Protein AF-0000000083462618 (afdb_homodimer)

pLDDT: mean 85.0, std 14.14, range [34.66, 98.81]

Nearest PDB structures (foldseek):
  9bwt-assembly1_A  TM=7.561E-01  e=4.102E-25  Homo sapiens
  8vpp-assembly1_A  TM=7.513E-01  e=1.785E-24  Homo sapiens
  8fhn-assembly1_A  TM=7.485E-01  e=2.969E-24  Danio rerio
  8fho-assembly1_A  TM=7.331E-01  e=2.969E-24  Danio rerio
  8vpn-assembly1_B  TM=5.679E-01  e=4.168E-24  Homo sapiens

Radius of gyration: 34.38 Å; Cα contacts (8 Å, |Δi|>4): 1643; chains: 2; bounding box: 82×106×94 Å

Organism: Laodelphax striatellus (NCBI:txid195883)

Foldseek 3Di:
DVVVQVPCQDPNRSVSVVVVVVVVVVVLVVVVPPLVSVLLVLLVVLVVQLVVLVVLLLCVLLVDPVDDDPDPPDDNVVSVCSNVVSLVVNVVSPVVSNVVVVVVVVVVVVCCPVPVPPVPDPPDDSVVSNVVSVVVVVLVVDALVPDDLAPFFAAEEEEDAFCQQCLLVLVLVLLLRPPAAAEYEYEAADDDPVPDPDDPCVVVVVVVVVVCVLSVGDHHYHYYYDNAPLVRLVCCQVPPDDHNRHGQEYEYEADDQDAGDGLQPDPPHPRHDCVQFQDPVVVPPVPDPDDSPRPRDGDDGPVPDRDDLLRVLVSVQVCVVVVGKYKYWYASSVFDLVCLLVQQAAAAEEEQADLQQGDQCSCVDQFNLVLLVSSQSSCPGRSNVRHAYEYEDQHLPLPDPDPVVVVVVVVSVVVVVVVCVLQVHHHHYHYQPCRNVLNVLLVNDGLPDDPDPPPVSPVSSLVSLLVLLVSCCVVAPQRHHNEYEYEDDRQDDPDPVRSVSSSVSSVSVCNNCPPGHTYMHIDHRDHNTDSPD/DVVVQVPCQDPNRSVSVVVVVVVVVVVLVVVVPPLVSVLLVLLVVLVVQLVVLVVLLLCVLLVDPVDDDPDPPDDNVVSVCSNVVSLVVNVVSPVVSNVVVVVVVVVVVVCCPVPVVPVPDPPDDSVVSNVVSVVVVVLVVDALVPDDLAPFFAAEEEEDAFCQQCLLVLVLVLLLRPPAAAEYEYEAADDDPVPDPDDPCVVVVVVVVVVCVLSVGDHHYHYYYDNAPLVRLVCCQVPPDDHNRHGQEYEYEADDQDAGDGLQPDPPHPRHDCVQFQDPVVVPPVPDPDDSPRPRDGDDGPVPDRDDLLRVLVSQQVCVVVVGKYKYWYASSVFDLVCLLVQQAAAAEEEQADLQQGDQCSCVDQFNLVLLVSSQSSCPGRSNVRHAYEYEDQGLPLPDPDPVVVVVVVVSVVVVVVVCVLQVHHHHYHYQPCRNVLNVLLVNDGLPDDPDPPPVSPVSSLVSLLVLLVSCCVVAPQRHHNEYEYEDDRQDDPDPVRSVSSSVSSVSVCNNCPPGHTYMHIDHRDHNTDSPD

Solvent-accessible surface area (backbone atoms only — not comparable to full-atom values): 58273 Å² total; per-residue (Å²): 132,62,58,69,37,65,63,34,45,58,93,85,36,50,46,38,46,49,50,50,51,48,50,54,51,49,59,53,58,63,66,68,46,65,68,58,44,51,51,51,52,52,38,52,51,36,46,51,51,30,50,50,23,47,52,51,34,49,44,58,74,28,51,35,69,63,68,56,76,84,58,86,79,67,41,66,64,53,28,49,49,47,27,51,49,35,53,51,51,28,46,71,74,36,52,65,62,34,52,52,48,51,52,51,50,50,49,49,54,49,48,44,56,71,68,38,60,68,83,71,54,88,72,48,55,67,63,55,40,40,46,48,41,49,33,53,56,45,46,70,67,42,50,63,89,61,66,37,45,64,61,38,65,52,13,34,34,35,56,48,92,47,64,46,55,35,51,53,50,56,52,49,52,49,46,53,22,68,70,38,50,38,34,43,34,34,56,49,67,45,71,50,67,89,76,47,87,60,54,66,60,68,67,48,48,60,56,53,52,50,46,36,62,70,71,66,50,84,60,36,75,42,53,44,72,18,68,36,58,65,62,31,46,57,49,46,67,53,30,41,33,51,68,53,53,42,57,50,28,40,34,35,66,55,92,70,89,71,79,75,50,57,35,35,75,35,84,86,36,96,60,50,54,62,83,54,43,57,63,80,69,73,48,60,76,57,71,69,82,72,70,79,65,56,57,64,74,74,76,89,52,81,84,68,53,86,67,50,68,46,54,52,45,47,48,55,46,50,42,50,49,64,71,30,23,41,34,37,38,37,52,40,87,73,48,50,70,66,45,43,53,71,55,62,33,47,28,35,40,34,38,42,46,33,83,52,59,67,46,68,59,30,61,74,33,47,31,27,49,40,45,53,49,52,52,50,43,36,36,68,30,91,54,35,53,85,41,44,41,35,35,44,47,66,68,48,69,78,82,46,65,72,74,53,32,55,52,48,48,52,49,53,51,51,52,48,50,50,49,32,58,51,57,54,52,84,61,48,80,42,76,46,77,66,44,54,62,54,49,56,66,52,69,86,55,43,57,77,62,77,80,79,73,66,71,70,45,51,54,48,35,52,52,46,34,48,50,50,30,51,52,47,45,69,77,46,35,60,71,40,26,54,37,36,39,38,49,41,70,82,66,82,69,91,52,90,78,28,58,61,51,32,44,49,50,52,50,52,52,49,52,41,56,57,90,48,38,24,31,40,30,31,33,40,74,57,80,60,73,50,66,88,112,131,60,57,68,36,66,63,33,45,58,93,86,37,51,47,38,47,50,50,49,51,48,50,54,51,49,58,53,58,62,67,68,48,65,70,56,45,50,51,53,51,51,38,52,52,36,46,52,49,29,52,51,24,47,50,51,36,51,43,57,73,27,51,34,70,65,67,55,77,84,56,86,78,67,42,68,63,53,26,48,50,50,27,52,50,35,54,51,50,29,45,70,74,37,53,65,62,34,51,52,50,51,50,50,48,52,49,50,53,49,48,44,56,71,68,37,57,68,82,72,54,86,72,46,57,67,63,54,40,40,45,48,41,49,34,53,54,46,47,68,65,43,52,65,89,61,67,38,43,64,60,37,63,52,13,35,33,35,57,47,93,47,64,46,55,36,52,54,48,55,52,48,52,49,47,52,23,68,72,36,50,38,33,42,33,34,56,49,65,45,71,51,66,89,77,46,86,60,55,68,58,68,67,48,48,59,54,52,53,50,46,37,62,69,74,68,50,83,61,35,76,41,53,45,73,18,69,37,59,67,60,30,46,56,48,47,67,51,30,41,34,50,68,52,52,42,57,50,30,42,36,38,65,56,92,70,87,71,79,76,50,56,36,33,74,34,84,87,36,95,60,50,53,62,83,56,43,55,62,79,70,72,47,62,76,57,70,69,81,73,71,80,65,56,57,65,74,74,77,89,50,80,83,66,53,87,67,51,68,46,54,53,48,47,48,56,46,50,42,48,49,63,72,31,24,40,35,38,38,37,52,40,87,74,50,50,70,66,44,43,54,71,54,61,34,45,30,34,39,36,38,42,46,33,83,53,58,66,45,66,58,30,59,74,33,46,31,27,48,40,48,51,49,53,54,49,43,34,36,68,30,90,55,36,51,86,41,45,40,35,33,42,47,67,68,48,68,78,81,47,65,71,75,52,32,56,54,47,47,52,48,53,50,51,52,48,50,50,48,32,58,51,58,53,51,84,59,47,80,42,74,46,78,68,43,53,62,53,50,56,66,52,70,84,55,45,57,77,63,77,81,80,74,66,72,69,45,54,53,47,35,52,52,48,34,48,50,50,29,50,52,47,47,69,77,46,34,62,72,40,25,55,38,36,39,38,48,40,71,82,66,82,70,91,52,91,77,29,59,61,53,33,42,50,50,53,50,50,51,49,52,41,55,58,90,49,39,25,30,40,30,31,34,41,74,57,80,57,72,51,67,89,112

Secondary structure (DSSP, 8-state):
-THHHHH-EETTEEHHHHHHHHHHHHHHHTT--HHHHHHHHHHHHHHHHHHHHHHHHHHHHTT-TT---S-TT--HHHHHHHHHHHHHHHHHH-HHHHHHHHHHHHHHHHHHHHHS-TTT-TT--HHHHHHHHHHHHHHHH--GGG--GGG----EEEE-S-GGG-HHHHHHHHHHHTTS-EEEEEEEESS-GGG-SS-HHHHHHHHHHHHHHHHT---EEEEEEESSHHHHHHHHHHHSSBTTB--SEEEEE----PPPP-TTT-TT-TT--STTS--STHHHHS-S------SSPPP-SGGG-S--HHHHHHHHHHHHHTT-EEEEEESTTS--HHHHHHT---EEEEE---TTS--TTGGGSHHHHHHHHHHHHHHHSTTTTTSEEEEEE-----S--THHHHHHHHHHHHHHHHHHHHHT---EEEE-TTHHHHHHHTTT--SS--TTSHHHHHHHHHHHHHHHHHHHHHHS-TTTEEEEEEE-PPPPPS-TTHHHHHHHHHHHHHHHTTT-SSEEEEE--S----S--/-THHHHH-EETTEEHHHHHHHHHHHHHHHTT--HHHHHHHHHHHHHHHHHHHHHHHHHHHHTT-TT---S-TT--HHHHHHHHHHHHHHHHHH-HHHHHHHHHHHHHHHHHHHHHS-TTT-TT--HHHHHHHHHHHHHHHH--GGG--GGG----EEEE-S-GGG-HHHHHHHHHHHTTS-EEEEEEEESS-GGG-SS-HHHHHHHHHHHHHHHHT---EEEEEEESSHHHHHHHHHHHSSBTTB--SEEEEE----PPPP-TTT-TT-TT--STTS--STHHHHS-S------SSPPP-SGGG-S--HHHHHHHHHHHHHTT-EEEEEESTTS--HHHHHHT---EEEEE---TTS--TTGGGSHHHHHHHHHHHHHHHSTTTTTSEEEEEE-----S--THHHHHHHHHHHHHHHHHHHHHT---EEEE-TTHHHHHHHTTT--SS--TTSHHHHHHHHHHHHHHHHHHHHHHS-TTTEEEEEEE-PPPPPS-TTHHHHHHHHHHHHHHHTTT-SSEEEEE--S----S--

Structure (mmCIF, N/CA/C/O backbone):
data_AF-0000000083462618-model_v1
#
loop_
_entity.id
_entity.type
_entity.pdbx_description
1 polymer 'Solute carrier family 12 member 9'
#
loop_
_atom_site.group_PDB
_atom_site.id
_atom_site.type_symbol
_atom_site.label_atom_id
_atom_site.label_alt_id
_atom_site.label_comp_id
_atom_site.label_asym_id
_atom_site.label_entity_id
_atom_site.label_seq_id
_atom_site.pdbx_PDB_ins_code
_atom_site.Cartn_x
_atom_site.Cartn_y
_atom_site.Cartn_z
_atom_site.occupancy
_atom_site.B_iso_or_equiv
_atom_site.auth_seq_id
_atom_site.auth_comp_id
_atom_site.auth_asym_id
_atom_site.auth_atom_id
_atom_site.pdbx_PDB_model_num
ATOM 1 N N . MET A 1 1 ? -33.375 -7.156 -16.672 1 48.66 1 MET A N 1
ATOM 2 C CA . MET A 1 1 ? -34.344 -6.379 -17.453 1 48.66 1 MET A CA 1
ATOM 3 C C . MET A 1 1 ? -35.344 -7.289 -18.141 1 48.66 1 MET A C 1
ATOM 5 O O . MET A 1 1 ? -36.531 -6.938 -18.281 1 48.66 1 MET A O 1
ATOM 9 N N . L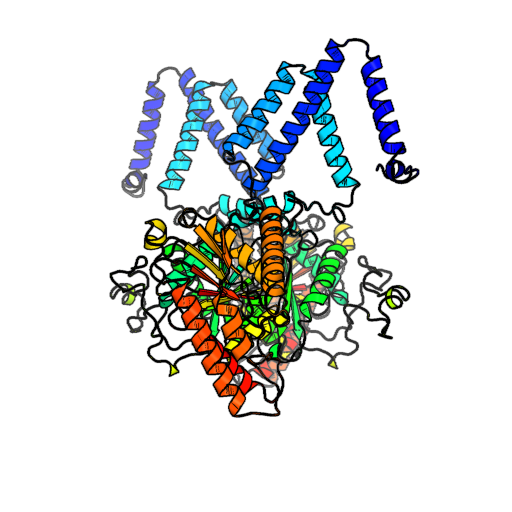EU A 1 2 ? -34.688 -8.352 -18.641 1 55.72 2 LEU A N 1
ATOM 10 C CA . LEU A 1 2 ? -35.625 -9.195 -19.375 1 55.72 2 LEU A CA 1
ATOM 11 C C . LEU A 1 2 ? -36.125 -10.32 -18.484 1 55.72 2 LEU A C 1
ATOM 13 O O . LEU A 1 2 ? -36.312 -11.453 -18.953 1 55.72 2 LEU A O 1
ATOM 17 N N . MET A 1 3 ? -36.281 -9.945 -17.406 1 57.72 3 MET A N 1
ATOM 18 C CA . MET A 1 3 ? -36.812 -10.961 -16.5 1 57.72 3 MET A CA 1
ATOM 19 C C . MET A 1 3 ? -38.156 -11.508 -17 1 57.72 3 MET A C 1
ATOM 21 O O . MET A 1 3 ? -38.469 -12.68 -16.781 1 57.72 3 MET A O 1
ATOM 25 N N . PHE A 1 4 ? -38.812 -10.656 -17.578 1 59.06 4 PHE A N 1
ATOM 26 C CA . PHE A 1 4 ? -40.125 -11.102 -18.031 1 59.06 4 PHE A CA 1
ATOM 27 C C . PHE A 1 4 ? -40 -12.18 -19.094 1 59.06 4 PHE A C 1
ATOM 29 O O . PHE A 1 4 ? -40.875 -13.047 -19.219 1 59.06 4 PHE A O 1
ATOM 36 N N . ILE A 1 5 ? -38.969 -12.125 -19.797 1 61.81 5 ILE A N 1
ATOM 37 C CA . ILE A 1 5 ? -38.75 -13.109 -20.844 1 61.81 5 ILE A CA 1
ATOM 38 C C . ILE A 1 5 ? -38.406 -14.453 -20.219 1 61.81 5 ILE A C 1
ATOM 40 O O . ILE A 1 5 ? -38.781 -15.508 -20.734 1 61.81 5 ILE A O 1
ATOM 44 N N . SER A 1 6 ? -37.844 -14.328 -19.094 1 62.12 6 SER A N 1
ATOM 45 C CA . SER A 1 6 ? -37.438 -15.562 -18.422 1 62.12 6 SER A CA 1
ATOM 46 C C . SER A 1 6 ? -38.625 -16.266 -17.797 1 62.12 6 SER A C 1
ATOM 48 O O . SER A 1 6 ? -38.625 -17.484 -17.641 1 62.12 6 SER A O 1
ATOM 50 N N . LYS A 1 7 ? -39.562 -15.602 -17.594 1 62.38 7 LYS A N 1
ATOM 51 C CA . LYS A 1 7 ? -40.75 -16.203 -16.953 1 62.38 7 LYS A CA 1
ATOM 52 C C . LYS A 1 7 ? -41.656 -16.875 -17.984 1 62.38 7 LYS A C 1
ATOM 54 O O . LYS A 1 7 ? -42.438 -17.766 -17.625 1 62.38 7 LYS A O 1
ATOM 59 N N . GLY A 1 8 ? -41.531 -16.5 -19.062 1 62.16 8 GLY A N 1
ATOM 60 C CA . GLY A 1 8 ? -42.438 -17.062 -20.062 1 62.16 8 GLY A CA 1
ATOM 61 C C . GLY A 1 8 ? -41.938 -18.359 -20.656 1 62.16 8 GLY A C 1
ATOM 62 O O . GLY A 1 8 ? -41.688 -18.453 -21.859 1 62.16 8 GLY A O 1
ATOM 63 N N . VAL A 1 9 ? -41.5 -19.188 -19.766 1 63.25 9 VAL A N 1
ATOM 64 C CA . VAL A 1 9 ? -41.031 -20.516 -20.172 1 63.25 9 VAL A CA 1
ATOM 65 C C . VAL A 1 9 ? -42.219 -21.5 -20.156 1 63.25 9 VAL A C 1
ATOM 67 O O . VAL A 1 9 ? -42.969 -21.562 -19.188 1 63.25 9 VAL A O 1
ATOM 70 N N . TRP A 1 10 ? -42.719 -21.875 -21.188 1 62.31 10 TRP A N 1
ATOM 71 C CA . TRP A 1 10 ? -43.719 -22.953 -21.234 1 62.31 10 TRP A CA 1
ATOM 72 C C . TRP A 1 10 ? -43.031 -24.281 -21.547 1 62.31 10 TRP A C 1
ATOM 74 O O . TRP A 1 10 ? -42.375 -24.438 -22.578 1 62.31 10 TRP A O 1
ATOM 84 N N . LYS A 1 11 ? -43.062 -25.281 -20.859 1 61.09 11 LYS A N 1
ATOM 85 C CA . LYS A 1 11 ? -42.531 -26.641 -20.969 1 61.09 11 LYS A CA 1
ATOM 86 C C . LYS A 1 11 ? -41.031 -26.609 -21.266 1 61.09 11 LYS A C 1
ATOM 88 O O . LYS A 1 11 ? -40.562 -27.281 -22.203 1 61.09 11 LYS A O 1
ATOM 93 N N . SER A 1 12 ? -40.25 -25.75 -20.609 1 63.25 12 SER A N 1
ATOM 94 C CA . SER A 1 12 ? -38.781 -25.625 -20.641 1 63.25 12 SER A CA 1
ATOM 95 C C . SER A 1 12 ? -38.312 -24.844 -21.859 1 63.25 12 SER A C 1
ATOM 97 O O . SER A 1 12 ? -37.125 -24.641 -22.062 1 63.25 12 SER A O 1
ATOM 99 N N . ASN A 1 13 ? -39.312 -24.578 -22.609 1 65.38 13 ASN A N 1
ATOM 100 C CA . ASN A 1 13 ? -38.938 -23.797 -23.781 1 65.38 13 ASN A CA 1
ATOM 101 C C . ASN A 1 13 ? -39.188 -22.312 -23.578 1 65.38 13 ASN A C 1
ATOM 103 O O . ASN A 1 13 ? -40.281 -21.906 -23.172 1 65.38 13 ASN A O 1
ATOM 107 N N . PRO A 1 14 ? -38.188 -21.594 -23.641 1 74.06 14 PRO A N 1
ATOM 108 C CA . PRO A 1 14 ? -38.375 -20.156 -23.438 1 74.06 14 PRO A CA 1
ATOM 109 C C . PRO A 1 14 ? -39.219 -19.5 -24.516 1 74.06 14 PRO A C 1
ATOM 111 O O . PRO A 1 14 ? -38.688 -18.906 -25.453 1 74.06 14 PRO A O 1
ATOM 114 N N . LEU A 1 15 ? -40.469 -19.656 -24.516 1 75.62 15 LEU A N 1
ATOM 115 C CA . LEU A 1 15 ? -41.406 -19.188 -25.516 1 75.62 15 LEU A CA 1
ATOM 116 C C . LEU A 1 15 ? -41.406 -17.672 -25.609 1 75.62 15 LEU A C 1
ATOM 118 O O . LEU A 1 15 ? -41.438 -17.109 -26.703 1 75.62 15 LEU A O 1
ATOM 122 N N . ALA A 1 16 ? -41.375 -17.109 -24.531 1 76.19 16 ALA A N 1
ATOM 123 C CA . ALA A 1 16 ? -41.375 -15.648 -24.531 1 76.19 16 ALA A CA 1
ATOM 124 C C . ALA A 1 16 ? -40.156 -15.094 -25.25 1 76.19 16 ALA A C 1
ATOM 126 O O . ALA A 1 16 ? -40.25 -14.109 -25.984 1 76.19 16 ALA A O 1
ATOM 127 N N . ALA A 1 17 ? -39.062 -15.766 -25.031 1 77.56 17 ALA A N 1
ATOM 128 C CA . ALA A 1 17 ? -37.844 -15.344 -25.719 1 77.56 17 ALA A CA 1
ATOM 129 C C . ALA A 1 17 ? -37.938 -15.555 -27.219 1 77.56 17 ALA A C 1
ATOM 131 O O . ALA A 1 17 ? -37.5 -14.711 -28.016 1 77.56 17 ALA A O 1
ATOM 132 N N . VAL A 1 18 ? -38.531 -16.594 -27.578 1 79 18 VAL A N 1
ATOM 133 C CA . VAL A 1 18 ? -38.688 -16.922 -29 1 79 18 VAL A CA 1
ATOM 134 C C . VAL A 1 18 ? -39.656 -15.945 -29.656 1 79 18 VAL A C 1
ATOM 136 O O . VAL A 1 18 ? -39.406 -15.445 -30.75 1 79 18 VAL A O 1
ATOM 139 N N . PHE A 1 19 ? -40.75 -15.703 -28.969 1 80.5 19 PHE A N 1
ATOM 140 C CA . PHE A 1 19 ? -41.719 -14.797 -29.531 1 80.5 19 PHE A CA 1
ATOM 141 C C . PHE A 1 19 ? -41.188 -13.375 -29.625 1 80.5 19 PHE A C 1
ATOM 143 O O . PHE A 1 19 ? -41.438 -12.664 -30.594 1 80.5 19 PHE A O 1
ATOM 150 N N . LEU A 1 20 ? -40.469 -13.102 -28.594 1 78.5 20 LEU A N 1
ATOM 151 C CA . LEU A 1 20 ? -39.875 -11.773 -28.641 1 78.5 20 LEU A CA 1
ATOM 152 C C . LEU A 1 20 ? -38.875 -11.664 -29.781 1 78.5 20 LEU A C 1
ATOM 154 O O . LEU A 1 20 ? -38.812 -10.648 -30.469 1 78.5 20 LEU A O 1
ATOM 158 N N . SER A 1 21 ? -38.094 -12.711 -29.906 1 79.75 21 SER A N 1
ATOM 159 C CA . SER A 1 21 ? -37.156 -12.719 -31.016 1 79.75 21 SER A CA 1
ATOM 160 C C . SER A 1 21 ? -37.875 -12.68 -32.344 1 79.75 21 SER A C 1
ATOM 162 O O . SER A 1 21 ? -37.438 -11.969 -33.281 1 79.75 21 SER A O 1
ATOM 164 N N . TRP A 1 22 ? -38.906 -13.43 -32.469 1 78.25 22 TRP A N 1
ATOM 165 C CA . TRP A 1 22 ? -39.719 -13.445 -33.656 1 78.25 22 TRP A CA 1
ATOM 166 C C . TRP A 1 22 ? -40.312 -12.07 -33.938 1 78.25 22 TRP A C 1
ATOM 168 O O . TRP A 1 22 ? -40.281 -11.594 -35.094 1 78.25 22 TRP A O 1
ATOM 178 N N . ALA A 1 23 ? -40.812 -11.461 -32.969 1 79.44 23 ALA A N 1
ATOM 179 C CA . ALA A 1 23 ? -41.406 -10.141 -33.125 1 79.44 23 ALA A CA 1
ATOM 180 C C . ALA A 1 23 ? -40.375 -9.125 -33.594 1 79.44 23 ALA A C 1
ATOM 182 O O . ALA A 1 23 ? -40.656 -8.289 -34.469 1 79.44 23 ALA A O 1
ATOM 183 N N . LEU A 1 24 ? -39.219 -9.211 -33.031 1 77.94 24 LEU A N 1
ATOM 184 C CA . LEU A 1 24 ? -38.156 -8.281 -33.406 1 77.94 24 LEU A CA 1
ATOM 185 C C . LEU A 1 24 ? -37.719 -8.5 -34.844 1 77.94 24 LEU A C 1
ATOM 187 O O . LEU A 1 24 ? -37.5 -7.535 -35.562 1 77.94 24 LEU A O 1
ATOM 191 N N . VAL A 1 25 ? -37.688 -9.742 -35.25 1 77.75 25 VAL A N 1
ATOM 192 C CA . VAL A 1 25 ? -37.312 -10.078 -36.625 1 77.75 25 VAL A CA 1
ATOM 193 C C . VAL A 1 25 ? -38.375 -9.562 -37.594 1 77.75 25 VAL A C 1
ATOM 195 O O . VAL A 1 25 ? -38.062 -9.008 -38.625 1 77.75 25 VAL A O 1
ATOM 198 N N . GLN A 1 26 ? -39.594 -9.68 -37.219 1 76.62 26 GLN A N 1
ATOM 199 C CA . GLN A 1 26 ? -40.719 -9.211 -38.062 1 76.62 26 GLN A CA 1
ATOM 200 C C . GLN A 1 26 ? -40.688 -7.695 -38.219 1 76.62 26 GLN A C 1
ATOM 202 O O . GLN A 1 26 ? -40.938 -7.172 -39.312 1 76.62 26 GLN A O 1
ATOM 207 N N . LEU A 1 27 ? -40.406 -7.066 -37.188 1 77.44 27 LEU A N 1
ATOM 208 C CA . LEU A 1 27 ? -40.312 -5.609 -37.25 1 77.44 27 LEU A CA 1
ATOM 209 C C . LEU A 1 27 ? -39.25 -5.152 -38.219 1 77.44 27 LEU A C 1
ATOM 211 O O . LEU A 1 27 ? -39.438 -4.168 -38.938 1 77.44 27 LEU A O 1
ATOM 215 N N . ILE A 1 28 ? -38.156 -5.863 -38.281 1 76 28 ILE A N 1
ATOM 216 C CA . ILE A 1 28 ? -37.062 -5.512 -39.156 1 76 28 ILE A CA 1
ATOM 217 C C . ILE A 1 28 ? -37.438 -5.844 -40.594 1 76 28 ILE A C 1
ATOM 219 O O . ILE A 1 28 ? -37.125 -5.094 -41.531 1 76 28 ILE A O 1
ATOM 223 N N . LEU A 1 29 ? -38.156 -6.887 -40.75 1 76.06 29 LEU A N 1
ATOM 224 C CA . LEU A 1 29 ? -38.594 -7.301 -42.094 1 76.06 29 LEU A CA 1
ATOM 225 C C . LEU A 1 29 ? -39.625 -6.336 -42.656 1 76.06 29 LEU A C 1
ATOM 227 O O . LEU A 1 29 ? -39.75 -6.211 -43.875 1 76.06 29 LEU A O 1
ATOM 231 N N . LEU A 1 30 ? -40.281 -5.668 -41.781 1 77.94 30 LEU A N 1
ATOM 232 C CA . LEU A 1 30 ? -41.281 -4.719 -42.219 1 77.94 30 LEU A CA 1
ATOM 233 C C . LEU A 1 30 ? -40.625 -3.494 -42.875 1 77.94 30 LEU A C 1
ATOM 235 O O . LEU A 1 30 ? -41.281 -2.742 -43.594 1 77.94 30 LEU A O 1
ATOM 239 N N . ILE A 1 31 ? -39.469 -3.275 -42.625 1 76.06 31 ILE A N 1
ATOM 240 C CA . ILE A 1 31 ? -38.781 -2.129 -43.219 1 76.06 31 ILE A CA 1
ATOM 241 C C . ILE A 1 31 ? -38.75 -2.275 -44.719 1 76.06 31 ILE A C 1
ATOM 243 O O . ILE A 1 31 ? -38.781 -1.278 -45.469 1 76.06 31 ILE A O 1
ATOM 247 N N . GLY A 1 32 ? -39.094 -3.41 -45.312 1 70.25 32 GLY A N 1
ATOM 248 C CA . GLY A 1 32 ? -39.375 -3.682 -46.719 1 70.25 32 GLY A CA 1
ATOM 249 C C . GLY A 1 32 ? -38.125 -3.691 -47.562 1 70.25 32 GLY A C 1
ATOM 250 O O . GLY A 1 32 ? -38.031 -4.504 -48.5 1 70.25 32 GLY A O 1
ATOM 251 N N . SER A 1 33 ? -37.219 -2.613 -47.344 1 79.88 33 SER A N 1
ATOM 252 C CA . SER A 1 33 ? -36.062 -2.551 -48.25 1 79.88 33 SER A CA 1
ATOM 253 C C . SER A 1 33 ? -34.969 -3.529 -47.812 1 79.88 33 SER A C 1
ATOM 255 O O . SER A 1 33 ? -34.438 -3.406 -46.719 1 79.88 33 SER A O 1
ATOM 257 N N . LEU A 1 34 ? -34.812 -4.637 -48.625 1 77.94 34 LEU A N 1
ATOM 258 C CA . LEU A 1 34 ? -33.812 -5.668 -48.344 1 77.94 34 LEU A CA 1
ATOM 259 C C . LEU A 1 34 ? -32.438 -5.051 -48.156 1 77.94 34 LEU A C 1
ATOM 261 O O . LEU A 1 34 ? -31.656 -5.516 -47.312 1 77.94 34 LEU A O 1
ATOM 265 N N . ASN A 1 35 ? -32.219 -3.955 -48.938 1 81.25 35 ASN A N 1
ATOM 266 C CA . ASN A 1 35 ? -30.922 -3.297 -48.812 1 81.25 35 ASN A CA 1
ATOM 267 C C . ASN A 1 35 ? -30.766 -2.621 -47.469 1 81.25 35 ASN A C 1
ATOM 269 O O . ASN A 1 35 ? -29.688 -2.668 -46.875 1 81.25 35 ASN A O 1
ATOM 273 N N . LEU A 1 36 ? -31.797 -2.125 -46.969 1 81.88 36 LEU A N 1
ATOM 274 C CA . LEU A 1 36 ? -31.75 -1.455 -45.688 1 81.88 36 LEU A CA 1
ATOM 275 C C . LEU A 1 36 ? -31.609 -2.469 -44.562 1 81.88 36 LEU A C 1
ATOM 277 O O . LEU A 1 36 ? -30.859 -2.246 -43.594 1 81.88 36 LEU A O 1
ATOM 281 N N . ILE A 1 37 ? -32.25 -3.529 -44.688 1 82.69 37 ILE A N 1
ATOM 282 C CA . ILE A 1 37 ? -32.188 -4.578 -43.656 1 82.69 37 ILE A CA 1
ATOM 283 C C . ILE A 1 37 ? -30.766 -5.168 -43.625 1 82.69 37 ILE A C 1
ATOM 285 O O . ILE A 1 37 ? -30.219 -5.422 -42.531 1 82.69 37 ILE A O 1
ATOM 289 N N . ALA A 1 38 ? -30.266 -5.355 -44.844 1 82.62 38 ALA A N 1
ATOM 290 C CA . ALA A 1 38 ? -28.906 -5.91 -44.906 1 82.62 38 ALA A CA 1
ATOM 291 C C . ALA A 1 38 ? -27.891 -4.977 -44.25 1 82.62 38 ALA A C 1
ATOM 293 O O . ALA A 1 38 ? -26.969 -5.434 -43.594 1 82.62 38 ALA A O 1
ATOM 294 N N . GLN A 1 39 ? -28.094 -3.76 -44.406 1 84.94 39 GLN A N 1
ATOM 295 C CA . GLN A 1 39 ? -27.172 -2.785 -43.812 1 84.94 39 GLN A CA 1
ATOM 296 C C . GLN A 1 39 ? -27.266 -2.766 -42.312 1 84.94 39 GLN A C 1
ATOM 298 O O . GLN A 1 39 ? -26.25 -2.771 -41.625 1 84.94 39 GLN A O 1
ATOM 303 N N . ILE A 1 40 ? -28.406 -2.85 -41.844 1 83.19 40 ILE A N 1
ATOM 304 C CA . ILE A 1 40 ? -28.609 -2.811 -40.406 1 83.19 40 ILE A CA 1
ATOM 305 C C . ILE A 1 40 ? -28.047 -4.082 -39.75 1 83.19 40 ILE A C 1
ATOM 307 O O . ILE A 1 40 ? -27.359 -4.02 -38.75 1 83.19 40 ILE A O 1
ATOM 311 N N . ASN A 1 41 ? -28.344 -5.137 -40.375 1 84.62 41 ASN A N 1
ATOM 312 C CA . ASN A 1 41 ? -27.844 -6.41 -39.844 1 84.62 41 ASN A CA 1
ATOM 313 C C . ASN A 1 41 ? -26.312 -6.469 -39.906 1 84.62 41 ASN A C 1
ATOM 315 O O . ASN A 1 41 ? -25.688 -6.949 -38.938 1 84.62 41 ASN A O 1
ATOM 319 N N . SER A 1 42 ? -25.75 -6.012 -40.938 1 88.19 42 SER A N 1
ATOM 320 C CA . SER A 1 42 ? -24.297 -6.008 -41.062 1 88.19 42 SER A CA 1
ATOM 321 C C . SER A 1 42 ? -23.656 -5.133 -40 1 88.19 42 SER A C 1
ATOM 323 O O . SER A 1 42 ? -22.672 -5.527 -39.375 1 88.19 42 SER A O 1
ATOM 325 N N . VAL A 1 43 ? -24.281 -4.074 -39.719 1 89.06 43 VAL A N 1
ATOM 326 C CA . VAL A 1 43 ? -23.719 -3.154 -38.719 1 89.06 43 VAL A CA 1
ATOM 327 C C . VAL A 1 43 ? -23.828 -3.76 -37.344 1 89.06 43 VAL A C 1
ATOM 329 O O . VAL A 1 43 ? -22.922 -3.631 -36.5 1 89.06 43 VAL A O 1
ATOM 332 N N . LEU A 1 44 ? -24.875 -4.465 -37.094 1 87 44 LEU A N 1
ATOM 333 C CA . LEU A 1 44 ? -25.062 -5.082 -35.781 1 87 44 LEU A CA 1
ATOM 334 C C . LEU A 1 44 ? -24.078 -6.23 -35.594 1 87 44 LEU A C 1
ATOM 336 O O . LEU A 1 44 ? -23.547 -6.426 -34.5 1 87 44 LEU A O 1
ATOM 340 N N . PHE A 1 45 ? -23.891 -6.941 -36.656 1 88.31 45 PHE A N 1
ATOM 341 C CA . PHE A 1 45 ? -22.875 -8 -36.562 1 88.31 45 PHE A CA 1
ATOM 342 C C . PHE A 1 45 ? -21.5 -7.414 -36.344 1 88.31 45 PHE A C 1
ATOM 344 O O . PHE A 1 45 ? -20.719 -7.934 -35.562 1 88.31 45 PHE A O 1
ATOM 351 N N . LEU A 1 46 ? -21.219 -6.395 -37 1 89.94 46 LEU A N 1
ATOM 352 C CA . LEU A 1 46 ? -19.906 -5.75 -36.844 1 89.94 46 LEU A CA 1
ATOM 353 C C . LEU A 1 46 ? -19.75 -5.16 -35.469 1 89.94 46 LEU A C 1
ATOM 355 O O . LEU A 1 46 ? -18.641 -5.145 -34.906 1 89.94 46 LEU A O 1
ATOM 359 N N . LEU A 1 47 ? -20.812 -4.75 -34.969 1 89.62 47 LEU A N 1
ATOM 360 C CA . LEU A 1 47 ? -20.781 -4.238 -33.594 1 89.62 47 LEU A CA 1
ATOM 361 C C . LEU A 1 47 ? -20.406 -5.34 -32.625 1 89.62 47 LEU A C 1
ATOM 363 O O . LEU A 1 47 ? -19.656 -5.105 -31.672 1 89.62 47 LEU A O 1
ATOM 367 N N . SER A 1 48 ? -20.938 -6.496 -32.875 1 89.25 48 SER A N 1
ATOM 368 C CA . SER A 1 48 ? -20.578 -7.629 -32.031 1 89.25 48 SER A CA 1
ATOM 369 C C . SER A 1 48 ? -19.094 -7.961 -32.125 1 89.25 48 SER A C 1
ATOM 371 O O . SER A 1 48 ? -18.453 -8.25 -31.125 1 89.25 48 SER A O 1
ATOM 373 N N . TYR A 1 49 ? -18.656 -7.848 -33.281 1 89.88 49 TYR A N 1
ATOM 374 C CA . TYR A 1 49 ? -17.234 -8.086 -33.469 1 89.88 49 TYR A CA 1
ATOM 375 C C . TYR A 1 49 ? -16.406 -6.98 -32.844 1 89.88 49 TYR A C 1
ATOM 377 O O . TYR A 1 49 ? -15.32 -7.242 -32.312 1 89.88 49 TYR A O 1
ATOM 385 N N . LEU A 1 50 ? -16.891 -5.828 -32.938 1 89.88 50 LEU A N 1
ATOM 386 C CA . LEU A 1 50 ? -16.219 -4.711 -32.281 1 89.88 50 LEU A CA 1
ATOM 387 C C . LEU A 1 50 ? -16.141 -4.926 -30.781 1 89.88 50 LEU A C 1
ATOM 389 O O . LEU A 1 50 ? -15.078 -4.719 -30.188 1 89.88 50 LEU A O 1
ATOM 393 N N . ALA A 1 51 ? -17.203 -5.363 -30.234 1 86.69 51 ALA A N 1
ATOM 394 C CA . ALA A 1 51 ? -17.25 -5.598 -28.797 1 86.69 51 ALA A CA 1
ATOM 395 C C . ALA A 1 51 ? -16.312 -6.727 -28.391 1 86.69 51 ALA A C 1
ATOM 397 O O . ALA A 1 51 ? -15.633 -6.648 -27.359 1 86.69 51 ALA A O 1
ATOM 398 N N . THR A 1 52 ? -16.25 -7.73 -29.156 1 86.62 52 THR A N 1
ATOM 399 C CA . THR A 1 52 ? -15.375 -8.859 -28.875 1 86.62 52 THR A CA 1
ATOM 400 C C . THR A 1 52 ? -13.914 -8.438 -28.938 1 86.62 52 THR A C 1
ATOM 402 O O . THR A 1 52 ? -13.109 -8.805 -28.078 1 86.62 52 THR A O 1
ATOM 405 N N . ASN A 1 53 ? -13.617 -7.672 -29.922 1 88.5 53 ASN A N 1
ATOM 406 C CA . ASN A 1 53 ? -12.25 -7.195 -30.062 1 88.5 53 ASN A CA 1
ATOM 407 C C . ASN A 1 53 ? -11.867 -6.25 -28.922 1 88.5 53 ASN A C 1
ATOM 409 O O . ASN A 1 53 ? -10.734 -6.281 -28.438 1 88.5 53 ASN A O 1
ATOM 413 N N . LEU A 1 54 ? -12.82 -5.492 -28.594 1 86.25 54 LEU A N 1
ATOM 414 C CA . LEU A 1 54 ? -12.57 -4.586 -27.469 1 86.25 54 LEU A CA 1
ATOM 415 C C . LEU A 1 54 ? -12.352 -5.363 -26.172 1 86.25 54 LEU A C 1
ATOM 417 O O . LEU A 1 54 ? -11.461 -5.027 -25.391 1 86.25 54 LEU A O 1
ATOM 421 N N . ALA A 1 55 ? -13.062 -6.375 -25.953 1 83 55 ALA A N 1
ATOM 422 C CA . ALA A 1 55 ? -12.938 -7.199 -24.75 1 83 55 ALA A CA 1
ATOM 423 C C . ALA A 1 55 ? -11.602 -7.926 -24.734 1 83 55 ALA A C 1
ATOM 425 O O . ALA A 1 55 ? -10.93 -7.969 -23.703 1 83 55 ALA A O 1
ATOM 426 N N . CYS A 1 56 ? -11.289 -8.445 -25.844 1 85.19 56 CYS A N 1
ATOM 427 C CA . CYS A 1 56 ? -10.023 -9.172 -25.922 1 85.19 56 CYS A CA 1
ATOM 428 C C . CYS A 1 56 ? -8.836 -8.234 -25.734 1 85.19 56 CYS A C 1
ATOM 430 O O . CYS A 1 56 ? -7.875 -8.586 -25.047 1 85.19 56 CYS A O 1
ATOM 432 N N . LEU A 1 57 ? -8.953 -7.098 -26.344 1 85.56 57 LEU A N 1
ATOM 433 C CA . LEU A 1 57 ? -7.895 -6.109 -26.172 1 85.56 57 LEU A CA 1
ATOM 434 C C . LEU A 1 57 ? -7.793 -5.656 -24.719 1 85.56 57 LEU A C 1
ATOM 436 O O . LEU A 1 57 ? -6.691 -5.516 -24.188 1 85.56 57 LEU A O 1
ATOM 440 N N . GLY A 1 58 ? -8.898 -5.434 -24.172 1 83.62 58 GLY A N 1
ATOM 441 C CA . GLY A 1 58 ? -8.914 -5.031 -22.766 1 83.62 58 GLY A CA 1
ATOM 442 C C . GLY A 1 58 ? -8.297 -6.062 -21.844 1 83.62 58 GLY A C 1
ATOM 443 O O . GLY A 1 58 ? -7.535 -5.715 -20.938 1 83.62 58 GLY A O 1
ATOM 444 N N . LEU A 1 59 ? -8.57 -7.262 -22.078 1 82.25 59 LEU A N 1
ATOM 445 C CA . LEU A 1 59 ? -8.047 -8.336 -21.25 1 82.25 59 LEU A CA 1
ATOM 446 C C . LEU A 1 59 ? -6.543 -8.492 -21.438 1 82.25 59 LEU A C 1
ATOM 448 O O . LEU A 1 59 ? -5.816 -8.75 -20.469 1 82.25 59 LEU A O 1
ATOM 452 N N . ASP A 1 60 ? -6.18 -8.328 -22.625 1 83.88 60 ASP A N 1
ATOM 453 C CA . ASP A 1 60 ? -4.746 -8.422 -22.891 1 83.88 60 ASP A CA 1
ATOM 454 C C . ASP A 1 60 ? -3.994 -7.25 -22.266 1 83.88 60 ASP A C 1
ATOM 456 O O . ASP A 1 60 ? -2.908 -7.43 -21.719 1 83.88 60 ASP A O 1
ATOM 460 N N . LEU A 1 61 ? -4.633 -6.117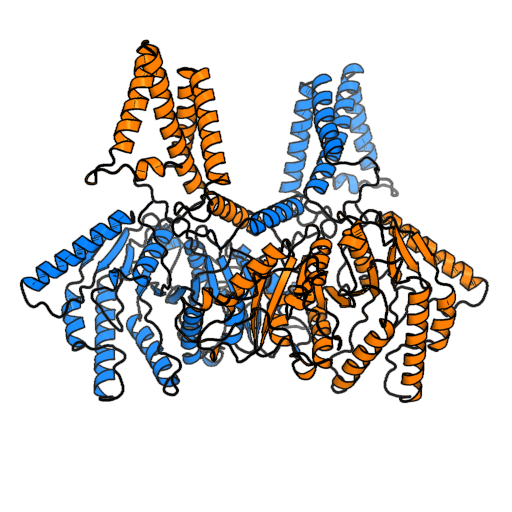 -22.375 1 80.75 61 LEU A N 1
ATOM 461 C CA . LEU A 1 61 ? -4.008 -4.93 -21.812 1 80.75 61 LEU A CA 1
ATOM 462 C C . LEU A 1 61 ? -3.945 -5.027 -20.281 1 80.75 61 LEU A C 1
ATOM 464 O O . LEU A 1 61 ? -3.023 -4.496 -19.672 1 80.75 61 LEU A O 1
ATOM 468 N N . ALA A 1 62 ? -4.844 -5.762 -19.75 1 81.62 62 ALA A N 1
ATOM 469 C CA . ALA A 1 62 ? -4.863 -5.945 -18.297 1 81.62 62 ALA A CA 1
ATOM 470 C C . ALA A 1 62 ? -3.945 -7.086 -17.875 1 81.62 62 ALA A C 1
ATOM 472 O O . ALA A 1 62 ? -3.758 -7.332 -16.688 1 81.62 62 ALA A O 1
ATOM 473 N N . SER A 1 63 ? -3.34 -7.773 -18.812 1 80.19 63 SER A N 1
ATOM 474 C CA . SER A 1 63 ? -2.438 -8.891 -18.562 1 80.19 63 SER A CA 1
ATOM 475 C C . SER A 1 63 ? -3.043 -9.875 -17.562 1 80.19 63 SER A C 1
ATOM 477 O O . SER A 1 63 ? -2.383 -10.281 -16.609 1 80.19 63 SER A O 1
ATOM 479 N N . ALA A 1 64 ? -4.227 -10.242 -17.797 1 79.06 64 ALA A N 1
ATOM 480 C CA . ALA A 1 64 ? -4.898 -11.211 -16.922 1 79.06 64 ALA A CA 1
ATOM 481 C C . ALA A 1 64 ? -4.371 -12.617 -17.156 1 79.06 64 ALA A C 1
ATOM 483 O O . ALA A 1 64 ? -4.383 -13.109 -18.297 1 79.06 64 ALA A O 1
ATOM 484 N N . PRO A 1 65 ? -3.98 -13.258 -16.125 1 79.94 65 PRO A N 1
ATOM 485 C CA . PRO A 1 65 ? -3.404 -14.594 -16.297 1 79.94 65 PRO A CA 1
ATOM 486 C C . PRO A 1 65 ? -4.418 -15.617 -16.812 1 79.94 65 PRO A C 1
ATOM 488 O O . PRO A 1 65 ? -4.043 -16.594 -17.484 1 79.94 65 PRO A O 1
ATOM 491 N N . ASN A 1 66 ? -5.621 -15.43 -16.562 1 79.56 66 ASN A N 1
ATOM 492 C CA . ASN A 1 66 ? -6.645 -16.391 -16.938 1 79.56 66 ASN A CA 1
ATOM 493 C C . ASN A 1 66 ? -7.078 -16.203 -18.391 1 79.56 66 ASN A C 1
ATOM 495 O O . ASN A 1 66 ? -7.852 -17 -18.922 1 79.56 66 ASN A O 1
ATOM 499 N N . PHE A 1 67 ? -6.605 -15.125 -19 1 79 67 PHE A N 1
ATOM 500 C CA . PHE A 1 67 ? -6.914 -14.906 -20.406 1 79 67 PHE A CA 1
ATOM 501 C C . PHE A 1 67 ? -5.953 -15.68 -21.297 1 79 67 PHE A C 1
ATOM 503 O O . PHE A 1 67 ? -4.793 -15.289 -21.469 1 79 67 PHE A O 1
ATOM 510 N N . ARG A 1 68 ? -6.473 -16.781 -21.766 1 77.94 68 ARG A N 1
ATOM 511 C CA . ARG A 1 68 ? -5.703 -17.672 -22.625 1 77.94 68 ARG A CA 1
ATOM 512 C C . ARG A 1 68 ? -6.438 -17.906 -23.953 1 77.94 68 ARG A C 1
ATOM 514 O O . ARG A 1 68 ? -7.078 -18.953 -24.125 1 77.94 68 ARG A O 1
ATOM 521 N N . PRO A 1 69 ? -6.227 -17.016 -24.797 1 77.19 69 PRO A N 1
ATOM 522 C CA . PRO A 1 69 ? -6.957 -17.156 -26.062 1 77.19 69 PRO A CA 1
ATOM 523 C C . PRO A 1 69 ? -6.562 -18.422 -26.828 1 77.19 69 PRO A C 1
ATOM 525 O O . PRO A 1 69 ? -5.395 -18.812 -26.828 1 77.19 69 PRO A O 1
ATOM 528 N N . SER A 1 70 ? -7.531 -19.047 -27.438 1 75.75 70 SER A N 1
ATOM 529 C CA . SER A 1 70 ? -7.309 -20.281 -28.172 1 75.75 70 SER A CA 1
ATOM 530 C C . SER A 1 70 ? -6.836 -20 -29.594 1 75.75 70 SER A C 1
ATOM 532 O O . SER A 1 70 ? -6.258 -20.875 -30.25 1 75.75 70 SER A O 1
ATOM 534 N N . PHE A 1 71 ? -7.055 -18.703 -29.953 1 75.5 71 PHE A N 1
ATOM 535 C CA . PHE A 1 71 ? -6.652 -18.344 -31.312 1 75.5 71 PHE A CA 1
ATOM 536 C C . PHE A 1 71 ? -5.141 -18.156 -31.391 1 75.5 71 PHE A C 1
ATOM 538 O O . PHE A 1 71 ? -4.578 -17.312 -30.703 1 75.5 71 PHE A O 1
ATOM 545 N N . LYS A 1 72 ? -4.449 -18.938 -32.188 1 74.88 72 LYS A N 1
ATOM 546 C CA . LYS A 1 72 ? -2.994 -19.016 -32.281 1 74.88 72 LYS A CA 1
ATOM 547 C C . LYS A 1 72 ? -2.398 -17.688 -32.719 1 74.88 72 LYS A C 1
ATOM 549 O O . LYS A 1 72 ? -1.294 -17.328 -32.312 1 74.88 72 LYS A O 1
ATOM 554 N N . TYR A 1 73 ? -3.16 -16.938 -33.5 1 75.81 73 TYR A N 1
ATOM 555 C CA . TYR A 1 73 ? -2.598 -15.711 -34.062 1 75.81 73 TYR A CA 1
ATOM 556 C C . TYR A 1 73 ? -3.094 -14.5 -33.281 1 75.81 73 TYR A C 1
ATOM 558 O O . TYR A 1 73 ? -3.072 -13.375 -33.812 1 75.81 73 TYR A O 1
ATOM 566 N N . PHE A 1 74 ? -3.506 -14.797 -32.188 1 82.56 74 PHE A N 1
ATOM 567 C CA . PHE A 1 74 ? -3.998 -13.68 -31.375 1 82.56 74 PHE A CA 1
ATOM 568 C C . PHE A 1 74 ? -2.842 -12.836 -30.859 1 82.56 74 PHE A C 1
ATOM 570 O O . PHE A 1 74 ? -1.837 -13.367 -30.375 1 82.56 74 PHE A O 1
ATOM 577 N N . SER A 1 75 ? -2.85 -11.578 -31.125 1 83.38 75 SER A N 1
ATOM 578 C CA . SER A 1 75 ? -1.976 -10.578 -30.531 1 83.38 75 SER A CA 1
ATOM 579 C C . SER A 1 75 ? -2.717 -9.266 -30.297 1 83.38 75 SER A C 1
ATOM 581 O O . SER A 1 75 ? -3.809 -9.062 -30.828 1 83.38 75 SER A O 1
ATOM 583 N N . TRP A 1 76 ? -2.174 -8.555 -29.422 1 83.5 76 TRP A N 1
ATOM 584 C CA . TRP A 1 76 ? -2.832 -7.281 -29.141 1 83.5 76 TRP A CA 1
ATOM 585 C C . TRP A 1 76 ? -2.914 -6.418 -30.391 1 83.5 76 TRP A C 1
ATOM 587 O O . TRP A 1 76 ? -3.875 -5.668 -30.578 1 83.5 76 TRP A O 1
ATOM 597 N N . TYR A 1 77 ? -2.061 -6.594 -31.297 1 87.88 77 TYR A N 1
ATOM 598 C CA . TYR A 1 77 ? -2.068 -5.852 -32.562 1 87.88 77 TYR A CA 1
ATOM 599 C C . TYR A 1 77 ? -3.227 -6.289 -33.438 1 87.88 77 TYR A C 1
ATOM 601 O O . TYR A 1 77 ? -3.91 -5.457 -34.031 1 87.88 77 TYR A O 1
ATOM 609 N N . THR A 1 78 ? -3.355 -7.629 -33.469 1 88.06 78 THR A N 1
ATOM 610 C CA . THR A 1 78 ? -4.426 -8.156 -34.281 1 88.06 78 THR A CA 1
ATOM 611 C C . THR A 1 78 ? -5.793 -7.742 -33.75 1 88.06 78 THR A C 1
ATOM 613 O O . THR A 1 78 ? -6.703 -7.422 -34.531 1 88.06 78 THR A O 1
ATOM 616 N N . ALA A 1 79 ? -5.809 -7.738 -32.438 1 88.25 79 ALA A N 1
ATOM 617 C CA . ALA A 1 79 ? -7.07 -7.324 -31.812 1 88.25 79 ALA A CA 1
ATOM 618 C C . ALA A 1 79 ? -7.344 -5.844 -32.062 1 88.25 79 ALA A C 1
ATOM 620 O O . ALA A 1 79 ? -8.484 -5.453 -32.312 1 88.25 79 ALA A O 1
ATOM 621 N N . LEU A 1 80 ? -6.367 -5.027 -32.125 1 91.62 80 LEU A N 1
ATOM 622 C CA . LEU A 1 80 ? -6.512 -3.598 -32.375 1 91.62 80 LEU A CA 1
ATOM 623 C C . LEU A 1 80 ? -6.883 -3.332 -33.844 1 91.62 80 LEU A C 1
ATOM 625 O O . LEU A 1 80 ? -7.75 -2.506 -34.125 1 91.62 80 LEU A O 1
ATOM 629 N N . ILE A 1 81 ? -6.238 -4.027 -34.688 1 91.5 81 ILE A N 1
ATOM 630 C CA . ILE A 1 81 ? -6.543 -3.91 -36.125 1 91.5 81 ILE A CA 1
ATOM 631 C C . ILE A 1 81 ? -7.98 -4.359 -36.375 1 91.5 81 ILE A C 1
ATOM 633 O O . ILE A 1 81 ? -8.703 -3.736 -37.156 1 91.5 81 ILE A O 1
ATOM 637 N N . GLY A 1 82 ? -8.289 -5.5 -35.688 1 90.25 82 GLY A N 1
ATOM 638 C CA . GLY A 1 82 ? -9.664 -5.941 -35.812 1 90.25 82 GLY A CA 1
ATOM 639 C C . GLY A 1 82 ? -10.664 -4.922 -35.281 1 90.25 82 GLY A C 1
ATOM 640 O O . GLY A 1 82 ? -11.703 -4.691 -35.906 1 90.25 82 GLY A O 1
ATOM 641 N N . LEU A 1 83 ? -10.359 -4.309 -34.25 1 92.44 83 LEU A N 1
ATOM 642 C CA . LEU A 1 83 ? -11.234 -3.307 -33.625 1 92.44 83 LEU A CA 1
ATOM 643 C C . LEU A 1 83 ? -11.391 -2.1 -34.562 1 92.44 83 LEU A C 1
ATOM 645 O O . LEU A 1 83 ? -12.516 -1.698 -34.875 1 92.44 83 LEU A O 1
ATOM 649 N N . ILE A 1 84 ? -10.352 -1.552 -35.031 1 93.06 84 ILE A N 1
ATOM 650 C CA . ILE A 1 84 ? -10.367 -0.378 -35.906 1 93.06 84 ILE A CA 1
ATOM 651 C C . ILE A 1 84 ? -10.984 -0.745 -37.25 1 93.06 84 ILE A C 1
ATOM 653 O O . ILE A 1 84 ? -11.758 0.027 -37.812 1 93.06 84 ILE A O 1
ATOM 657 N N . GLY A 1 85 ? -10.57 -1.904 -37.75 1 92.62 85 GLY A N 1
ATOM 658 C CA . GLY A 1 85 ? -11.133 -2.365 -39.031 1 92.62 85 GLY A CA 1
ATOM 659 C C . GLY A 1 85 ? -12.641 -2.486 -39 1 92.62 85 GLY A C 1
ATOM 660 O O . GLY A 1 85 ? -13.32 -2.057 -39.938 1 92.62 85 GLY A O 1
ATOM 661 N N . THR A 1 86 ? -13.094 -3.064 -37.906 1 92.62 86 THR A N 1
ATOM 662 C CA . THR A 1 86 ? -14.539 -3.217 -37.781 1 92.62 86 THR A CA 1
ATOM 663 C C . THR A 1 86 ? -15.219 -1.854 -37.625 1 92.62 86 THR A C 1
ATOM 665 O O . THR A 1 86 ? -16.297 -1.637 -38.188 1 92.62 86 THR A O 1
ATOM 668 N N . LEU A 1 87 ? -14.672 -0.948 -37 1 92.31 87 LEU A N 1
ATOM 669 C CA . LEU A 1 87 ? -15.219 0.396 -36.812 1 92.31 87 LEU A CA 1
ATOM 670 C C . LEU A 1 87 ? -15.266 1.13 -38.156 1 92.31 87 LEU A C 1
ATOM 672 O O . LEU A 1 87 ? -16.281 1.737 -38.5 1 92.31 87 LEU A O 1
ATOM 676 N N . VAL A 1 88 ? -14.195 1.018 -38.938 1 92.25 88 VAL A N 1
ATOM 677 C CA . VAL A 1 88 ? -14.117 1.671 -40.25 1 92.25 88 VAL A CA 1
ATOM 678 C C . VAL A 1 88 ? -15.141 1.061 -41.188 1 92.25 88 VAL A C 1
ATOM 680 O O . VAL A 1 88 ? -15.844 1.782 -41.906 1 92.25 88 VAL A O 1
ATOM 683 N N . MET A 1 89 ? -15.281 -0.271 -41.125 1 93.19 89 MET A N 1
ATOM 684 C CA . MET A 1 89 ? -16.219 -0.967 -42 1 93.19 89 MET A CA 1
ATOM 685 C C . MET A 1 89 ? -17.656 -0.576 -41.688 1 93.19 89 MET A C 1
ATOM 687 O O . MET A 1 89 ? -18.5 -0.456 -42.594 1 93.19 89 MET A O 1
ATOM 691 N N . MET A 1 90 ? -17.906 -0.327 -40.469 1 92.62 90 MET A N 1
ATOM 692 C CA . MET A 1 90 ? -19.25 0.089 -40.062 1 92.62 90 MET A CA 1
ATOM 693 C C . MET A 1 90 ? -19.609 1.443 -40.688 1 92.62 90 MET A C 1
ATOM 695 O O . MET A 1 90 ? -20.703 1.632 -41.188 1 92.62 90 MET A O 1
ATOM 699 N N . PHE A 1 91 ? -18.641 2.355 -40.719 1 91.25 91 PHE A N 1
ATOM 700 C CA . PHE A 1 91 ? -18.891 3.699 -41.219 1 91.25 91 PHE A CA 1
ATOM 701 C C . PHE A 1 91 ? -18.891 3.713 -42.75 1 91.25 91 PHE A C 1
ATOM 703 O O . PHE A 1 91 ? -19.547 4.551 -43.375 1 91.25 91 PHE A O 1
ATOM 710 N N . VAL A 1 92 ? -18.219 2.744 -43.406 1 90.81 92 VAL A N 1
ATOM 711 C CA . VAL A 1 92 ? -18.203 2.627 -44.875 1 90.81 92 VAL A CA 1
ATOM 712 C C . VAL A 1 92 ? -19.562 2.125 -45.344 1 90.81 92 VAL A C 1
ATOM 714 O O . VAL A 1 92 ? -20.062 2.562 -46.375 1 90.81 92 VAL A O 1
ATOM 717 N N . ILE A 1 93 ? -20.188 1.234 -44.531 1 89.94 93 ILE A N 1
ATOM 718 C CA . ILE A 1 93 ? -21.5 0.691 -44.938 1 89.94 93 ILE A CA 1
ATOM 719 C C . ILE A 1 93 ? -22.562 1.783 -44.844 1 89.94 93 ILE A C 1
ATOM 721 O O . ILE A 1 93 ? -23.25 2.066 -45.812 1 89.94 93 ILE A O 1
ATOM 725 N N . ASN A 1 94 ? -22.703 2.342 -43.625 1 89.69 94 ASN A N 1
ATOM 726 C CA . ASN A 1 94 ? -23.641 3.436 -43.406 1 89.69 94 ASN A CA 1
ATOM 727 C C . ASN A 1 94 ? -23.297 4.219 -42.125 1 89.69 94 ASN A C 1
ATOM 729 O O . ASN A 1 94 ? -23.359 3.68 -41.031 1 89.69 94 ASN A O 1
ATOM 733 N N . SER A 1 95 ? -22.984 5.473 -42.281 1 89.44 95 SER A N 1
ATOM 734 C CA . SER A 1 95 ? -22.5 6.301 -41.188 1 89.44 95 SER A CA 1
ATOM 735 C C . SER A 1 95 ? -23.578 6.531 -40.125 1 89.44 95 SER A C 1
ATOM 737 O O . SER A 1 95 ? -23.297 6.57 -38.938 1 89.44 95 SER A O 1
ATOM 739 N N . VAL A 1 96 ? -24.797 6.605 -40.562 1 88.94 96 VAL A N 1
ATOM 740 C CA . VAL A 1 96 ? -25.875 6.902 -39.656 1 88.94 96 VAL A CA 1
ATOM 741 C C . VAL A 1 96 ? -26.188 5.672 -38.812 1 88.94 96 VAL A C 1
ATOM 743 O O . VAL A 1 96 ? -26.312 5.77 -37.562 1 88.94 96 VAL A O 1
ATOM 746 N N . TYR A 1 97 ? -26.266 4.543 -39.469 1 87.06 97 TYR A N 1
ATOM 747 C CA . TYR A 1 97 ? -26.547 3.322 -38.75 1 87.06 97 TYR A CA 1
ATOM 748 C C . TYR A 1 97 ? -25.391 2.951 -37.812 1 87.06 97 TYR A C 1
ATOM 750 O O . TYR A 1 97 ? -25.609 2.404 -36.75 1 87.06 97 TYR A O 1
ATOM 758 N N . ALA A 1 98 ? -24.203 3.262 -38.281 1 89.19 98 ALA A N 1
ATOM 759 C CA . ALA A 1 98 ? -23.016 2.998 -37.469 1 89.19 98 ALA A CA 1
ATOM 760 C C . ALA A 1 98 ? -23.047 3.846 -36.188 1 89.19 98 ALA A C 1
ATOM 762 O O . ALA A 1 98 ? -22.906 3.32 -35.094 1 89.19 98 ALA A O 1
ATOM 763 N N . ALA A 1 99 ? -23.266 5.113 -36.312 1 89.75 99 ALA A N 1
ATOM 764 C CA . ALA A 1 99 ? -23.281 6.027 -35.188 1 89.75 99 ALA A CA 1
ATOM 765 C C . ALA A 1 99 ? -24.422 5.699 -34.219 1 89.75 99 ALA A C 1
ATOM 767 O O . ALA A 1 99 ? -24.234 5.695 -33 1 89.75 99 ALA A O 1
ATOM 768 N N . SER A 1 100 ? -25.531 5.398 -34.844 1 88.94 100 SER A N 1
ATOM 769 C CA . SER A 1 100 ? -26.703 5.082 -34 1 88.94 100 SER A CA 1
ATOM 770 C C . SER A 1 100 ? -26.484 3.799 -33.219 1 88.94 100 SER A C 1
ATOM 772 O O . SER A 1 100 ? -26.859 3.715 -32.031 1 88.94 100 SER A O 1
ATOM 774 N N . SER A 1 101 ? -25.844 2.859 -33.844 1 88.31 101 SER A N 1
ATOM 775 C CA . SER A 1 101 ? -25.609 1.589 -33.156 1 88.31 101 SER A CA 1
ATOM 776 C C . SER A 1 101 ? -24.578 1.746 -32.031 1 88.31 101 SER A C 1
ATOM 778 O O . SER A 1 101 ? -24.719 1.143 -30.984 1 88.31 101 SER A O 1
ATOM 780 N N . ILE A 1 102 ? -23.594 2.494 -32.219 1 88.12 102 ILE A N 1
ATOM 781 C CA . ILE A 1 102 ? -22.562 2.729 -31.219 1 88.12 102 ILE A CA 1
ATOM 782 C C . ILE A 1 102 ? -23.188 3.461 -30.031 1 88.12 102 ILE A C 1
ATOM 784 O O . ILE A 1 102 ? -22.922 3.1 -28.875 1 88.12 102 ILE A O 1
ATOM 788 N N . VAL A 1 103 ? -23.953 4.406 -30.266 1 87.94 103 VAL A N 1
ATOM 789 C CA . VAL A 1 103 ? -24.594 5.176 -29.203 1 87.94 103 VAL A CA 1
ATOM 790 C C . VAL A 1 103 ? -25.531 4.277 -28.406 1 87.94 103 VAL A C 1
ATOM 792 O O . VAL A 1 103 ? -25.578 4.34 -27.172 1 87.94 103 VAL A O 1
ATOM 795 N N . LEU A 1 104 ? -26.203 3.469 -29.172 1 85.44 104 LEU A N 1
ATOM 796 C CA . LEU A 1 104 ? -27.125 2.537 -28.516 1 85.44 104 LEU A CA 1
ATOM 797 C C . LEU A 1 104 ? -26.344 1.552 -27.641 1 85.44 104 LEU A C 1
ATOM 799 O O . LEU A 1 104 ? -26.781 1.223 -26.531 1 85.44 104 LEU A O 1
ATOM 803 N N . CYS A 1 105 ? -25.25 1.097 -28.141 1 85.44 105 CYS A N 1
ATOM 804 C CA . CYS A 1 105 ? -24.422 0.17 -27.375 1 85.44 105 CYS A CA 1
ATOM 805 C C . CYS A 1 105 ? -23.875 0.837 -26.125 1 85.44 105 CYS A C 1
ATOM 807 O O . CYS A 1 105 ? -23.891 0.25 -25.031 1 85.44 105 CYS A O 1
ATOM 809 N N . LEU A 1 106 ? -23.406 2.016 -26.25 1 84.12 106 LEU A N 1
ATOM 810 C CA . LEU A 1 106 ? -22.875 2.758 -25.109 1 84.12 106 LEU A CA 1
ATOM 811 C C . LEU A 1 106 ? -23.969 3.012 -24.062 1 84.12 106 LEU A C 1
ATOM 813 O O . LEU A 1 106 ? -23.719 2.908 -22.859 1 84.12 106 LEU A O 1
ATOM 817 N N . LEU A 1 107 ? -25.094 3.338 -24.547 1 83.19 107 LEU A N 1
ATOM 818 C CA . LEU A 1 107 ? -26.219 3.547 -23.656 1 83.19 107 LEU A CA 1
ATOM 819 C C . LEU A 1 107 ? -26.562 2.264 -22.906 1 83.19 107 LEU A C 1
ATOM 821 O O . LEU A 1 107 ? -26.844 2.293 -21.703 1 83.19 107 LEU A O 1
ATOM 825 N N . LEU A 1 108 ? -26.531 1.201 -23.609 1 78.88 108 LEU A N 1
ATOM 826 C CA . LEU A 1 108 ? -26.812 -0.085 -22.984 1 78.88 108 LEU A CA 1
ATOM 827 C C . LEU A 1 108 ? -25.766 -0.397 -21.906 1 78.88 108 LEU A C 1
ATOM 829 O O . LEU A 1 108 ? -26.109 -0.847 -20.812 1 78.88 108 LEU A O 1
ATOM 833 N N . VAL A 1 109 ? -24.578 -0.173 -22.172 1 76.94 109 VAL A N 1
ATOM 834 C CA . VAL A 1 109 ? -23.5 -0.43 -21.219 1 76.94 109 VAL A CA 1
ATOM 835 C C . VAL A 1 109 ? -23.672 0.468 -20 1 76.94 109 VAL A C 1
ATOM 837 O O . VAL A 1 109 ? -23.484 0.022 -18.859 1 76.94 109 VAL A O 1
ATOM 840 N N . LEU A 1 110 ? -24.062 1.657 -20.281 1 76 110 LEU A N 1
ATOM 841 C CA . LEU A 1 110 ? -24.25 2.607 -19.188 1 76 110 LEU A CA 1
ATOM 842 C C . LEU A 1 110 ? -25.438 2.201 -18.312 1 76 110 LEU A C 1
ATOM 844 O O . LEU A 1 110 ? -25.375 2.27 -17.094 1 76 110 LEU A O 1
ATOM 848 N N . LEU A 1 111 ? -26.5 1.769 -18.984 1 72.69 111 LEU A N 1
ATOM 849 C CA . LEU A 1 111 ? -27.672 1.329 -18.25 1 72.69 111 LEU A CA 1
ATOM 850 C C . LEU A 1 111 ? -27.375 0.08 -17.422 1 72.69 111 LEU A C 1
ATOM 852 O O . LEU A 1 111 ? -27.844 -0.05 -16.297 1 72.69 111 LEU A O 1
ATOM 856 N N . LEU A 1 112 ? -26.578 -0.769 -17.984 1 68.25 112 LEU A N 1
ATOM 857 C CA . LEU A 1 112 ? -26.203 -1.983 -17.266 1 68.25 112 LEU A CA 1
ATOM 858 C C . LEU A 1 112 ? -25.312 -1.659 -16.078 1 68.25 112 LEU A C 1
ATOM 860 O O . LEU A 1 112 ? -25.406 -2.293 -15.023 1 68.25 112 LEU A O 1
ATOM 864 N N . HIS A 1 113 ? -24.578 -0.7 -16.297 1 66.88 113 HIS A N 1
ATOM 865 C CA . HIS A 1 113 ? -23.703 -0.288 -15.219 1 66.88 113 HIS A CA 1
ATOM 866 C C . HIS A 1 113 ? -24.484 0.382 -14.094 1 66.88 113 HIS A C 1
ATOM 868 O O . HIS A 1 113 ? -24.141 0.213 -12.922 1 66.88 113 HIS A O 1
ATOM 874 N N . LEU A 1 114 ? -25.438 1.158 -14.391 1 62.12 114 LEU A N 1
ATOM 875 C CA . LEU A 1 114 ? -26.188 1.926 -13.406 1 62.12 114 LEU A CA 1
ATOM 876 C C . LEU A 1 114 ? -27.234 1.053 -12.719 1 62.12 114 LEU A C 1
ATOM 878 O O . LEU A 1 114 ? -27.484 1.205 -11.523 1 62.12 114 LEU A O 1
ATOM 882 N N . PHE A 1 115 ? -27.938 0.272 -13.508 1 58.25 115 PHE A N 1
ATOM 883 C CA . PHE A 1 115 ? -29.078 -0.466 -12.953 1 58.25 115 PHE A CA 1
ATOM 884 C C . PHE A 1 115 ? -28.656 -1.861 -12.516 1 58.25 115 PHE A C 1
ATOM 886 O O . PHE A 1 115 ? -29.359 -2.521 -11.75 1 58.25 115 PHE A O 1
ATOM 893 N N . SER A 1 116 ? -27.844 -2.4 -13.281 1 52.84 116 SER A N 1
ATOM 894 C CA . SER A 1 116 ? -27.453 -3.746 -12.883 1 52.84 116 SER A CA 1
ATOM 895 C C . SER A 1 116 ? -26.375 -3.709 -11.789 1 52.84 116 SER A C 1
ATOM 897 O O . SER A 1 116 ? -25.344 -3.072 -11.961 1 52.84 116 SER A O 1
ATOM 899 N N . PRO A 1 117 ? -26.812 -3.732 -10.531 1 47.94 117 PRO A N 1
ATOM 900 C CA . PRO A 1 117 ? -25.797 -3.785 -9.477 1 47.94 117 PRO A CA 1
ATOM 901 C C . PRO A 1 117 ? -24.547 -4.543 -9.891 1 47.94 117 PRO A C 1
ATOM 903 O O . PRO A 1 117 ? -24.625 -5.688 -10.344 1 47.94 117 PRO A O 1
ATOM 906 N N . SER A 1 118 ? -23.656 -3.939 -10.5 1 46.97 118 SER A N 1
ATOM 907 C CA . SER A 1 118 ? -22.359 -4.508 -10.812 1 46.97 118 SER A CA 1
ATOM 908 C C . SER A 1 118 ? -21.969 -5.578 -9.797 1 46.97 118 SER A C 1
ATOM 910 O O . SER A 1 118 ? -20.953 -6.266 -9.969 1 46.97 118 SER A O 1
ATOM 912 N N . ARG A 1 119 ? -22.578 -5.395 -8.633 1 48.28 119 ARG A N 1
ATOM 913 C CA . ARG A 1 119 ? -22.25 -6.227 -7.477 1 48.28 119 ARG A CA 1
ATOM 914 C C . ARG A 1 119 ? -22.562 -7.691 -7.754 1 48.28 119 ARG A C 1
ATOM 916 O O . ARG A 1 119 ? -21.875 -8.586 -7.258 1 48.28 119 ARG A O 1
ATOM 923 N N . SER A 1 120 ? -23.719 -7.812 -8.438 1 44.09 120 SER A N 1
ATOM 924 C CA . SER A 1 120 ? -24.141 -9.211 -8.508 1 44.09 120 SER A CA 1
ATOM 925 C C . SER A 1 120 ? -23.656 -9.859 -9.805 1 44.09 120 SER A C 1
ATOM 927 O O . SER A 1 120 ? -23.797 -11.07 -9.984 1 44.09 120 SER A O 1
ATOM 929 N N . ALA A 1 121 ? -23.375 -9.055 -10.828 1 48.28 121 ALA A N 1
ATOM 930 C CA . ALA A 1 121 ? -23.172 -9.789 -12.078 1 48.28 121 ALA A CA 1
ATOM 931 C C . ALA A 1 121 ? -21.797 -10.445 -12.102 1 48.28 121 ALA A C 1
ATOM 933 O O . ALA A 1 121 ? -20.781 -9.797 -11.812 1 48.28 121 ALA A O 1
ATOM 934 N N . HIS A 1 122 ? -21.688 -11.688 -12.086 1 50.97 122 HIS A N 1
ATOM 935 C CA . HIS A 1 122 ? -20.688 -12.742 -12.203 1 50.97 122 HIS A CA 1
ATOM 936 C C . HIS A 1 122 ? -19.672 -12.414 -13.281 1 50.97 122 HIS A C 1
ATOM 938 O O . HIS A 1 122 ? -18.797 -13.227 -13.586 1 50.97 122 HIS A O 1
ATOM 944 N N . TRP A 1 123 ? -19.906 -11.32 -13.891 1 54.56 123 TRP A N 1
ATOM 945 C CA . TRP A 1 123 ? -19.047 -11.211 -15.07 1 54.56 123 TRP A CA 1
ATOM 946 C C . TRP A 1 123 ? -17.766 -10.445 -14.742 1 54.56 123 TRP A C 1
ATOM 948 O O . TRP A 1 123 ? -16.828 -10.422 -15.539 1 54.56 123 TRP A O 1
ATOM 958 N N . GLY A 1 124 ? -17.578 -10.203 -13.602 1 57.5 124 GLY A N 1
ATOM 959 C CA . GLY A 1 124 ? -16.344 -9.547 -13.219 1 57.5 124 GLY A CA 1
ATOM 960 C C . GLY A 1 124 ? -16.125 -8.227 -13.922 1 57.5 124 GLY A C 1
ATOM 961 O O . GLY A 1 124 ? -16.75 -7.949 -14.945 1 57.5 124 GLY A O 1
ATOM 962 N N . SER A 1 125 ? -15.641 -7.207 -13.266 1 69.44 125 SER A N 1
ATOM 963 C CA . SER A 1 125 ? -15.414 -5.891 -13.859 1 69.44 125 SER A CA 1
ATOM 964 C C . SER A 1 125 ? -14.008 -5.781 -14.438 1 69.44 125 SER A C 1
ATOM 966 O O . SER A 1 125 ? -13.023 -5.824 -13.695 1 69.44 125 SER A O 1
ATOM 968 N N . ILE A 1 126 ? -13.844 -5.891 -15.789 1 78.31 126 ILE A N 1
ATOM 969 C CA . ILE A 1 126 ? -12.57 -5.695 -16.484 1 78.31 126 ILE A CA 1
ATOM 970 C C . ILE A 1 126 ? -11.945 -4.371 -16.047 1 78.31 126 ILE A C 1
ATOM 972 O O . ILE A 1 126 ? -10.727 -4.207 -16.094 1 78.31 126 ILE A O 1
ATOM 976 N N . SER A 1 127 ? -12.891 -3.486 -15.602 1 80 127 SER A N 1
ATOM 977 C CA . SER A 1 127 ? -12.383 -2.189 -15.156 1 80 127 SER A CA 1
ATOM 978 C C . SER A 1 127 ? -11.453 -2.338 -13.961 1 80 127 SER A C 1
ATOM 980 O O . SER A 1 127 ? -10.414 -1.672 -13.883 1 80 127 SER A O 1
ATOM 982 N N . GLN A 1 128 ? -11.766 -3.271 -13.117 1 84.88 128 GLN A N 1
ATOM 983 C CA . GLN A 1 128 ? -10.93 -3.496 -11.945 1 84.88 128 GLN A CA 1
ATOM 984 C C . GLN A 1 128 ? -9.562 -4.039 -12.336 1 84.88 128 GLN A C 1
ATOM 986 O O . GLN A 1 128 ? -8.539 -3.625 -11.781 1 84.88 128 GLN A O 1
ATOM 991 N N . ALA A 1 129 ? -9.578 -4.918 -13.289 1 85.94 129 ALA A N 1
ATOM 992 C CA . ALA A 1 129 ? -8.32 -5.496 -13.75 1 85.94 129 ALA A CA 1
ATOM 993 C C . ALA A 1 129 ? -7.438 -4.441 -14.406 1 85.94 129 ALA A C 1
ATOM 995 O O . ALA A 1 129 ? -6.223 -4.422 -14.203 1 85.94 129 ALA A O 1
ATOM 996 N N . LEU A 1 130 ? -8.078 -3.574 -15.172 1 84.94 130 LEU A N 1
ATOM 997 C CA . LEU A 1 130 ? -7.34 -2.512 -15.844 1 84.94 130 LEU A CA 1
ATOM 998 C C . LEU A 1 130 ? -6.789 -1.509 -14.836 1 84.94 130 LEU A C 1
ATOM 1000 O O . LEU A 1 130 ? -5.641 -1.073 -14.945 1 84.94 130 LEU A O 1
ATOM 1004 N N . ILE A 1 131 ? -7.594 -1.147 -13.891 1 87.25 131 ILE A N 1
ATOM 1005 C CA . ILE A 1 131 ? -7.168 -0.205 -12.859 1 87.25 131 ILE A CA 1
ATOM 1006 C C . ILE A 1 131 ? -6.012 -0.801 -12.062 1 87.25 131 ILE A C 1
ATOM 1008 O O . ILE A 1 131 ? -5.035 -0.111 -11.766 1 87.25 131 ILE A O 1
ATOM 1012 N N . PHE A 1 132 ? -6.102 -2.072 -11.773 1 89.5 132 PHE A N 1
ATOM 1013 C CA . PHE A 1 132 ? -5.035 -2.734 -11.031 1 89.5 132 PHE A CA 1
ATOM 1014 C C . PHE A 1 132 ? -3.713 -2.637 -11.781 1 89.5 132 PHE A C 1
ATOM 1016 O O . PHE A 1 132 ? -2.686 -2.283 -11.195 1 89.5 132 PHE A O 1
ATOM 1023 N N . HIS A 1 133 ? -3.785 -2.967 -13.016 1 87.31 133 HIS A N 1
ATOM 1024 C CA . HIS A 1 133 ? -2.576 -2.947 -13.828 1 87.31 133 HIS A CA 1
ATOM 1025 C C . HIS A 1 133 ? -1.972 -1.548 -13.883 1 87.31 133 HIS A C 1
ATOM 1027 O O . HIS A 1 133 ? -0.755 -1.388 -13.758 1 87.31 133 HIS A O 1
ATOM 1033 N N . GLN A 1 134 ? -2.797 -0.606 -13.984 1 87.75 134 GLN A N 1
ATOM 1034 C CA . GLN A 1 134 ? -2.33 0.774 -14.055 1 87.75 134 GLN A CA 1
ATOM 1035 C C . GLN A 1 134 ? -1.757 1.232 -12.719 1 87.75 134 GLN A C 1
ATOM 1037 O O . GLN A 1 134 ? -0.705 1.873 -12.672 1 87.75 134 GLN A O 1
ATOM 1042 N N . VAL A 1 135 ? -2.418 0.897 -11.711 1 90.38 135 VAL A N 1
ATOM 1043 C CA . VAL A 1 135 ? -1.962 1.289 -10.383 1 90.38 135 VAL A CA 1
ATOM 1044 C C . VAL A 1 135 ? -0.594 0.67 -10.102 1 90.38 135 VAL A C 1
ATOM 1046 O O . VAL A 1 135 ? 0.318 1.353 -9.633 1 90.38 135 VAL A O 1
ATOM 1049 N N . ARG A 1 136 ? -0.51 -0.591 -10.398 1 91.38 136 ARG A N 1
ATOM 1050 C CA . ARG A 1 136 ? 0.753 -1.282 -10.164 1 91.38 136 ARG A CA 1
ATOM 1051 C C . ARG A 1 136 ? 1.892 -0.617 -10.93 1 91.38 136 ARG A C 1
ATOM 1053 O O . ARG A 1 136 ? 2.963 -0.37 -10.375 1 91.38 136 ARG A O 1
ATOM 1060 N N . LYS A 1 137 ? 1.686 -0.323 -12.156 1 90.12 137 LYS A N 1
ATOM 1061 C CA . LYS A 1 137 ? 2.701 0.306 -13 1 90.12 137 LYS A CA 1
ATOM 1062 C C . LYS A 1 137 ? 3.115 1.663 -12.438 1 90.12 137 LYS A C 1
ATOM 1064 O O . LYS A 1 137 ? 4.309 1.957 -12.328 1 90.12 137 LYS A O 1
ATOM 1069 N N . TYR A 1 138 ? 2.148 2.4 -12.031 1 89.12 138 TYR A N 1
ATOM 1070 C CA . TYR A 1 138 ? 2.432 3.746 -11.547 1 89.12 138 TYR A CA 1
ATOM 1071 C C . TYR A 1 138 ? 3.059 3.707 -10.156 1 89.12 138 TYR A C 1
ATOM 1073 O O . TYR A 1 138 ? 3.904 4.539 -9.828 1 89.12 138 TYR A O 1
ATOM 1081 N N . LEU A 1 139 ? 2.66 2.752 -9.375 1 92.44 139 LEU A N 1
ATOM 1082 C CA . LEU A 1 139 ? 3.281 2.594 -8.07 1 92.44 139 LEU A CA 1
ATOM 1083 C C . LEU A 1 139 ? 4.77 2.287 -8.203 1 92.44 139 LEU A C 1
ATOM 1085 O O . LEU A 1 139 ? 5.582 2.771 -7.414 1 92.44 139 LEU A O 1
ATOM 1089 N N . LEU A 1 140 ? 5.074 1.495 -9.227 1 91.06 140 LEU A N 1
ATOM 1090 C CA . LEU A 1 140 ? 6.461 1.12 -9.461 1 91.06 140 LEU A CA 1
ATOM 1091 C C . LEU A 1 140 ? 7.273 2.314 -9.953 1 91.06 140 LEU A C 1
ATOM 1093 O O . LEU A 1 140 ? 8.492 2.363 -9.773 1 91.06 140 LEU A O 1
ATOM 1097 N N . MET A 1 141 ? 6.566 3.273 -10.484 1 88.81 141 MET A N 1
ATOM 1098 C CA . MET A 1 141 ? 7.238 4.457 -11.008 1 88.81 141 MET A CA 1
ATOM 1099 C C . MET A 1 141 ? 7.465 5.492 -9.914 1 88.81 141 MET A C 1
ATOM 1101 O O . MET A 1 141 ? 8.297 6.391 -10.062 1 88.81 141 MET A O 1
ATOM 1105 N N . LEU A 1 142 ? 6.684 5.363 -8.891 1 88.38 142 LEU A N 1
ATOM 1106 C CA . LEU A 1 142 ? 6.891 6.254 -7.754 1 88.38 142 LEU A CA 1
ATOM 1107 C C . LEU A 1 142 ? 8.18 5.906 -7.016 1 88.38 142 LEU A C 1
ATOM 1109 O O . LEU A 1 142 ? 8.422 4.738 -6.699 1 88.38 142 LEU A O 1
ATOM 1113 N N . ASP A 1 143 ? 9.039 6.805 -6.891 1 83.88 143 ASP A N 1
ATOM 1114 C CA . ASP A 1 143 ? 10.336 6.602 -6.254 1 83.88 143 ASP A CA 1
ATOM 1115 C C . ASP A 1 143 ? 10.531 7.566 -5.09 1 83.88 143 ASP A C 1
ATOM 1117 O O . ASP A 1 143 ? 10.562 8.781 -5.285 1 83.88 143 ASP A O 1
ATOM 1121 N N . SER A 1 144 ? 10.672 7.016 -3.934 1 82.62 144 SER A N 1
ATOM 1122 C CA . SER A 1 144 ? 10.859 7.824 -2.734 1 82.62 144 SER A CA 1
ATOM 1123 C C . SER A 1 144 ? 12.156 8.617 -2.799 1 82.62 144 SER A C 1
ATOM 1125 O O . SER A 1 144 ? 12.297 9.648 -2.141 1 82.62 144 SER A O 1
ATOM 1127 N N . ARG A 1 145 ? 13.125 8.211 -3.617 1 80.81 145 ARG A N 1
ATOM 1128 C CA . ARG A 1 145 ? 14.422 8.875 -3.734 1 80.81 145 ARG A CA 1
ATOM 1129 C C . ARG A 1 145 ? 14.305 10.18 -4.516 1 80.81 145 ARG A C 1
ATOM 1131 O O . ARG A 1 145 ? 15.188 11.039 -4.445 1 80.81 145 ARG A O 1
ATOM 1138 N N . LYS A 1 146 ? 13.156 10.352 -5.172 1 77.94 146 LYS A N 1
ATOM 1139 C CA . LYS A 1 146 ? 12.938 11.523 -6.016 1 77.94 146 LYS A CA 1
ATOM 1140 C C . LYS A 1 146 ? 11.977 12.508 -5.352 1 77.94 146 LYS A C 1
ATOM 1142 O O . LYS A 1 146 ? 11.539 13.469 -5.98 1 77.94 146 LYS A O 1
ATOM 1147 N N . ASP A 1 147 ? 11.68 12.297 -4.125 1 78.25 147 ASP A N 1
ATOM 1148 C CA . ASP A 1 147 ? 10.766 13.18 -3.408 1 78.25 147 ASP A CA 1
ATOM 1149 C C . ASP A 1 147 ? 11.398 14.547 -3.172 1 78.25 147 ASP A C 1
ATOM 1151 O O . ASP A 1 147 ? 12.586 14.648 -2.869 1 78.25 147 ASP A O 1
ATOM 1155 N N . HIS A 1 148 ? 10.617 15.555 -3.43 1 79.12 148 HIS A N 1
ATOM 1156 C CA . HIS A 1 148 ? 11.023 16.922 -3.174 1 79.12 148 HIS A CA 1
ATOM 1157 C C . HIS A 1 148 ? 10.023 17.641 -2.277 1 79.12 148 HIS A C 1
ATOM 1159 O O . HIS A 1 148 ? 8.82 17.391 -2.361 1 79.12 148 HIS A O 1
ATOM 1165 N N . VAL A 1 149 ? 10.508 18.547 -1.587 1 83 149 VAL A N 1
ATOM 1166 C CA . VAL A 1 149 ? 9.719 19.25 -0.582 1 83 149 VAL A CA 1
ATOM 1167 C C . VAL A 1 149 ? 8.617 20.062 -1.263 1 83 149 VAL A C 1
ATOM 1169 O O . VAL A 1 149 ? 7.539 20.25 -0.698 1 83 149 VAL A O 1
ATOM 1172 N N . LYS A 1 150 ? 8.82 20.484 -2.436 1 81.06 150 LYS A N 1
ATOM 1173 C CA . LYS A 1 150 ? 7.848 21.281 -3.172 1 81.06 150 LYS A CA 1
ATOM 1174 C C . LYS A 1 150 ? 6.543 20.531 -3.381 1 81.06 150 LYS A C 1
ATOM 1176 O O . LYS A 1 150 ? 5.473 21.125 -3.473 1 81.06 150 LYS A O 1
ATOM 1181 N N . PHE A 1 151 ? 6.699 19.188 -3.379 1 82.69 151 PHE A N 1
ATOM 1182 C CA . PHE A 1 151 ? 5.516 18.375 -3.662 1 82.69 151 PHE A CA 1
ATOM 1183 C C . PHE A 1 151 ? 5.137 17.531 -2.451 1 82.69 151 PHE A C 1
ATOM 1185 O O . PHE A 1 151 ? 4.512 16.484 -2.594 1 82.69 151 PHE A O 1
ATOM 1192 N N . TRP A 1 152 ? 5.535 18.016 -1.359 1 88.38 152 TRP A N 1
ATOM 1193 C CA . TRP A 1 152 ? 5.211 17.312 -0.117 1 88.38 152 TRP A CA 1
ATOM 1194 C C . TRP A 1 152 ? 3.707 17.328 0.134 1 88.38 152 TRP A C 1
ATOM 1196 O O . TRP A 1 152 ? 3.033 18.328 -0.133 1 88.38 152 TRP A O 1
ATOM 1206 N N . ARG A 1 153 ? 3.182 16.281 0.691 1 90.88 153 ARG A N 1
ATOM 1207 C CA . ARG A 1 153 ? 1.781 16.188 1.095 1 90.88 153 ARG A CA 1
ATOM 1208 C C . ARG A 1 153 ? 1.632 15.344 2.361 1 90.88 153 ARG A C 1
ATOM 1210 O O . ARG A 1 153 ? 2.428 14.438 2.611 1 90.88 153 ARG A O 1
ATOM 1217 N N . PRO A 1 154 ? 0.675 15.719 3.109 1 94.62 154 PRO A N 1
ATOM 1218 C CA . PRO A 1 154 ? 0.454 14.93 4.324 1 94.62 154 PRO A CA 1
ATOM 1219 C C . PRO A 1 154 ? -0.067 13.523 4.031 1 94.62 154 PRO A C 1
ATOM 1221 O O . PRO A 1 154 ? -1.055 13.367 3.311 1 94.62 154 PRO A O 1
ATOM 1224 N N . GLN A 1 155 ? 0.603 12.578 4.426 1 96.62 155 GLN A N 1
ATOM 1225 C CA . GLN A 1 155 ? 0.173 11.18 4.402 1 96.62 155 GLN A CA 1
ATOM 1226 C C . GLN A 1 155 ? -0.06 10.656 5.816 1 96.62 155 GLN A C 1
ATOM 1228 O O . GLN A 1 155 ? 0.895 10.406 6.555 1 96.62 155 GLN A O 1
ATOM 1233 N N . MET A 1 156 ? -1.313 10.445 6.117 1 98 156 MET A N 1
ATOM 1234 C CA . MET A 1 156 ? -1.712 10.32 7.516 1 98 156 MET A CA 1
ATOM 1235 C C . MET A 1 156 ? -2.029 8.875 7.863 1 98 156 MET A C 1
ATOM 1237 O O . MET A 1 156 ? -2.643 8.156 7.066 1 98 156 MET A O 1
ATOM 1241 N N . LEU A 1 157 ? -1.537 8.367 8.914 1 98.75 157 LEU A N 1
ATOM 1242 C CA . LEU A 1 157 ? -1.982 7.152 9.578 1 98.75 157 LEU A CA 1
ATOM 1243 C C . LEU A 1 157 ? -2.684 7.477 10.891 1 98.75 157 LEU A C 1
ATOM 1245 O O . LEU A 1 157 ? -2.055 7.969 11.836 1 98.75 157 LEU A O 1
ATOM 1249 N N . LEU A 1 158 ? -3.977 7.305 10.969 1 98.81 158 LEU A N 1
ATOM 1250 C CA . LEU A 1 158 ? -4.754 7.547 12.18 1 98.81 158 LEU A CA 1
ATOM 1251 C C . LEU A 1 158 ? -4.973 6.25 12.953 1 98.81 158 LEU A C 1
ATOM 1253 O O . LEU A 1 158 ? -5.496 5.277 12.406 1 98.81 158 LEU A O 1
ATOM 1257 N N . MET A 1 159 ? -4.527 6.25 14.188 1 98.31 159 MET A N 1
ATOM 1258 C CA . MET A 1 159 ? -4.797 5.113 15.062 1 98.31 159 MET A CA 1
ATOM 1259 C C . MET A 1 159 ? -6.184 5.227 15.688 1 98.31 159 MET A C 1
ATOM 1261 O O . MET A 1 159 ? -6.492 6.227 16.344 1 98.31 159 MET A O 1
ATOM 1265 N N . VAL A 1 160 ? -6.977 4.234 15.469 1 97.12 160 VAL A N 1
ATOM 1266 C CA . VAL A 1 160 ? -8.336 4.262 15.992 1 97.12 160 VAL A CA 1
ATOM 1267 C C . VAL A 1 160 ? -8.602 3.004 16.812 1 97.12 160 VAL A C 1
ATOM 1269 O O . VAL A 1 160 ? -8.398 1.887 16.344 1 97.12 160 VAL A O 1
ATOM 1272 N N . ALA A 1 161 ? -9.047 3.148 18 1 93.19 161 ALA A N 1
ATOM 1273 C CA . ALA A 1 161 ? -9.414 2.01 18.844 1 93.19 161 ALA A CA 1
ATOM 1274 C C . ALA A 1 161 ? -10.844 1.561 18.562 1 93.19 161 ALA A C 1
ATOM 1276 O O . ALA A 1 161 ? -11.102 0.371 18.359 1 93.19 161 ALA A O 1
ATOM 1277 N N . ASN A 1 162 ? -11.758 2.48 18.547 1 92.69 162 ASN A N 1
ATOM 1278 C CA . ASN A 1 162 ? -13.172 2.234 18.281 1 92.69 162 ASN A CA 1
ATOM 1279 C C . ASN A 1 162 ? -13.789 3.332 17.422 1 92.69 162 ASN A C 1
ATOM 1281 O O . ASN A 1 162 ? -13.93 4.473 17.859 1 92.69 162 ASN A O 1
ATOM 1285 N N . PRO A 1 163 ? -14.188 2.973 16.234 1 93.31 163 PRO A N 1
ATOM 1286 C CA . PRO A 1 163 ? -14.688 3.996 15.312 1 93.31 163 PRO A CA 1
ATOM 1287 C C . PRO A 1 163 ? -16.016 4.598 15.766 1 93.31 163 PRO A C 1
ATOM 1289 O O . PRO A 1 163 ? -16.359 5.723 15.391 1 93.31 163 PRO A O 1
ATOM 1292 N N . ARG A 1 164 ? -16.797 3.863 16.562 1 92.06 164 ARG A N 1
ATOM 1293 C CA . ARG A 1 164 ? -18.094 4.32 17.031 1 92.06 164 ARG A CA 1
ATOM 1294 C C . ARG A 1 164 ? -17.969 5.613 17.828 1 92.06 164 ARG A C 1
ATOM 1296 O O . ARG A 1 164 ? -18.859 6.457 17.797 1 92.06 164 ARG A O 1
ATOM 1303 N N . SER A 1 165 ? -16.875 5.836 18.438 1 92.31 165 SER A N 1
ATOM 1304 C CA . SER A 1 165 ? -16.688 7 19.297 1 92.31 165 SER A CA 1
ATOM 1305 C C . SER A 1 165 ? -15.773 8.031 18.641 1 92.31 165 SER A C 1
ATOM 1307 O O . SER A 1 165 ? -15.531 9.094 19.219 1 92.31 165 SER A O 1
ATOM 1309 N N . CYS A 1 166 ? -15.281 7.781 17.484 1 93.44 166 CYS A N 1
ATOM 1310 C CA . CYS A 1 166 ? -14.266 8.664 16.922 1 93.44 166 CYS A CA 1
ATOM 1311 C C . CYS A 1 166 ? -14.633 9.109 15.516 1 93.44 166 CYS A C 1
ATOM 1313 O O . CYS A 1 166 ? -13.75 9.445 14.719 1 93.44 166 CYS A O 1
ATOM 1315 N N . CYS A 1 167 ? -15.867 9.18 15.172 1 94.62 167 CYS A N 1
ATOM 1316 C CA . CYS A 1 167 ? -16.312 9.508 13.82 1 94.62 167 CYS A CA 1
ATOM 1317 C C . CYS A 1 167 ? -15.906 10.922 13.438 1 94.62 167 CYS A C 1
ATOM 1319 O O . CYS A 1 167 ? -15.359 11.141 12.352 1 94.62 167 CYS A O 1
ATOM 1321 N N . PRO A 1 168 ? -16.109 11.938 14.359 1 94.81 168 PRO A N 1
ATOM 1322 C CA . PRO A 1 168 ? -15.688 13.289 13.984 1 94.81 168 PRO A CA 1
ATOM 1323 C C . PRO A 1 168 ? -14.188 13.391 13.727 1 94.81 168 PRO A C 1
ATOM 1325 O O . PRO A 1 168 ? -13.758 14.109 12.82 1 94.81 168 PRO A O 1
ATOM 1328 N N . LEU A 1 169 ? -13.43 12.664 14.531 1 96.81 169 LEU A N 1
ATOM 1329 C CA . LEU A 1 169 ? -11.984 12.672 14.352 1 96.81 169 LEU A CA 1
ATOM 1330 C C . LEU A 1 169 ? -11.594 12.039 13.016 1 96.81 169 LEU A C 1
ATOM 1332 O O . LEU A 1 169 ? -10.75 12.57 12.297 1 96.81 169 LEU A O 1
ATOM 1336 N N . ILE A 1 170 ? -12.203 10.891 12.664 1 97.5 170 ILE A N 1
ATOM 1337 C CA . ILE A 1 170 ? -11.953 10.219 11.391 1 97.5 170 ILE A CA 1
ATOM 1338 C C . ILE A 1 170 ? -12.281 11.156 10.234 1 97.5 170 ILE A C 1
ATOM 1340 O O . ILE A 1 170 ? -11.516 11.258 9.273 1 97.5 170 ILE A O 1
ATOM 1344 N N . ALA A 1 171 ? -13.344 11.844 10.352 1 96.38 171 ALA A N 1
ATOM 1345 C CA . ALA A 1 171 ? -13.773 12.766 9.305 1 96.38 171 ALA A CA 1
ATOM 1346 C C . ALA A 1 171 ? -12.828 13.961 9.211 1 96.38 171 ALA A C 1
ATOM 1348 O O . ALA A 1 171 ? -12.539 14.445 8.117 1 96.38 171 ALA A O 1
ATOM 1349 N N . PHE A 1 172 ? -12.43 14.477 10.312 1 97 172 PHE A N 1
ATOM 1350 C CA . PHE A 1 172 ? -11.523 15.617 10.336 1 97 172 PHE A CA 1
ATOM 1351 C C . PHE A 1 172 ? -10.211 15.281 9.648 1 97 172 PHE A C 1
ATOM 1353 O O . PHE A 1 172 ? -9.695 16.078 8.852 1 97 172 PHE A O 1
ATOM 1360 N N . VAL A 1 173 ? -9.602 14.086 9.977 1 98.12 173 VAL A N 1
ATOM 1361 C CA . VAL A 1 173 ? -8.32 13.695 9.398 1 98.12 173 VAL A CA 1
ATOM 1362 C C . VAL A 1 173 ? -8.469 13.516 7.891 1 98.12 173 VAL A C 1
ATOM 1364 O O . VAL A 1 173 ? -7.535 13.781 7.133 1 98.12 173 VAL A O 1
ATOM 1367 N N . ASN A 1 174 ? -9.609 13.047 7.473 1 97 174 ASN A N 1
ATOM 1368 C CA . ASN A 1 174 ? -9.883 12.969 6.043 1 97 174 ASN A CA 1
ATOM 1369 C C . ASN A 1 174 ? -9.75 14.336 5.371 1 97 174 ASN A C 1
ATOM 1371 O O . ASN A 1 174 ? -9.234 14.438 4.258 1 97 174 ASN A O 1
ATOM 1375 N N . ASP A 1 175 ? -10.195 15.359 6.031 1 95.62 175 ASP A N 1
ATOM 1376 C CA . ASP A 1 175 ? -10.062 16.719 5.504 1 95.62 175 ASP A CA 1
ATOM 1377 C C . ASP A 1 175 ? -8.609 17.172 5.523 1 95.62 175 ASP A C 1
ATOM 1379 O O . ASP A 1 175 ? -8.141 17.812 4.578 1 95.62 175 ASP A O 1
ATOM 1383 N N . LEU A 1 176 ? -7.953 16.781 6.547 1 95.75 176 LEU A N 1
ATOM 1384 C CA . LEU A 1 176 ? -6.582 17.234 6.758 1 95.75 176 LEU A CA 1
ATOM 1385 C C . LEU A 1 176 ? -5.641 16.625 5.727 1 95.75 176 LEU A C 1
ATOM 1387 O O . LEU A 1 176 ? -4.664 17.266 5.316 1 95.75 176 LEU A O 1
ATOM 1391 N N . LYS A 1 177 ? -5.891 15.469 5.285 1 91.5 177 LYS A N 1
ATOM 1392 C CA . LYS A 1 177 ? -5.008 14.805 4.324 1 91.5 177 LYS A CA 1
ATOM 1393 C C . LYS A 1 177 ? -5.125 15.438 2.943 1 91.5 177 LYS A C 1
ATOM 1395 O O . LYS A 1 177 ? -4.203 15.352 2.131 1 91.5 177 LYS A O 1
ATOM 1400 N N . LYS A 1 178 ? -6.316 16.031 2.664 1 87.44 178 LYS A N 1
ATOM 1401 C CA . LYS A 1 178 ? -6.652 16.672 1.396 1 87.44 178 LYS A CA 1
ATOM 1402 C C . LYS A 1 178 ? -6.301 15.781 0.215 1 87.44 178 LYS A C 1
ATOM 1404 O O . LYS A 1 178 ? -7.035 14.836 -0.091 1 87.44 178 LYS A O 1
ATOM 1409 N N . SER A 1 179 ? -5.023 15.789 -0.317 1 86.5 179 SER A N 1
ATOM 1410 C CA . SER A 1 179 ? -4.672 15.031 -1.514 1 86.5 179 SER A CA 1
ATOM 1411 C C . SER A 1 179 ? -3.656 13.938 -1.197 1 86.5 179 SER A C 1
ATOM 1413 O O . SER A 1 179 ? -3.188 13.234 -2.098 1 86.5 179 SER A O 1
ATOM 1415 N N . GLY A 1 180 ? -3.449 13.734 0.033 1 93.12 180 GLY A N 1
ATOM 1416 C CA . GLY A 1 180 ? -2.463 12.734 0.408 1 93.12 180 GLY A CA 1
ATOM 1417 C C . GLY A 1 180 ? -3.08 11.398 0.775 1 93.12 180 GLY A C 1
ATOM 1418 O O . GLY A 1 180 ? -4.273 11.18 0.552 1 93.12 180 GLY A O 1
ATOM 1419 N N . LEU A 1 181 ? -2.25 10.5 1.24 1 96.19 181 LEU A N 1
ATOM 1420 C CA . LEU A 1 181 ? -2.641 9.164 1.684 1 96.19 181 LEU A CA 1
ATOM 1421 C C . LEU A 1 181 ? -3.285 9.219 3.064 1 96.19 181 LEU A C 1
ATOM 1423 O O . LEU A 1 181 ? -2.846 9.977 3.93 1 96.19 181 LEU A O 1
ATOM 1427 N N . TYR A 1 182 ? -4.398 8.586 3.209 1 98.12 182 TYR A N 1
ATOM 1428 C CA . TYR A 1 182 ? -5.066 8.469 4.5 1 98.12 182 TYR A CA 1
ATOM 1429 C C . TYR A 1 182 ? -5.305 7.008 4.859 1 98.12 182 TYR A C 1
ATOM 1431 O O . TYR A 1 182 ? -6.039 6.305 4.164 1 98.12 182 TYR A O 1
ATOM 1439 N N . VAL A 1 183 ? -4.664 6.516 5.898 1 98.44 183 VAL A N 1
ATOM 1440 C CA . VAL A 1 183 ? -4.789 5.141 6.375 1 98.44 183 VAL A CA 1
ATOM 1441 C C . VAL A 1 183 ? -5.359 5.137 7.793 1 98.44 183 VAL A C 1
ATOM 1443 O O . VAL A 1 183 ? -4.898 5.887 8.656 1 98.44 183 VAL A O 1
ATOM 1446 N N . VAL A 1 184 ? -6.379 4.418 8.039 1 98.5 184 VAL A N 1
ATOM 1447 C CA . VAL A 1 184 ? -6.906 4.184 9.375 1 98.5 184 VAL A CA 1
ATOM 1448 C C . VAL A 1 184 ? -6.383 2.854 9.914 1 98.5 184 VAL A C 1
ATOM 1450 O O . VAL A 1 184 ? -6.668 1.794 9.352 1 98.5 184 VAL A O 1
ATOM 1453 N N . GLY A 1 185 ? -5.582 2.918 10.914 1 98.31 185 GLY A N 1
ATOM 1454 C CA . GLY A 1 185 ? -4.977 1.731 11.5 1 98.31 185 GLY A CA 1
ATOM 1455 C C . GLY A 1 185 ? -5.621 1.319 12.812 1 98.31 185 GLY A C 1
ATOM 1456 O O . GLY A 1 185 ? -5.965 2.17 13.633 1 98.31 185 GLY A O 1
ATOM 1457 N N . HIS A 1 186 ? -5.828 0.045 12.977 1 97.44 186 HIS A N 1
ATOM 1458 C CA . HIS A 1 186 ? -6.375 -0.523 14.203 1 97.44 186 HIS A CA 1
ATOM 1459 C C . HIS A 1 186 ? -5.598 -1.765 14.633 1 97.44 186 HIS A C 1
ATOM 1461 O O . HIS A 1 186 ? -5.25 -2.602 13.797 1 97.44 186 HIS A O 1
ATOM 1467 N N . VAL A 1 187 ? -5.301 -1.869 15.883 1 96.31 187 VAL A N 1
ATOM 1468 C CA . VAL A 1 187 ? -4.609 -3.021 16.453 1 96.31 187 VAL A CA 1
ATOM 1469 C C . VAL A 1 187 ? -5.578 -3.828 17.312 1 96.31 187 VAL A C 1
ATOM 1471 O O . VAL A 1 187 ? -6.129 -3.312 18.297 1 96.31 187 VAL A O 1
ATOM 1474 N N . LYS A 1 188 ? -5.887 -5.008 16.891 1 94.56 188 LYS A N 1
ATOM 1475 C CA . LYS A 1 188 ? -6.637 -5.922 17.75 1 94.56 188 LYS A CA 1
ATOM 1476 C C . LYS A 1 188 ? -5.742 -6.512 18.844 1 94.56 188 LYS A C 1
ATOM 1478 O O . LYS A 1 188 ? -4.875 -7.344 18.547 1 94.56 188 LYS A O 1
ATOM 1483 N N . VAL A 1 189 ? -5.992 -6.059 20.031 1 92.12 189 VAL A N 1
ATOM 1484 C CA . VAL A 1 189 ? -5.137 -6.465 21.141 1 92.12 189 VAL A CA 1
ATOM 1485 C C . VAL A 1 189 ? -5.641 -7.781 21.734 1 92.12 189 VAL A C 1
ATOM 1487 O O . VAL A 1 189 ? -6.844 -7.957 21.938 1 92.12 189 VAL A O 1
ATOM 1490 N N . GLY A 1 190 ? -4.785 -8.703 21.891 1 82.62 190 GLY A N 1
ATOM 1491 C CA . GLY A 1 190 ? -5.098 -10 22.484 1 82.62 190 GLY A CA 1
ATOM 1492 C C . GLY A 1 190 ? -3.891 -10.906 22.594 1 82.62 190 GLY A C 1
ATOM 1493 O O . GLY A 1 190 ? -2.771 -10.445 22.828 1 82.62 190 GLY A O 1
ATOM 1494 N N . ALA A 1 191 ? -4.262 -12.172 22.594 1 81.81 191 ALA A N 1
ATOM 1495 C CA . ALA A 1 191 ? -3.193 -13.172 22.594 1 81.81 191 ALA A CA 1
ATOM 1496 C C . ALA A 1 191 ? -2.402 -13.117 21.281 1 81.81 191 ALA A C 1
ATOM 1498 O O . ALA A 1 191 ? -2.834 -12.492 20.312 1 81.81 191 ALA A O 1
ATOM 1499 N N . GLU A 1 192 ? -1.23 -13.625 21.344 1 81.44 192 GLU A N 1
ATOM 1500 C CA . GLU A 1 192 ? -0.422 -13.703 20.141 1 81.44 192 GLU A CA 1
ATOM 1501 C C . GLU A 1 192 ? -1.142 -14.484 19.047 1 81.44 192 GLU A C 1
ATOM 1503 O O . GLU A 1 192 ? -1.865 -15.438 19.328 1 81.44 192 GLU A O 1
ATOM 1508 N N . PHE A 1 193 ? -0.995 -14.047 17.859 1 83.62 193 PHE A N 1
ATOM 1509 C CA . PHE A 1 193 ? -1.681 -14.672 16.734 1 83.62 193 PHE A CA 1
ATOM 1510 C C . PHE A 1 193 ? -1.411 -16.172 16.703 1 83.62 193 PHE A C 1
ATOM 1512 O O . PHE A 1 193 ? -2.281 -16.953 16.312 1 83.62 193 PHE A O 1
ATOM 1519 N N . SER A 1 194 ? -0.261 -16.516 17.125 1 81.31 194 SER A N 1
ATOM 1520 C CA . SER A 1 194 ? 0.145 -17.922 17.109 1 81.31 194 SER A CA 1
ATOM 1521 C C . SER A 1 194 ? -0.783 -18.781 17.953 1 81.31 194 SER A C 1
ATOM 1523 O O . SER A 1 194 ? -0.915 -19.984 17.719 1 81.31 194 SER A O 1
ATOM 1525 N N . SER A 1 195 ? -1.438 -18.109 18.859 1 81.19 195 SER A N 1
ATOM 1526 C CA . SER A 1 195 ? -2.277 -18.859 19.797 1 81.19 195 SER A CA 1
ATOM 1527 C C . SER A 1 195 ? -3.744 -18.812 19.375 1 81.19 195 SER A C 1
ATOM 1529 O O . SER A 1 195 ? -4.598 -19.422 20.016 1 81.19 195 SER A O 1
ATOM 1531 N N . MET A 1 196 ? -4.02 -18.172 18.312 1 85.44 196 MET A N 1
ATOM 1532 C CA . MET A 1 196 ? -5.402 -18.031 17.859 1 85.44 196 MET A CA 1
ATOM 1533 C C . MET A 1 196 ? -5.758 -19.094 16.828 1 85.44 196 MET A C 1
ATOM 1535 O O . MET A 1 196 ? -4.91 -19.5 16.031 1 85.44 196 MET A O 1
ATOM 1539 N N . ASP A 1 197 ? -6.922 -19.484 16.812 1 84.56 197 ASP A N 1
ATOM 1540 C CA . ASP A 1 197 ? -7.383 -20.531 15.906 1 84.56 197 ASP A CA 1
ATOM 1541 C C . ASP A 1 197 ? -7.734 -19.938 14.539 1 84.56 197 ASP A C 1
ATOM 1543 O O . ASP A 1 197 ? -7.641 -20.625 13.523 1 84.56 197 ASP A O 1
ATOM 1547 N N . HIS A 1 198 ? -8.195 -18.766 14.648 1 88.69 198 HIS A N 1
ATOM 1548 C CA . HIS A 1 198 ? -8.578 -18.109 13.398 1 88.69 198 HIS A CA 1
ATOM 1549 C C . HIS A 1 198 ? -8.094 -16.656 13.375 1 88.69 198 HIS A C 1
ATOM 1551 O O . HIS A 1 198 ? -7.793 -16.078 14.422 1 88.69 198 HIS A O 1
ATOM 1557 N N . ASP A 1 199 ? -7.984 -16.172 12.258 1 91.62 199 ASP A N 1
ATOM 1558 C CA . ASP A 1 199 ? -7.594 -14.766 12.094 1 91.62 199 ASP A CA 1
ATOM 1559 C C . ASP A 1 199 ? -8.789 -13.836 12.289 1 91.62 199 ASP A C 1
ATOM 1561 O O . ASP A 1 199 ? -9.703 -13.812 11.461 1 91.62 199 ASP A O 1
ATOM 1565 N N . PRO A 1 200 ? -8.852 -13.109 13.312 1 91.12 200 PRO A N 1
ATOM 1566 C CA . PRO A 1 200 ? -9.992 -12.234 13.586 1 91.12 200 PRO A CA 1
ATOM 1567 C C . PRO A 1 200 ? -10.078 -11.062 12.617 1 91.12 200 PRO A C 1
ATOM 1569 O O . PRO A 1 200 ? -11.141 -10.445 12.477 1 91.12 200 PRO A O 1
ATOM 1572 N N . THR A 1 201 ? -8.977 -10.695 11.969 1 92.38 201 THR A N 1
ATOM 1573 C CA . THR A 1 201 ? -8.938 -9.523 11.094 1 92.38 201 THR A CA 1
ATOM 1574 C C . THR A 1 201 ? -9.773 -9.758 9.844 1 92.38 201 THR A C 1
ATOM 1576 O O . THR A 1 201 ? -10.234 -8.805 9.211 1 92.38 201 THR A O 1
ATOM 1579 N N . LEU A 1 202 ? -9.984 -11.008 9.461 1 90.75 202 LEU A N 1
ATOM 1580 C CA . LEU A 1 202 ? -10.719 -11.312 8.242 1 90.75 202 LEU A CA 1
ATOM 1581 C C . LEU A 1 202 ? -12.172 -10.867 8.352 1 90.75 202 LEU A C 1
ATOM 1583 O O . LEU A 1 202 ? -12.688 -10.211 7.445 1 90.75 202 LEU A O 1
ATOM 1587 N N . ALA A 1 203 ? -12.797 -11.133 9.438 1 88.62 203 ALA A N 1
ATOM 1588 C CA . ALA A 1 203 ? -14.188 -10.734 9.656 1 88.62 203 ALA A CA 1
ATOM 1589 C C . ALA A 1 203 ? -14.297 -9.234 9.906 1 88.62 203 ALA A C 1
ATOM 1591 O O . ALA A 1 203 ? -15.219 -8.578 9.414 1 88.62 203 ALA A O 1
ATOM 1592 N N . ASP A 1 204 ? -13.328 -8.672 10.609 1 92.19 204 ASP A N 1
ATOM 1593 C CA . ASP A 1 204 ? -13.359 -7.262 11 1 92.19 204 ASP A CA 1
ATOM 1594 C C . ASP A 1 204 ? -13.148 -6.355 9.789 1 92.19 204 ASP A C 1
ATOM 1596 O O . ASP A 1 204 ? -13.688 -5.246 9.734 1 92.19 204 ASP A O 1
ATOM 1600 N N . TYR A 1 205 ? -12.391 -6.828 8.883 1 92.75 205 TYR A N 1
ATOM 1601 C CA . TYR A 1 205 ? -12.008 -5.996 7.746 1 92.75 205 TYR A CA 1
ATOM 1602 C C . TYR A 1 205 ? -13.234 -5.512 6.992 1 92.75 205 TYR A C 1
ATOM 1604 O O . TYR A 1 205 ? -13.328 -4.336 6.625 1 92.75 205 TYR A O 1
ATOM 1612 N N . SER A 1 206 ? -14.188 -6.379 6.734 1 91.12 206 SER A N 1
ATOM 1613 C CA . SER A 1 206 ? -15.391 -6.008 6.004 1 91.12 206 SER A CA 1
ATOM 1614 C C . SER A 1 206 ? -16.203 -4.965 6.77 1 91.12 206 SER A C 1
ATOM 1616 O O . SER A 1 206 ? -16.797 -4.066 6.172 1 91.12 206 SER A O 1
ATOM 1618 N N . HIS A 1 207 ? -16.203 -5.062 8.078 1 93.06 207 HIS A N 1
ATOM 1619 C CA . HIS A 1 207 ? -16.922 -4.098 8.914 1 93.06 207 HIS A CA 1
ATOM 1620 C C . HIS A 1 207 ? -16.25 -2.723 8.852 1 93.06 207 HIS A C 1
ATOM 1622 O O . HIS A 1 207 ? -16.953 -1.702 8.805 1 93.06 207 HIS A O 1
ATOM 1628 N N . TRP A 1 208 ? -14.961 -2.705 8.859 1 95.75 208 TRP A N 1
ATOM 1629 C CA . TRP A 1 208 ? -14.234 -1.438 8.781 1 95.75 208 TRP A CA 1
ATOM 1630 C C . TRP A 1 208 ? -14.43 -0.782 7.418 1 95.75 208 TRP A C 1
ATOM 1632 O O . TRP A 1 208 ? -14.516 0.445 7.32 1 95.75 208 TRP A O 1
ATOM 1642 N N . LEU A 1 209 ? -14.5 -1.613 6.355 1 93.69 209 LEU A N 1
ATOM 1643 C CA . LEU A 1 209 ? -14.766 -1.065 5.031 1 93.69 209 LEU A CA 1
ATOM 1644 C C . LEU A 1 209 ? -16.156 -0.417 4.98 1 93.69 209 LEU A C 1
ATOM 1646 O O . LEU A 1 209 ? -16.312 0.65 4.387 1 93.69 209 LEU A O 1
ATOM 1650 N N . ALA A 1 210 ? -17.094 -1.07 5.621 1 93.38 210 ALA A N 1
ATOM 1651 C CA . ALA A 1 210 ? -18.438 -0.518 5.695 1 93.38 210 ALA A CA 1
ATOM 1652 C C . ALA A 1 210 ? -18.453 0.807 6.453 1 93.38 210 ALA A C 1
ATOM 1654 O O . ALA A 1 210 ? -19.234 1.71 6.129 1 93.38 210 ALA A O 1
ATOM 1655 N N . LEU A 1 211 ? -17.641 0.882 7.445 1 94.88 211 LEU A N 1
ATOM 1656 C CA . LEU A 1 211 ? -17.516 2.115 8.211 1 94.88 211 LEU A CA 1
ATOM 1657 C C . LEU A 1 211 ? -17.016 3.256 7.332 1 94.88 211 LEU A C 1
ATOM 1659 O O . LEU A 1 211 ? -17.562 4.367 7.387 1 94.88 211 LEU A O 1
ATOM 1663 N N . VAL A 1 212 ? -16.016 2.979 6.566 1 94.88 212 VAL A N 1
ATOM 1664 C CA . VAL A 1 212 ? -15.43 3.975 5.676 1 94.88 212 VAL A CA 1
ATOM 1665 C C . VAL A 1 212 ? -16.484 4.48 4.695 1 94.88 212 VAL A C 1
ATOM 1667 O O . VAL A 1 212 ? -16.562 5.68 4.426 1 94.88 212 VAL A O 1
ATOM 1670 N N . ASP A 1 213 ? -17.312 3.566 4.242 1 93.06 213 ASP A N 1
ATOM 1671 C CA . ASP A 1 213 ? -18.391 3.932 3.326 1 93.06 213 ASP A CA 1
ATOM 1672 C C . ASP A 1 213 ? -19.438 4.789 4.027 1 93.06 213 ASP A C 1
ATOM 1674 O O . ASP A 1 213 ? -19.969 5.738 3.441 1 93.06 213 ASP A O 1
ATOM 1678 N N . HIS A 1 214 ? -19.672 4.43 5.23 1 94.31 214 HIS A N 1
ATOM 1679 C CA . HIS A 1 214 ? -20.719 5.117 5.984 1 94.31 214 HIS A CA 1
ATOM 1680 C C . HIS A 1 214 ? -20.297 6.535 6.348 1 94.31 214 HIS A C 1
ATOM 1682 O O . HIS A 1 214 ? -21.078 7.477 6.227 1 94.31 214 HIS A O 1
ATOM 1688 N N . VAL A 1 215 ? -19.094 6.676 6.863 1 95.06 215 VAL A N 1
ATOM 1689 C CA . VAL A 1 215 ? -18.609 7.984 7.281 1 95.06 215 VAL A CA 1
ATOM 1690 C C . VAL A 1 215 ? -18.219 8.812 6.055 1 95.06 215 VAL A C 1
ATOM 1692 O O . VAL A 1 215 ? -18.016 10.023 6.152 1 95.06 215 VAL A O 1
ATOM 1695 N N . LYS A 1 216 ? -18.125 8.203 4.859 1 94 216 LYS A N 1
ATOM 1696 C CA . LYS A 1 216 ? -17.844 8.828 3.572 1 94 216 LYS A CA 1
ATOM 1697 C C . LYS A 1 216 ? -16.469 9.477 3.562 1 94 216 LYS A C 1
ATOM 1699 O O . LYS A 1 216 ? -16.328 10.648 3.205 1 94 216 LYS A O 1
ATOM 1704 N N . VAL A 1 217 ? -15.508 8.703 3.961 1 95.81 217 VAL A N 1
ATOM 1705 C CA . VAL A 1 217 ? -14.125 9.156 3.926 1 95.81 217 VAL A CA 1
ATOM 1706 C C . VAL A 1 217 ? -13.336 8.336 2.908 1 95.81 217 VAL A C 1
ATOM 1708 O O . VAL A 1 217 ? -13.734 7.227 2.553 1 95.81 217 VAL A O 1
ATOM 1711 N N . LYS A 1 218 ? -12.352 8.906 2.354 1 95.94 218 LYS A N 1
ATOM 1712 C CA . LYS A 1 218 ? -11.445 8.219 1.439 1 95.94 218 LYS A CA 1
ATOM 1713 C C . LYS A 1 218 ? -10.203 7.723 2.172 1 95.94 218 LYS A C 1
ATOM 1715 O O . LYS A 1 218 ? -9.148 8.359 2.121 1 95.94 218 LYS A O 1
ATOM 1720 N N . ALA A 1 219 ? -10.344 6.609 2.803 1 97 219 ALA A N 1
ATOM 1721 C CA . ALA A 1 219 ? -9.273 6.078 3.643 1 97 219 ALA A CA 1
ATOM 1722 C C . ALA A 1 219 ? -9.055 4.59 3.379 1 97 219 ALA A C 1
ATOM 1724 O O . ALA A 1 219 ? -9.969 3.895 2.932 1 97 219 ALA A O 1
ATOM 1725 N N . PHE A 1 220 ? -7.887 4.133 3.518 1 97.19 220 PHE A N 1
ATOM 1726 C CA . PHE A 1 220 ? -7.555 2.715 3.514 1 97.19 220 PHE A CA 1
ATOM 1727 C C . PHE A 1 220 ? -7.551 2.156 4.934 1 97.19 220 PHE A C 1
ATOM 1729 O O . PHE A 1 220 ? -7.215 2.867 5.883 1 97.19 220 PHE A O 1
ATOM 1736 N N . ILE A 1 221 ? -7.914 0.933 5.074 1 97.25 221 ILE A N 1
ATOM 1737 C CA . ILE A 1 221 ? -7.996 0.302 6.387 1 97.25 221 ILE A CA 1
ATOM 1738 C C . ILE A 1 221 ? -6.84 -0.679 6.559 1 97.25 221 ILE A C 1
ATOM 1740 O O . ILE A 1 221 ? -6.559 -1.484 5.668 1 97.25 221 ILE A O 1
ATOM 1744 N N . GLU A 1 222 ? -6.16 -0.59 7.66 1 97.81 222 GLU A N 1
ATOM 1745 C CA . GLU A 1 222 ? -5.105 -1.531 8.031 1 97.81 222 GLU A CA 1
ATOM 1746 C C . GLU A 1 222 ? -5.355 -2.119 9.414 1 97.81 222 GLU A C 1
ATOM 1748 O O . GLU A 1 222 ? -5.434 -1.384 10.406 1 97.81 222 GLU A O 1
ATOM 1753 N N . LEU A 1 223 ? -5.484 -3.402 9.469 1 97 223 LEU A N 1
ATOM 1754 C CA . LEU A 1 223 ? -5.742 -4.109 10.719 1 97 223 LEU A CA 1
ATOM 1755 C C . LEU A 1 223 ? -4.621 -5.098 11.023 1 97 223 LEU A C 1
ATOM 1757 O O . LEU A 1 223 ? -4.082 -5.734 10.109 1 97 223 LEU A O 1
ATOM 1761 N N . THR A 1 224 ? -4.215 -5.23 12.195 1 96.25 224 THR A N 1
ATOM 1762 C CA . THR A 1 224 ? -3.252 -6.242 12.617 1 96.25 224 THR A CA 1
ATOM 1763 C C . THR A 1 224 ? -3.568 -6.723 14.031 1 96.25 224 THR A C 1
ATOM 1765 O O . THR A 1 224 ? -4.441 -6.172 14.703 1 96.25 224 THR A O 1
ATOM 1768 N N . VAL A 1 225 ? -2.988 -7.809 14.43 1 95.94 225 VAL A N 1
ATOM 1769 C CA . VAL A 1 225 ? -3.145 -8.414 15.75 1 95.94 225 VAL A CA 1
ATOM 1770 C C . VAL A 1 225 ? -1.816 -8.375 16.5 1 95.94 225 VAL A C 1
ATOM 1772 O O . VAL A 1 225 ? -0.775 -8.75 15.953 1 95.94 225 VAL A O 1
ATOM 1775 N N . ALA A 1 226 ? -1.837 -7.871 17.656 1 94.38 226 ALA A N 1
ATOM 1776 C CA . ALA A 1 226 ? -0.62 -7.797 18.469 1 94.38 226 ALA A CA 1
ATOM 1777 C C . ALA A 1 226 ? -0.932 -7.957 19.953 1 94.38 226 ALA A C 1
ATOM 1779 O O . ALA A 1 226 ? -2.092 -7.879 20.359 1 94.38 226 ALA A O 1
ATOM 1780 N N . LYS A 1 227 ? 0.115 -8.156 20.766 1 92.19 227 LYS A N 1
ATOM 1781 C CA . LYS A 1 227 ? -0.028 -8.32 22.203 1 92.19 227 LYS A CA 1
ATOM 1782 C C . LYS A 1 227 ? -0.367 -6.992 22.875 1 92.19 227 LYS A C 1
ATOM 1784 O O . LYS A 1 227 ? -1.045 -6.969 23.906 1 92.19 227 LYS A O 1
ATOM 1789 N N . SER A 1 228 ? 0.125 -5.918 22.344 1 93.06 228 SER A N 1
ATOM 1790 C CA . SER A 1 228 ? -0.113 -4.574 22.859 1 93.06 228 SER A CA 1
ATOM 1791 C C . SER A 1 228 ? -0.299 -3.57 21.719 1 93.06 228 SER A C 1
ATOM 1793 O O . SER A 1 228 ? 0.067 -3.846 20.578 1 93.06 228 SER A O 1
ATOM 1795 N N . VAL A 1 229 ? -0.91 -2.496 22.078 1 95.44 229 VAL A N 1
ATOM 1796 C CA . VAL A 1 229 ? -1.109 -1.44 21.078 1 95.44 229 VAL A CA 1
ATOM 1797 C C . VAL A 1 229 ? 0.244 -0.915 20.609 1 95.44 229 VAL A C 1
ATOM 1799 O O . VAL A 1 229 ? 0.422 -0.62 19.422 1 95.44 229 VAL A O 1
ATOM 1802 N N . ARG A 1 230 ? 1.188 -0.851 21.531 1 95.38 230 ARG A N 1
ATOM 1803 C CA . ARG A 1 230 ? 2.516 -0.329 21.219 1 95.38 230 ARG A CA 1
ATOM 1804 C C . ARG A 1 230 ? 3.219 -1.205 20.188 1 95.38 230 ARG A C 1
ATOM 1806 O O . ARG A 1 230 ? 3.781 -0.698 19.219 1 95.38 230 ARG A O 1
ATOM 1813 N N . GLU A 1 231 ? 3.172 -2.508 20.359 1 94.19 231 GLU A N 1
ATOM 1814 C CA . GLU A 1 231 ? 3.75 -3.434 19.391 1 94.19 231 GLU A CA 1
ATOM 1815 C C . GLU A 1 231 ? 3.086 -3.291 18.031 1 94.19 231 GLU A C 1
ATOM 1817 O O . GLU A 1 231 ? 3.77 -3.219 17 1 94.19 231 GLU A O 1
ATOM 1822 N N . GLY A 1 232 ? 1.777 -3.289 18.031 1 96.12 232 GLY A N 1
ATOM 1823 C CA . GLY A 1 232 ? 1.046 -3.143 16.781 1 96.12 232 GLY A CA 1
ATOM 1824 C C . GLY A 1 232 ? 1.366 -1.852 16.047 1 96.12 232 GLY A C 1
ATOM 1825 O O . GLY A 1 232 ? 1.449 -1.833 14.82 1 96.12 232 GLY A O 1
ATOM 1826 N N . LEU A 1 233 ? 1.533 -0.764 16.828 1 97.56 233 LEU A N 1
ATOM 1827 C CA . LEU A 1 233 ? 1.837 0.537 16.25 1 97.56 233 LEU A CA 1
ATOM 1828 C C . LEU A 1 233 ? 3.16 0.497 15.484 1 97.56 233 LEU A C 1
ATOM 1830 O O . LEU A 1 233 ? 3.27 1.056 14.391 1 97.56 233 LEU A O 1
ATOM 1834 N N . HIS A 1 234 ? 4.18 -0.152 16.062 1 97 234 HIS A N 1
ATOM 1835 C CA . HIS A 1 234 ? 5.484 -0.233 15.414 1 97 234 HIS A CA 1
ATOM 1836 C C . HIS A 1 234 ? 5.367 -0.838 14.023 1 97 234 HIS A C 1
ATOM 1838 O O . HIS A 1 234 ? 5.922 -0.302 13.055 1 97 234 HIS A O 1
ATOM 1844 N N . HIS A 1 235 ? 4.633 -1.879 13.945 1 97.31 235 HIS A N 1
ATOM 1845 C CA . HIS A 1 235 ? 4.488 -2.566 12.672 1 97.31 235 HIS A CA 1
ATOM 1846 C C . HIS A 1 235 ? 3.594 -1.782 11.719 1 97.31 235 HIS A C 1
ATOM 1848 O O . HIS A 1 235 ? 3.842 -1.748 10.508 1 97.31 235 HIS A O 1
ATOM 1854 N N . LEU A 1 236 ? 2.557 -1.13 12.266 1 98.38 236 LEU A N 1
ATOM 1855 C CA . LEU A 1 236 ? 1.689 -0.305 11.43 1 98.38 236 LEU A CA 1
ATOM 1856 C C . LEU A 1 236 ? 2.475 0.835 10.789 1 98.38 236 LEU A C 1
ATOM 1858 O O . LEU A 1 236 ? 2.314 1.115 9.602 1 98.38 236 LEU A O 1
ATOM 1862 N N . VAL A 1 237 ? 3.324 1.464 11.539 1 98 237 VAL A N 1
ATOM 1863 C CA . VAL A 1 237 ? 4.09 2.6 11.031 1 98 237 VAL A CA 1
ATOM 1864 C C . VAL A 1 237 ? 5.109 2.119 10 1 98 237 VAL A C 1
ATOM 1866 O O . VAL A 1 237 ? 5.336 2.781 8.984 1 98 237 VAL A O 1
ATOM 1869 N N . HIS A 1 238 ? 5.68 0.943 10.172 1 96.94 238 HIS A N 1
ATOM 1870 C CA . HIS A 1 238 ? 6.691 0.413 9.266 1 96.94 238 HIS A CA 1
ATOM 1871 C C . HIS A 1 238 ? 6.062 -0.074 7.965 1 96.94 238 HIS A C 1
ATOM 1873 O O . HIS A 1 238 ? 6.637 0.111 6.891 1 96.94 238 HIS A O 1
ATOM 1879 N N . LEU A 1 239 ? 4.848 -0.698 8.07 1 97.88 239 LEU A N 1
ATOM 1880 C CA . LEU A 1 239 ? 4.402 -1.532 6.961 1 97.88 239 LEU A CA 1
ATOM 1881 C C . LEU A 1 239 ? 3.205 -0.904 6.254 1 97.88 239 LEU A C 1
ATOM 1883 O O . LEU A 1 239 ? 2.852 -1.306 5.145 1 97.88 239 LEU A O 1
ATOM 1887 N N . SER A 1 240 ? 2.566 0.118 6.914 1 97.31 240 SER A N 1
ATOM 1888 C CA . SER A 1 240 ? 1.44 0.755 6.238 1 97.31 240 SER A CA 1
ATOM 1889 C C . SER A 1 240 ? 1.895 1.496 4.984 1 97.31 240 SER A C 1
ATOM 1891 O O . SER A 1 240 ? 2.949 2.135 4.984 1 97.31 240 SER A O 1
ATOM 1893 N N . GLY A 1 241 ? 1.08 1.339 3.938 1 95.5 241 GLY A N 1
ATOM 1894 C CA . GLY A 1 241 ? 1.437 1.94 2.662 1 95.5 241 GLY A CA 1
ATOM 1895 C C . GLY A 1 241 ? 2.137 0.978 1.723 1 95.5 241 GLY A C 1
ATOM 1896 O O . GLY A 1 241 ? 2.229 -0.219 2.008 1 95.5 241 GLY A O 1
ATOM 1897 N N . LEU A 1 242 ? 2.557 1.479 0.621 1 95.06 242 LEU A N 1
ATOM 1898 C CA . LEU A 1 242 ? 3.221 0.663 -0.39 1 95.06 242 LEU A CA 1
ATOM 1899 C C . LEU A 1 242 ? 4.176 1.506 -1.229 1 95.06 242 LEU A C 1
ATOM 1901 O O . LEU A 1 242 ? 3.789 2.553 -1.751 1 95.06 242 LEU A O 1
ATOM 1905 N N . GLY A 1 243 ? 5.398 1.024 -1.242 1 92 243 GLY A N 1
ATOM 1906 C CA . GLY A 1 243 ? 6.387 1.76 -2.018 1 92 243 GLY A CA 1
ATOM 1907 C C . GLY A 1 243 ? 6.648 3.152 -1.479 1 92 243 GLY A C 1
ATOM 1908 O O . GLY A 1 243 ? 6.934 3.32 -0.291 1 92 243 GLY A O 1
ATOM 1909 N N . ALA A 1 244 ? 6.457 4.117 -2.381 1 90.88 244 ALA A N 1
ATOM 1910 C CA . ALA A 1 244 ? 6.727 5.492 -1.98 1 90.88 244 ALA A CA 1
ATOM 1911 C C . ALA A 1 244 ? 5.504 6.121 -1.319 1 90.88 244 ALA A C 1
ATOM 1913 O O . ALA A 1 244 ? 5.582 7.227 -0.775 1 90.88 244 ALA A O 1
ATOM 1914 N N . MET A 1 245 ? 4.414 5.465 -1.312 1 93.44 245 MET A N 1
ATOM 1915 C CA . MET A 1 245 ? 3.201 5.941 -0.654 1 93.44 245 MET A CA 1
ATOM 1916 C C . MET A 1 245 ? 3.107 5.41 0.771 1 93.44 245 MET A C 1
ATOM 1918 O O . MET A 1 245 ? 2.41 4.426 1.027 1 93.44 245 MET A O 1
ATOM 1922 N N . LYS A 1 246 ? 3.777 5.992 1.648 1 95.38 246 LYS A N 1
ATOM 1923 C CA . LYS A 1 246 ? 3.807 5.613 3.057 1 95.38 246 LYS A CA 1
ATOM 1924 C C . LYS A 1 246 ? 3.445 6.793 3.953 1 95.38 246 LYS A C 1
ATOM 1926 O O . LYS A 1 246 ? 3.74 7.945 3.621 1 95.38 246 LYS A O 1
ATOM 1931 N N . PRO A 1 247 ? 2.869 6.488 5.051 1 96.88 247 PRO A N 1
ATOM 1932 C CA . PRO A 1 247 ? 2.518 7.586 5.957 1 96.88 247 PRO A CA 1
ATOM 1933 C C . PRO A 1 247 ? 3.74 8.336 6.48 1 96.88 247 PRO A C 1
ATOM 1935 O O . PRO A 1 247 ? 4.762 7.715 6.789 1 96.88 247 PRO A O 1
ATOM 1938 N N . ASN A 1 248 ? 3.678 9.656 6.461 1 96.5 248 ASN A N 1
ATOM 1939 C CA . ASN A 1 248 ? 4.734 10.484 7.031 1 96.5 248 ASN A CA 1
ATOM 1940 C C . ASN A 1 248 ? 4.27 11.18 8.312 1 96.5 248 ASN A C 1
ATOM 1942 O O . ASN A 1 248 ? 5.074 11.797 9.016 1 96.5 248 ASN A O 1
ATOM 1946 N N . THR A 1 249 ? 2.996 11.094 8.617 1 98.25 249 THR A N 1
ATOM 1947 C CA . THR A 1 249 ? 2.406 11.695 9.805 1 98.25 249 THR A CA 1
ATOM 1948 C C . THR A 1 249 ? 1.495 10.711 10.523 1 98.25 249 THR A C 1
ATOM 1950 O O . THR A 1 249 ? 0.585 10.141 9.914 1 98.25 249 THR A O 1
ATOM 1953 N N . ILE A 1 250 ? 1.764 10.469 11.773 1 98.75 250 ILE A N 1
ATOM 1954 C CA . ILE A 1 250 ? 0.943 9.578 12.586 1 98.75 250 ILE A CA 1
ATOM 1955 C C . ILE A 1 250 ? 0.043 10.398 13.508 1 98.75 250 ILE A C 1
ATOM 1957 O O . ILE A 1 250 ? 0.513 11.305 14.195 1 98.75 250 ILE A O 1
ATOM 1961 N N . VAL A 1 251 ? -1.23 10.094 13.547 1 98.81 251 VAL A N 1
ATOM 1962 C CA . VAL A 1 251 ? -2.217 10.867 14.297 1 98.81 251 VAL A CA 1
ATOM 1963 C C . VAL A 1 251 ? -2.814 10.008 15.406 1 98.81 251 VAL A C 1
ATOM 1965 O O . VAL A 1 251 ? -3.213 8.859 15.164 1 98.81 251 VAL A O 1
ATOM 1968 N N . PHE A 1 252 ? -2.891 10.57 16.594 1 98.25 252 PHE A N 1
ATOM 1969 C CA . PHE A 1 252 ? -3.482 9.922 17.766 1 98.25 252 PHE A CA 1
ATOM 1970 C C . PHE A 1 252 ? -4.617 10.766 18.344 1 98.25 252 PHE A C 1
ATOM 1972 O O . PHE A 1 252 ? -4.629 11.992 18.172 1 98.25 252 PHE A O 1
ATOM 1979 N N . GLY A 1 253 ? -5.535 10.062 18.922 1 96.88 253 GLY A N 1
ATOM 1980 C CA . GLY A 1 253 ? -6.395 10.766 19.859 1 96.88 253 GLY A CA 1
ATOM 1981 C C . GLY A 1 253 ? -5.746 10.992 21.203 1 96.88 253 GLY A C 1
ATOM 1982 O O . GLY A 1 253 ? -4.941 10.18 21.656 1 96.88 253 GLY A O 1
ATOM 1983 N N . PHE A 1 254 ? -6.062 12.055 21.828 1 96.75 254 PHE A N 1
ATOM 1984 C CA . PHE A 1 254 ? -5.516 12.352 23.141 1 96.75 254 PHE A CA 1
ATOM 1985 C C . PHE A 1 254 ? -5.996 11.336 24.172 1 96.75 254 PHE A C 1
ATOM 1987 O O . PHE A 1 254 ? -7.16 10.93 24.156 1 96.75 254 PHE A O 1
ATOM 1994 N N . TYR A 1 255 ? -5.047 10.922 25.016 1 94.5 255 TYR A N 1
ATOM 1995 C CA . TYR A 1 255 ? -5.391 9.984 26.094 1 94.5 255 TYR A CA 1
ATOM 1996 C C . TYR A 1 255 ? -6.055 10.703 27.25 1 94.5 255 TYR A C 1
ATOM 1998 O O . TYR A 1 255 ? -5.379 11.367 28.047 1 94.5 255 TYR A O 1
ATOM 2006 N N . ASP A 1 256 ? -7.301 10.648 27.297 1 88.19 256 ASP A N 1
ATOM 2007 C CA . ASP A 1 256 ? -8.039 11.266 28.391 1 88.19 256 ASP A CA 1
ATOM 2008 C C . ASP A 1 256 ? -9.07 10.305 28.984 1 88.19 256 ASP A C 1
ATOM 2010 O O . ASP A 1 256 ? -9.117 9.133 28.594 1 88.19 256 ASP A O 1
ATOM 2014 N N . ASP A 1 257 ? -9.766 10.789 30 1 82.81 257 ASP A N 1
ATOM 2015 C CA . ASP A 1 257 ? -10.727 9.938 30.703 1 82.81 257 ASP A CA 1
ATOM 2016 C C . ASP A 1 257 ? -12.164 10.312 30.328 1 82.81 257 ASP A C 1
ATOM 2018 O O . ASP A 1 257 ? -13.094 10.047 31.094 1 82.81 257 ASP A O 1
ATOM 2022 N N . GLU A 1 258 ? -12.227 10.852 29.156 1 83.94 258 GLU A N 1
ATOM 2023 C CA . GLU A 1 258 ? -13.562 11.227 28.719 1 83.94 258 GLU A CA 1
ATOM 2024 C C . GLU A 1 258 ? -14.391 9.992 28.344 1 83.94 258 GLU A C 1
ATOM 2026 O O . GLU A 1 258 ? -13.859 9.023 27.797 1 83.94 258 GLU A O 1
ATOM 2031 N N . VAL A 1 259 ? -15.648 10.039 28.656 1 85.94 259 VAL A N 1
ATOM 2032 C CA . VAL A 1 259 ? -16.562 8.945 28.328 1 85.94 259 VAL A CA 1
ATOM 2033 C C . VAL A 1 259 ? -16.859 8.969 26.828 1 85.94 259 VAL A C 1
ATOM 2035 O O . VAL A 1 259 ? -17.234 10.008 26.281 1 85.94 259 VAL A O 1
ATOM 2038 N N . PRO A 1 260 ? -16.641 7.832 26.203 1 89.38 260 PRO A N 1
ATOM 2039 C CA . PRO A 1 260 ? -16.891 7.781 24.766 1 89.38 260 PRO A CA 1
ATOM 2040 C C . PRO A 1 260 ? -18.359 8.023 24.406 1 89.38 260 PRO A C 1
ATOM 2042 O O . PRO A 1 260 ? -19.25 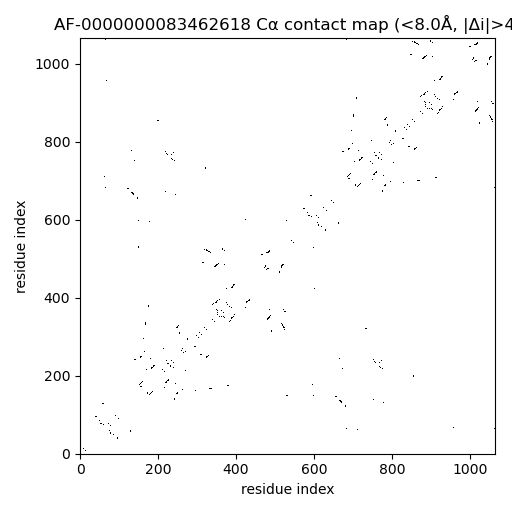7.559 25.109 1 89.38 260 PRO A O 1
ATOM 2045 N N . GLN A 1 261 ? -18.531 8.797 23.484 1 89.44 261 GLN A N 1
ATOM 2046 C CA . GLN A 1 261 ? -19.859 9.062 22.953 1 89.44 261 GLN A CA 1
ATOM 2047 C C . GLN A 1 261 ? -20.172 8.141 21.781 1 89.44 261 GLN A C 1
ATOM 2049 O O . GLN A 1 261 ? -19.312 7.875 20.938 1 89.44 261 GLN A O 1
ATOM 2054 N N . ASP A 1 262 ? -21.375 7.625 21.781 1 91.75 262 ASP A N 1
ATOM 2055 C CA . ASP A 1 262 ? -21.797 6.77 20.672 1 91.75 262 ASP A CA 1
ATOM 2056 C C . ASP A 1 262 ? -22.391 7.598 19.547 1 91.75 262 ASP A C 1
ATOM 2058 O O . ASP A 1 262 ? -23.578 7.957 19.578 1 91.75 262 ASP A O 1
ATOM 2062 N N . TYR A 1 263 ? -21.688 7.734 18.531 1 92.56 263 TYR A N 1
ATOM 2063 C CA . TYR A 1 263 ? -22.109 8.602 17.422 1 92.56 263 TYR A CA 1
ATOM 2064 C C . TYR A 1 263 ? -23.109 7.883 16.516 1 92.56 263 TYR A C 1
ATOM 2066 O O . TYR A 1 263 ? -23.797 8.516 15.727 1 92.56 263 TYR A O 1
ATOM 2074 N N . PHE A 1 264 ? -23.172 6.57 16.578 1 92.25 264 PHE A N 1
ATOM 2075 C CA . PHE A 1 264 ? -24.078 5.816 15.719 1 92.25 264 PHE A CA 1
ATOM 2076 C C . PHE A 1 264 ? -25.5 5.84 16.266 1 92.25 264 PHE A C 1
ATOM 2078 O O . PHE A 1 264 ? -26.469 5.797 15.508 1 92.25 264 PHE A O 1
ATOM 2085 N N . LEU A 1 265 ? -25.609 5.922 17.578 1 90.81 265 LEU A N 1
ATOM 2086 C CA . LEU A 1 265 ? -26.922 5.84 18.203 1 90.81 265 LEU A CA 1
ATOM 2087 C C . LEU A 1 265 ? -27.406 7.219 18.625 1 90.81 265 LEU A C 1
ATOM 2089 O O . LEU A 1 265 ? -28.594 7.414 18.875 1 90.81 265 LEU A O 1
ATOM 2093 N N . ASP A 1 266 ? -26.5 8.141 18.75 1 90.38 266 ASP A N 1
ATOM 2094 C CA . ASP A 1 266 ? -26.875 9.5 19.141 1 90.38 266 ASP A CA 1
ATOM 2095 C C . ASP A 1 266 ? -27.797 10.133 18.094 1 90.38 266 ASP A C 1
ATOM 2097 O O . ASP A 1 266 ? -27.469 10.164 16.906 1 90.38 266 ASP A O 1
ATOM 2101 N N . ALA A 1 267 ? -28.906 10.688 18.484 1 88.56 267 ALA A N 1
ATOM 2102 C CA . ALA A 1 267 ? -29.938 11.242 17.609 1 88.56 267 ALA A CA 1
ATOM 2103 C C . ALA A 1 267 ? -29.438 12.516 16.922 1 88.56 267 ALA A C 1
ATOM 2105 O O . ALA A 1 267 ? -29.828 12.812 15.789 1 88.56 267 ALA A O 1
ATOM 2106 N N . ASP A 1 268 ? -28.594 13.188 17.547 1 86.44 268 ASP A N 1
ATOM 2107 C CA . ASP A 1 268 ? -28.141 14.469 17.016 1 86.44 268 ASP A CA 1
ATOM 2108 C C . ASP A 1 268 ? -26.859 14.289 16.188 1 86.44 268 ASP A C 1
ATOM 2110 O O . ASP A 1 268 ? -26.328 15.258 15.641 1 86.44 268 ASP A O 1
ATOM 2114 N N . SER A 1 269 ? -26.453 13.062 16.062 1 90 269 SER A N 1
ATOM 2115 C CA . SER A 1 269 ? -25.203 12.812 15.359 1 90 269 SER A CA 1
ATOM 2116 C C . SER A 1 269 ? -25.406 12.781 13.852 1 90 269 SER A C 1
ATOM 2118 O O . SER A 1 269 ? -26.406 12.273 13.359 1 90 269 SER A O 1
ATOM 2120 N N . ALA A 1 270 ? -24.5 13.367 13.117 1 88.94 270 ALA A N 1
ATOM 2121 C CA . ALA A 1 270 ? -24.516 13.336 11.656 1 88.94 270 ALA A CA 1
ATOM 2122 C C . ALA A 1 270 ? -24.156 11.953 11.125 1 88.94 270 ALA A C 1
ATOM 2124 O O . ALA A 1 270 ? -24.359 11.664 9.938 1 88.94 270 ALA A O 1
ATOM 2125 N N . TYR A 1 271 ? -23.719 11.062 12.031 1 92.69 271 TYR A N 1
ATOM 2126 C CA . TYR A 1 271 ? -23.266 9.734 11.625 1 92.69 271 TYR A CA 1
ATOM 2127 C C . TYR A 1 271 ? -24.234 8.656 12.102 1 92.69 271 TYR A C 1
ATOM 2129 O O . TYR A 1 271 ? -23.844 7.488 12.234 1 92.69 271 TYR A O 1
ATOM 2137 N N . ARG A 1 272 ? -25.391 8.961 12.375 1 93 272 ARG A N 1
ATOM 2138 C CA . ARG A 1 272 ? -26.375 8.016 12.906 1 93 272 ARG A CA 1
ATOM 2139 C C . ARG A 1 272 ? -26.641 6.895 11.906 1 93 272 ARG A C 1
ATOM 2141 O O . ARG A 1 272 ? -26.812 7.145 10.711 1 93 272 ARG A O 1
ATOM 2148 N N . THR A 1 273 ? -26.578 5.699 12.445 1 92 273 THR A N 1
ATOM 2149 C CA . THR A 1 273 ? -26.844 4.543 11.594 1 92 273 THR A CA 1
ATOM 2150 C C . THR A 1 273 ? -27.203 3.32 12.438 1 92 273 THR A C 1
ATOM 2152 O O . THR A 1 273 ? -26.797 3.221 13.602 1 92 273 THR A O 1
ATOM 2155 N N . VAL A 1 274 ? -27.953 2.402 11.836 1 87.88 274 VAL A N 1
ATOM 2156 C CA . VAL A 1 274 ? -28.312 1.15 12.492 1 87.88 274 VAL A CA 1
ATOM 2157 C C . VAL A 1 274 ? -27.578 -0.012 11.828 1 87.88 274 VAL A C 1
ATOM 2159 O O . VAL A 1 274 ? -27.734 -1.166 12.234 1 87.88 274 VAL A O 1
ATOM 2162 N N . ARG A 1 275 ? -26.766 0.352 10.914 1 86.81 275 ARG A N 1
ATOM 2163 C CA . ARG A 1 275 ? -26.078 -0.653 10.102 1 86.81 275 ARG A CA 1
ATOM 2164 C C . ARG A 1 275 ? -25.188 -1.544 10.961 1 86.81 275 ARG A C 1
ATOM 2166 O O . ARG A 1 275 ? -24.984 -2.719 10.648 1 86.81 275 ARG A O 1
ATOM 2173 N N . PHE A 1 276 ? -24.719 -0.972 11.969 1 87.81 276 PHE A N 1
ATOM 2174 C CA . PHE A 1 276 ? -23.75 -1.705 12.773 1 87.81 276 PHE A CA 1
ATOM 2175 C C . PHE A 1 276 ? -24.391 -2.24 14.047 1 87.81 276 PHE A C 1
ATOM 2177 O O . PHE A 1 276 ? -23.688 -2.688 14.961 1 87.81 276 PHE A O 1
ATOM 2184 N N . GLN A 1 277 ? -25.766 -2.023 13.945 1 80.94 277 GLN A N 1
ATOM 2185 C CA . GLN A 1 277 ? -26.547 -2.613 15.031 1 80.94 277 GLN A CA 1
ATOM 2186 C C . GLN A 1 277 ? -27.125 -3.961 14.617 1 80.94 277 GLN A C 1
ATOM 2188 O O . GLN A 1 277 ? -27.562 -4.137 13.477 1 80.94 277 GLN A O 1
ATOM 2193 N N . ARG A 1 278 ? -26.672 -4.973 14.664 1 58.41 278 ARG A N 1
ATOM 2194 C CA . ARG A 1 278 ? -27.219 -6.266 14.25 1 58.41 278 ARG A CA 1
ATOM 2195 C C . ARG A 1 278 ? -28.703 -6.355 14.555 1 58.41 278 ARG A C 1
ATOM 2197 O O . ARG A 1 278 ? -29.141 -6.035 15.656 1 58.41 278 ARG A O 1
ATOM 2204 N N . SER A 1 279 ? -29.719 -6.191 13.562 1 49.81 279 SER A N 1
ATOM 2205 C CA . SER A 1 279 ? -31.156 -6.445 13.664 1 49.81 279 SER A CA 1
ATOM 2206 C C . SER A 1 279 ? -31.438 -7.789 14.336 1 49.81 279 SER A C 1
ATOM 2208 O O . SER A 1 279 ? -30.609 -8.703 14.273 1 49.81 279 SER A O 1
ATOM 2210 N N . GLU A 1 280 ? -32.5 -8.023 15.141 1 44.44 280 GLU A N 1
ATOM 2211 C CA . GLU A 1 280 ? -33.156 -9.258 15.609 1 44.44 280 GLU A CA 1
ATOM 2212 C C . GLU A 1 280 ? -33.156 -10.32 14.516 1 44.44 280 GLU A C 1
ATOM 2214 O O . GLU A 1 280 ? -33 -11.508 14.789 1 44.44 280 GLU A O 1
ATOM 2219 N N . GLU A 1 281 ? -33.594 -10.047 13.258 1 42.84 281 GLU A N 1
ATOM 2220 C CA . GLU A 1 281 ? -33.969 -10.992 12.211 1 42.84 281 GLU A CA 1
ATOM 2221 C C . GLU A 1 281 ? -32.75 -11.672 11.617 1 42.84 281 GLU A C 1
ATOM 2223 O O . GLU A 1 281 ? -32.844 -12.812 11.148 1 42.84 281 GLU A O 1
ATOM 2228 N N . GLU A 1 282 ? -31.672 -11.078 11.391 1 41.97 282 GLU A N 1
ATOM 2229 C CA . GLU A 1 282 ? -30.516 -11.789 10.852 1 41.97 282 GLU A CA 1
ATOM 2230 C C . GLU A 1 282 ? -29.891 -12.719 11.898 1 41.97 282 GLU A C 1
ATOM 2232 O O . GLU A 1 282 ? -28.953 -13.461 11.594 1 41.97 282 GLU A O 1
ATOM 2237 N N . GLU A 1 283 ? -30.188 -12.625 13.156 1 41.88 283 GLU A N 1
ATOM 2238 C CA . GLU A 1 283 ? -29.969 -13.664 14.164 1 41.88 283 GLU A CA 1
ATOM 2239 C C . GLU A 1 283 ? -30.562 -14.992 13.727 1 41.88 283 GLU A C 1
ATOM 2241 O O . GLU A 1 283 ? -30.125 -16.062 14.18 1 41.88 283 GLU A O 1
ATOM 2246 N N . GLU A 1 284 ? -31.75 -15.031 13.195 1 40.53 284 GLU A N 1
ATOM 2247 C CA . GLU A 1 284 ? -32.438 -16.297 12.938 1 40.53 284 GLU A CA 1
ATOM 2248 C C . GLU A 1 284 ? -31.625 -17.188 11.992 1 40.53 284 GLU A C 1
ATOM 2250 O O . GLU A 1 284 ? -31.688 -18.406 12.07 1 40.53 284 GLU A O 1
ATOM 2255 N N . GLU A 1 285 ? -31.172 -16.75 10.812 1 39.5 285 GLU A N 1
ATOM 2256 C CA . GLU A 1 285 ? -30.641 -17.766 9.922 1 39.5 285 GLU A CA 1
ATOM 2257 C C . GLU A 1 285 ? -29.375 -18.391 10.5 1 39.5 285 GLU A C 1
ATOM 2259 O O . GLU A 1 285 ? -28.953 -19.484 10.086 1 39.5 285 GLU A O 1
ATOM 2264 N N . GLU A 1 286 ? -28.328 -17.625 11.062 1 39.38 286 GLU A N 1
ATOM 2265 C CA . GLU A 1 286 ? -27.312 -18.516 11.633 1 39.38 286 GLU A CA 1
ATOM 2266 C C . GLU A 1 286 ? -27.766 -19.078 12.969 1 39.38 286 GLU A C 1
ATOM 2268 O O . GLU A 1 286 ? -28.422 -18.391 13.758 1 39.38 286 GLU A O 1
ATOM 2273 N N . GLY A 1 287 ? -28.391 -20.234 13.023 1 35.56 287 GLY A N 1
ATOM 2274 C CA . GLY A 1 287 ? -28.812 -21.094 14.109 1 35.56 287 GLY A CA 1
ATOM 2275 C C . GLY A 1 287 ? -28.266 -20.672 15.461 1 35.56 287 GLY A C 1
ATOM 2276 O O . GLY A 1 287 ? -28.688 -21.188 16.5 1 35.56 287 GLY A O 1
ATOM 2277 N N . ASP A 1 288 ? -26.984 -20.75 15.625 1 34.91 288 ASP A N 1
ATOM 2278 C CA . ASP A 1 288 ? -26.578 -20.766 17.031 1 34.91 288 ASP A CA 1
ATOM 2279 C C . ASP A 1 288 ? -27.031 -19.484 17.734 1 34.91 288 ASP A C 1
ATOM 2281 O O . ASP A 1 288 ? -27.297 -18.469 17.094 1 34.91 288 ASP A O 1
ATOM 2285 N N . GLY A 1 289 ? -27.75 -19.453 18.922 1 35.22 289 GLY A N 1
ATOM 2286 C CA . GLY A 1 289 ? -28.125 -18.562 20 1 35.22 289 GLY A CA 1
ATOM 2287 C C . GLY A 1 289 ? -27.328 -17.266 20.016 1 35.22 289 GLY A C 1
ATOM 2288 O O . GLY A 1 289 ? -27.281 -16.578 21.031 1 35.22 289 GLY A O 1
ATOM 2289 N N . GLY A 1 290 ? -26.312 -17.125 19.234 1 35.34 290 GLY A N 1
ATOM 2290 C CA . GLY A 1 290 ? -25.453 -16.062 19.734 1 35.34 290 GLY A CA 1
ATOM 2291 C C . GLY A 1 290 ? -26.156 -14.719 19.812 1 35.34 290 GLY A C 1
ATOM 2292 O O . GLY A 1 290 ? -27.172 -14.5 19.141 1 35.34 290 GLY A O 1
ATOM 2293 N N . GLY A 1 291 ? -26.062 -13.898 20.875 1 38.28 291 GLY A N 1
ATOM 2294 C CA . GLY A 1 291 ? -26.344 -12.562 21.391 1 38.28 291 GLY A CA 1
ATOM 2295 C C . GLY A 1 291 ? -26.328 -11.5 20.312 1 38.28 291 GLY A C 1
ATOM 2296 O O . GLY A 1 291 ? -25.828 -11.734 19.219 1 38.28 291 GLY A O 1
ATOM 2297 N N . SER A 1 292 ? -27.156 -10.492 20.25 1 45.75 292 SER A N 1
ATOM 2298 C CA . SER A 1 292 ? -27.281 -9.195 19.609 1 45.75 292 SER A CA 1
ATOM 2299 C C . SER A 1 292 ? -25.922 -8.625 19.234 1 45.75 292 SER A C 1
ATOM 2301 O O . SER A 1 292 ? -25.219 -8.094 20.094 1 45.75 292 SER A O 1
ATOM 2303 N N . SER A 1 293 ? -24.891 -9.219 18.625 1 59.75 293 SER A N 1
ATOM 2304 C CA . SER A 1 293 ? -23.484 -8.883 18.75 1 59.75 293 SER A CA 1
ATOM 2305 C C . SER A 1 293 ? -23.156 -7.551 18.094 1 59.75 293 SER A C 1
ATOM 2307 O O . SER A 1 293 ? -23.344 -7.391 16.875 1 59.75 293 SER A O 1
ATOM 2309 N N . GLU A 1 294 ? -23.531 -6.309 18.656 1 81.56 294 GLU A N 1
ATOM 2310 C CA . GLU A 1 294 ? -23.094 -4.945 18.375 1 81.56 294 GLU A CA 1
ATOM 2311 C C . GLU A 1 294 ? -21.625 -4.91 17.953 1 81.56 294 GLU A C 1
ATOM 2313 O O . GLU A 1 294 ? -20.797 -5.586 18.562 1 81.56 294 GLU A O 1
ATOM 2318 N N . LEU A 1 295 ? -21.578 -4.355 16.703 1 88.25 295 LEU A N 1
ATOM 2319 C CA . LEU A 1 295 ? -20.203 -4.211 16.234 1 88.25 295 LEU A CA 1
ATOM 2320 C C . LEU A 1 295 ? -19.547 -2.984 16.859 1 88.25 295 LEU A C 1
ATOM 2322 O O . LEU A 1 295 ? -20.234 -2.035 17.234 1 88.25 295 LEU A O 1
ATOM 2326 N N . PHE A 1 296 ? -18.297 -3.029 17.047 1 90.56 296 PHE A N 1
ATOM 2327 C CA . PHE A 1 296 ? -17.516 -1.925 17.594 1 90.56 296 PHE A CA 1
ATOM 2328 C C . PHE A 1 296 ? -18 -1.561 18.984 1 90.56 296 PHE A C 1
ATOM 2330 O O . PHE A 1 296 ? -18.328 -0.401 19.266 1 90.56 296 PHE A O 1
ATOM 2337 N N . ILE A 1 297 ? -17.953 -2.43 19.906 1 86.56 297 ILE A N 1
ATOM 2338 C CA . ILE A 1 297 ? -18.5 -2.254 21.25 1 86.56 297 ILE A CA 1
ATOM 2339 C C . ILE A 1 297 ? -17.641 -1.237 22.016 1 86.56 297 ILE A C 1
ATOM 2341 O O . ILE A 1 297 ? -16.422 -1.336 22.031 1 86.56 297 ILE A O 1
ATOM 2345 N N . LEU A 1 298 ? -18.328 -0.283 22.562 1 88.94 298 LEU A N 1
ATOM 2346 C CA . LEU A 1 298 ? -17.656 0.799 23.281 1 88.94 298 LEU A CA 1
ATOM 2347 C C . LEU A 1 298 ? -17.234 0.35 24.688 1 88.94 298 LEU A C 1
ATOM 2349 O O . LEU A 1 298 ? -17.906 -0.498 25.297 1 88.94 298 LEU A O 1
ATOM 2353 N N . ARG A 1 299 ? -16.203 0.974 25.078 1 83.5 299 ARG A N 1
ATOM 2354 C CA . ARG A 1 299 ? -15.773 0.724 26.453 1 83.5 299 ARG A CA 1
ATOM 2355 C C . ARG A 1 299 ? -16.766 1.314 27.453 1 83.5 299 ARG A C 1
ATOM 2357 O O . ARG A 1 299 ? -17.328 2.387 27.219 1 83.5 299 ARG A O 1
ATOM 2364 N N . GLN A 1 300 ? -16.953 0.632 28.516 1 79.31 300 GLN A N 1
ATOM 2365 C CA . GLN A 1 300 ? -17.922 1.07 29.516 1 79.31 300 GLN A CA 1
ATOM 2366 C C . GLN A 1 300 ? -17.234 1.808 30.672 1 79.31 300 GLN A C 1
ATOM 2368 O O . GLN A 1 300 ? -17.828 2.682 31.297 1 79.31 300 GLN A O 1
ATOM 2373 N N . SER A 1 301 ? -15.969 1.43 30.969 1 80.69 301 SER A N 1
ATOM 2374 C CA . SER A 1 301 ? -15.242 2.061 32.062 1 80.69 301 SER A CA 1
ATOM 2375 C C . SER A 1 301 ? -13.805 2.379 31.672 1 80.69 301 SER A C 1
ATOM 2377 O O . SER A 1 301 ? -13.305 1.856 30.672 1 80.69 301 SER A O 1
ATOM 2379 N N . ALA A 1 302 ? -13.219 3.275 32.375 1 78.81 302 ALA A N 1
ATOM 2380 C CA . ALA A 1 302 ? -11.828 3.67 32.125 1 78.81 302 ALA A CA 1
ATOM 2381 C C . ALA A 1 302 ? -10.883 2.496 32.344 1 78.81 302 ALA A C 1
ATOM 2383 O O . ALA A 1 302 ? -9.789 2.459 31.766 1 78.81 302 ALA A O 1
ATOM 2384 N N . ASP A 1 303 ? -11.328 1.508 33.125 1 76.94 303 ASP A N 1
ATOM 2385 C CA . ASP A 1 303 ? -10.492 0.356 33.469 1 76.94 303 ASP A CA 1
ATOM 2386 C C . ASP A 1 303 ? -10.367 -0.588 32.281 1 76.94 303 ASP A C 1
ATOM 2388 O O . ASP A 1 303 ? -9.461 -1.428 32.219 1 76.94 303 ASP A O 1
ATOM 2392 N N . GLU A 1 304 ? -11.148 -0.354 31.344 1 81.75 304 GLU A N 1
ATOM 2393 C CA . GLU A 1 304 ? -11.148 -1.232 30.172 1 81.75 304 GLU A CA 1
ATOM 2394 C C . GLU A 1 304 ? -10.211 -0.713 29.094 1 81.75 304 GLU A C 1
ATOM 2396 O O . GLU A 1 304 ? -10.055 -1.339 28.031 1 81.75 304 GLU A O 1
ATOM 2401 N N . LYS A 1 305 ? -9.5 0.355 29.453 1 85.38 305 LYS A N 1
ATOM 2402 C CA . LYS A 1 305 ? -8.562 0.899 28.469 1 85.38 305 LYS A CA 1
ATOM 2403 C C . LYS A 1 305 ? -7.398 -0.057 28.234 1 85.38 305 LYS A C 1
ATOM 2405 O O . LYS A 1 305 ? -6.879 -0.658 29.172 1 85.38 305 LYS A O 1
ATOM 2410 N N . GLN A 1 306 ? -7.09 -0.214 27.031 1 84.06 306 GLN A N 1
ATOM 2411 C CA . GLN A 1 306 ? -6.027 -1.136 26.641 1 84.06 306 GLN A CA 1
ATOM 2412 C C . GLN A 1 306 ? -4.664 -0.454 26.703 1 84.06 306 GLN A C 1
ATOM 2414 O O . GLN A 1 306 ? -3.629 -1.116 26.594 1 84.06 306 GLN A O 1
ATOM 2419 N N . LEU A 1 307 ? -4.703 0.886 26.906 1 89.81 307 LEU A N 1
ATOM 2420 C CA . LEU A 1 307 ? -3.49 1.693 26.891 1 89.81 307 LEU A CA 1
ATOM 2421 C C . LEU A 1 307 ? -3.334 2.467 28.188 1 89.81 307 LEU A C 1
ATOM 2423 O O . LEU A 1 307 ? -4.309 3.006 28.719 1 89.81 307 LEU A O 1
ATOM 2427 N N . THR A 1 308 ? -2.162 2.412 28.781 1 91.38 308 THR A N 1
ATOM 2428 C CA . THR A 1 308 ? -1.882 3.246 29.938 1 91.38 308 THR A CA 1
ATOM 2429 C C . THR A 1 308 ? -1.322 4.602 29.516 1 91.38 308 THR A C 1
ATOM 2431 O O . THR A 1 308 ? -0.883 4.766 28.375 1 91.38 308 THR A O 1
ATOM 2434 N N . GLY A 1 309 ? -1.405 5.539 30.391 1 93.25 309 GLY A N 1
ATOM 2435 C CA . GLY A 1 309 ? -0.878 6.863 30.094 1 93.25 309 GLY A CA 1
ATOM 2436 C C . GLY A 1 309 ? 0.598 6.855 29.75 1 93.25 309 GLY A C 1
ATOM 2437 O O . GLY A 1 309 ? 1.031 7.57 28.844 1 93.25 309 GLY A O 1
ATOM 2438 N N . GLU A 1 310 ? 1.32 6.078 30.469 1 92.69 310 GLU A N 1
ATOM 2439 C CA . GLU A 1 310 ? 2.754 5.961 30.219 1 92.69 310 GLU A CA 1
ATOM 2440 C C . GLU A 1 310 ? 3.027 5.391 28.828 1 92.69 310 GLU A C 1
ATOM 2442 O O . GLU A 1 310 ? 3.924 5.859 28.125 1 92.69 310 GLU A O 1
ATOM 2447 N N . GLU A 1 311 ? 2.26 4.375 28.484 1 92.44 311 GLU A N 1
ATOM 2448 C CA . GLU A 1 311 ? 2.406 3.764 27.172 1 92.44 311 GLU A CA 1
ATOM 2449 C C . GLU A 1 311 ? 2.061 4.754 26.062 1 92.44 311 GLU A C 1
ATOM 2451 O O . GLU A 1 311 ? 2.711 4.773 25.016 1 92.44 311 GLU A O 1
ATOM 2456 N N . PHE A 1 312 ? 1.064 5.543 26.391 1 96.06 312 PHE A N 1
ATOM 2457 C CA . PHE A 1 312 ? 0.649 6.535 25.406 1 96.06 312 PHE A CA 1
ATOM 2458 C C . PHE A 1 312 ? 1.795 7.488 25.078 1 96.06 312 PHE A C 1
ATOM 2460 O O . PHE A 1 312 ? 2.068 7.758 23.906 1 96.06 312 PHE A O 1
ATOM 2467 N N . VAL A 1 313 ? 2.453 7.922 26.047 1 96.5 313 VAL A N 1
ATOM 2468 C CA . VAL A 1 313 ? 3.574 8.836 25.844 1 96.5 313 VAL A CA 1
ATOM 2469 C C . VAL A 1 313 ? 4.715 8.109 25.141 1 96.5 313 VAL A C 1
ATOM 2471 O O . VAL A 1 313 ? 5.41 8.695 24.312 1 96.5 313 VAL A O 1
ATOM 2474 N N . SER A 1 314 ? 4.863 6.844 25.422 1 94.75 314 SER A N 1
ATOM 2475 C CA . SER A 1 314 ? 5.891 6.043 24.766 1 94.75 314 SER A CA 1
ATOM 2476 C C . SER A 1 314 ? 5.602 5.898 23.266 1 94.75 314 SER A C 1
ATOM 2478 O O . SER A 1 314 ? 6.527 5.816 22.453 1 94.75 314 SER A O 1
ATOM 2480 N N . LEU A 1 315 ? 4.305 5.809 22.922 1 96.69 315 LEU A N 1
ATOM 2481 C CA . LEU A 1 315 ? 3.936 5.738 21.516 1 96.69 315 LEU A CA 1
ATOM 2482 C C . LEU A 1 315 ? 4.445 6.957 20.766 1 96.69 315 LEU A C 1
ATOM 2484 O O . LEU A 1 315 ? 4.988 6.828 19.656 1 96.69 315 LEU A O 1
ATOM 2488 N N . ILE A 1 316 ? 4.27 8.094 21.359 1 97.12 316 ILE A N 1
ATOM 2489 C CA . ILE A 1 316 ? 4.691 9.344 20.734 1 97.12 316 ILE A CA 1
ATOM 2490 C C . ILE A 1 316 ? 6.207 9.336 20.531 1 97.12 316 ILE A C 1
ATOM 2492 O O . ILE A 1 316 ? 6.691 9.664 19.453 1 97.12 316 ILE A O 1
ATOM 2496 N N . SER A 1 317 ? 6.891 8.898 21.547 1 95.31 317 SER A N 1
ATOM 2497 C CA . SER A 1 317 ? 8.352 8.852 21.469 1 95.31 317 SER A CA 1
ATOM 2498 C C . SER A 1 317 ? 8.82 7.895 20.391 1 95.31 317 SER A C 1
ATOM 2500 O O . SER A 1 317 ? 9.781 8.188 19.672 1 95.31 317 SER A O 1
ATOM 2502 N N . ASP A 1 318 ? 8.172 6.781 20.312 1 95.69 318 ASP A N 1
ATOM 2503 C CA . ASP A 1 318 ? 8.555 5.773 19.328 1 95.69 318 ASP A CA 1
ATOM 2504 C C . ASP A 1 318 ? 8.367 6.297 17.906 1 95.69 318 ASP A C 1
ATOM 2506 O O . ASP A 1 318 ? 9.227 6.09 17.047 1 95.69 318 ASP A O 1
ATOM 2510 N N . VAL A 1 319 ? 7.258 6.977 17.641 1 97.12 319 VAL A N 1
ATOM 2511 C CA . VAL A 1 319 ? 6.98 7.504 16.312 1 97.12 319 VAL A CA 1
ATOM 2512 C C . VAL A 1 319 ? 8.047 8.523 15.93 1 97.12 319 VAL A C 1
ATOM 2514 O O . VAL A 1 319 ? 8.508 8.555 14.781 1 97.12 319 VAL A O 1
ATOM 2517 N N . LEU A 1 320 ? 8.438 9.352 16.844 1 95.88 320 LEU A N 1
ATOM 2518 C CA . LEU A 1 320 ? 9.477 10.344 16.594 1 95.88 320 LEU A CA 1
ATOM 2519 C C . LEU A 1 320 ? 10.812 9.664 16.297 1 95.88 320 LEU A C 1
ATOM 2521 O O . LEU A 1 320 ? 11.562 10.117 15.43 1 95.88 320 LEU A O 1
ATOM 2525 N N . ARG A 1 321 ? 11.039 8.57 17.016 1 93.69 321 ARG A N 1
ATOM 2526 C CA . ARG A 1 321 ? 12.258 7.809 16.766 1 93.69 321 ARG A CA 1
ATOM 2527 C C . ARG A 1 321 ? 12.25 7.199 15.375 1 93.69 321 ARG A C 1
ATOM 2529 O O . ARG A 1 321 ? 13.305 7.008 14.766 1 93.69 321 ARG A O 1
ATOM 2536 N N . MET A 1 322 ? 11.086 6.887 14.883 1 95.25 322 MET A N 1
ATOM 2537 C CA . MET A 1 322 ? 10.93 6.328 13.539 1 95.25 322 MET A CA 1
ATOM 2538 C C . MET A 1 322 ? 10.984 7.43 12.484 1 95.25 322 MET A C 1
ATOM 2540 O O . MET A 1 322 ? 10.789 7.168 11.297 1 95.25 322 MET A O 1
ATOM 2544 N N . LYS A 1 323 ? 11.195 8.672 12.883 1 94.94 323 LYS A N 1
ATOM 2545 C CA . LYS A 1 323 ? 11.375 9.844 12.031 1 94.94 323 LYS A CA 1
ATOM 2546 C C . LYS A 1 323 ? 10.094 10.148 11.25 1 94.94 323 LYS A C 1
ATOM 2548 O O . LYS A 1 323 ? 10.141 10.383 10.039 1 94.94 323 LYS A O 1
ATOM 2553 N N . LYS A 1 324 ? 8.992 10.062 11.977 1 97.12 324 LYS A N 1
ATOM 2554 C CA . LYS A 1 324 ? 7.691 10.461 11.453 1 97.12 324 LYS A CA 1
ATOM 2555 C C . LYS A 1 324 ? 7.105 11.617 12.258 1 97.12 324 LYS A C 1
ATOM 2557 O O . LYS A 1 324 ? 7.418 11.773 13.445 1 97.12 324 LYS A O 1
ATOM 2562 N N . ASN A 1 325 ? 6.301 12.484 11.602 1 98.06 325 ASN A N 1
ATOM 2563 C CA . ASN A 1 325 ? 5.582 13.531 12.312 1 98.06 325 ASN A CA 1
ATOM 2564 C C . ASN A 1 325 ? 4.469 12.961 13.188 1 98.06 325 ASN A C 1
ATOM 2566 O O . ASN A 1 325 ? 3.936 11.883 12.891 1 98.06 325 ASN A O 1
ATOM 2570 N N . VAL A 1 326 ? 4.191 13.672 14.25 1 98.38 326 VAL A N 1
ATOM 2571 C CA . VAL A 1 326 ? 3.154 13.195 15.156 1 98.38 326 VAL A CA 1
ATOM 2572 C C . VAL A 1 326 ? 2.109 14.289 15.367 1 98.38 326 VAL A C 1
ATOM 2574 O O . VAL A 1 326 ? 2.449 15.469 15.477 1 98.38 326 VAL A O 1
ATOM 2577 N N . CYS A 1 327 ? 0.91 13.906 15.344 1 98.69 327 CYS A N 1
ATOM 2578 C CA . CYS A 1 327 ? -0.213 14.766 15.695 1 98.69 327 CYS A CA 1
ATOM 2579 C C . CYS A 1 327 ? -1.084 14.117 16.766 1 98.69 327 CYS A C 1
ATOM 2581 O O . CYS A 1 327 ? -1.398 12.93 16.672 1 98.69 327 CYS A O 1
ATOM 2583 N N . VAL A 1 328 ? -1.418 14.844 17.781 1 98.69 328 VAL A N 1
ATOM 2584 C CA . VAL A 1 328 ? -2.332 14.383 18.828 1 98.69 328 VAL A CA 1
ATOM 2585 C C . VAL A 1 328 ? -3.58 15.266 18.844 1 98.69 328 VAL A C 1
ATOM 2587 O O . VAL A 1 328 ? -3.486 16.484 19 1 98.69 328 VAL A O 1
ATOM 2590 N N . CYS A 1 329 ? -4.707 14.656 18.672 1 98.19 329 CYS A N 1
ATOM 2591 C CA . CYS A 1 329 ? -5.973 15.383 18.578 1 98.19 329 CYS A CA 1
ATOM 2592 C C . CYS A 1 329 ? -6.738 15.312 19.891 1 98.19 329 CYS A C 1
ATOM 2594 O O . CYS A 1 329 ? -6.992 14.227 20.422 1 98.19 329 CYS A O 1
ATOM 2596 N N . ARG A 1 330 ? -7.129 16.469 20.344 1 97.25 330 ARG A N 1
ATOM 2597 C CA . ARG A 1 330 ? -7.895 16.531 21.594 1 97.25 330 ARG A CA 1
ATOM 2598 C C . ARG A 1 330 ? -9.18 17.312 21.406 1 97.25 330 ARG A C 1
ATOM 2600 O O . ARG A 1 330 ? -9.203 18.312 20.672 1 97.25 330 ARG A O 1
ATOM 2607 N N . HIS A 1 331 ? -10.312 16.953 22 1 95.44 331 HIS A N 1
ATOM 2608 C CA . HIS A 1 331 ? -11.602 17.625 22.078 1 95.44 331 HIS A CA 1
ATOM 2609 C C . HIS A 1 331 ? -12.312 17.609 20.734 1 95.44 331 HIS A C 1
ATOM 2611 O O . HIS A 1 331 ? -12.984 18.594 20.375 1 95.44 331 HIS A O 1
ATOM 2617 N N . PHE A 1 332 ? -12.133 16.641 19.969 1 94.12 332 PHE A N 1
ATOM 2618 C CA . PHE A 1 332 ? -12.75 16.594 18.641 1 94.12 332 PHE A CA 1
ATOM 2619 C C . PHE A 1 332 ? -14.18 16.078 18.734 1 94.12 332 PHE A C 1
ATOM 2621 O O . PHE A 1 332 ? -14.906 16.062 17.734 1 94.12 332 PHE A O 1
ATOM 2628 N N . HIS A 1 333 ? -14.555 15.641 19.906 1 89.12 333 HIS A N 1
ATOM 2629 C CA . HIS A 1 333 ? -15.953 15.305 20.125 1 89.12 333 HIS A CA 1
ATOM 2630 C C . HIS A 1 333 ? -16.828 16.547 20.125 1 89.12 333 HIS A C 1
ATOM 2632 O O . HIS A 1 333 ? -18.047 16.469 19.906 1 89.12 333 HIS A O 1
ATOM 2638 N N . THR A 1 334 ? -16.172 17.703 20.328 1 87.81 334 THR A N 1
ATOM 2639 C CA . THR A 1 334 ? -16.906 18.953 20.359 1 87.81 334 THR A CA 1
ATOM 2640 C C . THR A 1 334 ? -16.938 19.609 18.984 1 87.81 334 THR A C 1
ATOM 2642 O O . THR A 1 334 ? -17.672 20.562 18.75 1 87.81 334 THR A O 1
ATOM 2645 N N . LEU A 1 335 ? -16.156 19.078 18.094 1 88.62 335 LEU A N 1
ATOM 2646 C CA . LEU A 1 335 ? -16.078 19.672 16.766 1 88.62 335 LEU A CA 1
ATOM 2647 C C . LEU A 1 335 ? -17.219 19.188 15.883 1 88.62 335 LEU A C 1
ATOM 2649 O O . LEU A 1 335 ? -17.391 17.984 15.688 1 88.62 335 LEU A O 1
ATOM 2653 N N . ASP A 1 336 ? -18.047 20.094 15.469 1 85.44 336 ASP A N 1
ATOM 2654 C CA . ASP A 1 336 ? -19.109 19.812 14.516 1 85.44 336 ASP A CA 1
ATOM 2655 C C . ASP A 1 336 ? -18.766 20.312 13.125 1 85.44 336 ASP A C 1
ATOM 2657 O O . ASP A 1 336 ? -18.734 21.531 12.891 1 85.44 336 ASP A O 1
ATOM 2661 N N . LYS A 1 337 ? -18.562 19.406 12.25 1 87.81 337 LYS A N 1
ATOM 2662 C CA . LYS A 1 337 ? -18.156 19.75 10.891 1 87.81 337 LYS A CA 1
ATOM 2663 C C . LYS A 1 337 ? -19.219 20.562 10.18 1 87.81 337 LYS A C 1
ATOM 2665 O O . LYS A 1 337 ? -18.906 21.469 9.406 1 87.81 337 LYS A O 1
ATOM 2670 N N . ALA A 1 338 ? -20.422 20.234 10.469 1 88.25 338 ALA A N 1
ATOM 2671 C CA . ALA A 1 338 ? -21.516 20.984 9.867 1 88.25 338 ALA A CA 1
ATOM 2672 C C . ALA A 1 338 ? -21.531 22.422 10.344 1 88.25 338 ALA A C 1
ATOM 2674 O O . ALA A 1 338 ? -21.844 23.344 9.57 1 88.25 338 ALA A O 1
ATOM 2675 N N . ALA A 1 339 ? -21.219 22.594 11.57 1 89.88 339 ALA A N 1
ATOM 2676 C CA . ALA A 1 339 ? -21.172 23.953 12.141 1 89.88 339 ALA A CA 1
ATOM 2677 C C . ALA A 1 339 ? -20.016 24.75 11.531 1 89.88 339 ALA A C 1
ATOM 2679 O O . ALA A 1 339 ? -20.125 25.969 11.375 1 89.88 339 ALA A O 1
ATOM 2680 N N . VAL A 1 340 ? -18.969 24.125 11.203 1 92.38 340 VAL A N 1
ATOM 2681 C CA . VAL A 1 340 ? -17.828 24.781 10.57 1 92.38 340 VAL A CA 1
ATOM 2682 C C . VAL A 1 340 ? -18.234 25.297 9.188 1 92.38 340 VAL A C 1
ATOM 2684 O O . VAL A 1 340 ? -17.922 26.438 8.828 1 92.38 340 VAL A O 1
ATOM 2687 N N . LYS A 1 341 ? -18.984 24.469 8.484 1 90.75 341 LYS A N 1
ATOM 2688 C CA . LYS A 1 341 ? -19.422 24.812 7.133 1 90.75 341 LYS A CA 1
ATOM 2689 C C . LYS A 1 341 ? -20.438 25.953 7.156 1 90.75 341 LYS A C 1
ATOM 2691 O O . LYS A 1 341 ? -20.453 26.797 6.258 1 90.75 341 LYS A O 1
ATOM 2696 N N . SER A 1 342 ? -21.25 25.969 8.219 1 90.56 342 SER A N 1
ATOM 2697 C CA . SER A 1 342 ? -22.344 26.938 8.305 1 90.56 342 SER A CA 1
ATOM 2698 C C . SER A 1 342 ? -21.828 28.297 8.758 1 90.56 342 SER A C 1
ATOM 2700 O O . SER A 1 342 ? -22.578 29.281 8.75 1 90.56 342 SER A O 1
ATOM 2702 N N . GLY A 1 343 ? -20.656 28.453 9.203 1 88.38 343 GLY A N 1
ATOM 2703 C CA . GLY A 1 343 ? -20.094 29.75 9.547 1 88.38 343 GLY A CA 1
ATOM 2704 C C . GLY A 1 343 ? -20.188 30.062 11.023 1 88.38 343 GLY A C 1
ATOM 2705 O O . GLY A 1 343 ? -20.094 31.234 11.422 1 88.38 343 GLY A O 1
ATOM 2706 N N . LYS A 1 344 ? -20.422 29.078 11.781 1 90.19 344 LYS A N 1
ATOM 2707 C CA . LYS A 1 344 ? -20.469 29.297 13.227 1 90.19 344 LYS A CA 1
ATOM 2708 C C . LYS A 1 344 ? -19.094 29.734 13.75 1 90.19 344 LYS A C 1
ATOM 2710 O O . LYS A 1 344 ? -19.016 30.578 14.641 1 90.19 344 LYS A O 1
ATOM 2715 N N . TYR A 1 345 ? -18.172 29.188 13.227 1 94.62 345 TYR A N 1
ATOM 2716 C CA . TYR A 1 345 ? -16.812 29.5 13.625 1 94.62 345 TYR A CA 1
ATOM 2717 C C . TYR A 1 345 ? -16.172 30.516 12.688 1 94.62 345 TYR A C 1
ATOM 2719 O O . TYR A 1 345 ? -16.594 30.656 11.531 1 94.62 345 TYR A O 1
ATOM 2727 N N . LYS A 1 346 ? -15.086 31.188 13.211 1 95.44 346 LYS A N 1
ATOM 2728 C CA . LYS A 1 346 ? -14.508 32.25 12.391 1 95.44 346 LYS A CA 1
ATOM 2729 C C . LYS A 1 346 ? -13.008 32.031 12.203 1 95.44 346 LYS A C 1
ATOM 2731 O O . LYS A 1 346 ? -12.43 32.5 11.203 1 95.44 346 LYS A O 1
ATOM 2736 N N . TYR A 1 347 ? -12.422 31.281 13.102 1 97.31 347 TYR A N 1
ATOM 2737 C CA . TYR A 1 347 ? -10.969 31.344 13.094 1 97.31 347 TYR A CA 1
ATOM 2738 C C . TYR A 1 347 ? -10.352 29.953 13.156 1 97.31 347 TYR A C 1
ATOM 2740 O O . TYR A 1 347 ? -10.969 29.016 13.648 1 97.31 347 TYR A O 1
ATOM 2748 N N . ILE A 1 348 ? -9.195 29.781 12.586 1 97.94 348 ILE A N 1
ATOM 2749 C CA . ILE A 1 348 ? -8.195 28.766 12.844 1 97.94 348 ILE A CA 1
ATOM 2750 C C . ILE A 1 348 ? -6.957 29.391 13.484 1 97.94 348 ILE A C 1
ATOM 2752 O O . ILE A 1 348 ? -6.312 30.266 12.875 1 97.94 348 ILE A O 1
ATOM 2756 N N . ASP A 1 349 ? -6.625 29 14.672 1 98.5 349 ASP A N 1
ATOM 2757 C CA . ASP A 1 349 ? -5.562 29.656 15.422 1 98.5 349 ASP A CA 1
ATOM 2758 C C . ASP A 1 349 ? -4.332 28.766 15.531 1 98.5 349 ASP A C 1
ATOM 2760 O O . ASP A 1 349 ? -4.461 27.547 15.758 1 98.5 349 ASP A O 1
ATOM 2764 N N . VAL A 1 350 ? -3.17 29.344 15.352 1 98.25 350 VAL A N 1
ATOM 2765 C CA . VAL A 1 350 ? -1.901 28.625 15.461 1 98.25 350 VAL A CA 1
ATOM 2766 C C . VAL A 1 350 ? -1.021 29.297 16.516 1 98.25 350 VAL A C 1
ATOM 2768 O O . VAL A 1 350 ? -0.815 30.5 16.484 1 98.25 350 VAL A O 1
ATOM 2771 N N . TRP A 1 351 ? -0.544 28.531 17.469 1 97.75 351 TRP A N 1
ATOM 2772 C CA . TRP A 1 351 ? 0.379 28.984 18.5 1 97.75 351 TRP A CA 1
ATOM 2773 C C . TRP A 1 351 ? 1.748 28.344 18.344 1 97.75 351 TRP A C 1
ATOM 2775 O O . TRP A 1 351 ? 2.01 27.281 18.922 1 97.75 351 TRP A O 1
ATOM 2785 N N . PRO A 1 352 ? 2.654 28.953 17.547 1 96.19 352 PRO A N 1
ATOM 2786 C CA . PRO A 1 352 ? 3.951 28.344 17.266 1 96.19 352 PRO A CA 1
ATOM 2787 C C . PRO A 1 352 ? 4.965 28.547 18.375 1 96.19 352 PRO A C 1
ATOM 2789 O O . PRO A 1 352 ? 6.012 29.172 18.172 1 96.19 352 PRO A O 1
ATOM 2792 N N . VAL A 1 353 ? 4.707 28.047 19.578 1 94.81 353 VAL A N 1
ATOM 2793 C CA . VAL A 1 353 ? 5.602 28.172 20.719 1 94.81 353 VAL A CA 1
ATOM 2794 C C . VAL A 1 353 ? 5.609 26.859 21.5 1 94.81 353 VAL A C 1
ATOM 2796 O O . VAL A 1 353 ? 4.566 26.219 21.688 1 94.81 353 VAL A O 1
ATOM 2799 N N . ASN A 1 354 ? 6.805 26.391 21.812 1 94.94 354 ASN A N 1
ATOM 2800 C CA . ASN A 1 354 ? 6.934 25.281 22.75 1 94.94 354 ASN A CA 1
ATOM 2801 C C . ASN A 1 354 ? 6.742 25.734 24.188 1 94.94 354 ASN A C 1
ATOM 2803 O O . ASN A 1 354 ? 7.676 26.234 24.812 1 94.94 354 ASN A O 1
ATOM 2807 N N . PHE A 1 355 ? 5.645 25.453 24.75 1 93.75 355 PHE A N 1
ATOM 2808 C CA . PHE A 1 355 ? 5.285 25.969 26.062 1 93.75 355 PHE A CA 1
ATOM 2809 C C . PHE A 1 355 ? 6.082 25.281 27.172 1 93.75 355 PHE A C 1
ATOM 2811 O O . PHE A 1 355 ? 6.172 25.766 28.297 1 93.75 355 PHE A O 1
ATOM 2818 N N . PHE A 1 356 ? 6.602 24.094 26.859 1 92.38 356 PHE A N 1
ATOM 2819 C CA . PHE A 1 356 ? 7.375 23.375 27.875 1 92.38 356 PHE A CA 1
ATOM 2820 C C . PHE A 1 356 ? 8.797 23.922 27.938 1 92.38 356 PHE A C 1
ATOM 2822 O O . PHE A 1 356 ? 9.43 23.875 29 1 92.38 356 PHE A O 1
ATOM 2829 N N . GLN A 1 357 ? 9.312 24.344 26.812 1 90.38 357 GLN A N 1
ATOM 2830 C CA . GLN A 1 357 ? 10.641 24.938 26.703 1 90.38 357 GLN A CA 1
ATOM 2831 C C . GLN A 1 357 ? 10.656 26.047 25.656 1 90.38 357 GLN A C 1
ATOM 2833 O O . GLN A 1 357 ? 11.25 25.891 24.594 1 90.38 357 GLN A O 1
ATOM 2838 N N . PRO A 1 358 ? 10.203 27.219 26.094 1 90.75 358 PRO A N 1
ATOM 2839 C CA . PRO A 1 358 ? 10.07 28.312 25.125 1 90.75 358 PRO A CA 1
ATOM 2840 C C . PRO A 1 358 ? 11.422 28.875 24.703 1 90.75 358 PRO A C 1
ATOM 2842 O O . PRO A 1 358 ? 12.312 29.062 25.531 1 90.75 358 PRO A O 1
ATOM 2845 N N . THR A 1 359 ? 11.633 28.969 23.469 1 88.56 359 THR A N 1
ATOM 2846 C CA . THR A 1 359 ? 12.812 29.594 22.891 1 88.56 359 THR A CA 1
ATOM 2847 C C . THR A 1 359 ? 12.422 30.641 21.844 1 88.56 359 THR A C 1
ATOM 2849 O O . THR A 1 359 ? 11.312 30.609 21.312 1 88.56 359 THR A O 1
ATOM 2852 N N . ALA A 1 360 ? 13.273 31.625 21.547 1 86.19 360 ALA A N 1
ATOM 2853 C CA . ALA A 1 360 ? 13.008 32.719 20.609 1 86.19 360 ALA A CA 1
ATOM 2854 C C . ALA A 1 360 ? 12.898 32.156 19.188 1 86.19 360 ALA A C 1
ATOM 2856 O O . ALA A 1 360 ? 12.219 32.781 18.344 1 86.19 360 ALA A O 1
ATOM 2857 N N . GLU A 1 361 ? 13.414 31.016 18.906 1 90.75 361 GLU A N 1
ATOM 2858 C CA . GLU A 1 361 ? 13.453 30.484 17.547 1 90.75 361 GLU A CA 1
ATOM 2859 C C . GLU A 1 361 ? 12.297 29.516 17.281 1 90.75 361 GLU A C 1
ATOM 2861 O O . GLU A 1 361 ? 12.172 28.969 16.188 1 90.75 361 GLU A O 1
ATOM 2866 N N . ASP A 1 362 ? 11.344 29.391 18.234 1 92.5 362 ASP A N 1
ATOM 2867 C CA . ASP A 1 362 ? 10.258 28.422 18.156 1 92.5 362 ASP A CA 1
ATOM 2868 C C . ASP A 1 362 ? 9.391 28.672 16.922 1 92.5 362 ASP A C 1
ATOM 2870 O O . ASP A 1 362 ? 9.047 27.734 16.203 1 92.5 362 ASP A O 1
ATOM 2874 N N . PRO A 1 363 ? 9.117 29.922 16.609 1 92.56 363 PRO A N 1
ATOM 2875 C CA . PRO A 1 363 ? 8.234 30.156 15.461 1 92.56 363 PRO A CA 1
ATOM 2876 C C . PRO A 1 363 ? 8.875 29.75 14.133 1 92.56 363 PRO A C 1
ATOM 2878 O O . PRO A 1 363 ? 8.172 29.578 13.133 1 92.56 363 PRO A O 1
ATOM 2881 N N . PHE A 1 364 ? 10.18 29.578 14.117 1 92.44 364 PHE A N 1
ATOM 2882 C CA . PHE A 1 364 ? 10.875 29.344 12.859 1 92.44 364 PHE A CA 1
ATOM 2883 C C . PHE A 1 364 ? 11.359 27.906 12.766 1 92.44 364 PHE A C 1
ATOM 2885 O O . PHE A 1 364 ? 11.93 27.5 11.75 1 92.44 364 PHE A O 1
ATOM 2892 N N . ASN A 1 365 ? 11.07 27.156 13.75 1 93.62 365 ASN A N 1
ATOM 2893 C CA . ASN A 1 365 ? 11.602 25.797 13.727 1 93.62 365 ASN A CA 1
ATOM 2894 C C . ASN A 1 365 ? 10.727 24.859 12.898 1 93.62 365 ASN A C 1
ATOM 2896 O O . ASN A 1 365 ? 9.688 25.281 12.375 1 93.62 365 ASN A O 1
ATOM 2900 N N . THR A 1 366 ? 11.102 23.625 12.703 1 94.62 366 THR A N 1
ATOM 2901 C CA . THR A 1 366 ? 10.484 22.641 11.812 1 94.62 366 THR A CA 1
ATOM 2902 C C . THR A 1 366 ? 9.062 22.312 12.266 1 94.62 366 THR A C 1
ATOM 2904 O O . THR A 1 366 ? 8.156 22.188 11.445 1 94.62 366 THR A O 1
ATOM 2907 N N . THR A 1 367 ? 8.867 22.219 13.516 1 97 367 THR A N 1
ATOM 2908 C CA . THR A 1 367 ? 7.555 21.891 14.055 1 97 367 THR A CA 1
ATOM 2909 C C . THR A 1 367 ? 6.559 23 13.766 1 97 367 THR A C 1
ATOM 2911 O O . THR A 1 367 ? 5.43 22.75 13.344 1 97 367 THR A O 1
ATOM 2914 N N . SER A 1 368 ? 6.949 24.234 14.008 1 96.38 368 SER A N 1
ATOM 2915 C CA . SER A 1 368 ? 6.07 25.375 13.75 1 96.38 368 SER A CA 1
ATOM 2916 C C . SER A 1 368 ? 5.75 25.5 12.266 1 96.38 368 SER A C 1
ATOM 2918 O O . SER A 1 368 ? 4.613 25.797 11.891 1 96.38 368 SER A O 1
ATOM 2920 N N . LEU A 1 369 ? 6.754 25.281 11.469 1 95.19 369 LEU A N 1
ATOM 2921 C CA . LEU A 1 369 ? 6.512 25.312 10.031 1 95.19 369 LEU A CA 1
ATOM 2922 C C . LEU A 1 369 ? 5.551 24.203 9.609 1 95.19 369 LEU A C 1
ATOM 2924 O O . LEU A 1 369 ? 4.699 24.406 8.742 1 95.19 369 LEU A O 1
ATOM 2928 N N . PHE A 1 370 ? 5.742 23.062 10.188 1 96.81 370 PHE A N 1
ATOM 2929 C CA . PHE A 1 370 ? 4.82 21.969 9.914 1 96.81 370 PHE A CA 1
ATOM 2930 C C . PHE A 1 370 ? 3.41 22.328 10.367 1 96.81 370 PHE A C 1
ATOM 2932 O O . PHE A 1 370 ? 2.438 22.047 9.664 1 96.81 370 PHE A O 1
ATOM 2939 N N . MET A 1 371 ? 3.26 22.969 11.477 1 97.12 371 MET A N 1
ATOM 2940 C CA . MET A 1 371 ? 1.965 23.406 11.992 1 97.12 371 MET A CA 1
ATOM 2941 C C . MET A 1 371 ? 1.302 24.391 11.031 1 97.12 371 MET A C 1
ATOM 2943 O O . MET A 1 371 ? 0.108 24.281 10.75 1 97.12 371 MET A O 1
ATOM 2947 N N . LEU A 1 372 ? 2.094 25.312 10.609 1 95.88 372 LEU A N 1
ATOM 2948 C CA . LEU A 1 372 ? 1.575 26.297 9.672 1 95.88 372 LEU A CA 1
A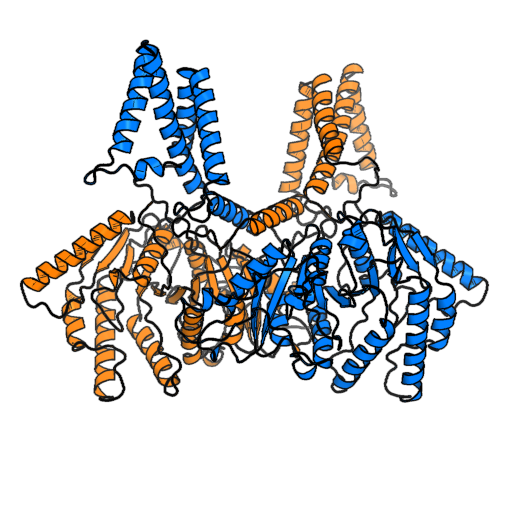TOM 2949 C C . LEU A 1 372 ? 1.122 25.625 8.375 1 95.88 372 LEU A C 1
ATOM 2951 O O . LEU A 1 372 ? 0.091 26 7.809 1 95.88 372 LEU A O 1
ATOM 2955 N N . GLN A 1 373 ? 1.925 24.656 8 1 94.81 373 GLN A N 1
ATOM 2956 C CA . GLN A 1 373 ? 1.575 23.922 6.793 1 94.81 373 GLN A CA 1
ATOM 2957 C C . GLN A 1 373 ? 0.233 23.203 6.949 1 94.81 373 GLN A C 1
ATOM 2959 O O . GLN A 1 373 ? -0.612 23.266 6.055 1 94.81 373 GLN A O 1
ATOM 2964 N N . LEU A 1 374 ? 0.049 22.516 8.031 1 97.25 374 LEU A N 1
ATOM 2965 C CA . LEU A 1 374 ? -1.202 21.812 8.281 1 97.25 374 LEU A CA 1
ATOM 2966 C C . LEU A 1 374 ? -2.373 22.781 8.352 1 97.25 374 LEU A C 1
ATOM 2968 O O . LEU A 1 374 ? -3.459 22.484 7.844 1 97.25 374 LEU A O 1
ATOM 2972 N N . ALA A 1 375 ? -2.164 23.906 9.016 1 97 375 ALA A N 1
ATOM 2973 C CA . ALA A 1 375 ? -3.205 24.922 9.109 1 97 375 ALA A CA 1
ATOM 2974 C C . ALA A 1 375 ? -3.609 25.438 7.73 1 97 375 ALA A C 1
ATOM 2976 O O . ALA A 1 375 ? -4.797 25.625 7.461 1 97 375 ALA A O 1
ATOM 2977 N N . CYS A 1 376 ? -2.65 25.609 6.922 1 93.94 376 CYS A N 1
ATOM 2978 C CA . CYS A 1 376 ? -2.918 26.078 5.562 1 93.94 376 CYS A CA 1
ATOM 2979 C C . CYS A 1 376 ? -3.684 25.016 4.77 1 93.94 376 CYS A C 1
ATOM 2981 O O . CYS A 1 376 ? -4.617 25.359 4.035 1 93.94 376 CYS A O 1
ATOM 2983 N N . ILE A 1 377 ? -3.285 23.812 4.895 1 94.5 377 ILE A N 1
ATOM 2984 C CA . ILE A 1 377 ? -3.91 22.734 4.152 1 94.5 377 ILE A CA 1
ATOM 2985 C C . ILE A 1 377 ? -5.387 22.625 4.527 1 94.5 377 ILE A C 1
ATOM 2987 O O . ILE A 1 377 ? -6.254 22.547 3.65 1 94.5 377 ILE A O 1
ATOM 2991 N N . ILE A 1 378 ? -5.676 22.625 5.805 1 95.94 378 ILE A N 1
ATOM 2992 C CA . ILE A 1 378 ? -7.062 22.5 6.23 1 95.94 378 ILE A CA 1
ATOM 2993 C C . ILE A 1 378 ? -7.863 23.719 5.762 1 95.94 378 ILE A C 1
ATOM 2995 O O . ILE A 1 378 ? -9.047 23.594 5.438 1 95.94 378 ILE A O 1
ATOM 2999 N N . ASN A 1 379 ? -7.207 24.812 5.707 1 94.69 379 ASN A N 1
ATOM 3000 C CA . ASN A 1 379 ? -7.859 26.047 5.285 1 94.69 379 ASN A CA 1
ATOM 3001 C C . ASN A 1 379 ? -8.164 26.047 3.789 1 94.69 379 ASN A C 1
ATOM 3003 O O . ASN A 1 379 ? -8.953 26.859 3.309 1 94.69 379 ASN A O 1
ATOM 3007 N N . MET A 1 380 ? -7.578 25.172 3.062 1 89.62 380 MET A N 1
ATOM 3008 C CA . MET A 1 380 ? -7.805 25.062 1.623 1 89.62 380 MET A CA 1
ATOM 3009 C C . MET A 1 380 ? -8.969 24.141 1.321 1 89.62 380 MET A C 1
ATOM 3011 O O . MET A 1 380 ? -9.492 24.125 0.206 1 89.62 380 MET A O 1
ATOM 3015 N N . VAL A 1 381 ? -9.367 23.375 2.225 1 91.62 381 VAL A N 1
ATOM 3016 C CA . VAL A 1 381 ? -10.414 22.375 2.027 1 91.62 381 VAL A CA 1
ATOM 3017 C C . VAL A 1 381 ? -11.781 23.062 2.029 1 91.62 381 VAL A C 1
ATOM 3019 O O . VAL A 1 381 ? -12 24.031 2.756 1 91.62 381 VAL A O 1
ATOM 3022 N N . ARG A 1 382 ? -12.68 22.359 1.286 1 89.38 382 ARG A N 1
ATOM 3023 C CA . ARG A 1 382 ? -14.039 22.906 1.202 1 89.38 382 ARG A CA 1
ATOM 3024 C C . ARG A 1 382 ? -14.703 22.906 2.572 1 89.38 382 ARG A C 1
ATOM 3026 O O . ARG A 1 382 ? -14.633 21.922 3.312 1 89.38 382 ARG A O 1
ATOM 3033 N N . GLY A 1 383 ? -15.297 23.891 3.033 1 91.38 383 GLY A N 1
ATOM 3034 C CA . GLY A 1 383 ? -15.945 24.031 4.328 1 91.38 383 GLY A CA 1
ATOM 3035 C C . GLY A 1 383 ? -15.117 24.844 5.312 1 91.38 383 GLY A C 1
ATOM 3036 O O . GLY A 1 383 ? -15.664 25.453 6.238 1 91.38 383 GLY A O 1
ATOM 3037 N N . TRP A 1 384 ? -13.773 24.766 5.121 1 95.12 384 TRP A N 1
ATOM 3038 C CA . TRP A 1 384 ? -12.875 25.469 6.039 1 95.12 384 TRP A CA 1
ATOM 3039 C C . TRP A 1 384 ? -12.32 26.734 5.398 1 95.12 384 TRP A C 1
ATOM 3041 O O . TRP A 1 384 ? -11.641 27.516 6.055 1 95.12 384 TRP A O 1
ATOM 3051 N N . LYS A 1 385 ? -12.633 27.016 4.145 1 91.56 385 LYS A N 1
ATOM 3052 C CA . LYS A 1 385 ? -12 28.062 3.336 1 91.56 385 LYS A CA 1
ATOM 3053 C C . LYS A 1 385 ? -12.344 29.453 3.859 1 91.56 385 LYS A C 1
ATOM 3055 O O . LYS A 1 385 ? -11.523 30.359 3.773 1 91.56 385 LYS A O 1
ATOM 3060 N N . HIS A 1 386 ? -13.484 29.641 4.414 1 93.94 386 HIS A N 1
ATOM 3061 C CA . HIS A 1 386 ? -13.953 30.953 4.824 1 93.94 386 HIS A CA 1
ATOM 3062 C C . HIS A 1 386 ? -13.352 31.375 6.164 1 93.94 386 HIS A C 1
ATOM 3064 O O . HIS A 1 386 ? -13.422 32.531 6.551 1 93.94 386 HIS A O 1
ATOM 3070 N N . LEU A 1 387 ? -12.758 30.469 6.848 1 96.56 387 LEU A N 1
ATOM 3071 C CA . LEU A 1 387 ? -12.188 30.766 8.156 1 96.56 387 LEU A CA 1
ATOM 3072 C C . LEU A 1 387 ? -10.898 31.562 8.023 1 96.56 387 LEU A C 1
ATOM 3074 O O . LEU A 1 387 ? -10.125 31.359 7.086 1 96.56 387 LEU A O 1
ATOM 3078 N N . GLN A 1 388 ? -10.648 32.469 8.992 1 97.19 388 GLN A N 1
ATOM 3079 C CA . GLN A 1 388 ? -9.438 33.281 9.008 1 97.19 388 GLN A CA 1
ATOM 3080 C C . GLN A 1 388 ? -8.328 32.594 9.805 1 97.19 388 GLN A C 1
ATOM 3082 O O . GLN A 1 388 ? -8.555 32.156 10.93 1 97.19 388 GLN A O 1
ATOM 3087 N N . LEU A 1 389 ? -7.195 32.5 9.211 1 97.62 389 LEU A N 1
ATOM 3088 C CA . LEU A 1 389 ? -6.031 31.938 9.883 1 97.62 389 LEU A CA 1
ATOM 3089 C C . LEU A 1 389 ? -5.297 33 10.703 1 97.62 389 LEU A C 1
ATOM 3091 O O . LEU A 1 389 ? -4.883 34.031 10.164 1 97.62 389 LEU A O 1
ATOM 3095 N N . ARG A 1 390 ? -5.172 32.75 12.016 1 98 390 ARG A N 1
ATOM 3096 C CA . ARG A 1 390 ? -4.473 33.656 12.914 1 98 390 ARG A CA 1
ATOM 3097 C C . ARG A 1 390 ? -3.268 33 13.562 1 98 390 ARG A C 1
ATOM 3099 O O . ARG A 1 390 ? -3.34 31.812 13.938 1 98 390 ARG A O 1
ATOM 3106 N N . VAL A 1 391 ? -2.203 33.719 13.594 1 97.62 391 VAL A N 1
ATOM 3107 C CA . VAL A 1 391 ? -1.001 33.219 14.258 1 97.62 391 VAL A CA 1
ATOM 3108 C C . VAL A 1 391 ? -0.686 34.062 15.477 1 97.62 391 VAL A C 1
ATOM 3110 O O . VAL A 1 391 ? -0.551 35.281 15.367 1 97.62 391 VAL A O 1
ATOM 3113 N N . PHE A 1 392 ? -0.593 33.438 16.594 1 96.44 392 PHE A N 1
ATOM 3114 C CA . PHE A 1 392 ? -0.272 34.125 17.828 1 96.44 392 PHE A CA 1
ATOM 3115 C C . PHE A 1 392 ? 1.214 34 18.141 1 96.44 392 PHE A C 1
ATOM 3117 O O . PHE A 1 392 ? 1.691 32.938 18.531 1 96.44 392 PHE A O 1
ATOM 3124 N N . LEU A 1 393 ? 1.925 35.094 17.969 1 93.25 393 LEU A N 1
ATOM 3125 C CA . LEU A 1 393 ? 3.371 35.094 18.156 1 93.25 393 LEU A CA 1
ATOM 3126 C C . LEU A 1 393 ? 3.73 35.438 19.609 1 93.25 393 LEU A C 1
ATOM 3128 O O . LEU A 1 393 ? 3.299 36.469 20.125 1 93.25 393 LEU A O 1
ATOM 3132 N N . CYS A 1 394 ? 4.43 34.469 20.188 1 87.69 394 CYS A N 1
ATOM 3133 C CA . CYS A 1 394 ? 4.934 34.656 21.547 1 87.69 394 CYS A CA 1
ATOM 3134 C C . CYS A 1 394 ? 6.426 34.969 21.531 1 87.69 394 CYS A C 1
ATOM 3136 O O . CYS A 1 394 ? 7.234 34.156 21.094 1 87.69 394 CYS A O 1
ATOM 3138 N N . ASP A 1 395 ? 6.832 36.188 21.875 1 79.88 395 ASP A N 1
ATOM 3139 C CA . ASP A 1 395 ? 8.234 36.594 21.891 1 79.88 395 ASP A CA 1
ATOM 3140 C C . ASP A 1 395 ? 8.93 36.125 23.172 1 79.88 395 ASP A C 1
ATOM 3142 O O . ASP A 1 395 ? 8.633 36.625 24.25 1 79.88 395 ASP A O 1
ATOM 3146 N N . SER A 1 396 ? 9.742 35.125 23.062 1 73.06 396 SER A N 1
ATOM 3147 C CA . SER A 1 396 ? 10.43 34.531 24.203 1 73.06 396 SER A CA 1
ATOM 3148 C C . SER A 1 396 ? 11.797 35.188 24.406 1 73.06 396 SER A C 1
ATOM 3150 O O . SER A 1 396 ? 12.656 34.625 25.094 1 73.06 396 SER A O 1
ATOM 3152 N N . ASN A 1 397 ? 12.086 36.344 23.781 1 65.19 397 ASN A N 1
ATOM 3153 C CA . ASN A 1 397 ? 13.367 37.031 24 1 65.19 397 ASN A CA 1
ATOM 3154 C C . ASN A 1 397 ? 13.43 37.656 25.375 1 65.19 397 ASN A C 1
ATOM 3156 O O . ASN A 1 397 ? 12.656 38.594 25.672 1 65.19 397 ASN A O 1
ATOM 3160 N N . THR A 1 398 ? 13.859 36.844 26.531 1 58.72 398 THR A N 1
ATOM 3161 C CA . THR A 1 398 ? 13.906 37.25 27.938 1 58.72 398 THR A CA 1
ATOM 3162 C C . THR A 1 398 ? 14.828 38.469 28.125 1 58.72 398 THR A C 1
ATOM 3164 O O . THR A 1 398 ? 14.828 39.094 29.172 1 58.72 398 THR A O 1
ATOM 3167 N N . THR A 1 399 ? 15.891 38.5 27.375 1 52.09 399 THR A N 1
ATOM 3168 C CA . THR A 1 399 ? 16.969 39.375 27.828 1 52.09 399 THR A CA 1
ATOM 3169 C C . THR A 1 399 ? 16.578 40.844 27.703 1 52.09 399 THR A C 1
ATOM 3171 O O . THR A 1 399 ? 17.297 41.719 28.156 1 52.09 399 THR A O 1
ATOM 3174 N N . VAL A 1 400 ? 15.641 41.188 26.875 1 51.84 400 VAL A N 1
ATOM 3175 C CA . VAL A 1 400 ? 15.812 42.594 26.531 1 51.84 400 VAL A CA 1
ATOM 3176 C C . VAL A 1 400 ? 14.781 43.438 27.266 1 51.84 400 VAL A C 1
ATOM 3178 O O . VAL A 1 400 ? 13.594 43.125 27.266 1 51.84 400 VAL A O 1
ATOM 3181 N N . THR A 1 401 ? 15.133 44.031 28.266 1 52.56 401 THR A N 1
ATOM 3182 C CA . THR A 1 401 ? 14.375 45 29.047 1 52.56 401 THR A CA 1
ATOM 3183 C C . THR A 1 401 ? 14.055 46.219 28.188 1 52.56 401 THR A C 1
ATOM 3185 O O . THR A 1 401 ? 14.867 46.656 27.359 1 52.56 401 THR A O 1
ATOM 3188 N N . GLY A 1 402 ? 12.922 46.906 28.422 1 54.38 402 GLY A N 1
ATOM 3189 C CA . GLY A 1 402 ? 12.43 48.219 28 1 54.38 402 GLY A CA 1
ATOM 3190 C C . GLY A 1 402 ? 12.273 48.344 26.5 1 54.38 402 GLY A C 1
ATOM 3191 O O . GLY A 1 402 ? 11.695 47.469 25.844 1 54.38 402 GLY A O 1
ATOM 3192 N N . LEU A 1 403 ? 12.852 49.406 25.875 1 53.12 403 LEU A N 1
ATOM 3193 C CA . LEU A 1 403 ? 12.852 49.875 24.5 1 53.12 403 LEU A CA 1
ATOM 3194 C C . LEU A 1 403 ? 13.422 48.781 23.578 1 53.12 403 LEU A C 1
ATOM 3196 O O . LEU A 1 403 ? 12.953 48.625 22.438 1 53.12 403 LEU A O 1
ATOM 3200 N N . THR A 1 404 ? 14.281 48 24.078 1 57.66 404 THR A N 1
ATOM 3201 C CA . THR A 1 404 ? 14.953 46.969 23.297 1 57.66 404 THR A CA 1
ATOM 3202 C C . THR A 1 404 ? 14.016 45.781 23.062 1 57.66 404 THR A C 1
ATOM 3204 O O . THR A 1 404 ? 14.102 45.125 22.016 1 57.66 404 THR A O 1
ATOM 3207 N N . GLU A 1 405 ? 13.039 45.688 24.016 1 60.22 405 GLU A N 1
ATOM 3208 C CA . GLU A 1 405 ? 12.055 44.625 23.875 1 60.22 405 GLU A CA 1
ATOM 3209 C C . GLU A 1 405 ? 11.117 44.906 22.703 1 60.22 405 GLU A C 1
ATOM 3211 O O . GLU A 1 405 ? 10.789 44 21.922 1 60.22 405 GLU A O 1
ATOM 3216 N N . PHE A 1 406 ? 10.773 46.156 22.656 1 63.94 406 PHE A N 1
ATOM 3217 C CA . PHE A 1 406 ? 9.875 46.562 21.578 1 63.94 406 PHE A CA 1
ATOM 3218 C C . PHE A 1 406 ? 10.539 46.375 20.219 1 63.94 406 PHE A C 1
ATOM 3220 O O . PHE A 1 406 ? 9.906 45.906 19.266 1 63.94 406 PHE A O 1
ATOM 3227 N N . HIS A 1 407 ? 11.766 46.719 20.172 1 66.06 407 HIS A N 1
ATOM 3228 C CA . HIS A 1 407 ? 12.484 46.594 18.906 1 66.06 407 HIS A CA 1
ATOM 3229 C C . HIS A 1 407 ? 12.695 45.125 18.531 1 66.06 407 HIS A C 1
ATOM 3231 O O . HIS A 1 407 ? 12.594 44.75 17.359 1 66.06 407 HIS A O 1
ATOM 3237 N N . ALA A 1 408 ? 12.883 44.375 19.578 1 70.19 408 ALA A N 1
ATOM 3238 C CA . ALA A 1 408 ? 13.102 42.969 19.328 1 70.19 408 ALA A CA 1
ATOM 3239 C C . ALA A 1 408 ? 11.82 42.281 18.859 1 70.19 408 ALA A C 1
ATOM 3241 O O . ALA A 1 408 ? 11.844 41.438 17.938 1 70.19 408 ALA A O 1
ATOM 3242 N N . GLN A 1 409 ? 10.773 42.656 19.484 1 73.38 409 GLN A N 1
ATOM 3243 C CA . GLN A 1 409 ? 9.477 42.094 19.094 1 73.38 409 GLN A CA 1
ATOM 3244 C C . GLN A 1 409 ? 9.117 42.469 17.656 1 73.38 409 GLN A C 1
ATOM 3246 O O . GLN A 1 409 ? 8.609 41.656 16.906 1 73.38 409 GLN A O 1
ATOM 3251 N N . ARG A 1 410 ? 9.352 43.688 17.344 1 76.56 410 ARG A N 1
ATOM 3252 C CA . ARG A 1 410 ? 9.055 44.156 15.992 1 76.56 410 ARG A CA 1
ATOM 3253 C C . ARG A 1 410 ? 9.93 43.469 14.961 1 76.56 410 ARG A C 1
ATOM 3255 O O . ARG A 1 410 ? 9.469 43.156 13.852 1 76.56 410 ARG A O 1
ATOM 3262 N N . SER A 1 411 ? 11.062 43.125 15.453 1 81.62 411 SER A N 1
ATOM 3263 C CA . SER A 1 411 ? 11.977 42.469 14.539 1 81.62 411 SER A CA 1
ATOM 3264 C C . SER A 1 411 ? 11.523 41.031 14.266 1 81.62 411 SER A C 1
ATOM 3266 O O . SER A 1 411 ? 11.555 40.562 13.117 1 81.62 411 SER A O 1
ATOM 3268 N N . THR A 1 412 ? 11.047 40.375 15.359 1 86.62 412 THR A N 1
ATOM 3269 C CA . THR A 1 412 ? 10.578 39 15.195 1 86.62 412 THR A CA 1
ATOM 3270 C C . THR A 1 412 ? 9.312 38.969 14.344 1 86.62 412 THR A C 1
ATOM 3272 O O . THR A 1 412 ? 9.141 38.094 13.508 1 86.62 412 THR A O 1
ATOM 3275 N N . GLU A 1 413 ? 8.438 39.938 14.578 1 90.5 413 GLU A N 1
ATOM 3276 C CA . GLU A 1 413 ? 7.199 40.031 13.805 1 90.5 413 GLU A CA 1
ATOM 3277 C C . GLU A 1 413 ? 7.488 40.25 12.328 1 90.5 413 GLU A C 1
ATOM 3279 O O . GLU A 1 413 ? 6.84 39.688 11.453 1 90.5 413 GLU A O 1
ATOM 3284 N N . GLN A 1 414 ? 8.422 41.094 12.031 1 91.75 414 GLN A N 1
ATOM 3285 C CA . GLN A 1 414 ? 8.773 41.375 10.641 1 91.75 414 GLN A CA 1
ATOM 3286 C C . GLN A 1 414 ? 9.398 40.156 9.977 1 91.75 414 GLN A C 1
ATOM 3288 O O . GLN A 1 414 ? 9.094 39.844 8.82 1 91.75 414 GLN A O 1
ATOM 3293 N N . ARG A 1 415 ? 10.227 39.594 10.734 1 91.81 415 ARG A N 1
ATOM 3294 C CA . ARG A 1 415 ? 10.828 38.375 10.211 1 91.81 415 ARG A CA 1
ATOM 3295 C C . ARG A 1 415 ? 9.766 37.312 9.906 1 91.81 415 ARG A C 1
ATOM 3297 O O . ARG A 1 415 ? 9.828 36.656 8.875 1 91.81 415 ARG A O 1
ATOM 3304 N N . PHE A 1 416 ? 8.836 37.219 10.789 1 93.62 416 PHE A N 1
ATOM 3305 C CA . PHE A 1 416 ? 7.777 36.25 10.617 1 93.62 416 PHE A CA 1
ATOM 3306 C C . PHE A 1 416 ? 6.871 36.625 9.453 1 93.62 416 PHE A C 1
ATOM 3308 O O . PHE A 1 416 ? 6.426 35.75 8.703 1 93.62 416 PHE A O 1
ATOM 3315 N N . ARG A 1 417 ? 6.586 37.844 9.289 1 94.12 417 ARG A N 1
ATOM 3316 C CA . ARG A 1 417 ? 5.793 38.344 8.164 1 94.12 417 ARG A CA 1
ATOM 3317 C C . ARG A 1 417 ? 6.48 38 6.84 1 94.12 417 ARG A C 1
ATOM 3319 O O . ARG A 1 417 ? 5.82 37.625 5.867 1 94.12 417 ARG A O 1
ATOM 3326 N N . HIS A 1 418 ? 7.75 38.156 6.844 1 92.69 418 HIS A N 1
ATOM 3327 C CA . HIS A 1 418 ? 8.523 37.812 5.652 1 92.69 418 HIS A CA 1
ATOM 3328 C C . HIS A 1 418 ? 8.445 36.312 5.352 1 92.69 418 HIS A C 1
ATOM 3330 O O . HIS A 1 418 ? 8.367 35.906 4.188 1 92.69 418 HIS A O 1
ATOM 3336 N N . LEU A 1 419 ? 8.516 35.594 6.41 1 92 419 LEU A N 1
ATOM 3337 C CA . LEU A 1 419 ? 8.422 34.156 6.258 1 92 419 LEU A CA 1
ATOM 3338 C C . LEU A 1 419 ? 7.07 33.75 5.668 1 92 419 LEU A C 1
ATOM 3340 O O . LEU A 1 419 ? 7.012 32.969 4.719 1 92 419 LEU A O 1
ATOM 3344 N N . LEU A 1 420 ? 5.98 34.25 6.207 1 92.69 420 LEU A N 1
ATOM 3345 C CA . LEU A 1 420 ? 4.641 33.969 5.715 1 92.69 420 LEU A CA 1
ATOM 3346 C C . LEU A 1 420 ? 4.496 34.344 4.25 1 92.69 420 LEU A C 1
ATOM 3348 O O . LEU A 1 420 ? 3.898 33.625 3.461 1 92.69 420 LEU A O 1
ATOM 3352 N N . HIS A 1 421 ? 5.086 35.469 3.922 1 89.94 421 HIS A N 1
ATOM 3353 C CA . HIS A 1 421 ? 5.035 35.938 2.543 1 89.94 421 HIS A CA 1
ATOM 3354 C C . HIS A 1 421 ? 5.809 35 1.612 1 89.94 421 HIS A C 1
ATOM 3356 O O . HIS A 1 421 ? 5.344 34.688 0.515 1 89.94 421 HIS A O 1
ATOM 3362 N N . SER A 1 422 ? 6.922 34.594 2.098 1 87.81 422 SER A N 1
ATOM 3363 C CA . SER A 1 422 ? 7.754 33.719 1.299 1 87.81 422 SER A CA 1
ATOM 3364 C C . SER A 1 422 ? 7.066 32.375 1.084 1 87.81 422 SER A C 1
ATOM 3366 O O . SER A 1 422 ? 7.27 31.719 0.055 1 87.81 422 SER A O 1
ATOM 3368 N N . LEU A 1 423 ? 6.297 31.969 2.023 1 88.38 423 LEU A N 1
ATOM 3369 C CA . LEU A 1 423 ? 5.594 30.703 1.939 1 88.38 423 LEU A CA 1
ATOM 3370 C C . LEU A 1 423 ? 4.215 30.875 1.318 1 88.38 423 LEU A C 1
ATOM 3372 O O . LEU A 1 423 ? 3.496 29.906 1.094 1 88.38 423 LEU A O 1
ATOM 3376 N N . ARG A 1 424 ? 3.84 32.094 1.095 1 86.62 424 ARG A N 1
ATOM 3377 C CA . ARG A 1 424 ? 2.557 32.469 0.504 1 86.62 424 ARG A CA 1
ATOM 3378 C C . ARG A 1 424 ? 1.396 31.984 1.374 1 86.62 424 ARG A C 1
ATOM 3380 O O . ARG A 1 424 ? 0.436 31.391 0.871 1 86.62 424 ARG A O 1
ATOM 3387 N N . ILE A 1 425 ? 1.571 32.188 2.637 1 90.06 425 ILE A N 1
ATOM 3388 C CA . ILE A 1 425 ? 0.526 31.859 3.602 1 90.06 425 ILE A CA 1
ATOM 3389 C C . ILE A 1 425 ? -0.195 33.156 4.031 1 90.06 425 ILE A C 1
ATOM 3391 O O . ILE A 1 425 ? 0.433 34.094 4.52 1 90.06 425 ILE A O 1
ATOM 3395 N N . LYS A 1 426 ? -1.443 33.156 3.76 1 90.75 426 LYS A N 1
ATOM 3396 C CA . LYS A 1 426 ? -2.25 34.312 4.195 1 90.75 426 LYS A CA 1
ATOM 3397 C C . LYS A 1 426 ? -2.732 34.125 5.633 1 90.75 426 LYS A C 1
ATOM 3399 O O . LYS A 1 426 ? -3.701 33.406 5.879 1 90.75 426 LYS A O 1
ATOM 3404 N N . ALA A 1 427 ? -2.068 34.75 6.566 1 94.81 427 ALA A N 1
ATOM 3405 C CA . ALA A 1 427 ? -2.43 34.656 7.98 1 94.81 427 ALA A CA 1
ATOM 3406 C C . ALA A 1 427 ? -2.227 36 8.68 1 94.81 427 ALA A C 1
ATOM 3408 O O . ALA A 1 427 ? -1.348 36.781 8.305 1 94.81 427 ALA A O 1
ATOM 3409 N N . SER A 1 428 ? -3.076 36.312 9.609 1 96.25 428 SER A N 1
ATOM 3410 C CA . SER A 1 428 ? -2.9 37.5 10.445 1 96.25 428 SER A CA 1
ATOM 3411 C C . SER A 1 428 ? -2.023 37.219 11.648 1 96.25 428 SER A C 1
ATOM 3413 O O . SER A 1 428 ? -2.117 36.125 12.242 1 96.25 428 SER A O 1
ATOM 3415 N N . ILE A 1 429 ? -1.159 38.094 11.938 1 96.06 429 ILE A N 1
ATOM 3416 C CA . ILE A 1 429 ? -0.238 37.938 13.055 1 96.06 429 ILE A CA 1
ATOM 3417 C C . ILE A 1 429 ? -0.755 38.719 14.273 1 96.06 429 ILE A C 1
ATOM 3419 O O . ILE A 1 429 ? -1.056 39.906 14.18 1 96.06 429 ILE A O 1
ATOM 3423 N N . HIS A 1 430 ? -0.852 38.031 15.391 1 94.81 430 HIS A N 1
ATOM 3424 C CA . HIS A 1 430 ? -1.303 38.625 16.641 1 94.81 430 HIS A CA 1
ATOM 3425 C C . HIS A 1 430 ? -0.273 38.438 17.75 1 94.81 430 HIS A C 1
ATOM 3427 O O . HIS A 1 430 ? -0.152 37.344 18.312 1 94.81 430 HIS A O 1
ATOM 3433 N N . PRO A 1 431 ? 0.446 39.469 18.094 1 92.19 431 PRO A N 1
ATOM 3434 C CA . PRO A 1 431 ? 1.379 39.344 19.219 1 92.19 431 PRO A CA 1
ATOM 3435 C C . PRO A 1 431 ? 0.668 39.219 20.562 1 92.19 431 PRO A C 1
ATOM 3437 O O . PRO A 1 431 ? -0.36 39.875 20.781 1 92.19 431 PRO A O 1
ATOM 3440 N N . VAL A 1 432 ? 1.114 38.344 21.375 1 91.75 432 VAL A N 1
ATOM 3441 C CA . VAL A 1 432 ? 0.538 38.125 22.703 1 91.75 432 VAL A CA 1
ATOM 3442 C C . VAL A 1 432 ? 1.321 38.906 23.75 1 91.75 432 VAL A C 1
ATOM 3444 O O . VAL A 1 432 ? 2.393 38.5 24.188 1 91.75 432 VAL A O 1
ATOM 3447 N N . ALA A 1 433 ? 0.781 39.906 24.266 1 83.62 433 ALA A N 1
ATOM 3448 C CA . ALA A 1 433 ? 1.443 40.844 25.203 1 83.62 433 ALA A CA 1
ATOM 3449 C C . ALA A 1 433 ? 1.664 40.156 26.562 1 83.62 433 ALA A C 1
ATOM 3451 O O . ALA A 1 433 ? 2.676 40.406 27.219 1 83.62 433 ALA A O 1
ATOM 3452 N N . GLU A 1 434 ? 0.779 39.312 26.938 1 85.75 434 GLU A N 1
ATOM 3453 C CA . GLU A 1 434 ? 0.811 38.688 28.25 1 85.75 434 GLU A CA 1
ATOM 3454 C C . GLU A 1 434 ? 1.919 37.656 28.344 1 85.75 434 GLU A C 1
ATOM 3456 O O . GLU A 1 434 ? 2.252 37.188 29.422 1 85.75 434 GLU A O 1
ATOM 3461 N N . TRP A 1 435 ? 2.494 37.344 27.25 1 86.88 435 TRP A N 1
ATOM 3462 C CA . TRP A 1 435 ? 3.436 36.219 27.188 1 86.88 435 TRP A CA 1
ATOM 3463 C C . TRP A 1 435 ? 4.711 36.531 27.969 1 86.88 435 TRP A C 1
ATOM 3465 O O . TRP A 1 435 ? 5.258 35.656 28.656 1 86.88 435 TRP A O 1
ATOM 3475 N N . SER A 1 436 ? 5.199 37.719 27.922 1 81.5 436 SER A N 1
ATOM 3476 C CA . SER A 1 436 ? 6.422 38.125 28.625 1 81.5 436 SER A CA 1
ATOM 3477 C C . SER A 1 436 ? 6.289 37.938 30.125 1 81.5 436 SER A C 1
ATOM 3479 O O . SER A 1 436 ? 7.227 37.469 30.781 1 81.5 436 SER A O 1
ATOM 3481 N N . THR A 1 437 ? 5.125 38.25 30.609 1 82.44 437 THR A N 1
ATOM 3482 C CA . THR A 1 437 ? 4.871 38.094 32.031 1 82.44 437 THR A CA 1
ATOM 3483 C C . THR A 1 437 ? 4.848 36.625 32.438 1 82.44 437 THR A C 1
ATOM 3485 O O . THR A 1 437 ? 5.352 36.25 33.5 1 82.44 437 THR A O 1
ATOM 3488 N N . GLN A 1 438 ? 4.207 35.844 31.594 1 84.56 438 GLN A N 1
ATOM 3489 C CA . GLN A 1 438 ? 4.125 34.406 31.859 1 84.56 438 GLN A CA 1
ATOM 3490 C C . GLN A 1 438 ? 5.504 33.75 31.797 1 84.56 438 GLN A C 1
ATOM 3492 O O . GLN A 1 438 ? 5.824 32.875 32.594 1 84.56 438 GLN A O 1
ATOM 3497 N N . LEU A 1 439 ? 6.289 34.188 30.906 1 84.81 439 LEU A N 1
ATOM 3498 C CA . LEU A 1 439 ? 7.633 33.625 30.766 1 84.81 439 LEU A CA 1
ATOM 3499 C C . LEU A 1 439 ? 8.492 33.969 31.969 1 84.81 439 LEU A C 1
ATOM 3501 O O . LEU A 1 439 ? 9.305 33.156 32.406 1 84.81 439 LEU A O 1
ATOM 3505 N N . ALA A 1 440 ? 8.359 35.125 32.438 1 80.88 440 ALA A N 1
ATOM 3506 C CA . ALA A 1 440 ? 9.117 35.562 33.625 1 80.88 440 ALA A CA 1
ATOM 3507 C C . ALA A 1 440 ? 8.789 34.688 34.844 1 80.88 440 ALA A C 1
ATOM 3509 O O . ALA A 1 440 ? 9.648 34.469 35.688 1 80.88 440 ALA A O 1
ATOM 3510 N N . SER A 1 441 ? 7.578 34.25 34.844 1 81.38 441 SER A N 1
ATOM 3511 C CA . SER A 1 441 ? 7.168 33.406 35.969 1 81.38 441 SER A CA 1
ATOM 3512 C C . SER A 1 441 ? 7.906 32.062 35.969 1 81.38 441 SER A C 1
ATOM 3514 O O . SER A 1 441 ? 8.016 31.406 37 1 81.38 441 SER A O 1
ATOM 3516 N N . LEU A 1 442 ? 8.352 31.609 34.812 1 80.81 442 LEU A N 1
ATOM 3517 C CA . LEU A 1 442 ? 9.094 30.359 34.719 1 80.81 442 LEU A CA 1
ATOM 3518 C C . LEU A 1 442 ? 10.555 30.547 35.094 1 80.81 442 LEU A C 1
ATOM 3520 O O . LEU A 1 442 ? 11.273 29.562 35.312 1 80.81 442 LEU A O 1
ATOM 3524 N N . ARG A 1 443 ? 11.016 31.75 35.531 1 70 443 ARG A N 1
ATOM 3525 C CA . ARG A 1 443 ? 12.352 32.125 36 1 70 443 ARG A CA 1
ATOM 3526 C C . ARG A 1 443 ? 13.43 31.531 35.094 1 70 443 ARG A C 1
ATOM 3528 O O . ARG A 1 443 ? 14.383 30.906 35.562 1 70 443 ARG A O 1
ATOM 3535 N N . GLY A 1 444 ? 13.219 31.734 33.75 1 65.31 444 GLY A N 1
ATOM 3536 C CA . GLY A 1 444 ? 14.219 31.328 32.781 1 65.31 444 GLY A CA 1
ATOM 3537 C C . GLY A 1 444 ? 14.328 29.828 32.625 1 65.31 444 GLY A C 1
ATOM 3538 O O . GLY A 1 444 ? 15.172 29.328 31.891 1 65.31 444 GLY A O 1
ATOM 3539 N N . GLY A 1 445 ? 13.469 29.062 33.281 1 70.38 445 GLY A N 1
ATOM 3540 C CA . GLY A 1 445 ? 13.633 27.625 33.25 1 70.38 445 GLY A CA 1
ATOM 3541 C C . GLY A 1 445 ? 12.68 26.922 32.281 1 70.38 445 GLY A C 1
ATOM 3542 O O . GLY A 1 445 ? 12.188 27.547 31.344 1 70.38 445 GLY A O 1
ATOM 3543 N N . SER A 1 446 ? 12.758 25.578 32.25 1 79.25 446 SER A N 1
ATOM 3544 C CA . SER A 1 446 ? 11.859 24.703 31.516 1 79.25 446 SER A CA 1
ATOM 3545 C C . SER A 1 446 ? 10.891 23.984 32.469 1 79.25 446 SER A C 1
ATOM 3547 O O . SER A 1 446 ? 11.031 24.062 33.688 1 79.25 446 SER A O 1
ATOM 3549 N N . VAL A 1 447 ? 9.773 23.656 31.922 1 82.38 447 VAL A N 1
ATOM 3550 C CA . VAL A 1 447 ? 8.758 22.953 32.688 1 82.38 447 VAL A CA 1
ATOM 3551 C C . VAL A 1 447 ? 9.352 21.688 33.312 1 82.38 447 VAL A C 1
ATOM 3553 O O . VAL A 1 447 ? 9.047 21.328 34.438 1 82.38 447 VAL A O 1
ATOM 3556 N N . PHE A 1 448 ? 10.25 20.984 32.5 1 76.75 448 PHE A N 1
ATOM 3557 C CA . PHE A 1 448 ? 10.891 19.781 33.031 1 76.75 448 PHE A CA 1
ATOM 3558 C C . PHE A 1 448 ? 12.289 20.094 33.531 1 76.75 448 PHE A C 1
ATOM 3560 O O . PHE A 1 448 ? 13.125 20.625 32.812 1 76.75 448 PHE A O 1
ATOM 3567 N N . ARG A 1 449 ? 12.375 20.781 34.812 1 60.59 449 ARG A N 1
ATOM 3568 C CA . ARG A 1 449 ? 13.68 21.109 35.344 1 60.59 449 ARG A CA 1
ATOM 3569 C C . ARG A 1 449 ? 14.391 19.859 35.875 1 60.59 449 ARG A C 1
ATOM 3571 O O . ARG A 1 449 ? 13.75 18.938 36.375 1 60.59 449 ARG A O 1
ATOM 3578 N N . PRO A 1 450 ? 15.68 19.672 35.5 1 50.88 450 PRO A N 1
ATOM 3579 C CA . PRO A 1 450 ? 16.5 18.578 36.031 1 50.88 450 PRO A CA 1
ATOM 3580 C C . PRO A 1 450 ? 16.406 18.484 37.562 1 50.88 450 PRO A C 1
ATOM 3582 O O . PRO A 1 450 ? 16 19.438 38.219 1 50.88 450 PRO A O 1
ATOM 3585 N N . LYS A 1 451 ? 16.906 17.359 38.312 1 48.66 451 LYS A N 1
ATOM 3586 C CA . LYS A 1 451 ? 16.875 16.719 39.625 1 48.66 451 LYS A CA 1
ATOM 3587 C C . LYS A 1 451 ? 17.062 17.734 40.75 1 48.66 451 LYS A C 1
ATOM 3589 O O . LYS A 1 451 ? 16.953 17.391 41.906 1 48.66 451 LYS A O 1
ATOM 3594 N N . ASP A 1 452 ? 17.828 18.625 40.656 1 45.06 452 ASP A N 1
ATOM 3595 C CA . ASP A 1 452 ? 18.219 19 42 1 45.06 452 ASP A CA 1
ATOM 3596 C C . ASP A 1 452 ? 17.062 19.609 42.781 1 45.06 452 ASP A C 1
ATOM 3598 O O . ASP A 1 452 ? 16.969 19.484 44 1 45.06 452 ASP A O 1
ATOM 3602 N N . ASP A 1 453 ? 16.281 20.688 42.594 1 46.75 453 ASP A N 1
ATOM 3603 C CA . ASP A 1 453 ? 15.391 21.375 43.531 1 46.75 453 ASP A CA 1
ATOM 3604 C C . ASP A 1 453 ? 13.938 21 43.25 1 46.75 453 ASP A C 1
ATOM 3606 O O . ASP A 1 453 ? 13.273 21.609 42.406 1 46.75 453 ASP A O 1
ATOM 3610 N N . GLU A 1 454 ? 13.359 19.891 43.562 1 49.44 454 GLU A N 1
ATOM 3611 C CA . GLU A 1 454 ? 12.234 18.984 43.312 1 49.44 454 GLU A CA 1
ATOM 3612 C C . GLU A 1 454 ? 10.906 19.734 43.406 1 49.44 454 GLU A C 1
ATOM 3614 O O . GLU A 1 454 ? 10.055 19.578 42.5 1 49.44 454 GLU A O 1
ATOM 3619 N N . VAL A 1 455 ? 10.469 20.078 44.75 1 49.22 455 VAL A N 1
ATOM 3620 C CA . VAL A 1 455 ? 9.117 20.375 45.188 1 49.22 455 VAL A CA 1
ATOM 3621 C C . VAL A 1 455 ? 8.641 21.688 44.562 1 49.22 455 VAL A C 1
ATOM 3623 O O . VAL A 1 455 ? 7.543 21.766 44.031 1 49.22 455 VAL A O 1
ATOM 3626 N N . PRO A 1 456 ? 9.43 22.688 44.719 1 51.09 456 PRO A N 1
ATOM 3627 C CA . PRO A 1 456 ? 8.984 24.016 44.312 1 51.09 456 PRO A CA 1
ATOM 3628 C C . PRO A 1 456 ? 8.836 24.156 42.812 1 51.09 456 PRO A C 1
ATOM 3630 O O . PRO A 1 456 ? 7.969 24.891 42.344 1 51.09 456 PRO A O 1
ATOM 3633 N N . ALA A 1 457 ? 9.398 23.188 42.094 1 60.38 457 ALA A N 1
ATOM 3634 C CA . ALA A 1 457 ? 9.477 23.281 40.625 1 60.38 457 ALA A CA 1
ATOM 3635 C C . ALA A 1 457 ? 8.195 22.781 39.969 1 60.38 457 ALA A C 1
ATOM 3637 O O . ALA A 1 457 ? 7.711 23.359 39 1 60.38 457 ALA A O 1
ATOM 3638 N N . SER A 1 458 ? 7.562 21.906 40.719 1 76.25 458 SER A N 1
ATOM 3639 C CA . SER A 1 458 ? 6.328 21.359 40.188 1 76.25 458 SER A CA 1
ATOM 3640 C C . SER A 1 458 ? 5.176 22.344 40.312 1 76.25 458 SER A C 1
ATOM 3642 O O . SER A 1 458 ? 4.348 22.484 39.406 1 76.25 458 SER A O 1
ATOM 3644 N N . HIS A 1 459 ? 5.258 23.094 41.406 1 81.81 459 HIS A N 1
ATOM 3645 C CA . HIS A 1 459 ? 4.188 24.062 41.625 1 81.81 459 HIS A CA 1
ATOM 3646 C C . HIS A 1 459 ? 4.309 25.234 40.656 1 81.81 459 HIS A C 1
ATOM 3648 O O . HIS A 1 459 ? 3.303 25.719 40.156 1 81.81 459 HIS A O 1
ATOM 3654 N N . VAL A 1 460 ? 5.473 25.594 40.406 1 84.12 460 VAL A N 1
ATOM 3655 C CA . VAL A 1 460 ? 5.727 26.688 39.469 1 84.12 460 VAL A CA 1
ATOM 3656 C C . VAL A 1 460 ? 5.293 26.281 38.062 1 84.12 460 VAL A C 1
ATOM 3658 O O . VAL A 1 460 ? 4.652 27.062 37.344 1 84.12 460 VAL A O 1
ATOM 3661 N N . ALA A 1 461 ? 5.574 25.125 37.781 1 88.12 461 ALA A N 1
ATOM 3662 C CA . ALA A 1 461 ? 5.219 24.609 36.469 1 88.12 461 ALA A CA 1
ATOM 3663 C C . ALA A 1 461 ? 3.703 24.531 36.281 1 88.12 461 ALA A C 1
ATOM 3665 O O . ALA A 1 461 ? 3.164 24.938 35.25 1 88.12 461 ALA A O 1
ATOM 3666 N N . LYS A 1 462 ? 3.051 24.078 37.312 1 90.5 462 LYS A N 1
ATOM 3667 C CA . LYS A 1 462 ? 1.598 23.938 37.25 1 90.5 462 LYS A CA 1
ATOM 3668 C C . LYS A 1 462 ? 0.92 25.297 37.125 1 90.5 462 LYS A C 1
ATOM 3670 O O . LYS A 1 462 ? -0.021 25.469 36.344 1 90.5 462 LYS A O 1
ATOM 3675 N N . THR A 1 463 ? 1.413 26.234 37.875 1 90.62 463 THR A N 1
ATOM 3676 C CA . THR A 1 463 ? 0.852 27.578 37.844 1 90.62 463 THR A CA 1
ATOM 3677 C C . THR A 1 463 ? 1.111 28.219 36.469 1 90.62 463 THR A C 1
ATOM 3679 O O . THR A 1 463 ? 0.226 28.859 35.906 1 90.62 463 THR A O 1
ATOM 3682 N N . TYR A 1 464 ? 2.258 28.062 36 1 92.38 464 TYR A N 1
ATOM 3683 C CA . TYR A 1 464 ? 2.627 28.578 34.688 1 92.38 464 TYR A CA 1
ATOM 3684 C C . TYR A 1 464 ? 1.723 28.016 33.594 1 92.38 464 TYR A C 1
ATOM 3686 O O . TYR A 1 464 ? 1.199 28.75 32.75 1 92.38 464 TYR A O 1
ATOM 3694 N N . LEU A 1 465 ? 1.495 26.734 33.625 1 94 465 LEU A N 1
ATOM 3695 C CA . LEU A 1 465 ? 0.696 26.062 32.594 1 94 465 LEU A CA 1
ATOM 3696 C C . LEU A 1 465 ? -0.77 26.484 32.688 1 94 465 LEU A C 1
ATOM 3698 O O . LEU A 1 465 ? -1.442 26.656 31.688 1 94 465 LEU A O 1
ATOM 3702 N N . SER A 1 466 ? -1.219 26.594 33.906 1 93.88 466 SER A N 1
ATOM 3703 C CA . SER A 1 466 ? -2.596 27.047 34.125 1 93.88 466 SER A CA 1
ATOM 3704 C C . SER A 1 466 ? -2.797 28.469 33.594 1 93.88 466 SER A C 1
ATOM 3706 O O . SER A 1 466 ? -3.82 28.766 32.969 1 93.88 466 SER A O 1
ATOM 3708 N N . ASN A 1 467 ? -1.812 29.312 33.844 1 93.75 467 ASN A N 1
ATOM 3709 C CA . ASN A 1 467 ? -1.89 30.688 33.344 1 93.75 467 ASN A CA 1
ATOM 3710 C C . ASN A 1 467 ? -1.824 30.766 31.828 1 93.75 467 ASN A C 1
ATOM 3712 O O . ASN A 1 467 ? -2.545 31.547 31.203 1 93.75 467 ASN A O 1
ATOM 3716 N N . THR A 1 468 ? -0.964 30.031 31.312 1 93.88 468 THR A N 1
ATOM 3717 C CA . THR A 1 468 ? -0.839 29.969 29.859 1 93.88 468 THR A CA 1
ATOM 3718 C C . THR A 1 468 ? -2.131 29.469 29.219 1 93.88 468 THR A C 1
ATOM 3720 O O . THR A 1 468 ? -2.559 29.984 28.188 1 93.88 468 THR A O 1
ATOM 3723 N N . ASN A 1 469 ? -2.699 28.422 29.766 1 96.44 469 ASN A N 1
ATOM 3724 C CA . ASN A 1 469 ? -3.982 27.922 29.297 1 96.44 469 ASN A CA 1
ATOM 3725 C C . ASN A 1 469 ? -5.055 29 29.312 1 96.44 469 ASN A C 1
ATOM 3727 O O . ASN A 1 469 ? -5.836 29.109 28.359 1 96.44 469 ASN A O 1
ATOM 3731 N N . GLN A 1 470 ? -5.051 29.812 30.391 1 95 470 GLN A N 1
ATOM 3732 C CA . GLN A 1 470 ? -6.023 30.891 30.5 1 95 470 GLN A CA 1
ATOM 3733 C C . GLN A 1 470 ? -5.82 31.938 29.406 1 95 470 GLN A C 1
ATOM 3735 O O . GLN A 1 470 ? -6.789 32.438 28.828 1 95 470 GLN A O 1
ATOM 3740 N N . VAL A 1 471 ? -4.582 32.219 29.156 1 95.12 471 VAL A N 1
ATOM 3741 C CA . VAL A 1 471 ? -4.258 33.188 28.109 1 95.12 471 VAL A CA 1
ATOM 3742 C C . VAL A 1 471 ? -4.758 32.656 26.766 1 95.12 471 VAL A C 1
ATOM 3744 O O . VAL A 1 471 ? -5.348 33.406 25.984 1 95.12 471 VAL A O 1
ATOM 3747 N N . MET A 1 472 ? -4.559 31.422 26.438 1 96.12 472 MET A N 1
ATOM 3748 C CA . MET A 1 472 ? -5 30.828 25.172 1 96.12 472 MET A CA 1
ATOM 3749 C C . MET A 1 472 ? -6.523 30.844 25.078 1 96.12 472 MET A C 1
ATOM 3751 O O . MET A 1 472 ? -7.074 31.109 24 1 96.12 472 MET A O 1
ATOM 3755 N N . ARG A 1 473 ? -7.199 30.547 26.188 1 96.19 473 ARG A N 1
ATOM 3756 C CA . ARG A 1 473 ? -8.656 30.531 26.203 1 96.19 473 ARG A CA 1
ATOM 3757 C C . ARG A 1 473 ? -9.219 31.922 25.922 1 96.19 473 ARG A C 1
ATOM 3759 O O . ARG A 1 473 ? -10.281 32.062 25.297 1 96.19 473 ARG A O 1
ATOM 3766 N N . GLN A 1 474 ? -8.508 32.906 26.391 1 94.75 474 GLN A N 1
ATOM 3767 C CA . GLN A 1 474 ? -8.945 34.312 26.188 1 94.75 474 GLN A CA 1
ATOM 3768 C C . GLN A 1 474 ? -8.766 34.719 24.734 1 94.75 474 GLN A C 1
ATOM 3770 O O . GLN A 1 474 ? -9.641 35.375 24.156 1 94.75 474 GLN A O 1
ATOM 3775 N N . HIS A 1 475 ? -7.68 34.312 24.125 1 95.06 475 HIS A N 1
ATOM 3776 C CA . HIS A 1 475 ? -7.359 34.75 22.766 1 95.06 475 HIS A CA 1
ATOM 3777 C C . HIS A 1 475 ? -8.023 33.844 21.734 1 95.06 475 HIS A C 1
ATOM 3779 O O . HIS A 1 475 ? -8.305 34.281 20.609 1 95.06 475 HIS A O 1
ATOM 3785 N N . SER A 1 476 ? -8.219 32.625 22.047 1 95.19 476 SER A N 1
ATOM 3786 C CA . SER A 1 476 ? -8.844 31.641 21.172 1 95.19 476 SER A CA 1
ATOM 3787 C C . SER A 1 476 ? -10.086 31.031 21.812 1 95.19 476 SER A C 1
ATOM 3789 O O . SER A 1 476 ? -10.094 29.844 22.172 1 95.19 476 SER A O 1
ATOM 3791 N N . PRO A 1 477 ? -11.133 31.781 21.812 1 91.31 477 PRO A N 1
ATOM 3792 C CA . PRO A 1 477 ? -12.344 31.281 22.469 1 91.31 477 PRO A CA 1
ATOM 3793 C C . PRO A 1 477 ? -13 30.125 21.688 1 91.31 477 PRO A C 1
ATOM 3795 O O . PRO A 1 477 ? -12.938 30.094 20.469 1 91.31 477 PRO A O 1
ATOM 3798 N N . ASP A 1 478 ? -13.719 29.281 22.391 1 88.06 478 ASP A N 1
ATOM 3799 C CA . ASP A 1 478 ? -14.336 28.078 21.844 1 88.06 478 ASP A CA 1
ATOM 3800 C C . ASP A 1 478 ? -15.484 28.422 20.906 1 88.06 478 ASP A C 1
ATOM 3802 O O . ASP A 1 478 ? -15.812 27.641 20 1 88.06 478 ASP A O 1
ATOM 3806 N N . LYS A 1 479 ? -16.031 29.516 21.047 1 89.38 479 LYS A N 1
ATOM 3807 C CA . LYS A 1 479 ? -17.188 29.906 20.234 1 89.38 479 LYS A CA 1
ATOM 3808 C C . LYS A 1 479 ? -16.75 30.453 18.875 1 89.38 479 LYS A C 1
ATOM 3810 O O . LYS A 1 479 ? -17.5 30.391 17.906 1 89.38 479 LYS A O 1
ATOM 3815 N N . ALA A 1 480 ? -15.531 30.922 18.828 1 93.69 480 ALA A N 1
ATOM 3816 C CA . ALA A 1 480 ? -15.102 31.578 17.594 1 93.69 480 ALA A CA 1
ATOM 3817 C C . ALA A 1 480 ? -14.031 30.75 16.891 1 93.69 480 ALA A C 1
ATOM 3819 O O . ALA A 1 480 ? -13.891 30.828 15.664 1 93.69 480 ALA A O 1
ATOM 3820 N N . THR A 1 481 ? -13.305 30.062 17.625 1 96.25 481 THR A N 1
ATOM 3821 C CA . THR A 1 481 ? -12.195 29.312 17.047 1 96.25 481 THR A CA 1
ATOM 3822 C C . THR A 1 481 ? -12.609 27.859 16.75 1 96.25 481 THR A C 1
ATOM 3824 O O . THR A 1 481 ? -13.031 27.141 17.656 1 96.25 481 THR A O 1
ATOM 3827 N N . ALA A 1 482 ? -12.508 27.422 15.508 1 96.44 482 ALA A N 1
ATOM 3828 C CA . ALA A 1 482 ? -12.883 26.078 15.102 1 96.44 482 ALA A CA 1
ATOM 3829 C C . ALA A 1 482 ? -11.773 25.078 15.445 1 96.44 482 ALA A C 1
ATOM 3831 O O . ALA A 1 482 ? -12.055 23.969 15.898 1 96.44 482 ALA A O 1
ATOM 3832 N N . LEU A 1 483 ? -10.594 25.469 15.203 1 97.69 483 LEU A N 1
ATOM 3833 C CA . LEU A 1 483 ? -9.445 24.594 15.367 1 97.69 483 LEU A CA 1
ATOM 3834 C C . LEU A 1 483 ? -8.25 25.344 15.945 1 97.69 483 LEU A C 1
ATOM 3836 O O . LEU A 1 483 ? -7.973 26.484 15.539 1 97.69 483 LEU A O 1
ATOM 3840 N N . LEU A 1 484 ? -7.672 24.75 16.922 1 98.19 484 LEU A N 1
ATOM 3841 C CA . LEU A 1 484 ? -6.473 25.297 17.562 1 98.19 484 LEU A CA 1
ATOM 3842 C C . LEU A 1 484 ? -5.277 24.375 17.328 1 98.19 484 LEU A C 1
ATOM 3844 O O . LEU A 1 484 ? -5.363 23.172 17.531 1 98.19 484 LEU A O 1
ATOM 3848 N N . LEU A 1 485 ? -4.176 24.875 16.75 1 98.62 485 LEU A N 1
ATOM 3849 C CA . LEU A 1 485 ? -2.945 24.109 16.547 1 98.62 485 LEU A CA 1
ATOM 3850 C C . LEU A 1 485 ? -1.882 24.531 17.562 1 98.62 485 LEU A C 1
ATOM 3852 O O . LEU A 1 485 ? -1.562 25.719 17.672 1 98.62 485 LEU A O 1
ATOM 3856 N N . LEU A 1 486 ? -1.372 23.562 18.297 1 98.5 486 LEU A N 1
ATOM 3857 C CA . LEU A 1 486 ? -0.387 23.828 19.344 1 98.5 486 LEU A CA 1
ATOM 3858 C C . LEU A 1 486 ? 0.867 22.984 19.125 1 98.5 486 LEU A C 1
ATOM 3860 O O . LEU A 1 486 ? 0.81 21.922 18.484 1 98.5 486 LEU A O 1
ATOM 3864 N N . TYR A 1 487 ? 1.913 23.453 19.688 1 97.56 487 TYR A N 1
ATOM 3865 C CA . TYR A 1 487 ? 3.213 22.797 19.656 1 97.56 487 TYR A CA 1
ATOM 3866 C C . TYR A 1 487 ? 3.244 21.609 20.609 1 97.56 487 TYR A C 1
ATOM 3868 O O . TYR A 1 487 ? 2.967 21.75 21.797 1 97.56 487 TYR A O 1
ATOM 3876 N N . LEU A 1 488 ? 3.5 20.406 20.062 1 98.19 488 LEU A N 1
ATOM 3877 C CA . LEU A 1 488 ? 3.682 19.219 20.891 1 98.19 488 LEU A CA 1
ATOM 3878 C C . LEU A 1 488 ? 5.145 19.062 21.281 1 98.19 488 LEU A C 1
ATOM 3880 O O . LEU A 1 488 ? 5.984 18.703 20.453 1 98.19 488 LEU A O 1
ATOM 3884 N N . PRO A 1 489 ? 5.422 19.281 22.516 1 95.88 489 PRO A N 1
ATOM 3885 C CA . PRO A 1 489 ? 6.812 19.125 22.953 1 95.88 489 PRO A CA 1
ATOM 3886 C C . PRO A 1 489 ? 7.297 17.688 22.891 1 95.88 489 PRO A C 1
ATOM 3888 O O . PRO A 1 489 ? 6.492 16.75 22.969 1 95.88 489 PRO A O 1
ATOM 3891 N N . GLN A 1 490 ? 8.539 17.5 22.766 1 94 490 GLN A N 1
ATOM 3892 C CA . GLN A 1 490 ? 9.133 16.172 22.734 1 94 490 GLN A CA 1
ATOM 3893 C C . GLN A 1 490 ? 9.031 15.484 24.094 1 94 490 GLN A C 1
ATOM 3895 O O . GLN A 1 490 ? 9.328 16.094 25.125 1 94 490 GLN A O 1
ATOM 3900 N N . PRO A 1 491 ? 8.562 14.273 24.062 1 93.44 491 PRO A N 1
ATOM 3901 C CA . PRO A 1 491 ? 8.508 13.539 25.328 1 93.44 491 PRO A CA 1
ATOM 3902 C C . PRO A 1 491 ? 9.891 13.242 25.891 1 93.44 491 PRO A C 1
ATOM 3904 O O . PRO A 1 491 ? 10.883 13.266 25.156 1 93.44 491 PRO A O 1
ATOM 3907 N N . PRO A 1 492 ? 9.891 13.031 27.172 1 87.06 492 PRO A N 1
ATOM 3908 C CA . PRO A 1 492 ? 11.188 12.742 27.797 1 87.06 492 PRO A CA 1
ATOM 3909 C C . PRO A 1 492 ? 11.773 11.414 27.328 1 87.06 492 PRO A C 1
ATOM 3911 O O . PRO A 1 492 ? 11.039 10.508 26.938 1 87.06 492 PRO A O 1
ATOM 3914 N N . SER A 1 493 ? 13.141 11.359 27.297 1 75.44 493 SER A N 1
ATOM 3915 C CA . SER A 1 493 ? 13.852 10.195 26.781 1 75.44 493 SER A CA 1
ATOM 3916 C C . SER A 1 493 ? 13.742 9.008 27.734 1 75.44 493 SER A C 1
ATOM 3918 O O . SER A 1 493 ? 13.359 9.172 28.891 1 75.44 493 SER A O 1
ATOM 3920 N N . ALA A 1 494 ? 13.984 7.625 27.266 1 62.81 494 ALA A N 1
ATOM 3921 C CA . ALA A 1 494 ? 13.789 6.309 27.859 1 62.81 494 ALA A CA 1
ATOM 3922 C C . ALA A 1 494 ? 14.656 6.145 29.109 1 62.81 494 ALA A C 1
ATOM 3924 O O . ALA A 1 494 ? 14.828 5.031 29.609 1 62.81 494 ALA A O 1
ATOM 3925 N N . SER A 1 495 ? 15.148 7.18 29.906 1 55.19 495 SER A N 1
ATOM 3926 C CA . SER A 1 495 ? 15.961 6.805 31.062 1 55.19 495 SER A CA 1
ATOM 3927 C C . SER A 1 495 ? 15.102 6.168 32.156 1 55.19 495 SER A C 1
ATOM 3929 O O . SER A 1 495 ? 13.875 6.262 32.125 1 55.19 495 SER A O 1
ATOM 3931 N N . GLN A 1 496 ? 15.594 5.211 33.062 1 50.19 496 GLN A N 1
ATOM 3932 C CA . GLN A 1 496 ? 15.047 4.457 34.188 1 50.19 496 GLN A CA 1
ATOM 3933 C C . GLN A 1 496 ? 14.016 5.285 34.969 1 50.19 496 GLN A C 1
ATOM 3935 O O . GLN A 1 496 ? 12.969 4.77 35.344 1 50.19 496 GLN A O 1
ATOM 3940 N N . SER A 1 497 ? 14.305 6.496 35.344 1 57.75 497 SER A N 1
ATOM 3941 C CA . SER A 1 497 ? 13.438 7.422 36.062 1 57.75 497 SER A CA 1
ATOM 3942 C C . SER A 1 497 ? 12.312 7.934 35.188 1 57.75 497 SER A C 1
ATOM 3944 O O . SER A 1 497 ? 11.469 8.719 35.625 1 57.75 497 SER A O 1
ATOM 3946 N N . ALA A 1 498 ? 12.008 7.086 34.094 1 73.19 498 ALA A N 1
ATOM 3947 C CA . ALA A 1 498 ? 11.383 7.512 32.844 1 73.19 498 ALA A CA 1
ATOM 3948 C C . ALA A 1 498 ? 9.867 7.359 32.906 1 73.19 498 ALA A C 1
ATOM 3950 O O . ALA A 1 498 ? 9.125 8.211 32.406 1 73.19 498 ALA A O 1
ATOM 3951 N N . ALA A 1 499 ? 9.445 6.465 33.781 1 82.5 499 ALA A N 1
ATOM 3952 C CA . ALA A 1 499 ? 8 6.258 33.812 1 82.5 499 ALA A CA 1
ATOM 3953 C C . ALA A 1 499 ? 7.285 7.426 34.469 1 82.5 499 ALA A C 1
ATOM 3955 O O . ALA A 1 499 ? 6.25 7.895 34 1 82.5 499 ALA A O 1
ATOM 3956 N N . GLN A 1 500 ? 7.82 7.922 35.594 1 85.19 500 GLN A N 1
ATOM 3957 C CA . GLN A 1 500 ? 7.223 9.039 36.312 1 85.19 500 GLN A CA 1
ATOM 3958 C C . GLN A 1 500 ? 7.258 10.312 35.469 1 85.19 500 GLN A C 1
ATOM 3960 O O . GLN A 1 500 ? 6.309 11.102 35.5 1 85.19 500 GLN A O 1
ATOM 3965 N N . GLU A 1 501 ? 8.281 10.453 34.812 1 88.69 501 GLU A N 1
ATOM 3966 C CA . GLU A 1 501 ? 8.406 11.633 33.969 1 88.69 501 GLU A CA 1
ATOM 3967 C C . GLU A 1 501 ? 7.379 11.617 32.844 1 88.69 501 GLU A C 1
ATOM 3969 O O . GLU A 1 501 ? 6.852 12.664 32.469 1 88.69 501 GLU A O 1
ATOM 3974 N N . ARG A 1 502 ? 7.105 10.414 32.406 1 92.5 502 ARG A N 1
ATOM 3975 C CA . ARG A 1 502 ? 6.133 10.289 31.312 1 92.5 502 ARG A CA 1
ATOM 3976 C C . ARG A 1 502 ? 4.719 10.586 31.812 1 92.5 502 ARG A C 1
ATOM 3978 O O . ARG A 1 502 ? 3.934 11.227 31.125 1 92.5 502 ARG A O 1
ATOM 3985 N N . THR A 1 503 ? 4.457 10.125 32.969 1 91.62 503 THR A N 1
ATOM 3986 C CA . THR A 1 503 ? 3.152 10.414 33.531 1 91.62 503 THR A CA 1
ATOM 3987 C C . THR A 1 503 ? 3 11.906 33.812 1 91.62 503 THR A C 1
ATOM 3989 O O . THR A 1 503 ? 1.925 12.477 33.625 1 91.62 503 THR A O 1
ATOM 3992 N N . GLN A 1 504 ? 4.074 12.5 34.281 1 91.81 504 GLN A N 1
ATOM 3993 C CA . GLN A 1 504 ? 4.051 13.938 34.531 1 91.81 504 GLN A CA 1
ATOM 3994 C C . GLN A 1 504 ? 3.881 14.719 33.25 1 91.81 504 GLN A C 1
ATOM 3996 O O . GLN A 1 504 ? 3.178 15.727 33.188 1 91.81 504 GLN A O 1
ATOM 4001 N N . TYR A 1 505 ? 4.539 14.258 32.25 1 94.56 505 TYR A N 1
ATOM 4002 C CA . TYR A 1 505 ? 4.418 14.859 30.922 1 94.56 505 TYR A CA 1
ATOM 4003 C C . TYR A 1 505 ? 2.963 14.898 30.469 1 94.56 505 TYR A C 1
ATOM 4005 O O . TYR A 1 505 ? 2.475 15.93 30 1 94.56 505 TYR A O 1
ATOM 4013 N N . LEU A 1 506 ? 2.285 13.781 30.609 1 95.5 506 LEU A N 1
ATOM 4014 C CA . LEU A 1 506 ? 0.885 13.688 30.219 1 95.5 506 LEU A CA 1
ATOM 4015 C C . LEU A 1 506 ? 0.014 14.609 31.062 1 95.5 506 LEU A C 1
ATOM 4017 O O . LEU A 1 506 ? -0.91 15.242 30.547 1 95.5 506 LEU A O 1
ATOM 4021 N N . HIS A 1 507 ? 0.363 14.68 32.312 1 94.19 507 HIS A N 1
ATOM 4022 C CA . HIS A 1 507 ? -0.383 15.555 33.219 1 94.19 507 HIS A CA 1
ATOM 4023 C C . HIS A 1 507 ? -0.217 17.016 32.812 1 94.19 507 HIS A C 1
ATOM 4025 O O . HIS A 1 507 ? -1.189 17.781 32.812 1 94.19 507 HIS A O 1
ATOM 4031 N N . TYR A 1 508 ? 0.964 17.375 32.5 1 94.81 508 TYR A N 1
ATOM 4032 C CA . TYR A 1 508 ? 1.233 18.75 32.062 1 94.81 508 TYR A CA 1
ATOM 4033 C C . TYR A 1 508 ? 0.507 19.062 30.781 1 94.81 508 TYR A C 1
ATOM 4035 O O . TYR A 1 508 ? -0.032 20.172 30.609 1 94.81 508 TYR A O 1
ATOM 4043 N N . LEU A 1 509 ? 0.477 18.125 29.844 1 96.38 509 LEU A N 1
ATOM 4044 C CA . LEU A 1 509 ? -0.236 18.328 28.594 1 96.38 509 LEU A CA 1
ATOM 4045 C C . LEU A 1 509 ? -1.733 18.484 28.844 1 96.38 509 LEU A C 1
ATOM 4047 O O . LEU A 1 509 ? -2.393 19.297 28.188 1 96.38 509 LEU A O 1
ATOM 4051 N N . ASN A 1 510 ? -2.217 17.656 29.75 1 96.25 510 ASN A N 1
ATOM 4052 C CA . ASN A 1 510 ? -3.627 17.734 30.109 1 96.25 510 ASN A CA 1
ATOM 4053 C C . ASN A 1 510 ? -3.98 19.109 30.672 1 96.25 510 ASN A C 1
ATOM 4055 O O . ASN A 1 510 ? -5.012 19.688 30.328 1 96.25 510 ASN A O 1
ATOM 4059 N N . GLN A 1 511 ? -3.119 19.625 31.5 1 95.25 511 GLN A N 1
ATOM 4060 C CA . GLN A 1 511 ? -3.35 20.938 32.125 1 95.25 511 GLN A CA 1
ATOM 4061 C C . GLN A 1 511 ? -3.264 22.047 31.078 1 95.25 511 GLN A C 1
ATOM 4063 O O . GLN A 1 511 ? -4.07 22.984 31.094 1 95.25 511 GLN A O 1
ATOM 4068 N N . LEU A 1 512 ? -2.338 21.953 30.25 1 96.19 512 LEU A N 1
ATOM 4069 C CA . LEU A 1 512 ? -2.107 22.969 29.234 1 96.19 512 LEU A CA 1
ATOM 4070 C C . LEU A 1 512 ? -3.291 23.062 28.266 1 96.19 512 LEU A C 1
ATOM 4072 O O . LEU A 1 512 ? -3.625 24.141 27.781 1 96.19 512 LEU A O 1
ATOM 4076 N N . THR A 1 513 ? -3.951 21.938 27.984 1 97.06 513 THR A N 1
ATOM 4077 C CA . THR A 1 513 ? -4.938 21.906 26.906 1 97.06 513 THR A CA 1
ATOM 4078 C C . THR A 1 513 ? -6.348 21.734 27.469 1 97.06 513 THR A C 1
ATOM 4080 O O . THR A 1 513 ? -7.285 21.438 26.734 1 97.06 513 THR A O 1
ATOM 4083 N N . ALA A 1 514 ? -6.523 21.906 28.719 1 95.38 514 ALA A N 1
ATOM 4084 C CA . ALA A 1 514 ? -7.824 21.734 29.359 1 95.38 514 ALA A CA 1
ATOM 4085 C C . ALA A 1 514 ? -8.828 22.766 28.844 1 95.38 514 ALA A C 1
ATOM 4087 O O . ALA A 1 514 ? -8.516 23.953 28.75 1 95.38 514 ALA A O 1
ATOM 4088 N N . ASP A 1 515 ? -9.953 22.312 28.422 1 93.56 515 ASP A N 1
ATOM 4089 C CA . ASP A 1 515 ? -11.125 23.109 28.062 1 93.56 515 ASP A CA 1
ATOM 4090 C C . ASP A 1 515 ? -10.828 24.016 26.859 1 93.56 515 ASP A C 1
ATOM 4092 O O . ASP A 1 515 ? -11.305 25.156 26.797 1 93.56 515 ASP A O 1
ATOM 4096 N N . LEU A 1 516 ? -9.938 23.688 26.078 1 96.31 516 LEU A N 1
ATOM 4097 C CA . LEU A 1 516 ? -9.672 24.391 24.828 1 96.31 516 LEU A CA 1
ATOM 4098 C C . LEU A 1 516 ? -10.555 23.859 23.703 1 96.31 516 LEU A C 1
ATOM 4100 O O . LEU A 1 516 ? -11.188 22.797 23.859 1 96.31 516 LEU A O 1
ATOM 4104 N N . PRO A 1 517 ? -10.789 24.625 22.656 1 95.88 517 PRO A N 1
ATOM 4105 C CA . PRO A 1 517 ? -11.5 24.062 21.516 1 95.88 517 PRO A CA 1
ATOM 4106 C C . PRO A 1 517 ? -10.789 22.859 20.906 1 95.88 517 PRO A C 1
ATOM 4108 O O . PRO A 1 517 ? -9.805 22.375 21.453 1 95.88 517 PRO A O 1
ATOM 4111 N N . ALA A 1 518 ? -11.422 22.281 19.812 1 96.69 518 ALA A N 1
ATOM 4112 C CA . ALA A 1 518 ? -10.719 21.203 19.141 1 96.69 518 ALA A CA 1
ATOM 4113 C C . ALA A 1 518 ? -9.266 21.562 18.859 1 96.69 518 ALA A C 1
ATOM 4115 O O . ALA A 1 518 ? -8.984 22.562 18.188 1 96.69 518 ALA A O 1
ATOM 4116 N N . THR A 1 519 ? -8.352 20.781 19.453 1 98.12 519 THR A N 1
ATOM 4117 C CA . THR A 1 519 ? -6.941 21.156 19.453 1 98.12 519 THR A CA 1
ATOM 4118 C C . THR A 1 519 ? -6.098 20.078 18.781 1 98.12 519 THR A C 1
ATOM 4120 O O . THR A 1 519 ? -6.234 18.891 19.094 1 98.12 519 THR A O 1
ATOM 4123 N N . LEU A 1 520 ? -5.281 20.469 17.891 1 98.44 520 LEU A N 1
ATOM 4124 C CA . LEU A 1 520 ? -4.309 19.609 17.219 1 98.44 520 LEU A CA 1
ATOM 4125 C C . LEU A 1 520 ? -2.898 19.891 17.734 1 98.44 520 LEU A C 1
ATOM 4127 O O . LEU A 1 520 ? -2.34 20.953 17.484 1 98.44 520 LEU A O 1
ATOM 4131 N N . LEU A 1 521 ? -2.361 18.984 18.547 1 98.69 521 LEU A N 1
ATOM 4132 C CA . LEU A 1 521 ? -0.973 19.062 18.984 1 98.69 521 LEU A CA 1
ATOM 4133 C C . LEU A 1 521 ? -0.032 18.469 17.938 1 98.69 521 LEU A C 1
ATOM 4135 O O . LEU A 1 521 ? -0.188 17.312 17.547 1 98.69 521 LEU A O 1
ATOM 4139 N N . VAL A 1 522 ? 0.953 19.234 17.547 1 98.44 522 VAL A N 1
ATOM 4140 C CA . VAL A 1 522 ? 1.725 18.844 16.375 1 98.44 522 VAL A CA 1
ATOM 4141 C C . VAL A 1 522 ? 3.213 18.844 16.703 1 98.44 522 VAL A C 1
ATOM 4143 O O . VAL A 1 522 ? 3.703 19.734 17.391 1 98.44 522 VAL A O 1
ATOM 4146 N N . HIS A 1 523 ? 3.936 17.875 16.266 1 98.25 523 HIS A N 1
ATOM 4147 C CA . HIS A 1 523 ? 5.391 17.797 16.312 1 98.25 523 HIS A CA 1
ATOM 4148 C C . HIS A 1 523 ? 5.961 17.359 14.961 1 98.25 523 HIS A C 1
ATOM 4150 O O . HIS A 1 523 ? 5.652 16.266 14.477 1 98.25 523 HIS A O 1
ATOM 4156 N N . GLY A 1 524 ? 6.754 18.203 14.352 1 96.88 524 GLY A N 1
ATOM 4157 C CA . GLY A 1 524 ? 7.344 17.922 13.055 1 96.88 524 GLY A CA 1
ATOM 4158 C C . GLY A 1 524 ? 8.812 17.547 13.133 1 96.88 524 GLY A C 1
ATOM 4159 O O . GLY A 1 524 ? 9.539 18.047 14.008 1 96.88 524 GLY A O 1
ATOM 4160 N N . ILE A 1 525 ? 9.25 16.75 12.164 1 93.06 525 ILE A N 1
ATOM 4161 C CA . ILE A 1 525 ? 10.633 16.297 12.188 1 93.06 525 ILE A CA 1
ATOM 4162 C C . ILE A 1 525 ? 11.344 16.75 10.914 1 93.06 525 ILE A C 1
ATOM 4164 O O . ILE A 1 525 ? 12.555 16.984 10.922 1 93.06 525 ILE A O 1
ATOM 4168 N N . SER A 1 526 ? 10.625 16.844 9.828 1 88.5 526 SER A N 1
ATOM 4169 C CA . SER A 1 526 ? 11.266 17.172 8.555 1 88.5 526 SER A CA 1
ATOM 4170 C C . SER A 1 526 ? 10.664 18.438 7.941 1 88.5 526 SER A C 1
ATOM 4172 O O . SER A 1 526 ? 9.578 18.859 8.336 1 88.5 526 SER A O 1
ATOM 4174 N N . THR A 1 527 ? 11.453 18.984 7.059 1 85.31 527 THR A N 1
ATOM 4175 C CA . THR A 1 527 ? 11 20.172 6.348 1 85.31 527 THR A CA 1
ATOM 4176 C C . THR A 1 527 ? 9.883 19.812 5.367 1 85.31 527 THR A C 1
ATOM 4178 O O . THR A 1 527 ? 9.969 18.828 4.648 1 85.31 527 THR A O 1
ATOM 4181 N N . VAL A 1 528 ? 8.891 20.641 5.402 1 84.31 528 VAL A N 1
ATOM 4182 C CA . VAL A 1 528 ? 7.711 20.312 4.605 1 84.31 528 VAL A CA 1
ATOM 4183 C C . VAL A 1 528 ? 7.355 21.5 3.705 1 84.31 528 VAL A C 1
ATOM 4185 O O . VAL A 1 528 ? 6.453 21.406 2.869 1 84.31 528 VAL A O 1
ATOM 4188 N N . THR A 1 529 ? 8.094 22.594 3.822 1 79.62 529 THR A N 1
ATOM 4189 C CA . THR A 1 529 ? 7.785 23.797 3.049 1 79.62 529 THR A CA 1
ATOM 4190 C C . THR A 1 529 ? 8.969 24.203 2.182 1 79.62 529 THR A C 1
ATOM 4192 O O . THR A 1 529 ? 10.109 23.828 2.469 1 79.62 529 THR A O 1
ATOM 4195 N N . SER A 1 530 ? 8.625 24.781 1.092 1 76.44 530 SER A N 1
ATOM 4196 C CA . SER A 1 530 ? 9.656 25.312 0.211 1 76.44 530 SER A CA 1
ATOM 4197 C C . SER A 1 530 ? 9.367 26.75 -0.169 1 76.44 530 SER A C 1
ATOM 4199 O O . SER A 1 530 ? 8.211 27.125 -0.364 1 76.44 530 SER A O 1
ATOM 4201 N N . THR A 1 531 ? 10.383 27.578 -0.153 1 72.25 531 THR A N 1
ATOM 4202 C CA . THR A 1 531 ? 10.227 28.984 -0.507 1 72.25 531 THR A CA 1
ATOM 4203 C C . THR A 1 531 ? 10.414 29.188 -2.008 1 72.25 531 THR A C 1
ATOM 4205 O O . THR A 1 531 ? 10.188 30.281 -2.523 1 72.25 531 THR A O 1
ATOM 4208 N N . THR A 1 532 ? 10.898 28.203 -2.744 1 65.5 532 THR A N 1
ATOM 4209 C CA . THR A 1 532 ? 11.188 28.344 -4.168 1 65.5 532 THR A CA 1
ATOM 4210 C C . THR A 1 532 ? 10 27.891 -5.008 1 65.5 532 THR A C 1
ATOM 4212 O O . THR A 1 532 ? 10.023 26.797 -5.582 1 65.5 532 THR A O 1
ATOM 4215 N N . LEU A 1 533 ? 8.836 28.328 -4.547 1 61.41 533 LEU A N 1
ATOM 4216 C CA . LEU A 1 533 ? 7.684 27.906 -5.332 1 61.41 533 LEU A CA 1
ATOM 4217 C C . LEU A 1 533 ? 7.344 28.938 -6.398 1 61.41 533 LEU A C 1
ATOM 4219 O O . LEU A 1 533 ? 7.5 30.141 -6.172 1 61.41 533 LEU A O 1
ATOM 4223 N N . MET B 1 1 ? 24.516 22.172 -18.953 1 48.5 1 MET B N 1
ATOM 4224 C CA . MET B 1 1 ? 24.891 22.344 -20.344 1 48.5 1 MET B CA 1
ATOM 4225 C C . MET B 1 1 ? 25.688 23.625 -20.547 1 48.5 1 MET B C 1
ATOM 4227 O O . MET B 1 1 ? 26.609 23.672 -21.359 1 48.5 1 MET B O 1
ATOM 4231 N N . LEU B 1 2 ? 25.125 24.594 -19.812 1 55.75 2 LEU B N 1
ATOM 4232 C CA . LEU B 1 2 ? 25.828 25.859 -20.047 1 55.75 2 LEU B CA 1
ATOM 4233 C C . LEU B 1 2 ? 26.875 26.094 -18.969 1 55.75 2 LEU B C 1
ATOM 4235 O O . LEU B 1 2 ? 27.062 27.219 -18.516 1 55.75 2 LEU B O 1
ATOM 4239 N N . MET B 1 3 ? 27.375 25.094 -18.656 1 57.66 3 MET B N 1
ATOM 4240 C CA . MET B 1 3 ? 28.422 25.25 -17.656 1 57.66 3 MET B CA 1
ATOM 4241 C C . MET B 1 3 ? 29.5 26.219 -18.125 1 57.66 3 MET B C 1
ATOM 4243 O O . MET B 1 3 ? 30.109 26.922 -17.312 1 57.66 3 MET B O 1
ATOM 4247 N N . PHE B 1 4 ? 29.703 26.141 -19.344 1 58.88 4 PHE B N 1
ATOM 4248 C CA . PHE B 1 4 ? 30.766 27.016 -19.859 1 58.88 4 PHE B CA 1
ATOM 4249 C C . PHE B 1 4 ? 30.406 28.484 -19.656 1 58.88 4 PHE B C 1
ATOM 4251 O O . PHE B 1 4 ? 31.281 29.312 -19.484 1 58.88 4 PHE B O 1
ATOM 4258 N N . ILE B 1 5 ? 29.203 28.766 -19.672 1 61.47 5 ILE B N 1
ATOM 4259 C CA . ILE B 1 5 ? 28.766 30.141 -19.484 1 61.47 5 ILE B CA 1
ATOM 4260 C C . ILE B 1 5 ? 28.969 30.547 -18.031 1 61.47 5 ILE B C 1
ATOM 4262 O O . ILE B 1 5 ? 29.297 31.703 -17.75 1 61.47 5 ILE B O 1
ATOM 4266 N N . SER B 1 6 ? 28.906 29.547 -17.234 1 61.78 6 SER B N 1
ATOM 4267 C CA . SER B 1 6 ? 29.062 29.859 -15.82 1 61.78 6 SER B CA 1
ATOM 4268 C C . SER B 1 6 ? 30.516 30.125 -15.477 1 61.78 6 SER B C 1
ATOM 4270 O O . SER B 1 6 ? 30.812 30.859 -14.523 1 61.78 6 SER B O 1
ATOM 4272 N N . LYS B 1 7 ? 31.312 29.688 -16.219 1 62.06 7 LYS B N 1
ATOM 4273 C CA . LYS B 1 7 ? 32.719 29.859 -15.922 1 62.06 7 LYS B CA 1
ATOM 4274 C C . LYS B 1 7 ? 33.25 31.203 -16.422 1 62.06 7 LYS B C 1
ATOM 4276 O O . LYS B 1 7 ? 34.25 31.703 -15.945 1 62.06 7 LYS B O 1
ATOM 4281 N N . GLY B 1 8 ? 32.594 31.688 -17.266 1 61.62 8 GLY B N 1
ATOM 4282 C CA . GLY B 1 8 ? 33.094 32.938 -17.828 1 61.62 8 GLY B CA 1
ATOM 4283 C C . GLY B 1 8 ? 32.688 34.156 -17.047 1 61.62 8 GLY B C 1
ATOM 4284 O O . GLY B 1 8 ? 31.969 35 -17.578 1 61.62 8 GLY B O 1
ATOM 4285 N N . VAL B 1 9 ? 32.812 34 -15.766 1 63.22 9 VAL B N 1
ATOM 4286 C CA . VAL B 1 9 ? 32.5 35.125 -14.875 1 63.22 9 VAL B CA 1
ATOM 4287 C C . VAL B 1 9 ? 33.719 36 -14.688 1 63.22 9 VAL B C 1
ATOM 4289 O O . VAL B 1 9 ? 34.812 35.5 -14.414 1 63.22 9 VAL B O 1
ATOM 4292 N N . TRP B 1 10 ? 33.844 37.094 -15.234 1 62.31 10 TRP B N 1
ATOM 4293 C CA . TRP B 1 10 ? 34.906 38.031 -14.914 1 62.31 10 TRP B CA 1
ATOM 4294 C C . TRP B 1 10 ? 34.406 39.062 -13.875 1 62.31 10 TRP B C 1
ATOM 4296 O O . TRP B 1 10 ? 33.438 39.75 -14.086 1 62.31 10 TRP B O 1
ATOM 4306 N N . LYS B 1 11 ? 34.938 39.25 -12.789 1 60.72 11 LYS B N 1
ATOM 4307 C CA . LYS B 1 11 ? 34.656 40.156 -11.672 1 60.72 11 LYS B CA 1
ATOM 4308 C C . LYS B 1 11 ? 33.219 40.062 -11.219 1 60.72 11 LYS B C 1
ATOM 4310 O O . LYS B 1 11 ? 32.531 41.094 -11.07 1 60.72 11 LYS B O 1
ATOM 4315 N N . SER B 1 12 ? 32.594 38.844 -11.125 1 63.12 12 SER B N 1
ATOM 4316 C CA . SER B 1 12 ? 31.297 38.5 -10.609 1 63.12 12 SER B CA 1
ATOM 4317 C C . SER B 1 12 ? 30.203 38.75 -11.656 1 63.12 12 SER B C 1
ATOM 4319 O O . SER B 1 12 ? 29.031 38.5 -11.398 1 63.12 12 SER B O 1
ATOM 4321 N N . ASN B 1 13 ? 30.703 39.281 -12.688 1 65.19 13 ASN B N 1
ATOM 4322 C CA . ASN B 1 13 ? 29.734 39.531 -13.75 1 65.19 13 ASN B CA 1
ATOM 4323 C C . ASN B 1 13 ? 29.766 38.406 -14.781 1 65.19 13 ASN B C 1
ATOM 4325 O O . ASN B 1 13 ? 30.828 38.031 -15.289 1 65.19 13 ASN B O 1
ATOM 4329 N N . PRO B 1 14 ? 28.734 37.781 -14.906 1 73.62 14 PRO B N 1
ATOM 4330 C CA . PRO B 1 14 ? 28.688 36.688 -15.875 1 73.62 14 PRO B CA 1
ATOM 4331 C C . PRO B 1 14 ? 28.875 37.156 -17.312 1 73.62 14 PRO B C 1
ATOM 4333 O O . PRO B 1 14 ? 27.891 37.281 -18.047 1 73.62 14 PRO B O 1
ATOM 4336 N N . LEU B 1 15 ? 30 37.5 -17.734 1 75.38 15 LEU B N 1
ATOM 4337 C CA . LEU B 1 15 ? 30.328 38.062 -19.031 1 75.38 15 LEU B CA 1
ATOM 4338 C C . LEU B 1 15 ? 30 37.094 -20.156 1 75.38 15 LEU B C 1
ATOM 4340 O O . LEU B 1 15 ? 29.469 37.469 -21.203 1 75.38 15 LEU B O 1
ATOM 4344 N N . ALA B 1 16 ? 30.312 35.938 -19.922 1 75.69 16 ALA B N 1
ATOM 4345 C CA . ALA B 1 16 ? 30.031 34.938 -20.938 1 75.69 16 ALA B CA 1
ATOM 4346 C C . ALA B 1 16 ? 28.531 34.812 -21.234 1 75.69 16 ALA B C 1
ATOM 4348 O O . ALA B 1 16 ? 28.125 34.688 -22.391 1 75.69 16 ALA B O 1
ATOM 4349 N N . ALA B 1 17 ? 27.797 34.938 -20.156 1 77.25 17 ALA B N 1
ATOM 4350 C CA . ALA B 1 17 ? 26.344 34.906 -20.344 1 77.25 17 ALA B CA 1
ATOM 4351 C C . ALA B 1 17 ? 25.859 36.125 -21.109 1 77.25 17 ALA B C 1
ATOM 4353 O O . ALA B 1 17 ? 24.969 36 -21.953 1 77.25 17 ALA B O 1
ATOM 4354 N N . VAL B 1 18 ? 26.422 37.188 -20.844 1 78.62 18 VAL B N 1
ATOM 4355 C CA . VAL B 1 18 ? 26.031 38.438 -21.484 1 78.62 18 VAL B CA 1
ATOM 4356 C C . VAL B 1 18 ? 26.438 38.438 -22.953 1 78.62 18 VAL B C 1
ATOM 4358 O O . VAL B 1 18 ? 25.656 38.812 -23.828 1 78.62 18 VAL B O 1
ATOM 4361 N N . PHE B 1 19 ? 27.641 37.969 -23.188 1 80.31 19 PHE B N 1
ATOM 4362 C CA . PHE B 1 19 ? 28.109 37.938 -24.562 1 80.31 19 PHE B CA 1
ATOM 4363 C C . PHE B 1 19 ? 27.312 36.906 -25.375 1 80.31 19 PHE B C 1
ATOM 4365 O O . PHE B 1 19 ? 27 37.156 -26.547 1 80.31 19 PHE B O 1
ATOM 4372 N N . LEU B 1 20 ? 27.062 35.875 -24.688 1 78.31 20 LEU B N 1
ATOM 4373 C CA . LEU B 1 20 ? 26.25 34.875 -25.375 1 78.31 20 LEU B CA 1
ATOM 4374 C C . LEU B 1 20 ? 24.859 35.438 -25.688 1 78.31 20 LEU B C 1
ATOM 4376 O O . LEU B 1 20 ? 24.328 35.219 -26.781 1 78.31 20 LEU B O 1
ATOM 4380 N N . SER B 1 21 ? 24.312 36.094 -24.703 1 79.5 21 SER B N 1
ATOM 4381 C CA . SER B 1 21 ? 23.016 36.719 -24.938 1 79.5 21 SER B CA 1
ATOM 4382 C C . SER B 1 21 ? 23.094 37.75 -26.047 1 79.5 21 SER B C 1
ATOM 4384 O O . SER B 1 21 ? 22.203 37.844 -26.891 1 79.5 21 SER B O 1
ATOM 4386 N N . TRP B 1 22 ? 24.125 38.531 -26.016 1 78.25 22 TRP B N 1
ATOM 4387 C CA . TRP B 1 22 ? 24.359 39.531 -27.031 1 78.25 22 TRP B CA 1
ATOM 4388 C C . TRP B 1 22 ? 24.484 38.906 -28.406 1 78.25 22 TRP B C 1
ATOM 4390 O O . TRP B 1 22 ? 23.891 39.375 -29.391 1 78.25 22 TRP B O 1
ATOM 4400 N N . ALA B 1 23 ? 25.234 37.906 -28.5 1 79.25 23 ALA B N 1
ATOM 4401 C CA . ALA B 1 23 ? 25.438 37.219 -29.766 1 79.25 23 ALA B CA 1
ATOM 4402 C C . ALA B 1 23 ? 24.125 36.656 -30.312 1 79.25 23 ALA B C 1
ATOM 4404 O O . ALA B 1 23 ? 23.859 36.75 -31.5 1 79.25 23 ALA B O 1
ATOM 4405 N N . LEU B 1 24 ? 23.359 36.094 -29.438 1 77.69 24 LEU B N 1
ATOM 4406 C CA . LEU B 1 24 ? 22.078 35.531 -29.859 1 77.69 24 LEU B CA 1
ATOM 4407 C C . LEU B 1 24 ? 21.141 36.625 -30.359 1 77.69 24 LEU B C 1
ATOM 4409 O O . LEU B 1 24 ? 20.422 36.438 -31.344 1 77.69 24 LEU B O 1
ATOM 4413 N N . VAL B 1 25 ? 21.156 37.75 -29.688 1 77.88 25 VAL B N 1
ATOM 4414 C CA . VAL B 1 25 ? 20.328 38.875 -30.078 1 77.88 25 VAL B CA 1
ATOM 4415 C C . VAL B 1 25 ? 20.781 39.406 -31.438 1 77.88 25 VAL B C 1
ATOM 4417 O O . VAL B 1 25 ? 19.953 39.719 -32.312 1 77.88 25 VAL B O 1
ATOM 4420 N N . GLN B 1 26 ? 22.031 39.469 -31.688 1 76.5 26 GLN B N 1
ATOM 4421 C CA . GLN B 1 26 ? 22.578 39.938 -32.938 1 76.5 26 GLN B CA 1
ATOM 4422 C C . GLN B 1 26 ? 22.203 39 -34.094 1 76.5 26 GLN B C 1
ATOM 4424 O O . GLN B 1 26 ? 21.875 39.469 -35.188 1 76.5 26 GLN B O 1
ATOM 4429 N N . LEU B 1 27 ? 22.25 37.781 -33.812 1 77.44 27 LEU B N 1
ATOM 4430 C CA . LEU B 1 27 ? 21.891 36.812 -34.844 1 77.44 27 LEU B CA 1
ATOM 4431 C C . LEU B 1 27 ? 20.438 37 -35.25 1 77.44 27 LEU B C 1
ATOM 4433 O O . LEU B 1 27 ? 20.109 36.875 -36.438 1 77.44 27 LEU B O 1
ATOM 4437 N N . ILE B 1 28 ? 19.578 37.312 -34.344 1 75.88 28 ILE B N 1
ATOM 4438 C CA . ILE B 1 28 ? 18.156 37.531 -34.656 1 75.88 28 ILE B CA 1
ATOM 4439 C C . ILE B 1 28 ? 17.984 38.844 -35.406 1 75.88 28 ILE B C 1
ATOM 4441 O O . ILE B 1 28 ? 17.172 38.938 -36.344 1 75.88 28 ILE B O 1
ATOM 4445 N N . LEU B 1 29 ? 18.766 39.781 -35.062 1 76.06 29 LEU B N 1
ATOM 4446 C CA . LEU B 1 29 ? 18.672 41.094 -35.719 1 76.06 29 LEU B CA 1
ATOM 4447 C C . LEU B 1 29 ? 19.172 41.031 -37.156 1 76.06 29 LEU B C 1
ATOM 4449 O O . LEU B 1 29 ? 18.766 41.812 -38 1 76.06 29 LEU B O 1
ATOM 4453 N N . LEU B 1 30 ? 20 40.062 -37.406 1 77.94 30 LEU B N 1
ATOM 4454 C CA . LEU B 1 30 ? 20.531 39.906 -38.75 1 77.94 30 LEU B CA 1
ATOM 4455 C C . LEU B 1 30 ? 19.453 39.406 -39.719 1 77.94 30 LEU B C 1
ATOM 4457 O O . LEU B 1 30 ? 19.594 39.531 -40.938 1 77.94 30 LEU B O 1
ATOM 4461 N N . ILE B 1 31 ? 18.484 38.875 -39.219 1 76.12 31 ILE B N 1
ATOM 4462 C CA . ILE B 1 31 ? 17.406 38.375 -40.094 1 76.12 31 ILE B CA 1
ATOM 4463 C C . ILE B 1 31 ? 16.781 39.562 -40.844 1 76.12 31 ILE B C 1
ATOM 4465 O O . ILE B 1 31 ? 16.328 39.406 -41.969 1 76.12 31 ILE B O 1
ATOM 4469 N N . GLY B 1 32 ? 17.062 40.781 -40.531 1 70.19 32 GLY B N 1
ATOM 4470 C CA . GLY B 1 32 ? 16.781 42.031 -41.25 1 70.19 32 GLY B CA 1
ATOM 4471 C C . GLY B 1 32 ? 15.32 42.406 -41.219 1 70.19 32 GLY B C 1
ATOM 4472 O O . GLY B 1 32 ? 14.992 43.594 -41.094 1 70.19 32 GLY B O 1
ATOM 4473 N N . SER B 1 33 ? 14.375 41.375 -41.469 1 79.62 33 SER B N 1
ATOM 4474 C CA . SER B 1 33 ? 12.969 41.75 -41.531 1 79.62 33 SER B CA 1
ATOM 4475 C C . SER B 1 33 ? 12.375 41.906 -40.156 1 79.62 33 SER B C 1
ATOM 4477 O O . SER B 1 33 ? 12.312 40.938 -39.375 1 79.62 33 SER B O 1
ATOM 4479 N N . LEU B 1 34 ? 12.094 43.219 -39.75 1 77.94 34 LEU B N 1
ATOM 4480 C CA . LEU B 1 34 ? 11.531 43.531 -38.469 1 77.94 34 LEU B CA 1
ATOM 4481 C C . LEU B 1 34 ? 10.266 42.719 -38.188 1 77.94 34 LEU B C 1
ATOM 4483 O O . LEU B 1 34 ? 10.008 42.312 -37.062 1 77.94 34 LEU B O 1
ATOM 4487 N N . ASN B 1 35 ? 9.555 42.5 -39.312 1 81.06 35 ASN B N 1
ATOM 4488 C CA . ASN B 1 35 ? 8.32 41.719 -39.188 1 81.06 35 ASN B CA 1
ATOM 4489 C C . ASN B 1 35 ? 8.602 40.281 -38.812 1 81.06 35 ASN B C 1
ATOM 4491 O O . ASN B 1 35 ? 7.891 39.688 -37.969 1 81.06 35 ASN B O 1
ATOM 4495 N N . LEU B 1 36 ? 9.625 39.781 -39.312 1 81.88 36 LEU B N 1
ATOM 4496 C CA . LEU B 1 36 ? 9.984 38.406 -39.031 1 81.88 36 LEU B CA 1
ATOM 4497 C C . LEU B 1 36 ? 10.516 38.281 -37.594 1 81.88 36 LEU B C 1
ATOM 4499 O O . LEU B 1 36 ? 10.195 37.312 -36.906 1 81.88 36 LEU B O 1
ATOM 4503 N N . ILE B 1 37 ? 11.227 39.219 -37.188 1 82.44 37 ILE B N 1
ATOM 4504 C CA . ILE B 1 37 ? 11.789 39.188 -35.844 1 82.44 37 ILE B CA 1
ATOM 4505 C C . ILE B 1 37 ? 10.664 39.312 -34.812 1 82.44 37 ILE B C 1
ATOM 4507 O O . ILE B 1 37 ? 10.68 38.625 -33.781 1 82.44 37 ILE B O 1
ATOM 4511 N N . ALA B 1 38 ? 9.75 40.219 -35.188 1 82.31 38 ALA B N 1
ATOM 4512 C CA . ALA B 1 38 ? 8.625 40.406 -34.281 1 82.31 38 ALA B CA 1
ATOM 4513 C C . ALA B 1 38 ? 7.812 39.125 -34.125 1 82.31 38 ALA B C 1
ATOM 4515 O O . ALA B 1 38 ? 7.348 38.781 -33.031 1 82.31 38 ALA B O 1
ATOM 4516 N N . GLN B 1 39 ? 7.699 38.406 -35.125 1 84.88 39 GLN B N 1
ATOM 4517 C CA . GLN B 1 39 ? 6.93 37.188 -35.094 1 84.88 39 GLN B CA 1
ATOM 4518 C C . GLN B 1 39 ? 7.645 36.094 -34.281 1 84.88 39 GLN B C 1
ATOM 4520 O O . GLN B 1 39 ? 7.023 35.438 -33.438 1 84.88 39 GLN B O 1
ATOM 4525 N N . ILE B 1 40 ? 8.867 36.031 -34.438 1 83 40 ILE B N 1
ATOM 4526 C CA . ILE B 1 40 ? 9.641 35.031 -33.719 1 83 40 ILE B CA 1
ATOM 4527 C C . ILE B 1 40 ? 9.641 35.344 -32.219 1 83 40 ILE B C 1
ATOM 4529 O O . ILE B 1 40 ? 9.438 34.469 -31.375 1 83 40 ILE B O 1
ATOM 4533 N N . ASN B 1 41 ? 9.852 36.562 -31.953 1 84.56 41 ASN B N 1
ATOM 4534 C CA . ASN B 1 41 ? 9.859 37 -30.562 1 84.56 41 ASN B CA 1
ATOM 4535 C C . ASN B 1 41 ? 8.492 36.781 -29.906 1 84.56 41 ASN B C 1
ATOM 4537 O O . ASN B 1 41 ? 8.422 36.344 -28.766 1 84.56 41 ASN B O 1
ATOM 4541 N N . SER B 1 42 ? 7.477 37.125 -30.594 1 88.12 42 SER B N 1
ATOM 4542 C CA . SER B 1 42 ? 6.129 36.938 -30.062 1 88.12 42 SER B CA 1
ATOM 4543 C C . SER B 1 42 ? 5.84 35.469 -29.781 1 88.12 42 SER B C 1
ATOM 4545 O O . SER B 1 42 ? 5.285 35.094 -28.734 1 88.12 42 SER B O 1
ATOM 4547 N N . VAL B 1 43 ? 6.301 34.656 -30.625 1 89 43 VAL B N 1
ATOM 4548 C CA . VAL B 1 43 ? 6.043 33.219 -30.469 1 89 43 VAL B CA 1
ATOM 4549 C C . VAL B 1 43 ? 6.84 32.688 -29.297 1 89 43 VAL B C 1
ATOM 4551 O O . VAL B 1 43 ? 6.344 31.844 -28.531 1 89 43 VAL B O 1
ATOM 4554 N N . LEU B 1 44 ? 7.996 33.188 -29.094 1 86.75 44 LEU B N 1
ATOM 4555 C CA . LEU B 1 44 ? 8.812 32.719 -27.984 1 86.75 44 LEU B CA 1
ATOM 4556 C C . LEU B 1 44 ? 8.234 33.188 -26.641 1 86.75 44 LEU B C 1
ATOM 4558 O O . LEU B 1 44 ? 8.266 32.438 -25.656 1 86.75 44 LEU B O 1
ATOM 4562 N N . PHE B 1 45 ? 7.766 34.375 -26.672 1 88.19 45 PHE B N 1
ATOM 4563 C CA . PHE B 1 45 ? 7.102 34.875 -25.469 1 88.19 45 PHE B CA 1
ATOM 4564 C C . PHE B 1 45 ? 5.852 34.062 -25.156 1 88.19 45 PHE B C 1
ATOM 4566 O O . PHE B 1 45 ? 5.594 33.719 -24.016 1 88.19 45 PHE B O 1
ATOM 4573 N N . LEU B 1 46 ? 5.156 33.75 -26.141 1 89.75 46 LEU B N 1
ATOM 4574 C CA . LEU B 1 46 ? 3.938 32.969 -25.969 1 89.75 46 LEU B CA 1
ATOM 4575 C C . LEU B 1 46 ? 4.262 31.562 -25.516 1 89.75 46 LEU B C 1
ATOM 4577 O O . LEU B 1 46 ? 3.504 30.969 -24.75 1 89.75 46 LEU B O 1
ATOM 4581 N N . LEU B 1 47 ? 5.336 31.141 -25.969 1 89.56 47 LEU B N 1
ATOM 4582 C CA . LEU B 1 47 ? 5.766 29.828 -25.516 1 89.56 47 LEU B CA 1
ATOM 4583 C C . LEU B 1 47 ? 6.059 29.812 -24.016 1 89.56 47 LEU B C 1
ATOM 4585 O O . LEU B 1 47 ? 5.746 28.844 -23.328 1 89.56 47 LEU B O 1
ATOM 4589 N N . SER B 1 48 ? 6.633 30.891 -23.578 1 89.06 48 SER B N 1
ATOM 4590 C CA . SER B 1 48 ? 6.891 31 -22.156 1 89.06 48 SER B CA 1
ATOM 4591 C C . SER B 1 48 ? 5.59 31.031 -21.359 1 89.06 48 SER B C 1
ATOM 4593 O O . SER B 1 48 ? 5.488 30.406 -20.297 1 89.06 48 SER B O 1
ATOM 4595 N N . TYR B 1 49 ? 4.707 31.688 -21.922 1 89.88 49 TYR B N 1
ATOM 4596 C CA . TYR B 1 49 ? 3.402 31.719 -21.266 1 89.88 49 TYR B CA 1
ATOM 4597 C C . TYR B 1 49 ? 2.719 30.359 -21.328 1 89.88 49 TYR B C 1
ATOM 4599 O O . TYR B 1 49 ? 2.037 29.969 -20.375 1 89.88 49 TYR B O 1
ATOM 4607 N N . LEU B 1 50 ? 2.896 29.734 -22.391 1 89.81 50 LEU B N 1
ATOM 4608 C CA . LEU B 1 50 ? 2.354 28.391 -22.516 1 89.81 50 LEU B CA 1
ATOM 4609 C C . LEU B 1 50 ? 2.947 27.453 -21.469 1 89.81 50 LEU B C 1
ATOM 4611 O O . LEU B 1 50 ? 2.221 26.703 -20.812 1 89.81 50 LEU B O 1
ATOM 4615 N N . ALA B 1 51 ? 4.203 27.578 -21.297 1 86.5 51 ALA B N 1
ATOM 4616 C CA . ALA B 1 51 ? 4.895 26.734 -20.328 1 86.5 51 ALA B CA 1
ATOM 4617 C C . ALA B 1 51 ? 4.438 27.047 -18.906 1 86.5 51 ALA B C 1
ATOM 4619 O O . ALA B 1 51 ? 4.258 26.141 -18.078 1 86.5 51 ALA B O 1
ATOM 4620 N N . THR B 1 52 ? 4.27 28.266 -18.609 1 86.5 52 THR B N 1
ATOM 4621 C CA . THR B 1 52 ? 3.826 28.672 -17.297 1 86.5 52 THR B CA 1
ATOM 4622 C C . THR B 1 52 ? 2.412 28.172 -17.016 1 86.5 52 THR B C 1
ATOM 4624 O O . THR B 1 52 ? 2.129 27.672 -15.922 1 86.5 52 THR B O 1
ATOM 4627 N N . ASN B 1 53 ? 1.596 28.281 -18 1 88.44 53 ASN B N 1
ATOM 4628 C CA . ASN B 1 53 ? 0.229 27.812 -17.828 1 88.44 53 ASN B CA 1
ATOM 4629 C C . ASN B 1 53 ? 0.184 26.281 -17.672 1 88.44 53 ASN B C 1
ATOM 4631 O O . ASN B 1 53 ? -0.613 25.766 -16.891 1 88.44 53 ASN B O 1
ATOM 4635 N N . LEU B 1 54 ? 1.021 25.703 -18.406 1 86.25 54 LEU B N 1
ATOM 4636 C CA . LEU B 1 54 ? 1.093 24.25 -18.297 1 86.25 54 LEU B CA 1
ATOM 4637 C C . LEU B 1 54 ? 1.585 23.828 -16.906 1 86.25 54 LEU B C 1
ATOM 4639 O O . LEU B 1 54 ? 1.059 22.891 -16.328 1 86.25 54 LEU B O 1
ATOM 4643 N N . ALA B 1 55 ? 2.512 24.5 -16.375 1 83 55 ALA B N 1
ATOM 4644 C CA . ALA B 1 55 ? 3.055 24.203 -15.055 1 83 55 ALA B CA 1
ATOM 4645 C C . ALA B 1 55 ? 2.012 24.438 -13.969 1 83 55 ALA B C 1
ATOM 4647 O O . ALA B 1 55 ? 1.851 23.625 -13.062 1 83 55 ALA B O 1
ATOM 4648 N N . CYS B 1 56 ? 1.371 25.516 -14.117 1 85.19 56 CYS B N 1
ATOM 4649 C CA . CYS B 1 56 ? 0.356 25.859 -13.125 1 85.19 56 CYS B CA 1
ATOM 4650 C C . CYS B 1 56 ? -0.8 24.859 -13.172 1 85.19 56 CYS B C 1
ATOM 4652 O O . CYS B 1 56 ? -1.307 24.438 -12.133 1 85.19 56 CYS B O 1
ATOM 4654 N N . LEU B 1 57 ? -1.164 24.531 -14.367 1 85.69 57 LEU B N 1
ATOM 4655 C CA . LEU B 1 57 ? -2.229 23.547 -14.516 1 85.69 57 LEU B CA 1
ATOM 4656 C C . LEU B 1 57 ? -1.803 22.188 -13.953 1 85.69 57 LEU B C 1
ATOM 4658 O O . LEU B 1 57 ? -2.588 21.516 -13.281 1 85.69 57 LEU B O 1
ATOM 4662 N N . GLY B 1 58 ? -0.629 21.844 -14.25 1 83.94 58 GLY B N 1
ATOM 4663 C CA . GLY B 1 58 ? -0.116 20.578 -13.734 1 83.94 58 GLY B CA 1
ATOM 4664 C C . GLY B 1 58 ? -0.084 20.531 -12.219 1 83.94 58 GLY B C 1
ATOM 4665 O O . GLY B 1 58 ? -0.453 19.516 -11.617 1 83.94 58 GLY B O 1
ATOM 4666 N N . LEU B 1 59 ? 0.291 21.578 -11.625 1 82.56 59 LEU B N 1
ATOM 4667 C CA . LEU B 1 59 ? 0.377 21.641 -10.172 1 82.56 59 LEU B CA 1
ATOM 4668 C C . LEU B 1 59 ? -1.012 21.609 -9.547 1 82.56 59 LEU B C 1
ATOM 4670 O O . LEU B 1 59 ? -1.211 20.969 -8.5 1 82.56 59 LEU B O 1
ATOM 4674 N N . ASP B 1 60 ? -1.865 22.25 -10.188 1 84.19 60 ASP B N 1
ATOM 4675 C CA . ASP B 1 60 ? -3.232 22.25 -9.68 1 84.19 60 ASP B CA 1
ATOM 4676 C C . ASP B 1 60 ? -3.863 20.859 -9.828 1 84.19 60 ASP B C 1
ATOM 4678 O O . ASP B 1 60 ? -4.562 20.391 -8.93 1 84.19 60 ASP B O 1
ATOM 4682 N N . LEU B 1 61 ? -3.555 20.281 -10.953 1 81.31 61 LEU B N 1
ATOM 4683 C CA . LEU B 1 61 ? -4.094 18.953 -11.195 1 81.31 61 LEU B CA 1
ATOM 4684 C C . LEU B 1 61 ? -3.498 17.938 -10.219 1 81.31 61 LEU B C 1
ATOM 4686 O O . LEU B 1 61 ? -4.156 16.969 -9.844 1 81.31 61 LEU B O 1
ATOM 4690 N N . ALA B 1 62 ? -2.344 18.219 -9.781 1 82.19 62 ALA B N 1
ATOM 4691 C CA . ALA B 1 62 ? -1.683 17.328 -8.82 1 82.19 62 ALA B CA 1
ATOM 4692 C C . ALA B 1 62 ? -2.109 17.656 -7.391 1 82.19 62 ALA B C 1
ATOM 4694 O O . ALA B 1 62 ? -1.733 16.953 -6.453 1 82.19 62 ALA B O 1
ATOM 4695 N N . SER B 1 63 ? -2.896 18.672 -7.188 1 80.88 63 SER B N 1
ATOM 4696 C CA . SER B 1 63 ? -3.383 19.094 -5.879 1 80.88 63 SER B CA 1
ATOM 4697 C C . SER B 1 63 ? -2.246 19.188 -4.867 1 80.88 63 SER B C 1
ATOM 4699 O O . SER B 1 63 ? -2.357 18.672 -3.754 1 80.88 63 SER B O 1
ATOM 4701 N N . ALA B 1 64 ? -1.226 19.812 -5.246 1 79.5 64 ALA B N 1
ATOM 4702 C CA . ALA B 1 64 ? -0.088 20 -4.348 1 79.5 64 ALA B CA 1
ATOM 4703 C C . ALA B 1 64 ? -0.394 21.031 -3.275 1 79.5 64 ALA B C 1
ATOM 4705 O O . ALA B 1 64 ? -0.762 22.172 -3.59 1 79.5 64 ALA B O 1
ATOM 4706 N N . PRO B 1 65 ? -0.187 20.688 -2.064 1 80.31 65 PRO B N 1
ATOM 4707 C CA . PRO B 1 65 ? -0.522 21.625 -0.988 1 80.31 65 PRO B CA 1
ATOM 4708 C C . PRO B 1 65 ? 0.354 22.875 -0.999 1 80.31 65 PRO B C 1
ATOM 4710 O O . PRO B 1 65 ? -0.077 23.938 -0.549 1 80.31 65 PRO B O 1
ATOM 4713 N N . ASN B 1 66 ? 1.5 22.781 -1.478 1 80.19 66 ASN B N 1
ATOM 4714 C CA . ASN B 1 66 ? 2.428 23.922 -1.452 1 80.19 66 ASN B CA 1
ATOM 4715 C C . ASN B 1 66 ? 2.174 24.875 -2.609 1 80.19 66 ASN B C 1
ATOM 4717 O O . ASN B 1 66 ? 2.787 25.938 -2.682 1 80.19 66 ASN B O 1
ATOM 4721 N N . PHE B 1 67 ? 1.315 24.469 -3.52 1 78.94 67 PHE B N 1
ATOM 4722 C CA . PHE B 1 67 ? 0.959 25.344 -4.617 1 78.94 67 PHE B CA 1
ATOM 4723 C C . PHE B 1 67 ? -0.125 26.328 -4.191 1 78.94 67 PHE B C 1
ATOM 4725 O O . PHE B 1 67 ? -1.296 25.969 -4.082 1 78.94 67 PHE B O 1
ATOM 4732 N N . ARG B 1 68 ? 0.35 27.5 -3.906 1 78 68 ARG B N 1
ATOM 4733 C CA . ARG B 1 68 ? -0.527 28.578 -3.463 1 78 68 ARG B CA 1
ATOM 4734 C C . ARG B 1 68 ? -0.374 29.812 -4.348 1 78 68 ARG B C 1
ATOM 4736 O O . ARG B 1 68 ? 0.317 30.766 -3.982 1 78 68 ARG B O 1
ATOM 4743 N N . PRO B 1 69 ? -1.08 29.75 -5.375 1 77.19 69 PRO B N 1
ATOM 4744 C CA . PRO B 1 69 ? -0.927 30.875 -6.309 1 77.19 69 PRO B CA 1
ATOM 4745 C C . PRO B 1 69 ? -1.368 32.219 -5.707 1 77.19 69 PRO B C 1
ATOM 4747 O O . PRO B 1 69 ? -2.332 32.25 -4.941 1 77.19 69 PRO B O 1
ATOM 4750 N N . SER B 1 70 ? -0.644 33.25 -6.023 1 75.69 70 SER B N 1
ATOM 4751 C CA . SER B 1 70 ? -0.922 34.562 -5.484 1 75.69 70 SER B CA 1
ATOM 4752 C C . SER B 1 70 ? -1.992 35.281 -6.305 1 75.69 70 SER B C 1
ATOM 4754 O O . SER B 1 70 ? -2.619 36.219 -5.824 1 75.69 70 SER B O 1
ATOM 4756 N N . PHE B 1 71 ? -2.189 34.688 -7.512 1 75.44 71 PHE B N 1
ATOM 4757 C CA . PHE B 1 71 ? -3.182 35.312 -8.375 1 75.44 71 PHE B CA 1
ATOM 4758 C C . PHE B 1 71 ? -4.594 34.969 -7.926 1 75.44 71 PHE B C 1
ATOM 4760 O O . PHE B 1 71 ? -4.965 33.781 -7.887 1 75.44 71 PHE B O 1
ATOM 4767 N N . LYS B 1 72 ? -5.391 35.938 -7.531 1 74.81 72 LYS B N 1
ATOM 4768 C CA . LYS B 1 72 ? -6.707 35.781 -6.922 1 74.81 72 LYS B CA 1
ATOM 4769 C C . LYS B 1 72 ? -7.668 35.062 -7.867 1 74.81 72 LYS B C 1
ATOM 4771 O O . LYS B 1 72 ? -8.555 34.344 -7.422 1 74.81 72 LYS B O 1
ATOM 4776 N N . TYR B 1 73 ? -7.445 35.25 -9.156 1 75.56 73 TYR B N 1
ATOM 4777 C CA . TYR B 1 73 ? -8.398 34.688 -10.109 1 75.56 73 TYR B CA 1
ATOM 4778 C C . TYR B 1 73 ? -7.867 33.406 -10.719 1 75.56 73 TYR B C 1
ATOM 4780 O O . TYR B 1 73 ? -8.312 33 -11.789 1 75.56 73 TYR B O 1
ATOM 4788 N N . PHE B 1 74 ? -6.973 32.906 -10.047 1 82.56 74 PHE B N 1
ATOM 4789 C CA . PHE B 1 74 ? -6.414 31.672 -10.57 1 82.56 74 PHE B CA 1
ATOM 4790 C C . PHE B 1 74 ? -7.391 30.516 -10.383 1 82.56 74 PHE B C 1
ATOM 4792 O O . PHE B 1 74 ? -7.988 30.359 -9.32 1 82.56 74 PHE B O 1
ATOM 4799 N N . SER B 1 75 ? -7.738 29.844 -11.422 1 83.5 75 SER B N 1
ATOM 4800 C CA . SER B 1 75 ? -8.453 28.578 -11.414 1 83.5 75 SER B CA 1
ATOM 4801 C C . SER B 1 75 ? -7.945 27.641 -12.508 1 83.5 75 SER B C 1
ATOM 4803 O O . SER B 1 75 ? -7.23 28.078 -13.414 1 83.5 75 SER B O 1
ATOM 4805 N N . TRP B 1 76 ? -8.195 26.438 -12.273 1 83.44 76 TRP B N 1
ATOM 4806 C CA . TRP B 1 76 ? -7.73 25.484 -13.273 1 83.44 76 TRP B CA 1
ATOM 4807 C C . TRP B 1 76 ? -8.344 25.781 -14.641 1 83.44 76 TRP B C 1
ATOM 4809 O O . TRP B 1 76 ? -7.703 25.578 -15.672 1 83.44 76 TRP B O 1
ATOM 4819 N N . TYR B 1 77 ? -9.453 26.391 -14.688 1 87.81 77 TYR B N 1
ATOM 4820 C CA . TYR B 1 77 ? -10.109 26.75 -15.938 1 87.81 77 TYR B CA 1
ATOM 4821 C C . TYR B 1 77 ? -9.367 27.891 -16.625 1 87.81 77 TYR B C 1
ATOM 4823 O O . TYR B 1 77 ? -9.164 27.875 -17.844 1 87.81 77 TYR B O 1
ATOM 4831 N N . THR B 1 78 ? -9 28.859 -15.742 1 88.06 78 THR B N 1
ATOM 4832 C CA . THR B 1 78 ? -8.305 30 -16.312 1 88.06 78 THR B CA 1
ATOM 4833 C C . THR B 1 78 ? -6.941 29.578 -16.859 1 88.06 78 THR B C 1
ATOM 4835 O O . THR B 1 78 ? -6.516 30.062 -17.906 1 88.06 78 THR B O 1
ATOM 4838 N N . ALA B 1 79 ? -6.371 28.641 -16.109 1 88.25 79 ALA B N 1
ATOM 4839 C CA . ALA B 1 79 ? -5.074 28.156 -16.562 1 88.25 79 ALA B CA 1
ATOM 4840 C C . ALA B 1 79 ? -5.219 27.375 -17.875 1 88.25 79 ALA B C 1
ATOM 4842 O O . ALA B 1 79 ? -4.387 27.5 -18.766 1 88.25 79 ALA B O 1
ATOM 4843 N N . LEU B 1 80 ? -6.262 26.688 -18.062 1 91.56 80 LEU B N 1
ATOM 4844 C CA . LEU B 1 80 ? -6.508 25.906 -19.266 1 91.56 80 LEU B CA 1
ATOM 4845 C C . LEU B 1 80 ? -6.836 26.812 -20.438 1 91.56 80 LEU B C 1
ATOM 4847 O O . LEU B 1 80 ? -6.34 26.594 -21.547 1 91.56 80 LEU B O 1
ATOM 4851 N N . ILE B 1 81 ? -7.641 27.766 -20.188 1 91.5 81 ILE B N 1
ATOM 4852 C CA . ILE B 1 81 ? -7.992 28.734 -21.219 1 91.5 81 ILE B CA 1
ATOM 4853 C C . ILE B 1 81 ? -6.742 29.5 -21.656 1 91.5 81 ILE B C 1
ATOM 4855 O O . ILE B 1 81 ? -6.547 29.75 -22.844 1 91.5 81 ILE B O 1
ATOM 4859 N N . GLY B 1 82 ? -5.98 29.859 -20.594 1 90.25 82 GLY B N 1
ATOM 4860 C CA . GLY B 1 82 ? -4.719 30.5 -20.922 1 90.25 82 GLY B CA 1
ATOM 4861 C C . GLY B 1 82 ? -3.807 29.625 -21.766 1 90.25 82 GLY B C 1
ATOM 4862 O O . GLY B 1 82 ? -3.189 30.094 -22.719 1 90.25 82 GLY B O 1
ATOM 4863 N N . LEU B 1 83 ? -3.742 28.406 -21.469 1 92.44 83 LEU B N 1
ATOM 4864 C CA . LEU B 1 83 ? -2.904 27.469 -22.188 1 92.44 83 LEU B CA 1
ATOM 4865 C C . LEU B 1 83 ? -3.375 27.312 -23.641 1 92.44 83 LEU B C 1
ATOM 4867 O O . LEU B 1 83 ? -2.584 27.453 -24.562 1 92.44 83 LEU B O 1
ATOM 4871 N N . ILE B 1 84 ? -4.602 27.078 -23.859 1 93.06 84 ILE B N 1
ATOM 4872 C CA . ILE B 1 84 ? -5.172 26.891 -25.188 1 93.06 84 ILE B CA 1
ATOM 4873 C C . ILE B 1 84 ? -5.121 28.203 -25.953 1 93.06 84 ILE B C 1
ATOM 4875 O O . ILE B 1 84 ? -4.812 28.219 -27.156 1 93.06 84 ILE B O 1
ATOM 4879 N N . GLY B 1 85 ? -5.473 29.281 -25.281 1 92.69 85 GLY B N 1
ATOM 4880 C CA . GLY B 1 85 ? -5.418 30.578 -25.922 1 92.69 85 GLY B CA 1
ATOM 4881 C C . GLY B 1 85 ? -4.039 30.922 -26.453 1 92.69 85 GLY B C 1
ATOM 4882 O O . GLY B 1 85 ? -3.91 31.422 -27.578 1 92.69 85 GLY B O 1
ATOM 4883 N N . THR B 1 86 ? -3.066 30.625 -25.594 1 92.62 86 THR B N 1
ATOM 4884 C CA . THR B 1 86 ? -1.7 30.906 -26.031 1 92.62 86 THR B CA 1
ATOM 4885 C C . THR B 1 86 ? -1.302 30.016 -27.188 1 92.62 86 THR B C 1
ATOM 4887 O O . THR B 1 86 ? -0.615 30.453 -28.109 1 92.62 86 THR B O 1
ATOM 4890 N N . LEU B 1 87 ? -1.684 28.828 -27.219 1 92.38 87 LEU B N 1
ATOM 4891 C CA . LEU B 1 87 ? -1.387 27.891 -28.281 1 92.38 87 LEU B CA 1
ATOM 4892 C C . LEU B 1 87 ? -2.033 28.328 -29.594 1 92.38 87 LEU B C 1
ATOM 4894 O O . LEU B 1 87 ? -1.384 28.328 -30.641 1 92.38 87 LEU B O 1
ATOM 4898 N N . VAL B 1 88 ? -3.289 28.75 -29.516 1 92.19 88 VAL B N 1
ATOM 4899 C CA . VAL B 1 88 ? -4.023 29.203 -30.688 1 92.19 88 VAL B CA 1
ATOM 4900 C C . VAL B 1 88 ? -3.389 30.484 -31.25 1 92.19 88 VAL B C 1
ATOM 4902 O O . VAL B 1 88 ? -3.195 30.609 -32.469 1 92.19 88 VAL B O 1
ATOM 4905 N N . MET B 1 89 ? -3.004 31.375 -30.344 1 93.19 89 MET B N 1
ATOM 4906 C CA . MET B 1 89 ? -2.4 32.656 -30.75 1 93.19 89 MET B CA 1
ATOM 4907 C C . MET B 1 89 ? -1.062 32.406 -31.453 1 93.19 89 MET B C 1
ATOM 4909 O O . MET B 1 89 ? -0.718 33.125 -32.406 1 93.19 89 MET B O 1
ATOM 4913 N N . MET B 1 90 ? -0.378 31.422 -31.031 1 92.69 90 MET B N 1
ATOM 4914 C CA . MET B 1 90 ? 0.902 31.109 -31.656 1 92.69 90 MET B CA 1
ATOM 4915 C C . MET B 1 90 ? 0.704 30.672 -33.094 1 92.69 90 MET B C 1
ATOM 4917 O O . MET B 1 90 ? 1.438 31.109 -34 1 92.69 90 MET B O 1
ATOM 4921 N N . PHE B 1 91 ? -0.343 29.906 -33.375 1 91.19 91 PHE B N 1
ATOM 4922 C CA . PHE B 1 91 ? -0.584 29.391 -34.688 1 91.19 91 PHE B CA 1
ATOM 4923 C C . PHE B 1 91 ? -1.222 30.453 -35.594 1 91.19 91 PHE B C 1
ATOM 4925 O O . PHE B 1 91 ? -1.057 30.422 -36.812 1 91.19 91 PHE B O 1
ATOM 4932 N N . VAL B 1 92 ? -1.908 31.438 -35 1 90.88 92 VAL B N 1
ATOM 4933 C CA . VAL B 1 92 ? -2.502 32.531 -35.75 1 90.88 92 VAL B CA 1
ATOM 4934 C C . VAL B 1 92 ? -1.404 33.469 -36.25 1 90.88 92 VAL B C 1
ATOM 4936 O O . VAL B 1 92 ? -1.483 34 -37.375 1 90.88 92 VAL B O 1
ATOM 4939 N N . ILE B 1 93 ? -0.355 33.656 -35.438 1 90 93 ILE B N 1
ATOM 4940 C CA . ILE B 1 93 ? 0.746 34.531 -35.812 1 90 93 ILE B CA 1
ATOM 4941 C C . ILE B 1 93 ? 1.521 33.906 -36.969 1 90 93 ILE B C 1
ATOM 4943 O O . ILE B 1 93 ? 1.675 34.531 -38.031 1 90 93 ILE B O 1
ATOM 4947 N N . ASN B 1 94 ? 2.064 32.688 -36.719 1 89.62 94 ASN B N 1
ATOM 4948 C CA . ASN B 1 94 ? 2.787 31.953 -37.75 1 89.62 94 ASN B CA 1
ATOM 4949 C C . ASN B 1 94 ? 2.85 30.469 -37.438 1 89.62 94 ASN B C 1
ATOM 4951 O O . ASN B 1 94 ? 3.477 30.062 -36.438 1 89.62 94 ASN B O 1
ATOM 4955 N N . SER B 1 95 ? 2.271 29.656 -38.25 1 89.44 95 SER B N 1
ATOM 4956 C CA . SER B 1 95 ? 2.135 28.219 -38 1 89.44 95 SER B CA 1
ATOM 4957 C C . SER B 1 95 ? 3.492 27.516 -38.031 1 89.44 95 SER B C 1
ATOM 4959 O O . SER B 1 95 ? 3.732 26.594 -37.25 1 89.44 95 SER B O 1
ATOM 4961 N N . VAL B 1 96 ? 4.371 28 -38.844 1 88.94 96 VAL B N 1
ATOM 4962 C CA . VAL B 1 96 ? 5.668 27.344 -38.969 1 88.94 96 VAL B CA 1
ATOM 4963 C C . VAL B 1 96 ? 6.527 27.656 -37.75 1 88.94 96 VAL B C 1
ATOM 4965 O O . VAL B 1 96 ? 7.133 26.75 -37.156 1 88.94 96 VAL B O 1
ATOM 4968 N N . TYR B 1 97 ? 6.531 28.922 -37.375 1 86.88 97 TYR B N 1
ATOM 4969 C CA . TYR B 1 97 ? 7.332 29.281 -36.219 1 86.88 97 TYR B CA 1
ATOM 4970 C C . TYR B 1 97 ? 6.754 28.688 -34.938 1 86.88 97 TYR B C 1
ATOM 4972 O O . TYR B 1 97 ? 7.5 28.328 -34.031 1 86.88 97 TYR B O 1
ATOM 4980 N N . ALA B 1 98 ? 5.441 28.578 -34.906 1 89.19 98 ALA B N 1
ATOM 4981 C CA . ALA B 1 98 ? 4.793 27.969 -33.75 1 89.19 98 ALA B CA 1
ATOM 4982 C C . ALA B 1 98 ? 5.18 26.5 -33.625 1 89.19 98 ALA B C 1
ATOM 4984 O O . ALA B 1 98 ? 5.617 26.047 -32.562 1 89.19 98 ALA B O 1
ATOM 4985 N N . ALA B 1 99 ? 5.062 25.766 -34.688 1 89.69 99 ALA B N 1
ATOM 4986 C CA . ALA B 1 99 ? 5.375 24.328 -34.688 1 89.69 99 ALA B CA 1
ATOM 4987 C C . ALA B 1 99 ? 6.852 24.094 -34.375 1 89.69 99 ALA B C 1
ATOM 4989 O O . ALA B 1 99 ? 7.199 23.203 -33.594 1 89.69 99 ALA B O 1
ATOM 4990 N N . SER B 1 100 ? 7.66 24.922 -35 1 88.75 100 SER B N 1
ATOM 4991 C CA . SER B 1 100 ? 9.094 24.781 -34.781 1 88.75 100 SER B CA 1
ATOM 4992 C C . SER B 1 100 ? 9.477 25.062 -33.344 1 88.75 100 SER B C 1
ATOM 4994 O O . SER B 1 100 ? 10.312 24.359 -32.75 1 88.75 100 SER B O 1
ATOM 4996 N N . SER B 1 101 ? 8.836 26.031 -32.75 1 88.19 101 SER B N 1
ATOM 4997 C CA . SER B 1 101 ? 9.141 26.375 -31.375 1 88.19 101 SER B CA 1
ATOM 4998 C C . SER B 1 101 ? 8.664 25.297 -30.406 1 88.19 101 SER B C 1
ATOM 5000 O O . SER B 1 101 ? 9.352 24.984 -29.438 1 88.19 101 SER B O 1
ATOM 5002 N N . ILE B 1 102 ? 7.566 24.734 -30.625 1 88.19 102 ILE B N 1
ATOM 5003 C CA . ILE B 1 102 ? 7.031 23.672 -29.781 1 88.19 102 ILE B CA 1
ATOM 5004 C C . ILE B 1 102 ? 7.93 22.438 -29.859 1 88.19 102 ILE B C 1
ATOM 5006 O O . ILE B 1 102 ? 8.258 21.828 -28.844 1 88.19 102 ILE B O 1
ATOM 5010 N N . VAL B 1 103 ? 8.328 22.094 -31 1 87.81 103 VAL B N 1
ATOM 5011 C CA . VAL B 1 103 ? 9.188 20.938 -31.188 1 87.81 103 VAL B CA 1
ATOM 5012 C C . VAL B 1 103 ? 10.531 21.172 -30.5 1 87.81 103 VAL B C 1
ATOM 5014 O O . VAL B 1 103 ? 11.062 20.266 -29.844 1 87.81 103 VAL B O 1
ATOM 5017 N N . LEU B 1 104 ? 10.984 22.375 -30.656 1 85.25 104 LEU B N 1
ATOM 5018 C CA . LEU B 1 104 ? 12.242 22.719 -30 1 85.25 104 LEU B CA 1
ATOM 5019 C C . LEU B 1 104 ? 12.102 22.641 -28.484 1 85.25 104 LEU B C 1
ATOM 5021 O O . LEU B 1 104 ? 13.008 22.172 -27.797 1 85.25 104 LEU B O 1
ATOM 5025 N N . CYS B 1 105 ? 11 23.094 -27.984 1 85.12 105 CYS B N 1
ATOM 5026 C CA . CYS B 1 105 ? 10.75 23.047 -26.562 1 85.12 105 CYS B CA 1
ATOM 5027 C C . CYS B 1 105 ? 10.648 21.609 -26.078 1 85.12 105 CYS B C 1
ATOM 5029 O O . CYS B 1 105 ? 11.227 21.25 -25.047 1 85.12 105 CYS B O 1
ATOM 5031 N N . LEU B 1 106 ? 9.961 20.812 -26.781 1 83.94 106 LEU B N 1
ATOM 5032 C CA . LEU B 1 106 ? 9.82 19.406 -26.422 1 83.94 106 LEU B CA 1
ATOM 5033 C C . LEU B 1 106 ? 11.164 18.688 -26.453 1 83.94 106 LEU B C 1
ATOM 5035 O O . LEU B 1 106 ? 11.469 17.875 -25.594 1 83.94 106 LEU B O 1
ATOM 5039 N N . LEU B 1 107 ? 11.906 19 -27.438 1 82.81 107 LEU B N 1
ATOM 5040 C CA . LEU B 1 107 ? 13.242 18.438 -27.531 1 82.81 107 LEU B CA 1
ATOM 5041 C C . LEU B 1 107 ? 14.102 18.844 -26.344 1 82.81 107 LEU B C 1
ATOM 5043 O O . LEU B 1 107 ? 14.844 18.031 -25.797 1 82.81 107 LEU B O 1
ATOM 5047 N N . LEU B 1 108 ? 13.984 20.078 -25.984 1 78.56 108 LEU B N 1
ATOM 5048 C CA . LEU B 1 108 ? 14.742 20.562 -24.844 1 78.56 108 LEU B CA 1
ATOM 5049 C C . LEU B 1 108 ? 14.312 19.844 -23.562 1 78.56 108 LEU B C 1
ATOM 5051 O O . LEU B 1 108 ? 15.164 19.438 -22.766 1 78.56 108 LEU B O 1
ATOM 5055 N N . VAL B 1 109 ? 13.109 19.656 -23.375 1 76.75 109 VAL B N 1
ATOM 5056 C CA . VAL B 1 109 ? 12.586 18.969 -22.203 1 76.75 109 VAL B CA 1
ATOM 5057 C C . VAL B 1 109 ? 13.062 17.516 -22.188 1 76.75 109 VAL B C 1
ATOM 5059 O O . VAL B 1 109 ? 13.453 16.984 -21.141 1 76.75 109 VAL B O 1
ATOM 5062 N N . LEU B 1 110 ? 13.062 16.969 -23.344 1 75.88 110 LEU B N 1
ATOM 5063 C CA . LEU B 1 110 ? 13.508 15.586 -23.469 1 75.88 110 LEU B CA 1
ATOM 5064 C C . LEU B 1 110 ? 15 15.461 -23.188 1 75.88 110 LEU B C 1
ATOM 5066 O O . LEU B 1 110 ? 15.43 14.531 -22.5 1 75.88 110 LEU B O 1
ATOM 5070 N N . LEU B 1 111 ? 15.758 16.406 -23.703 1 72 111 LEU B N 1
ATOM 5071 C CA . LEU B 1 111 ? 17.203 16.391 -23.484 1 72 111 LEU B CA 1
ATOM 5072 C C . LEU B 1 111 ? 17.516 16.625 -22 1 72 111 LEU B C 1
ATOM 5074 O O . LEU B 1 111 ? 18.422 15.992 -21.453 1 72 111 LEU B O 1
ATOM 5078 N N . LEU B 1 112 ? 16.75 17.453 -21.391 1 67.62 112 LEU B N 1
ATOM 5079 C CA . LEU B 1 112 ? 16.953 17.719 -19.969 1 67.62 112 LEU B CA 1
ATOM 5080 C C . LEU B 1 112 ? 16.578 16.5 -19.141 1 67.62 112 LEU B C 1
ATOM 5082 O O . LEU B 1 112 ? 17.219 16.203 -18.125 1 67.62 112 LEU B O 1
ATOM 5086 N N . HIS B 1 113 ? 15.648 15.883 -19.625 1 66.5 113 HIS B N 1
ATOM 5087 C CA . HIS B 1 113 ? 15.219 14.68 -18.922 1 66.5 113 HIS B CA 1
ATOM 5088 C C . HIS B 1 113 ? 16.25 13.562 -19.062 1 66.5 113 HIS B C 1
ATOM 5090 O O . HIS B 1 113 ? 16.469 12.789 -18.141 1 66.5 113 HIS B O 1
ATOM 5096 N N . LEU B 1 114 ? 16.828 13.406 -20.188 1 61.91 114 LEU B N 1
ATOM 5097 C CA . LEU B 1 114 ? 17.75 12.312 -20.484 1 61.91 114 LEU B CA 1
ATOM 5098 C C . LEU B 1 114 ? 19.125 12.609 -19.922 1 61.91 114 LEU B C 1
ATOM 5100 O O . LEU B 1 114 ? 19.812 11.703 -19.438 1 61.91 114 LEU B O 1
ATOM 5104 N N . PHE B 1 115 ? 19.578 13.82 -20.125 1 58.09 115 PHE B N 1
ATOM 5105 C CA . PHE B 1 115 ? 20.969 14.133 -19.781 1 58.09 115 PHE B CA 1
ATOM 5106 C C . PHE B 1 115 ? 21.047 14.711 -18.359 1 58.09 115 PHE B C 1
ATOM 5108 O O . PHE B 1 115 ? 22.125 14.758 -17.766 1 58.09 115 PHE B O 1
ATOM 5115 N N . SER B 1 116 ? 20.125 15.492 -18.094 1 52.97 116 SER B N 1
ATOM 5116 C CA . SER B 1 116 ? 20.203 16.062 -16.766 1 52.97 116 SER B CA 1
ATOM 5117 C C . SER B 1 116 ? 19.672 15.094 -15.711 1 52.97 116 SER B C 1
ATOM 5119 O O . SER B 1 116 ? 18.547 14.609 -15.812 1 52.97 116 SER B O 1
ATOM 5121 N N . PRO B 1 117 ? 20.562 14.273 -15.164 1 47.84 117 PRO B N 1
ATOM 5122 C CA . PRO B 1 117 ? 20.094 13.391 -14.094 1 47.84 117 PRO B CA 1
ATOM 5123 C C . PRO B 1 117 ? 18.953 14 -13.273 1 47.84 117 PRO B C 1
ATOM 5125 O O . PRO B 1 117 ? 19.094 15.117 -12.766 1 47.84 117 PRO B O 1
ATOM 5128 N N . SER B 1 118 ? 17.797 13.898 -13.688 1 46.97 118 SER B N 1
ATOM 5129 C CA . SER B 1 118 ? 16.625 14.297 -12.914 1 46.97 118 SER B CA 1
ATOM 5130 C C . SER B 1 118 ? 16.906 14.242 -11.422 1 46.97 118 SER B C 1
ATOM 5132 O O . SER B 1 118 ? 16.078 14.68 -10.617 1 46.97 118 SER B O 1
ATOM 5134 N N . ARG B 1 119 ? 17.906 13.414 -11.141 1 48.12 119 ARG B N 1
ATOM 5135 C CA . ARG B 1 119 ? 18.266 13.117 -9.758 1 48.12 119 ARG B CA 1
ATOM 5136 C C . ARG B 1 119 ? 18.734 14.367 -9.023 1 48.12 119 ARG B C 1
ATOM 5138 O O . ARG B 1 119 ? 18.5 14.516 -7.824 1 48.12 119 ARG B O 1
ATOM 5145 N N . SER B 1 120 ? 19.5 15.125 -9.852 1 43.91 120 SER B N 1
ATOM 5146 C CA . SER B 1 120 ? 20.125 16.203 -9.094 1 43.91 120 SER B CA 1
ATOM 5147 C C . SER B 1 120 ? 19.297 17.484 -9.156 1 43.91 120 SER B C 1
ATOM 5149 O O . SER B 1 120 ? 19.609 18.469 -8.477 1 43.91 120 SER B O 1
ATOM 5151 N N . ALA B 1 121 ? 18.453 17.625 -10.203 1 48.16 121 ALA B N 1
ATOM 5152 C CA . ALA B 1 121 ? 17.922 18.984 -10.281 1 48.16 121 ALA B CA 1
ATOM 5153 C C . ALA B 1 121 ? 16.812 19.203 -9.242 1 48.16 121 ALA B C 1
ATOM 5155 O O . ALA B 1 121 ? 15.898 18.375 -9.125 1 48.16 121 ALA B O 1
ATOM 5156 N N . HIS B 1 122 ? 17 20 -8.312 1 50.41 122 HIS B N 1
ATOM 5157 C CA . HIS B 1 122 ? 16.266 20.609 -7.203 1 50.41 122 HIS B CA 1
ATOM 5158 C C . HIS B 1 122 ? 14.844 20.969 -7.605 1 50.41 122 HIS B C 1
ATOM 5160 O O . HIS B 1 122 ? 14.109 21.578 -6.824 1 50.41 122 HIS B O 1
ATOM 5166 N N . TRP B 1 123 ? 14.594 20.703 -8.828 1 54.28 123 TRP B N 1
ATOM 5167 C CA . TRP B 1 123 ? 13.32 21.328 -9.203 1 54.28 123 TRP B CA 1
ATOM 5168 C C . TRP B 1 123 ? 12.164 20.344 -9.016 1 54.28 123 TRP B C 1
ATOM 5170 O O . TRP B 1 123 ? 11 20.719 -9.094 1 54.28 123 TRP B O 1
ATOM 5180 N N . GLY B 1 124 ? 12.43 19.328 -8.477 1 57.56 124 GLY B N 1
ATOM 5181 C CA . GLY B 1 124 ? 11.352 18.406 -8.18 1 57.56 124 GLY B CA 1
ATOM 5182 C C . GLY B 1 124 ? 10.602 17.938 -9.422 1 57.56 124 GLY B C 1
ATOM 5183 O O . GLY B 1 124 ? 10.656 18.609 -10.461 1 57.56 124 GLY B O 1
ATOM 5184 N N . SER B 1 125 ? 10.273 16.703 -9.57 1 69.56 125 SER B N 1
ATOM 5185 C CA . SER B 1 125 ? 9.562 16.172 -10.734 1 69.56 125 SER B CA 1
ATOM 5186 C C . SER B 1 125 ? 8.055 16.234 -10.539 1 69.56 125 SER B C 1
ATOM 5188 O O . SER B 1 125 ? 7.512 15.562 -9.656 1 69.56 125 SER B O 1
ATOM 5190 N N . ILE B 1 126 ? 7.352 17.219 -11.18 1 78.5 126 ILE B N 1
ATOM 5191 C CA . ILE B 1 126 ? 5.895 17.328 -11.172 1 78.5 126 ILE B CA 1
ATOM 5192 C C . ILE B 1 126 ? 5.277 15.992 -11.578 1 78.5 126 ILE B C 1
ATOM 5194 O O . ILE B 1 126 ? 4.141 15.688 -11.211 1 78.5 126 ILE B O 1
ATOM 5198 N N . SER B 1 127 ? 6.133 15.242 -12.336 1 80.19 127 SER B N 1
ATOM 5199 C CA . SER B 1 127 ? 5.629 13.945 -12.781 1 80.19 127 SER B CA 1
ATOM 5200 C C . SER B 1 127 ? 5.328 13.031 -11.594 1 80.19 127 SER B C 1
ATOM 5202 O O . SER B 1 127 ? 4.316 12.328 -11.586 1 80.19 127 SER B O 1
ATOM 5204 N N . GLN B 1 128 ? 6.125 13.141 -10.586 1 84.94 128 GLN B N 1
ATOM 5205 C CA . GLN B 1 128 ? 5.918 12.32 -9.398 1 84.94 128 GLN B CA 1
ATOM 5206 C C . GLN B 1 128 ? 4.633 12.719 -8.68 1 84.94 128 GLN B C 1
ATOM 5208 O O . GLN B 1 128 ? 3.881 11.852 -8.219 1 84.94 128 GLN B O 1
ATOM 5213 N N . ALA B 1 129 ? 4.418 14 -8.617 1 86.19 129 ALA B N 1
ATOM 5214 C CA . ALA B 1 129 ? 3.213 14.484 -7.953 1 86.19 129 ALA B CA 1
ATOM 5215 C C . ALA B 1 129 ? 1.959 14.055 -8.711 1 86.19 129 ALA B C 1
ATOM 5217 O O . ALA B 1 129 ? 0.96 13.672 -8.094 1 86.19 129 ALA B O 1
ATOM 5218 N N . LEU B 1 130 ? 2.057 14.109 -10.023 1 85.06 130 LEU B N 1
ATOM 5219 C CA . LEU B 1 130 ? 0.92 13.711 -10.852 1 85.06 130 LEU B CA 1
ATOM 5220 C C . LEU B 1 130 ? 0.667 12.211 -10.734 1 85.06 130 LEU B C 1
ATOM 5222 O O . LEU B 1 130 ? -0.483 11.781 -10.625 1 85.06 130 LEU B O 1
ATOM 5226 N N . ILE B 1 131 ? 1.706 11.453 -10.789 1 87.38 131 ILE B N 1
ATOM 5227 C CA . ILE B 1 131 ? 1.584 10 -10.672 1 87.38 131 ILE B CA 1
ATOM 5228 C C . ILE B 1 131 ? 1 9.633 -9.312 1 87.38 131 ILE B C 1
ATOM 5230 O O . ILE B 1 131 ? 0.127 8.773 -9.211 1 87.38 131 ILE B O 1
ATOM 5234 N N . PHE B 1 132 ? 1.438 10.336 -8.289 1 89.81 132 PHE B N 1
ATOM 5235 C CA . PHE B 1 132 ? 0.921 10.07 -6.953 1 89.81 132 PHE B CA 1
ATOM 5236 C C . PHE B 1 132 ? -0.587 10.281 -6.902 1 89.81 132 PHE B C 1
ATOM 5238 O O . PHE B 1 132 ? -1.321 9.438 -6.391 1 89.81 132 PHE B O 1
ATOM 5245 N N . HIS B 1 133 ? -0.979 11.383 -7.406 1 87.5 133 HIS B N 1
ATOM 5246 C CA . HIS B 1 133 ? -2.4 11.711 -7.383 1 87.5 133 HIS B CA 1
ATOM 5247 C C . HIS B 1 133 ? -3.219 10.672 -8.141 1 87.5 133 HIS B C 1
ATOM 5249 O O . HIS B 1 133 ? -4.277 10.25 -7.672 1 87.5 133 HIS B O 1
ATOM 5255 N N . GLN B 1 134 ? -2.705 10.25 -9.203 1 87.81 134 GLN B N 1
ATOM 5256 C CA . GLN B 1 134 ? -3.406 9.258 -10.016 1 87.81 134 GLN B CA 1
ATOM 5257 C C . GLN B 1 134 ? -3.439 7.902 -9.32 1 87.81 134 GLN B C 1
ATOM 5259 O O . GLN B 1 134 ? -4.473 7.23 -9.305 1 87.81 134 GLN B O 1
ATOM 5264 N N . VAL B 1 135 ? -2.365 7.543 -8.781 1 90.5 135 VAL B N 1
ATOM 5265 C CA . VAL B 1 135 ? -2.285 6.262 -8.094 1 90.5 135 VAL B CA 1
ATOM 5266 C C . VAL B 1 135 ? -3.27 6.238 -6.926 1 90.5 135 VAL B C 1
ATOM 5268 O O . VAL B 1 135 ? -4.008 5.266 -6.746 1 90.5 135 VAL B O 1
ATOM 5271 N N . ARG B 1 136 ? -3.232 7.301 -6.188 1 91.44 136 ARG B N 1
ATOM 5272 C CA . ARG B 1 136 ? -4.129 7.379 -5.039 1 91.44 136 ARG B CA 1
ATOM 5273 C C . ARG B 1 136 ? -5.586 7.242 -5.469 1 91.44 136 ARG B C 1
ATOM 5275 O O . ARG B 1 136 ? -6.352 6.484 -4.867 1 91.44 136 ARG B O 1
ATOM 5282 N N . LYS B 1 137 ? -5.965 7.945 -6.465 1 90.19 137 LYS B N 1
ATOM 5283 C CA . LYS B 1 137 ? -7.34 7.91 -6.965 1 90.19 137 LYS B CA 1
ATOM 5284 C C . LYS B 1 137 ? -7.727 6.504 -7.41 1 90.19 137 LYS B C 1
ATOM 5286 O O . LYS B 1 137 ? -8.789 6 -7.047 1 90.19 137 LYS B O 1
ATOM 5291 N N . TYR B 1 138 ? -6.84 5.883 -8.102 1 89.25 138 TYR B N 1
ATOM 5292 C CA . TYR B 1 138 ? -7.137 4.562 -8.641 1 89.25 138 TYR B CA 1
ATOM 5293 C C . TYR B 1 138 ? -7.105 3.504 -7.547 1 89.25 138 TYR B C 1
ATOM 5295 O O . TYR B 1 138 ? -7.879 2.545 -7.578 1 89.25 138 TYR B O 1
ATOM 5303 N N . LEU B 1 139 ? -6.25 3.684 -6.594 1 92.5 139 LEU B N 1
ATOM 5304 C CA . LEU B 1 139 ? -6.223 2.762 -5.465 1 92.5 139 LEU B CA 1
ATOM 5305 C C . LEU B 1 139 ? -7.547 2.795 -4.703 1 92.5 139 LEU B C 1
ATOM 5307 O O . LEU B 1 139 ? -8.023 1.758 -4.242 1 92.5 139 LEU B O 1
ATOM 5311 N N . LEU B 1 140 ? -8.086 4.004 -4.617 1 91.25 140 LEU B N 1
ATOM 5312 C CA . LEU B 1 140 ? -9.352 4.168 -3.908 1 91.25 140 LEU B CA 1
ATOM 5313 C C . LEU B 1 140 ? -10.5 3.543 -4.688 1 91.25 140 LEU B C 1
ATOM 5315 O O . LEU B 1 140 ? -11.516 3.158 -4.105 1 91.25 140 LEU B O 1
ATOM 5319 N N . MET B 1 141 ? -10.266 3.379 -5.957 1 88.88 141 MET B N 1
ATOM 5320 C CA . MET B 1 141 ? -11.312 2.811 -6.809 1 88.88 141 MET B CA 1
ATOM 5321 C C . MET B 1 141 ? -11.25 1.288 -6.801 1 88.88 141 MET B C 1
ATOM 5323 O O . MET B 1 141 ? -12.211 0.62 -7.172 1 88.88 141 MET B O 1
ATOM 5327 N N . LEU B 1 142 ? -10.102 0.787 -6.453 1 88.56 142 LEU B N 1
ATOM 5328 C CA . LEU B 1 142 ? -9.977 -0.662 -6.332 1 88.56 142 LEU B CA 1
ATOM 5329 C C . LEU B 1 142 ? -10.75 -1.177 -5.125 1 88.56 142 LEU B C 1
ATOM 5331 O O . LEU B 1 142 ? -10.625 -0.636 -4.023 1 88.56 142 LEU B O 1
ATOM 5335 N N . ASP B 1 143 ? -11.617 -2.047 -5.32 1 84.06 143 ASP B N 1
ATOM 5336 C CA . ASP B 1 143 ? -12.469 -2.594 -4.27 1 84.06 143 ASP B CA 1
ATOM 5337 C C . ASP B 1 143 ? -12.336 -4.113 -4.188 1 84.06 143 ASP B C 1
ATOM 5339 O O . ASP B 1 143 ? -12.672 -4.824 -5.137 1 84.06 143 ASP B O 1
ATOM 5343 N N . SER B 1 144 ? -11.875 -4.566 -3.082 1 82.75 144 SER B N 1
ATOM 5344 C CA . SER B 1 144 ? -11.68 -5.996 -2.877 1 82.75 144 SER B CA 1
ATOM 5345 C C . SER B 1 144 ? -13.016 -6.742 -2.924 1 82.75 144 SER B C 1
ATOM 5347 O O . SER B 1 144 ? -13.047 -7.941 -3.209 1 82.75 144 SER B O 1
ATOM 5349 N N . ARG B 1 145 ? -14.141 -6.07 -2.707 1 80.81 145 ARG B N 1
ATOM 5350 C CA . ARG B 1 145 ? -15.461 -6.688 -2.695 1 80.81 145 ARG B CA 1
ATOM 5351 C C . ARG B 1 145 ? -15.93 -7.016 -4.109 1 80.81 145 ARG B C 1
ATOM 5353 O O . ARG B 1 145 ? -16.844 -7.82 -4.297 1 80.81 145 ARG B O 1
ATOM 5360 N N . LYS B 1 146 ? -15.227 -6.453 -5.082 1 77.88 146 LYS B N 1
ATOM 5361 C CA . LYS B 1 146 ? -15.602 -6.633 -6.48 1 77.88 146 LYS B CA 1
ATOM 5362 C C . LYS B 1 146 ? -14.648 -7.598 -7.184 1 77.88 146 LYS B C 1
ATOM 5364 O O . LYS B 1 146 ? -14.703 -7.742 -8.406 1 77.88 146 LYS B O 1
ATOM 5369 N N . ASP B 1 147 ? -13.828 -8.266 -6.457 1 78.38 147 ASP B N 1
ATOM 5370 C CA . ASP B 1 147 ? -12.883 -9.203 -7.043 1 78.38 147 ASP B CA 1
ATOM 5371 C C . ASP B 1 147 ? -13.602 -10.43 -7.602 1 78.38 147 ASP B C 1
ATOM 5373 O O . ASP B 1 147 ? -14.555 -10.93 -6.992 1 78.38 147 ASP B O 1
ATOM 5377 N N . HIS B 1 148 ? -13.203 -10.789 -8.773 1 78.94 148 HIS B N 1
ATOM 5378 C CA . HIS B 1 148 ? -13.711 -11.992 -9.414 1 78.94 148 HIS B CA 1
ATOM 5379 C C . HIS B 1 148 ? -12.578 -12.93 -9.828 1 78.94 148 HIS B C 1
ATOM 5381 O O . HIS B 1 148 ? -11.5 -12.469 -10.195 1 78.94 148 HIS B O 1
ATOM 5387 N N . VAL B 1 149 ? -12.891 -14.133 -9.867 1 82.94 149 VAL B N 1
ATOM 5388 C CA . VAL B 1 149 ? -11.891 -15.172 -10.109 1 82.94 149 VAL B CA 1
ATOM 5389 C C . VAL B 1 149 ? -11.359 -15.047 -11.539 1 82.94 149 VAL B C 1
ATOM 5391 O O . VAL B 1 149 ? -10.195 -15.367 -11.797 1 82.94 149 VAL B O 1
ATOM 5394 N N . LYS B 1 150 ? -12.102 -14.539 -12.422 1 80.94 150 LYS B N 1
ATOM 5395 C CA . LYS B 1 150 ? -11.703 -14.398 -13.82 1 80.94 150 LYS B CA 1
ATOM 5396 C C . LYS B 1 150 ? -10.484 -13.484 -13.953 1 80.94 150 LYS B C 1
ATOM 5398 O O . LYS B 1 150 ? -9.688 -13.633 -14.875 1 80.94 150 LYS B O 1
ATOM 5403 N N . PHE B 1 151 ? -10.375 -12.594 -12.945 1 82.62 151 PHE B N 1
ATOM 5404 C CA . PHE B 1 151 ? -9.297 -11.625 -13.039 1 82.62 151 PHE B CA 1
ATOM 5405 C C . PHE B 1 151 ? -8.297 -11.82 -11.906 1 82.62 151 PHE B C 1
ATOM 5407 O O . PHE B 1 151 ? -7.605 -10.875 -11.508 1 82.62 151 PHE B O 1
ATOM 5414 N N . TRP B 1 152 ? -8.273 -12.984 -11.445 1 88.38 152 TRP B N 1
ATOM 5415 C CA . TRP B 1 152 ? -7.336 -13.32 -10.375 1 88.38 152 TRP B CA 1
ATOM 5416 C C . TRP B 1 152 ? -5.895 -13.219 -10.867 1 88.38 152 TRP B C 1
ATOM 5418 O O . TRP B 1 152 ? -5.594 -13.594 -12 1 88.38 152 TRP B O 1
ATOM 5428 N N . ARG B 1 153 ? -5 -12.781 -10.031 1 90.88 153 ARG B N 1
ATOM 5429 C CA . ARG B 1 153 ? -3.57 -12.742 -10.312 1 90.88 153 ARG B CA 1
ATOM 5430 C C . ARG B 1 153 ? -2.75 -13.023 -9.062 1 90.88 153 ARG B C 1
ATOM 5432 O O . ARG B 1 153 ? -3.182 -12.719 -7.949 1 90.88 153 ARG B O 1
ATOM 5439 N N . PRO B 1 154 ? -1.653 -13.625 -9.289 1 94.56 154 PRO B N 1
ATOM 5440 C CA . PRO B 1 154 ? -0.801 -13.898 -8.133 1 94.56 154 PRO B CA 1
ATOM 5441 C C . PRO B 1 154 ? -0.203 -12.625 -7.531 1 94.56 154 PRO B C 1
ATOM 5443 O O . PRO B 1 154 ? 0.403 -11.828 -8.25 1 94.56 154 PRO B O 1
ATOM 5446 N N . GLN B 1 155 ? -0.459 -12.367 -6.359 1 96.62 155 GLN B N 1
ATOM 5447 C CA . GLN B 1 155 ? 0.17 -11.312 -5.578 1 96.62 155 GLN B CA 1
ATOM 5448 C C . GLN B 1 155 ? 1.068 -11.891 -4.488 1 96.62 155 GLN B C 1
ATOM 5450 O O . GLN B 1 155 ? 0.579 -12.422 -3.488 1 96.62 155 GLN B O 1
ATOM 5455 N N . MET B 1 156 ? 2.352 -11.727 -4.699 1 98 156 MET B N 1
ATOM 5456 C CA . MET B 1 156 ? 3.316 -12.539 -3.973 1 98 156 MET B CA 1
ATOM 5457 C C . MET B 1 156 ? 4.012 -11.727 -2.887 1 98 156 MET B C 1
ATOM 5459 O O . MET B 1 156 ? 4.352 -10.562 -3.102 1 98 156 MET B O 1
ATOM 5463 N N . LEU B 1 157 ? 4.113 -12.211 -1.722 1 98.75 157 LEU B N 1
ATOM 5464 C CA . LEU B 1 157 ? 5.016 -11.758 -0.67 1 98.75 157 LEU B CA 1
ATOM 5465 C C . LEU B 1 157 ? 6.125 -12.773 -0.432 1 98.75 157 LEU B C 1
ATOM 5467 O O . LEU B 1 157 ? 5.867 -13.883 0.031 1 98.75 157 LEU B O 1
ATOM 5471 N N . LEU B 1 158 ? 7.34 -12.469 -0.814 1 98.81 158 LEU B N 1
ATOM 5472 C CA . LEU B 1 158 ? 8.492 -13.336 -0.61 1 98.81 158 LEU B CA 1
ATOM 5473 C C . LEU B 1 158 ? 9.25 -12.945 0.652 1 98.81 158 LEU B C 1
ATOM 5475 O O . LEU B 1 158 ? 9.672 -11.797 0.798 1 98.81 158 LEU B O 1
ATOM 5479 N N . MET B 1 159 ? 9.375 -13.891 1.554 1 98.31 159 MET B N 1
ATOM 5480 C CA . MET B 1 159 ? 10.195 -13.664 2.742 1 98.31 159 MET B CA 1
ATOM 5481 C C . MET B 1 159 ? 11.664 -13.93 2.443 1 98.31 159 MET B C 1
ATOM 5483 O O . MET B 1 159 ? 12.023 -15.016 1.994 1 98.31 159 MET B O 1
ATOM 5487 N N . VAL B 1 160 ? 12.461 -12.93 2.678 1 97.12 160 VAL B N 1
ATOM 5488 C CA . VAL B 1 160 ? 13.891 -13.07 2.389 1 97.12 160 VAL B CA 1
ATOM 5489 C C . VAL B 1 160 ? 14.703 -12.727 3.633 1 97.12 160 VAL B C 1
ATOM 5491 O O . VAL B 1 160 ? 14.531 -11.656 4.219 1 97.12 160 VAL B O 1
ATOM 5494 N N . ALA B 1 161 ? 15.562 -13.578 4.035 1 93.12 161 ALA B N 1
ATOM 5495 C CA . ALA B 1 161 ? 16.453 -13.305 5.164 1 93.12 161 ALA B CA 1
ATOM 5496 C C . ALA B 1 161 ? 17.688 -12.531 4.711 1 93.12 161 ALA B C 1
ATOM 5498 O O . ALA B 1 161 ? 18.047 -11.516 5.312 1 93.12 161 ALA B O 1
ATOM 5499 N N . ASN B 1 162 ? 18.344 -12.984 3.676 1 92.5 162 ASN B N 1
ATOM 5500 C CA . ASN B 1 162 ? 19.531 -12.375 3.105 1 92.5 162 ASN B CA 1
ATOM 5501 C C . ASN B 1 162 ? 19.5 -12.414 1.581 1 92.5 162 ASN B C 1
ATOM 5503 O O . ASN B 1 162 ? 19.594 -13.484 0.981 1 92.5 162 ASN B O 1
ATOM 5507 N N . PRO B 1 163 ? 19.438 -11.266 0.977 1 93.25 163 PRO B N 1
ATOM 5508 C CA . PRO B 1 163 ? 19.312 -11.242 -0.482 1 93.25 163 PRO B CA 1
ATOM 5509 C C . PRO B 1 163 ? 20.562 -11.727 -1.196 1 93.25 163 PRO B C 1
ATOM 5511 O O . PRO B 1 163 ? 20.5 -12.18 -2.342 1 93.25 163 PRO B O 1
ATOM 5514 N N . ARG B 1 164 ? 21.734 -11.625 -0.539 1 92 164 ARG B N 1
ATOM 5515 C CA . ARG B 1 164 ? 23 -12.039 -1.13 1 92 164 ARG B CA 1
ATOM 5516 C C . ARG B 1 164 ? 22.969 -13.516 -1.522 1 92 164 ARG B C 1
ATOM 5518 O O . ARG B 1 164 ? 23.594 -13.914 -2.504 1 92 164 ARG B O 1
ATOM 5525 N N . SER B 1 165 ? 22.219 -14.289 -0.875 1 92.25 165 SER B N 1
ATOM 5526 C CA . SER B 1 165 ? 22.188 -15.727 -1.109 1 92.25 165 SER B CA 1
ATOM 5527 C C . SER B 1 165 ? 20.906 -16.156 -1.824 1 92.25 165 SER B C 1
ATOM 5529 O O . SER B 1 165 ? 20.719 -17.328 -2.141 1 92.25 165 SER B O 1
ATOM 5531 N N . CYS B 1 166 ? 20.016 -15.242 -2.115 1 93.38 166 CYS B N 1
ATOM 5532 C CA . CYS B 1 166 ? 18.719 -15.648 -2.623 1 93.38 166 CYS B CA 1
ATOM 5533 C C . CYS B 1 166 ? 18.375 -14.906 -3.906 1 93.38 166 CYS B C 1
ATOM 5535 O O . CYS B 1 166 ? 17.203 -14.742 -4.242 1 93.38 166 CYS B O 1
ATOM 5537 N N . CYS B 1 167 ? 19.312 -14.484 -4.676 1 94.56 167 CYS B N 1
ATOM 5538 C CA . CYS B 1 167 ? 19.078 -13.68 -5.871 1 94.56 167 CYS B CA 1
ATOM 5539 C C . CYS B 1 167 ? 18.297 -14.461 -6.91 1 94.56 167 CYS B C 1
ATOM 5541 O O . CYS B 1 167 ? 17.312 -13.961 -7.461 1 94.56 167 CYS B O 1
ATOM 5543 N N . PRO B 1 168 ? 18.672 -15.766 -7.168 1 94.75 168 PRO B N 1
ATOM 5544 C CA . PRO B 1 168 ? 17.891 -16.516 -8.156 1 94.75 168 PRO B CA 1
ATOM 5545 C C . PRO B 1 168 ? 16.438 -16.688 -7.75 1 94.75 168 PRO B C 1
ATOM 5547 O O . PRO B 1 168 ? 15.539 -16.625 -8.602 1 94.75 168 PRO B O 1
ATOM 5550 N N . LEU B 1 169 ? 16.234 -16.891 -6.461 1 96.75 169 LEU B N 1
ATOM 5551 C CA . LEU B 1 169 ? 14.875 -17.031 -5.961 1 96.75 169 LEU B CA 1
ATOM 5552 C C . LEU B 1 169 ? 14.094 -15.742 -6.133 1 96.75 169 LEU B C 1
ATOM 5554 O O . LEU B 1 169 ? 12.938 -15.758 -6.562 1 96.75 169 LEU B O 1
ATOM 5558 N N . ILE B 1 170 ? 14.688 -14.586 -5.781 1 97.5 170 ILE B N 1
ATOM 5559 C CA . ILE B 1 170 ? 14.062 -13.273 -5.938 1 97.5 170 ILE B CA 1
ATOM 5560 C C . ILE B 1 170 ? 13.695 -13.055 -7.402 1 97.5 170 ILE B C 1
ATOM 5562 O O . ILE B 1 170 ? 12.594 -12.594 -7.711 1 97.5 170 ILE B O 1
ATOM 5566 N N . ALA B 1 171 ? 14.562 -13.406 -8.266 1 96.31 171 ALA B N 1
ATOM 5567 C CA . ALA B 1 171 ? 14.328 -13.234 -9.695 1 96.31 171 ALA B CA 1
ATOM 5568 C C . ALA B 1 171 ? 13.227 -14.172 -10.195 1 96.31 171 ALA B C 1
ATOM 5570 O O . ALA B 1 171 ? 12.422 -13.789 -11.039 1 96.31 171 ALA B O 1
ATOM 5571 N N . PHE B 1 172 ? 13.234 -15.375 -9.742 1 96.94 172 PHE B N 1
ATOM 5572 C CA . PHE B 1 172 ? 12.227 -16.344 -10.156 1 96.94 172 PHE B CA 1
ATOM 5573 C C . PHE B 1 172 ? 10.836 -15.875 -9.766 1 96.94 172 PHE B C 1
ATOM 5575 O O . PHE B 1 172 ? 9.898 -15.961 -10.562 1 96.94 172 PHE B O 1
ATOM 5582 N N . VAL B 1 173 ? 10.664 -15.398 -8.484 1 98.06 173 VAL B N 1
ATOM 5583 C CA . VAL B 1 173 ? 9.352 -14.961 -8.008 1 98.06 173 VAL B CA 1
ATOM 5584 C C . VAL B 1 173 ? 8.891 -13.75 -8.82 1 98.06 173 VAL B C 1
ATOM 5586 O O . VAL B 1 173 ? 7.691 -13.578 -9.055 1 98.06 173 VAL B O 1
ATOM 5589 N N . ASN B 1 174 ? 9.805 -12.922 -9.211 1 97 174 ASN B N 1
ATOM 5590 C CA . ASN B 1 174 ? 9.469 -11.82 -10.102 1 97 174 ASN B CA 1
ATOM 5591 C C . ASN B 1 174 ? 8.82 -12.312 -11.391 1 97 174 ASN B C 1
ATOM 5593 O O . ASN B 1 174 ? 7.875 -11.703 -11.891 1 97 174 ASN B O 1
ATOM 5597 N N . ASP B 1 175 ? 9.305 -13.398 -11.922 1 95.56 175 ASP B N 1
ATOM 5598 C CA . ASP B 1 175 ? 8.711 -13.984 -13.117 1 95.56 175 ASP B CA 1
ATOM 5599 C C . ASP B 1 175 ? 7.34 -14.586 -12.82 1 95.56 175 ASP B C 1
ATOM 5601 O O . ASP B 1 175 ? 6.406 -14.445 -13.617 1 95.56 175 ASP B O 1
ATOM 5605 N N . LEU B 1 176 ? 7.254 -15.156 -11.672 1 95.69 176 LEU B N 1
ATOM 5606 C CA . LEU B 1 176 ? 6.039 -15.875 -11.297 1 95.69 176 LEU B CA 1
ATOM 5607 C C . LEU B 1 176 ? 4.883 -14.906 -11.07 1 95.69 176 LEU B C 1
ATOM 5609 O O . LEU B 1 176 ? 3.727 -15.234 -11.344 1 95.69 176 LEU B O 1
ATOM 5613 N N . LYS B 1 177 ? 5.137 -13.75 -10.617 1 91.44 177 LYS B N 1
ATOM 5614 C CA . LYS B 1 177 ? 4.074 -12.789 -10.344 1 91.44 177 LYS B CA 1
ATOM 5615 C C . LYS B 1 177 ? 3.486 -12.234 -11.633 1 91.44 177 LYS B C 1
ATOM 5617 O O . LYS B 1 177 ? 2.342 -11.773 -11.656 1 91.44 177 LYS B O 1
ATOM 5622 N N . LYS B 1 178 ? 4.316 -12.227 -12.703 1 87.44 178 LYS B N 1
ATOM 5623 C CA . LYS B 1 178 ? 3.967 -11.719 -14.031 1 87.44 178 LYS B CA 1
ATOM 5624 C C . LYS B 1 178 ? 3.326 -10.336 -13.93 1 87.44 178 LYS B C 1
ATOM 5626 O O . LYS B 1 178 ? 4.023 -9.336 -13.766 1 87.44 178 LYS B O 1
ATOM 5631 N N . SER B 1 179 ? 1.964 -10.203 -13.711 1 86.38 179 SER B N 1
ATOM 5632 C CA . SER B 1 179 ? 1.287 -8.906 -13.727 1 86.38 179 SER B CA 1
ATOM 5633 C C . SER B 1 179 ? 0.721 -8.57 -12.352 1 86.38 179 SER B C 1
ATOM 5635 O O . SER B 1 179 ? 0.057 -7.543 -12.18 1 86.38 179 SER B O 1
ATOM 5637 N N . GLY B 1 180 ? 1.085 -9.336 -11.414 1 93.06 180 GLY B N 1
ATOM 5638 C CA . GLY B 1 180 ? 0.555 -9.094 -10.078 1 93.06 180 GLY B CA 1
ATOM 5639 C C . GLY B 1 180 ? 1.508 -8.32 -9.188 1 93.06 180 GLY B C 1
ATOM 5640 O O . GLY B 1 180 ? 2.521 -7.801 -9.656 1 93.06 180 GLY B O 1
ATOM 5641 N N . LEU B 1 181 ? 1.135 -8.172 -7.945 1 96.19 181 LEU B N 1
ATOM 5642 C CA . LEU B 1 181 ? 1.917 -7.492 -6.918 1 96.19 181 LEU B CA 1
ATOM 5643 C C . LEU B 1 181 ? 3.059 -8.375 -6.43 1 96.19 181 LEU B C 1
ATOM 5645 O O . LEU B 1 181 ? 2.891 -9.586 -6.277 1 96.19 181 LEU B O 1
ATOM 5649 N N . TYR B 1 182 ? 4.23 -7.832 -6.371 1 98.12 182 TYR B N 1
ATOM 5650 C CA . TYR B 1 182 ? 5.387 -8.531 -5.82 1 98.12 182 TYR B CA 1
ATOM 5651 C C . TYR B 1 182 ? 6.02 -7.734 -4.691 1 98.12 182 TYR B C 1
ATOM 5653 O O . TYR B 1 182 ? 6.512 -6.625 -4.906 1 98.12 182 TYR B O 1
ATOM 5661 N N . VAL B 1 183 ? 5.973 -8.234 -3.477 1 98.44 183 VAL B N 1
ATOM 5662 C CA . VAL B 1 183 ? 6.539 -7.602 -2.293 1 98.44 183 VAL B CA 1
ATOM 5663 C C . VAL B 1 183 ? 7.641 -8.484 -1.708 1 98.44 183 VAL B C 1
ATOM 5665 O O . VAL B 1 183 ? 7.457 -9.688 -1.546 1 98.44 183 VAL B O 1
ATOM 5668 N N . VAL B 1 184 ? 8.781 -7.973 -1.494 1 98.5 184 VAL B N 1
ATOM 5669 C CA . VAL B 1 184 ? 9.859 -8.648 -0.777 1 98.5 184 VAL B CA 1
ATOM 5670 C C . VAL B 1 184 ? 9.859 -8.203 0.685 1 98.5 184 VAL B C 1
ATOM 5672 O O . VAL B 1 184 ? 10.078 -7.027 0.982 1 98.5 184 VAL B O 1
ATOM 5675 N N . GLY B 1 185 ? 9.555 -9.102 1.558 1 98.31 185 GLY B N 1
ATOM 5676 C CA . GLY B 1 185 ? 9.484 -8.805 2.98 1 98.31 185 GLY B CA 1
ATOM 5677 C C . GLY B 1 185 ? 10.68 -9.32 3.756 1 98.31 185 GLY B C 1
ATOM 5678 O O . GLY B 1 185 ? 11.172 -10.422 3.496 1 98.31 185 GLY B O 1
ATOM 5679 N N . HIS B 1 186 ? 11.18 -8.516 4.652 1 97.5 186 HIS B N 1
ATOM 5680 C CA . HIS B 1 186 ? 12.289 -8.883 5.531 1 97.5 186 HIS B CA 1
ATOM 5681 C C . HIS B 1 186 ? 12.008 -8.469 6.973 1 97.5 186 HIS B C 1
ATOM 5683 O O . HIS B 1 186 ? 11.5 -7.375 7.223 1 97.5 186 HIS B O 1
ATOM 5689 N N . VAL B 1 187 ? 12.289 -9.336 7.898 1 96.38 187 VAL B N 1
ATOM 5690 C CA . VAL B 1 187 ? 12.133 -9.07 9.32 1 96.38 187 VAL B CA 1
ATOM 5691 C C . VAL B 1 187 ? 13.508 -8.938 9.977 1 96.38 187 VAL B C 1
ATOM 5693 O O . VAL B 1 187 ? 14.305 -9.875 9.953 1 96.38 187 VAL B O 1
ATOM 5696 N N . LYS B 1 188 ? 13.828 -7.762 10.43 1 94.62 188 LYS B N 1
ATOM 5697 C CA . LYS B 1 188 ? 15.023 -7.598 11.25 1 94.62 188 LYS B CA 1
ATOM 5698 C C . LYS B 1 188 ? 14.789 -8.117 12.664 1 94.62 188 LYS B C 1
ATOM 5700 O O . LYS B 1 188 ? 14.055 -7.508 13.445 1 94.62 188 LYS B O 1
ATOM 5705 N N . VAL B 1 189 ? 15.422 -9.227 12.938 1 92.25 189 VAL B N 1
ATOM 5706 C CA . VAL B 1 189 ? 15.203 -9.891 14.219 1 92.25 189 VAL B CA 1
ATOM 5707 C C . VAL B 1 189 ? 16.141 -9.305 15.273 1 92.25 189 VAL B C 1
ATOM 5709 O O . VAL B 1 189 ? 17.328 -9.102 15.016 1 92.25 189 VAL B O 1
ATOM 5712 N N . GLY B 1 190 ? 15.617 -8.953 16.375 1 83 190 GLY B N 1
ATOM 5713 C CA . GLY B 1 190 ? 16.391 -8.422 17.5 1 83 190 GLY B CA 1
ATOM 5714 C C . GLY B 1 190 ? 15.531 -8.086 18.703 1 83 190 GLY B C 1
ATOM 5715 O O . GLY B 1 190 ? 14.539 -8.773 18.984 1 83 190 GLY B O 1
ATOM 5716 N N . ALA B 1 191 ? 16.078 -7.137 19.422 1 82.44 191 ALA B N 1
ATOM 5717 C CA . ALA B 1 191 ? 15.32 -6.641 20.562 1 82.44 191 ALA B CA 1
ATOM 5718 C C . ALA B 1 191 ? 14.055 -5.914 20.109 1 82.44 191 ALA B C 1
ATOM 5720 O O . ALA B 1 191 ? 13.922 -5.574 18.922 1 82.44 191 ALA B O 1
ATOM 5721 N N . GLU B 1 192 ? 13.148 -5.82 21 1 82.12 192 GLU B N 1
ATOM 5722 C CA . GLU B 1 192 ? 11.93 -5.07 20.688 1 82.12 192 GLU B CA 1
ATOM 5723 C C . GLU B 1 192 ? 12.258 -3.629 20.297 1 82.12 192 GLU B C 1
ATOM 5725 O O . GLU B 1 192 ? 13.195 -3.033 20.844 1 82.12 192 GLU B O 1
ATOM 5730 N N . PHE B 1 193 ? 11.547 -3.135 19.375 1 84.31 193 PHE B N 1
ATOM 5731 C CA . PHE B 1 193 ? 11.797 -1.79 18.875 1 84.31 193 PHE B CA 1
ATOM 5732 C C . PHE B 1 193 ? 11.812 -0.78 20.016 1 84.31 193 PHE B C 1
ATOM 5734 O O . PHE B 1 193 ? 12.57 0.191 19.969 1 84.31 193 PHE B O 1
ATOM 5741 N N . SER B 1 194 ? 11.031 -1.048 20.984 1 81.94 194 SER B N 1
ATOM 5742 C CA . SER B 1 194 ? 10.914 -0.139 22.125 1 81.94 194 SER B CA 1
ATOM 5743 C C . SER B 1 194 ? 12.258 0.031 22.828 1 81.94 194 SER B C 1
ATOM 5745 O O . SER B 1 194 ? 12.5 1.051 23.484 1 81.94 194 SER B O 1
ATOM 5747 N N . SER B 1 195 ? 13.102 -0.939 22.625 1 81.75 195 SER B N 1
ATOM 5748 C CA . SER B 1 195 ? 14.375 -0.921 23.344 1 81.75 195 SER B CA 1
ATOM 5749 C C . SER B 1 195 ? 15.492 -0.397 22.453 1 81.75 195 SER B C 1
ATOM 5751 O O . SER B 1 195 ? 16.641 -0.265 22.891 1 81.75 195 SER B O 1
ATOM 5753 N N . MET B 1 196 ? 15.18 -0.034 21.266 1 85.81 196 MET B N 1
ATOM 5754 C CA . MET B 1 196 ? 16.188 0.429 20.328 1 85.81 196 MET B CA 1
ATOM 5755 C C . MET B 1 196 ? 16.281 1.952 20.328 1 85.81 196 MET B C 1
ATOM 5757 O O . MET B 1 196 ? 15.273 2.637 20.516 1 85.81 196 MET B O 1
ATOM 5761 N N . ASP B 1 197 ? 17.391 2.445 20.109 1 84.88 197 ASP B N 1
ATOM 5762 C CA . ASP B 1 197 ? 17.609 3.889 20.125 1 84.88 197 ASP B CA 1
ATOM 5763 C C . ASP B 1 197 ? 17.25 4.508 18.766 1 84.88 197 ASP B C 1
ATOM 5765 O O . ASP B 1 197 ? 16.875 5.684 18.703 1 84.88 197 ASP B O 1
ATOM 5769 N N . HIS B 1 198 ? 17.469 3.701 17.812 1 89 198 HIS B N 1
ATOM 5770 C CA . HIS B 1 198 ? 17.172 4.191 16.469 1 89 198 HIS B CA 1
ATOM 5771 C C . HIS B 1 198 ? 16.469 3.127 15.648 1 89 198 HIS B C 1
ATOM 5773 O O . HIS B 1 198 ? 16.516 1.939 15.977 1 89 198 HIS B O 1
ATOM 5779 N N . ASP B 1 199 ? 15.812 3.547 14.688 1 91.88 199 ASP B N 1
ATOM 5780 C CA . ASP B 1 199 ? 15.141 2.625 13.781 1 91.88 199 ASP B CA 1
ATOM 5781 C C . ASP B 1 199 ? 16.109 2.072 12.734 1 91.88 199 ASP B C 1
ATOM 5783 O O . ASP B 1 199 ? 16.562 2.807 11.859 1 91.88 199 ASP B O 1
ATOM 5787 N N . PRO B 1 200 ? 16.453 0.863 12.797 1 91.31 200 PRO B N 1
ATOM 5788 C CA . PRO B 1 200 ? 17.422 0.277 11.859 1 91.31 200 PRO B CA 1
ATOM 5789 C C . PRO B 1 200 ? 16.875 0.171 10.438 1 91.31 200 PRO B C 1
ATOM 5791 O O . PRO B 1 200 ? 17.656 0.043 9.484 1 91.31 200 PRO B O 1
ATOM 5794 N N . THR B 1 201 ? 15.555 0.171 10.273 1 92.5 201 THR B N 1
ATOM 5795 C CA . THR B 1 201 ? 14.938 -0.028 8.961 1 92.5 201 THR B CA 1
ATOM 5796 C C . THR B 1 201 ? 15.211 1.168 8.055 1 92.5 201 THR B C 1
ATOM 5798 O O . THR B 1 201 ? 15.172 1.043 6.824 1 92.5 201 THR B O 1
ATOM 5801 N N . LEU B 1 202 ? 15.461 2.33 8.625 1 90.94 202 LEU B N 1
ATOM 5802 C CA . LEU B 1 202 ? 15.664 3.539 7.836 1 90.94 202 LEU B CA 1
ATOM 5803 C C . LEU B 1 202 ? 16.906 3.422 6.973 1 90.94 202 LEU B C 1
ATOM 5805 O O . LEU B 1 202 ? 16.875 3.709 5.773 1 90.94 202 LEU B O 1
ATOM 5809 N N . ALA B 1 203 ? 17.984 2.949 7.523 1 88.81 203 ALA B N 1
ATOM 5810 C CA . ALA B 1 203 ? 19.234 2.781 6.789 1 88.81 203 ALA B CA 1
ATOM 5811 C C . ALA B 1 203 ? 19.156 1.591 5.836 1 88.81 203 ALA B C 1
ATOM 5813 O O . ALA B 1 203 ? 19.641 1.656 4.707 1 88.81 203 ALA B O 1
ATOM 5814 N N . ASP B 1 204 ? 18.484 0.538 6.25 1 92.31 204 ASP B N 1
ATOM 5815 C CA . ASP B 1 204 ? 18.406 -0.699 5.48 1 92.31 204 ASP B CA 1
ATOM 5816 C C . ASP B 1 204 ? 17.547 -0.516 4.234 1 92.31 204 ASP B C 1
ATOM 5818 O O . ASP B 1 204 ? 17.797 -1.147 3.203 1 92.31 204 ASP B O 1
ATOM 5822 N N . TYR B 1 205 ? 16.578 0.301 4.355 1 92.88 205 TYR B N 1
ATOM 5823 C CA . TYR B 1 205 ? 15.609 0.454 3.273 1 92.88 205 TYR B CA 1
ATOM 5824 C C . TYR B 1 205 ? 16.297 0.877 1.981 1 92.88 205 TYR B C 1
ATOM 5826 O O . TYR B 1 205 ? 16.016 0.336 0.911 1 92.88 205 TYR B O 1
ATOM 5834 N N . SER B 1 206 ? 17.188 1.837 2.051 1 91.19 206 SER B N 1
ATOM 5835 C CA . SER B 1 206 ? 17.891 2.314 0.861 1 91.19 206 SER B CA 1
ATOM 5836 C C . SER B 1 206 ? 18.734 1.209 0.234 1 91.19 206 SER B C 1
ATOM 5838 O O . SER B 1 206 ? 18.828 1.12 -0.991 1 91.19 206 SER B O 1
ATOM 5840 N N . HIS B 1 207 ? 19.297 0.35 1.06 1 93.12 207 HIS B N 1
ATOM 5841 C CA . HIS B 1 207 ? 20.094 -0.764 0.565 1 93.12 207 HIS B CA 1
ATOM 5842 C C . HIS B 1 207 ? 19.234 -1.788 -0.158 1 93.12 207 HIS B C 1
ATOM 5844 O O . HIS B 1 207 ? 19.641 -2.334 -1.187 1 93.12 207 HIS B O 1
ATOM 5850 N N . TRP B 1 208 ? 18.078 -2.043 0.377 1 95.75 208 TRP B N 1
ATOM 5851 C CA . TRP B 1 208 ? 17.172 -2.996 -0.251 1 95.75 208 TRP B CA 1
ATOM 5852 C C . TRP B 1 208 ? 16.656 -2.457 -1.579 1 95.75 208 TRP B C 1
ATOM 5854 O O . TRP B 1 208 ? 16.453 -3.217 -2.531 1 95.75 208 TRP B O 1
ATOM 5864 N N . LEU B 1 209 ? 16.422 -1.123 -1.641 1 93.75 209 LEU B N 1
ATOM 5865 C CA . LEU B 1 209 ? 16 -0.523 -2.902 1 93.75 209 LEU B CA 1
ATOM 5866 C C . LEU B 1 209 ? 17.078 -0.681 -3.963 1 93.75 209 LEU B C 1
ATOM 5868 O O . LEU B 1 209 ? 16.781 -0.971 -5.125 1 93.75 209 LEU B O 1
ATOM 5872 N N . ALA B 1 210 ? 18.328 -0.501 -3.529 1 93.38 210 ALA B N 1
ATOM 5873 C CA . ALA B 1 210 ? 19.453 -0.684 -4.438 1 93.38 210 ALA B CA 1
ATOM 5874 C C . ALA B 1 210 ? 19.531 -2.125 -4.934 1 93.38 210 ALA B C 1
ATOM 5876 O O . ALA B 1 210 ? 19.906 -2.375 -6.078 1 93.38 210 ALA B O 1
ATOM 5877 N N . LEU B 1 211 ? 19.203 -3.027 -4.082 1 94.94 211 LEU B N 1
ATOM 5878 C CA . LEU B 1 211 ? 19.188 -4.438 -4.445 1 94.94 211 LEU B CA 1
ATOM 5879 C C . LEU B 1 211 ? 18.156 -4.699 -5.547 1 94.94 211 LEU B C 1
ATOM 5881 O O . LEU B 1 211 ? 18.453 -5.398 -6.52 1 94.94 211 LEU B O 1
ATOM 5885 N N . VAL B 1 212 ? 17 -4.156 -5.375 1 94.88 212 VAL B N 1
ATOM 5886 C CA . VAL B 1 212 ? 15.914 -4.328 -6.344 1 94.88 212 VAL B CA 1
ATOM 5887 C C . VAL B 1 212 ? 16.359 -3.793 -7.707 1 94.88 212 VAL B C 1
ATOM 5889 O O . VAL B 1 212 ? 16.094 -4.414 -8.742 1 94.88 212 VAL B O 1
ATOM 5892 N N . ASP B 1 213 ? 17.078 -2.684 -7.668 1 93.06 213 ASP B N 1
ATOM 5893 C CA . ASP B 1 213 ? 17.578 -2.092 -8.906 1 93.06 213 ASP B CA 1
ATOM 5894 C C . ASP B 1 213 ? 18.641 -2.979 -9.539 1 93.06 213 ASP B C 1
ATOM 5896 O O . ASP B 1 213 ? 18.688 -3.123 -10.766 1 93.06 213 ASP B O 1
ATOM 5900 N N . HIS B 1 214 ? 19.422 -3.541 -8.688 1 94.31 214 HIS B N 1
ATOM 5901 C CA . HIS B 1 214 ? 20.531 -4.348 -9.172 1 94.31 214 HIS B CA 1
ATOM 5902 C C . HIS B 1 214 ? 20.047 -5.656 -9.781 1 94.31 214 HIS B C 1
ATOM 5904 O O . HIS B 1 214 ? 20.531 -6.074 -10.836 1 94.31 214 HIS B O 1
ATOM 5910 N N . VAL B 1 215 ? 19.172 -6.336 -9.07 1 95.06 215 VAL B N 1
ATOM 5911 C CA . VAL B 1 215 ? 18.656 -7.621 -9.539 1 95.06 215 VAL B CA 1
ATOM 5912 C C . VAL B 1 215 ? 17.656 -7.402 -10.664 1 95.06 215 VAL B C 1
ATOM 5914 O O . VAL B 1 215 ? 17.281 -8.344 -11.367 1 95.06 215 VAL B O 1
ATOM 5917 N N . LYS B 1 216 ? 17.188 -6.172 -10.898 1 93.94 216 LYS B N 1
ATOM 5918 C CA . LYS B 1 216 ? 16.281 -5.754 -11.961 1 93.94 216 LYS B CA 1
ATOM 5919 C C . LYS B 1 216 ? 14.93 -6.453 -11.836 1 93.94 216 LYS B C 1
ATOM 5921 O O . LYS B 1 216 ? 14.438 -7.035 -12.805 1 93.94 216 LYS B O 1
ATOM 5926 N N . VAL B 1 217 ? 14.391 -6.375 -10.664 1 95.81 217 VAL B N 1
ATOM 5927 C CA . VAL B 1 217 ? 13.062 -6.922 -10.422 1 95.81 217 VAL B CA 1
ATOM 5928 C C . VAL B 1 217 ? 12.086 -5.793 -10.109 1 95.81 217 VAL B C 1
ATOM 5930 O O . VAL B 1 217 ? 12.492 -4.703 -9.703 1 95.81 217 VAL B O 1
ATOM 5933 N N . LYS B 1 218 ? 10.875 -5.977 -10.422 1 95.88 218 LYS B N 1
ATOM 5934 C CA . LYS B 1 218 ? 9.812 -5.035 -10.086 1 95.88 218 LYS B CA 1
ATOM 5935 C C . LYS B 1 218 ? 9.109 -5.434 -8.797 1 95.88 218 LYS B C 1
ATOM 5937 O O . LYS B 1 218 ? 8.031 -6.035 -8.828 1 95.88 218 LYS B O 1
ATOM 5942 N N . ALA B 1 219 ? 9.695 -5.078 -7.719 1 96.94 219 ALA B N 1
ATOM 5943 C CA . ALA B 1 219 ? 9.203 -5.5 -6.41 1 96.94 219 ALA B CA 1
ATOM 5944 C C . ALA B 1 219 ? 9.172 -4.328 -5.434 1 96.94 219 ALA B C 1
ATOM 5946 O O . ALA B 1 219 ? 9.93 -3.365 -5.586 1 96.94 219 ALA B O 1
ATOM 5947 N N . PHE B 1 220 ? 8.281 -4.328 -4.535 1 97.19 220 PHE B N 1
ATOM 5948 C CA . PHE B 1 220 ? 8.25 -3.41 -3.402 1 97.19 220 PHE B CA 1
ATOM 5949 C C . PHE B 1 220 ? 8.945 -4.02 -2.189 1 97.19 220 PHE B C 1
ATOM 5951 O O . PHE B 1 220 ? 8.914 -5.234 -1.996 1 97.19 220 PHE B O 1
ATOM 5958 N N . ILE B 1 221 ? 9.555 -3.205 -1.41 1 97.25 221 ILE B N 1
ATOM 5959 C CA . ILE B 1 221 ? 10.297 -3.672 -0.244 1 97.25 221 ILE B CA 1
ATOM 5960 C C . ILE B 1 221 ? 9.523 -3.336 1.028 1 97.25 221 ILE B C 1
ATOM 5962 O O . ILE B 1 221 ? 9.047 -2.211 1.195 1 97.25 221 ILE B O 1
ATOM 5966 N N . GLU B 1 222 ? 9.359 -4.301 1.887 1 97.81 222 GLU B N 1
ATOM 5967 C CA . GLU B 1 222 ? 8.75 -4.109 3.201 1 97.81 222 GLU B CA 1
ATOM 5968 C C . GLU B 1 222 ? 9.664 -4.629 4.309 1 97.81 222 GLU B C 1
ATOM 5970 O O . GLU B 1 222 ? 10.008 -5.809 4.328 1 97.81 222 GLU B O 1
ATOM 5975 N N . LEU B 1 223 ? 10.047 -3.75 5.184 1 97.06 223 LEU B N 1
ATOM 5976 C CA . LEU B 1 223 ? 10.93 -4.086 6.293 1 97.06 223 LEU B CA 1
ATOM 5977 C C . LEU B 1 223 ? 10.242 -3.83 7.633 1 97.06 223 LEU B C 1
ATOM 5979 O O . LEU B 1 223 ? 9.5 -2.855 7.773 1 97.06 223 LEU B O 1
ATOM 5983 N N . THR B 1 224 ? 10.398 -4.641 8.57 1 96.38 224 THR B N 1
ATOM 5984 C CA . THR B 1 22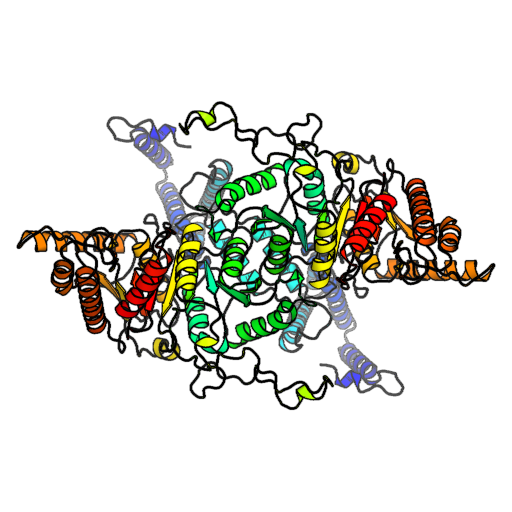4 ? 9.906 -4.426 9.93 1 96.38 224 THR B CA 1
ATOM 5985 C C . THR B 1 224 ? 10.875 -5.02 10.953 1 96.38 224 THR B C 1
ATOM 5987 O O . THR B 1 224 ? 11.836 -5.699 10.586 1 96.38 224 THR B O 1
ATOM 5990 N N . VAL B 1 225 ? 10.727 -4.66 12.188 1 96 225 VAL B N 1
ATOM 5991 C CA . VAL B 1 225 ? 11.531 -5.133 13.305 1 96 225 VAL B CA 1
ATOM 5992 C C . VAL B 1 225 ? 10.664 -5.934 14.266 1 96 225 VAL B C 1
ATOM 5994 O O . VAL B 1 225 ? 9.578 -5.488 14.656 1 96 225 VAL B O 1
ATOM 5997 N N . ALA B 1 226 ? 11.07 -7.09 14.578 1 94.5 226 ALA B N 1
ATOM 5998 C CA . ALA B 1 226 ? 10.312 -7.93 15.5 1 94.5 226 ALA B CA 1
ATOM 5999 C C . ALA B 1 226 ? 11.242 -8.797 16.344 1 94.5 226 ALA B C 1
ATOM 6001 O O . ALA B 1 226 ? 12.43 -8.93 16.031 1 94.5 226 ALA B O 1
ATOM 6002 N N . LYS B 1 227 ? 10.695 -9.43 17.391 1 92.31 227 LYS B N 1
ATOM 6003 C CA . LYS B 1 227 ? 11.461 -10.305 18.281 1 92.31 227 LYS B CA 1
ATOM 6004 C C . LYS B 1 227 ? 11.797 -11.625 17.594 1 92.31 227 LYS B C 1
ATOM 6006 O O . LYS B 1 227 ? 12.82 -12.242 17.891 1 92.31 227 LYS B O 1
ATOM 6011 N N . SER B 1 228 ? 10.93 -12.078 16.75 1 93.12 228 SER B N 1
ATOM 6012 C CA . SER B 1 228 ? 11.102 -13.32 16 1 93.12 228 SER B CA 1
ATOM 6013 C C . SER B 1 228 ? 10.609 -13.18 14.562 1 93.12 228 SER B C 1
ATOM 6015 O O . SER B 1 228 ? 9.852 -12.258 14.25 1 93.12 228 SER B O 1
ATOM 6017 N N . VAL B 1 229 ? 11.094 -14.062 13.75 1 95.5 229 VAL B N 1
ATOM 6018 C CA . VAL B 1 229 ? 10.656 -14.062 12.359 1 95.5 229 VAL B CA 1
ATOM 6019 C C . VAL B 1 229 ? 9.156 -14.344 12.289 1 95.5 229 VAL B C 1
ATOM 6021 O O . VAL B 1 229 ? 8.453 -13.742 11.469 1 95.5 229 VAL B O 1
ATOM 6024 N N . ARG B 1 230 ? 8.695 -15.203 13.172 1 95.38 230 ARG B N 1
ATOM 6025 C CA . ARG B 1 230 ? 7.289 -15.594 13.18 1 95.38 230 ARG B CA 1
ATOM 6026 C C . ARG B 1 230 ? 6.395 -14.391 13.492 1 95.38 230 ARG B C 1
ATOM 6028 O O . ARG B 1 230 ? 5.395 -14.164 12.812 1 95.38 230 ARG B O 1
ATOM 6035 N N . GLU B 1 231 ? 6.75 -13.609 14.484 1 94.25 231 GLU B N 1
ATOM 6036 C CA . GLU B 1 231 ? 6.004 -12.398 14.812 1 94.25 231 GLU B CA 1
ATOM 6037 C C . GLU B 1 231 ? 5.996 -11.414 13.648 1 94.25 231 GLU B C 1
ATOM 6039 O O . GLU B 1 231 ? 4.949 -10.875 13.297 1 94.25 231 GLU B O 1
ATOM 6044 N N . GLY B 1 232 ? 7.164 -11.18 13.094 1 96.12 232 GLY B N 1
ATOM 6045 C CA . GLY B 1 232 ? 7.262 -10.266 11.969 1 96.12 232 GLY B CA 1
ATOM 6046 C C . GLY B 1 232 ? 6.43 -10.703 10.773 1 96.12 232 GLY B C 1
ATOM 6047 O O . GLY B 1 232 ? 5.84 -9.875 10.086 1 96.12 232 GLY B O 1
ATOM 6048 N N . LEU B 1 233 ? 6.398 -12.031 10.539 1 97.56 233 LEU B N 1
ATOM 6049 C CA . LEU B 1 233 ? 5.641 -12.578 9.414 1 97.56 233 LEU B CA 1
ATOM 6050 C C . LEU B 1 233 ? 4.156 -12.266 9.562 1 97.56 233 LEU B C 1
ATOM 6052 O O . LEU B 1 233 ? 3.492 -11.906 8.586 1 97.56 233 LEU B O 1
ATOM 6056 N N . HIS B 1 234 ? 3.615 -12.414 10.781 1 97 234 HIS B N 1
ATOM 6057 C CA . HIS B 1 234 ? 2.201 -12.141 11.016 1 97 234 HIS B CA 1
ATOM 6058 C C . HIS B 1 234 ? 1.833 -10.727 10.578 1 97 234 HIS B C 1
ATOM 6060 O O . HIS B 1 234 ? 0.835 -10.523 9.883 1 97 234 HIS B O 1
ATOM 6066 N N . HIS B 1 235 ? 2.648 -9.82 10.961 1 97.31 235 HIS B N 1
ATOM 6067 C CA . HIS B 1 235 ? 2.365 -8.43 10.641 1 97.31 235 HIS B CA 1
ATOM 6068 C C . HIS B 1 235 ? 2.615 -8.133 9.172 1 97.31 235 HIS B C 1
ATOM 6070 O O . HIS B 1 235 ? 1.881 -7.363 8.547 1 97.31 235 HIS B O 1
ATOM 6076 N N . LEU B 1 236 ? 3.645 -8.773 8.586 1 98.38 236 LEU B N 1
ATOM 6077 C CA . LEU B 1 236 ? 3.912 -8.602 7.164 1 98.38 236 LEU B CA 1
ATOM 6078 C C . LEU B 1 236 ? 2.734 -9.086 6.328 1 98.38 236 LEU B C 1
ATOM 6080 O O . LEU B 1 236 ? 2.326 -8.414 5.375 1 98.38 236 LEU B O 1
ATOM 6084 N N . VAL B 1 237 ? 2.174 -10.195 6.676 1 97.94 237 VAL B N 1
ATOM 6085 C CA . VAL B 1 237 ? 1.073 -10.766 5.906 1 97.94 237 VAL B CA 1
ATOM 6086 C C . VAL B 1 237 ? -0.176 -9.906 6.074 1 97.94 237 VAL B C 1
ATOM 6088 O O . VAL B 1 237 ? -0.927 -9.695 5.117 1 97.94 237 VAL B O 1
ATOM 6091 N N . HIS B 1 238 ? -0.388 -9.32 7.238 1 96.88 238 HIS B N 1
ATOM 6092 C CA . HIS B 1 238 ? -1.568 -8.508 7.508 1 96.88 238 HIS B CA 1
ATOM 6093 C C . HIS B 1 238 ? -1.464 -7.145 6.832 1 96.88 238 HIS B C 1
ATOM 6095 O O . HIS B 1 238 ? -2.457 -6.625 6.316 1 96.88 238 HIS B O 1
ATOM 6101 N N . LEU B 1 239 ? -0.229 -6.562 6.82 1 97.94 239 LEU B N 1
ATOM 6102 C CA . LEU B 1 239 ? -0.14 -5.125 6.578 1 97.94 239 LEU B CA 1
ATOM 6103 C C . LEU B 1 239 ? 0.513 -4.84 5.23 1 97.94 239 LEU B C 1
ATOM 6105 O O . LEU B 1 239 ? 0.441 -3.719 4.727 1 97.94 239 LEU B O 1
ATOM 6109 N N . SER B 1 240 ? 1.164 -5.891 4.617 1 97.38 240 SER B N 1
ATOM 6110 C CA . SER B 1 240 ? 1.765 -5.648 3.311 1 97.38 240 SER B CA 1
ATOM 6111 C C . SER B 1 240 ? 0.7 -5.367 2.256 1 97.38 240 SER B C 1
ATOM 6113 O O . SER B 1 240 ? -0.358 -6 2.25 1 97.38 240 SER B O 1
ATOM 6115 N N . GLY B 1 241 ? 1.018 -4.363 1.423 1 95.56 241 GLY B N 1
ATOM 6116 C CA . GLY B 1 241 ? 0.058 -3.947 0.412 1 95.56 241 GLY B CA 1
ATOM 6117 C C . GLY B 1 241 ? -0.783 -2.76 0.84 1 95.56 241 GLY B C 1
ATOM 6118 O O . GLY B 1 241 ? -0.527 -2.154 1.884 1 95.56 241 GLY B O 1
ATOM 6119 N N . LEU B 1 242 ? -1.709 -2.414 0.021 1 95.12 242 LEU B N 1
ATOM 6120 C CA . LEU B 1 242 ? -2.572 -1.27 0.291 1 95.12 242 LEU B CA 1
ATOM 6121 C C . LEU B 1 242 ? -3.93 -1.441 -0.381 1 95.12 242 LEU B C 1
ATOM 6123 O O . LEU B 1 242 ? -4.004 -1.721 -1.58 1 95.12 242 LEU B O 1
ATOM 6127 N N . GLY B 1 243 ? -4.926 -1.332 0.462 1 92.06 243 GLY B N 1
ATOM 6128 C CA . GLY B 1 243 ? -6.27 -1.482 -0.081 1 92.06 243 GLY B CA 1
ATOM 6129 C C . GLY B 1 243 ? -6.535 -2.869 -0.636 1 92.06 243 GLY B C 1
ATOM 6130 O O . GLY B 1 243 ? -6.316 -3.871 0.049 1 92.06 243 GLY B O 1
ATOM 6131 N N . ALA B 1 244 ? -6.934 -2.863 -1.908 1 91 244 ALA B N 1
ATOM 6132 C CA . ALA B 1 244 ? -7.258 -4.145 -2.531 1 91 244 ALA B CA 1
ATOM 6133 C C . ALA B 1 244 ? -6.012 -4.812 -3.102 1 91 244 ALA B C 1
ATOM 6135 O O . ALA B 1 244 ? -6.059 -5.969 -3.523 1 91 244 ALA B O 1
ATOM 6136 N N . MET B 1 245 ? -4.922 -4.16 -3.102 1 93.5 245 MET B N 1
ATOM 6137 C CA . MET B 1 245 ? -3.656 -4.723 -3.566 1 93.5 245 MET B CA 1
ATOM 6138 C C . MET B 1 245 ? -2.875 -5.332 -2.406 1 93.5 245 MET B C 1
ATOM 6140 O O . MET B 1 245 ? -1.965 -4.703 -1.867 1 93.5 245 MET B O 1
ATOM 6144 N N . LYS B 1 246 ? -3.215 -6.469 -2.021 1 95.38 246 LYS B N 1
ATOM 6145 C CA . LYS B 1 246 ? -2.574 -7.195 -0.93 1 95.38 246 LYS B CA 1
ATOM 6146 C C . LYS B 1 246 ? -2.1 -8.57 -1.391 1 95.38 246 LYS B C 1
ATOM 6148 O O . LYS B 1 246 ? -2.715 -9.188 -2.264 1 95.38 246 LYS B O 1
ATOM 6153 N N . PRO B 1 247 ? -1.066 -9.023 -0.795 1 96.88 247 PRO B N 1
ATOM 6154 C CA . PRO B 1 247 ? -0.578 -10.352 -1.185 1 96.88 247 PRO B CA 1
ATOM 6155 C C . PRO B 1 247 ? -1.586 -11.461 -0.893 1 96.88 247 PRO B C 1
ATOM 6157 O O . PRO B 1 247 ? -2.25 -11.438 0.147 1 96.88 247 PRO B O 1
ATOM 6160 N N . ASN B 1 248 ? -1.786 -12.352 -1.848 1 96.5 248 ASN B N 1
ATOM 6161 C CA . ASN B 1 248 ? -2.639 -13.516 -1.654 1 96.5 248 ASN B CA 1
ATOM 6162 C C . ASN B 1 248 ? -1.82 -14.805 -1.598 1 96.5 248 ASN B C 1
ATOM 6164 O O . ASN B 1 248 ? -2.354 -15.875 -1.288 1 96.5 248 ASN B O 1
ATOM 6168 N N . THR B 1 249 ? -0.541 -14.727 -1.895 1 98.25 249 THR B N 1
ATOM 6169 C CA . THR B 1 249 ? 0.369 -15.867 -1.884 1 98.25 249 THR B CA 1
ATOM 6170 C C . THR B 1 249 ? 1.664 -15.516 -1.157 1 98.25 249 THR B C 1
ATOM 6172 O O . THR B 1 249 ? 2.328 -14.539 -1.496 1 98.25 249 THR B O 1
ATOM 6175 N N . ILE B 1 250 ? 1.985 -16.266 -0.154 1 98.75 250 ILE B N 1
ATOM 6176 C CA . ILE B 1 250 ? 3.221 -16.078 0.596 1 98.75 250 ILE B CA 1
ATOM 6177 C C . ILE B 1 250 ? 4.254 -17.109 0.174 1 98.75 250 ILE B C 1
ATOM 6179 O O . ILE B 1 250 ? 3.953 -18.312 0.132 1 98.75 250 ILE B O 1
ATOM 6183 N N . VAL B 1 251 ? 5.465 -16.703 -0.122 1 98.81 251 VAL B N 1
ATOM 6184 C CA . VAL B 1 251 ? 6.512 -17.578 -0.647 1 98.81 251 VAL B CA 1
ATOM 6185 C C . VAL B 1 251 ? 7.668 -17.641 0.345 1 98.81 251 VAL B C 1
ATOM 6187 O O . VAL B 1 251 ? 8.133 -16.625 0.843 1 98.81 251 VAL B O 1
ATOM 6190 N N . PHE B 1 252 ? 8.133 -18.859 0.614 1 98.25 252 PHE B N 1
ATOM 6191 C CA . PHE B 1 252 ? 9.266 -19.125 1.491 1 98.25 252 PHE B CA 1
ATOM 6192 C C . PHE B 1 252 ? 10.359 -19.891 0.752 1 98.25 252 PHE B C 1
ATOM 6194 O O . PHE B 1 252 ? 10.07 -20.609 -0.205 1 98.25 252 PHE B O 1
ATOM 6201 N N . GLY B 1 253 ? 11.555 -19.641 1.19 1 96.81 253 GLY B N 1
ATOM 6202 C CA . GLY B 1 253 ? 12.586 -20.625 0.881 1 96.81 253 GLY B CA 1
ATOM 6203 C C . GLY B 1 253 ? 12.531 -21.844 1.776 1 96.81 253 GLY B C 1
ATOM 6204 O O . GLY B 1 253 ? 12.156 -21.75 2.947 1 96.81 253 GLY B O 1
ATOM 6205 N N . PHE B 1 254 ? 12.875 -22.953 1.267 1 96.69 254 PHE B N 1
ATOM 6206 C CA . PHE B 1 254 ? 12.883 -24.188 2.047 1 96.69 254 PHE B CA 1
ATOM 6207 C C . PHE B 1 254 ? 13.938 -24.109 3.15 1 96.69 254 PHE B C 1
ATOM 6209 O O . PHE B 1 254 ? 15.039 -23.609 2.938 1 96.69 254 PHE B O 1
ATOM 6216 N N . TYR B 1 255 ? 13.516 -24.594 4.332 1 94.44 255 TYR B N 1
ATOM 6217 C CA . TYR B 1 255 ? 14.445 -24.641 5.457 1 94.44 255 TYR B CA 1
ATOM 6218 C C . TYR B 1 255 ? 15.383 -25.828 5.348 1 94.44 255 TYR B C 1
ATOM 6220 O O . TYR B 1 255 ? 14.992 -26.969 5.617 1 94.44 255 TYR B O 1
ATOM 6228 N N . ASP B 1 256 ? 16.531 -25.578 4.895 1 88.06 256 ASP B N 1
ATOM 6229 C CA . ASP B 1 256 ? 17.516 -26.641 4.785 1 88.06 256 ASP B CA 1
ATOM 6230 C C . ASP B 1 256 ? 18.859 -26.203 5.359 1 88.06 256 ASP B C 1
ATOM 6232 O O . ASP B 1 256 ? 18.969 -25.109 5.93 1 88.06 256 ASP B O 1
ATOM 6236 N N . ASP B 1 257 ? 19.828 -27.109 5.328 1 82.69 257 ASP B N 1
ATOM 6237 C CA . ASP B 1 257 ? 21.125 -26.828 5.922 1 82.69 257 ASP B CA 1
ATOM 6238 C C . ASP B 1 257 ? 22.172 -26.562 4.844 1 82.69 257 ASP B C 1
ATOM 6240 O O . ASP B 1 257 ? 23.375 -26.75 5.078 1 82.69 257 ASP B O 1
ATOM 6244 N N . GLU B 1 258 ? 21.641 -26.109 3.762 1 83.69 258 GLU B N 1
ATOM 6245 C CA . GLU B 1 258 ? 22.578 -25.812 2.682 1 83.69 258 GLU B CA 1
ATOM 6246 C C . GLU B 1 258 ? 23.391 -24.562 2.988 1 83.69 258 GLU B C 1
ATOM 6248 O O . GLU B 1 258 ? 22.875 -23.609 3.574 1 83.69 258 GLU B O 1
ATOM 6253 N N . VAL B 1 259 ? 24.625 -24.562 2.604 1 85.75 259 VAL B N 1
ATOM 6254 C CA . VAL B 1 259 ? 25.5 -23.406 2.795 1 85.75 259 VAL B CA 1
ATOM 6255 C C . VAL B 1 259 ? 25.141 -22.328 1.785 1 85.75 259 VAL B C 1
ATOM 6257 O O . VAL B 1 259 ? 25.047 -22.594 0.585 1 85.75 259 VAL B O 1
ATOM 6260 N N . PRO B 1 260 ? 24.906 -21.156 2.312 1 89.25 260 PRO B N 1
ATOM 6261 C CA . PRO B 1 260 ? 24.516 -20.062 1.413 1 89.25 260 PRO B CA 1
ATOM 6262 C C . PRO B 1 260 ? 25.625 -19.703 0.419 1 89.25 260 PRO B C 1
ATOM 6264 O O . PRO B 1 260 ? 26.812 -19.703 0.775 1 89.25 260 PRO B O 1
ATOM 6267 N N . GLN B 1 261 ? 25.25 -19.547 -0.727 1 89.38 261 GLN B N 1
ATOM 6268 C CA . GLN B 1 261 ? 26.156 -19.109 -1.779 1 89.38 261 GLN B CA 1
ATOM 6269 C C . GLN B 1 261 ? 26.125 -17.594 -1.938 1 89.38 261 GLN B C 1
ATOM 6271 O O . GLN B 1 261 ? 25.047 -16.984 -1.877 1 89.38 261 GLN B O 1
ATOM 6276 N N . ASP B 1 262 ? 27.281 -17.016 -2.078 1 91.56 262 ASP B N 1
ATOM 6277 C CA . ASP B 1 262 ? 27.344 -15.57 -2.295 1 91.56 262 ASP B CA 1
ATOM 6278 C C . ASP B 1 262 ? 27.25 -15.234 -3.781 1 91.56 262 ASP B C 1
ATOM 6280 O O . ASP B 1 262 ? 28.25 -15.281 -4.5 1 91.56 262 ASP B O 1
ATOM 6284 N N . TYR B 1 263 ? 26.156 -14.758 -4.16 1 92.44 263 TYR B N 1
ATOM 6285 C CA . TYR B 1 263 ? 25.922 -14.508 -5.578 1 92.44 263 TYR B CA 1
ATOM 6286 C C . TYR B 1 263 ? 26.547 -13.195 -6.016 1 92.44 263 TYR B C 1
ATOM 6288 O O . TYR B 1 263 ? 26.719 -12.945 -7.215 1 92.44 263 TYR B O 1
ATOM 6296 N N . PHE B 1 264 ? 26.875 -12.32 -5.09 1 92.25 264 PHE B N 1
ATOM 6297 C CA . PHE B 1 264 ? 27.453 -11.031 -5.441 1 92.25 264 PHE B CA 1
ATOM 6298 C C . PHE B 1 264 ? 28.938 -11.164 -5.738 1 92.25 264 PHE B C 1
ATOM 6300 O O . PHE B 1 264 ? 29.484 -10.422 -6.559 1 92.25 264 PHE B O 1
ATOM 6307 N N . LEU B 1 265 ? 29.578 -12.109 -5.078 1 90.75 265 LEU B N 1
ATOM 6308 C CA . LEU B 1 265 ? 31.031 -12.242 -5.215 1 90.75 265 LEU B CA 1
ATOM 6309 C C . LEU B 1 265 ? 31.391 -13.406 -6.133 1 90.75 265 LEU B C 1
ATOM 6311 O O . LEU B 1 265 ? 32.5 -13.492 -6.625 1 90.75 265 LEU B O 1
ATOM 6315 N N . ASP B 1 266 ? 30.453 -14.297 -6.34 1 90.31 266 ASP B N 1
ATOM 6316 C CA . ASP B 1 266 ? 30.703 -15.438 -7.219 1 90.31 266 ASP B CA 1
ATOM 6317 C C . ASP B 1 266 ? 30.953 -14.977 -8.648 1 90.31 266 ASP B C 1
ATOM 6319 O O . ASP B 1 266 ? 30.156 -14.227 -9.219 1 90.31 266 ASP B O 1
ATOM 6323 N N . ALA B 1 267 ? 32 -15.422 -9.273 1 88.38 267 ALA B N 1
ATOM 6324 C CA . ALA B 1 267 ? 32.438 -15 -10.602 1 88.38 267 ALA B CA 1
ATOM 6325 C C . ALA B 1 267 ? 31.484 -15.492 -11.68 1 88.38 267 ALA B C 1
ATOM 6327 O O . ALA B 1 267 ? 31.297 -14.828 -12.711 1 88.38 267 ALA B O 1
ATOM 6328 N N . ASP B 1 268 ? 30.875 -16.562 -11.453 1 86.31 268 ASP B N 1
ATOM 6329 C CA . ASP B 1 268 ? 30 -17.141 -12.461 1 86.31 268 ASP B CA 1
ATOM 6330 C C . ASP B 1 268 ? 28.547 -16.688 -12.281 1 86.31 268 ASP B C 1
ATOM 6332 O O . ASP B 1 268 ? 27.672 -17.062 -13.055 1 86.31 268 ASP B O 1
ATOM 6336 N N . SER B 1 269 ? 28.375 -15.812 -11.32 1 89.88 269 SER B N 1
ATOM 6337 C CA . SER B 1 269 ? 27.016 -15.391 -11.023 1 89.88 269 SER B CA 1
ATOM 6338 C C . SER B 1 269 ? 26.562 -14.273 -11.961 1 89.88 269 SER B C 1
ATOM 6340 O O . SER B 1 269 ? 27.359 -13.391 -12.305 1 89.88 269 SER B O 1
ATOM 6342 N N . ALA B 1 270 ? 25.344 -14.328 -12.406 1 88.81 270 ALA B N 1
ATOM 6343 C CA . ALA B 1 270 ? 24.75 -13.281 -13.242 1 88.81 270 ALA B CA 1
ATOM 6344 C C . ALA B 1 270 ? 24.469 -12.023 -12.43 1 88.81 270 ALA B C 1
ATOM 6346 O O . ALA B 1 270 ? 24.188 -10.961 -12.992 1 88.81 270 ALA B O 1
ATOM 6347 N N . TYR B 1 271 ? 24.625 -12.125 -11.102 1 92.62 271 TYR B N 1
ATOM 6348 C CA . TYR B 1 271 ? 24.297 -11.016 -10.211 1 92.62 271 TYR B CA 1
ATOM 6349 C C . TYR B 1 271 ? 25.547 -10.43 -9.586 1 92.62 271 TYR B C 1
ATOM 6351 O O . TYR B 1 271 ? 25.484 -9.781 -8.531 1 92.62 271 TYR B O 1
ATOM 6359 N N . ARG B 1 272 ? 26.656 -10.602 -10.133 1 92.88 272 ARG B N 1
ATOM 6360 C CA . ARG B 1 272 ? 27.922 -10.141 -9.578 1 92.88 272 ARG B CA 1
ATOM 6361 C C . ARG B 1 272 ? 27.953 -8.617 -9.484 1 92.88 272 ARG B C 1
ATOM 6363 O O . ARG B 1 272 ? 27.547 -7.918 -10.414 1 92.88 272 ARG B O 1
ATOM 6370 N N . THR B 1 273 ? 28.344 -8.188 -8.305 1 91.94 273 THR B N 1
ATOM 6371 C CA . THR B 1 273 ? 28.438 -6.75 -8.094 1 91.94 273 THR B CA 1
ATOM 6372 C C . THR B 1 273 ? 29.328 -6.434 -6.898 1 91.94 273 THR B C 1
ATOM 6374 O O . THR B 1 273 ? 29.469 -7.25 -5.988 1 91.94 273 THR B O 1
ATOM 6377 N N . VAL B 1 274 ? 29.906 -5.23 -6.926 1 87.81 274 VAL B N 1
ATOM 6378 C CA . VAL B 1 274 ? 30.734 -4.766 -5.812 1 87.81 274 VAL B CA 1
ATOM 6379 C C . VAL B 1 274 ? 30.016 -3.637 -5.074 1 87.81 274 VAL B C 1
ATOM 6381 O O . VAL B 1 274 ? 30.547 -3.1 -4.094 1 87.81 274 VAL B O 1
ATOM 6384 N N . ARG B 1 275 ? 28.844 -3.398 -5.508 1 86.69 275 ARG B N 1
ATOM 6385 C CA . ARG B 1 275 ? 28.078 -2.266 -4.992 1 86.69 275 ARG B CA 1
ATOM 6386 C C . ARG B 1 275 ? 27.812 -2.422 -3.498 1 86.69 275 ARG B C 1
ATOM 6388 O O . ARG B 1 275 ? 27.719 -1.432 -2.771 1 86.69 275 ARG B O 1
ATOM 6395 N N . PHE B 1 276 ? 27.719 -3.615 -3.119 1 87.88 276 PHE B N 1
ATOM 6396 C CA . PHE B 1 276 ? 27.328 -3.855 -1.736 1 87.88 276 PHE B CA 1
ATOM 6397 C C . PHE B 1 276 ? 28.531 -4.258 -0.89 1 87.88 276 PHE B C 1
ATOM 6399 O O . PHE B 1 276 ? 28.359 -4.719 0.242 1 87.88 276 PHE B O 1
ATOM 6406 N N . GLN B 1 277 ? 29.656 -4.062 -1.677 1 80.81 277 GLN B N 1
ATOM 6407 C CA . GLN B 1 277 ? 30.922 -4.262 -0.959 1 80.81 277 GLN B CA 1
ATOM 6408 C C . GLN B 1 277 ? 31.5 -2.932 -0.49 1 80.81 277 GLN B C 1
ATOM 6410 O O . GLN B 1 277 ? 31.438 -1.931 -1.206 1 80.81 277 GLN B O 1
ATOM 6415 N N . ARG B 1 278 ? 31.328 -2.377 0.444 1 58.38 278 ARG B N 1
ATOM 6416 C CA . ARG B 1 278 ? 31.859 -1.096 0.898 1 58.38 278 ARG B CA 1
ATOM 6417 C C . ARG B 1 278 ? 33.344 -0.943 0.513 1 58.38 278 ARG B C 1
ATOM 6419 O O . ARG B 1 278 ? 34.125 -1.849 0.742 1 58.38 278 ARG B O 1
ATOM 6426 N N . SER B 1 279 ? 33.781 -0.17 -0.608 1 49.78 279 SER B N 1
ATOM 6427 C CA . SER B 1 279 ? 35.125 0.214 -0.958 1 49.78 279 SER B CA 1
ATOM 6428 C C . SER B 1 279 ? 35.875 0.753 0.255 1 49.78 279 SER B C 1
ATOM 6430 O O . SER B 1 279 ? 35.281 1.25 1.202 1 49.78 279 SER B O 1
ATOM 6432 N N . GLU B 1 280 ? 37.219 0.576 0.465 1 44.38 280 GLU B N 1
ATOM 6433 C CA . GLU B 1 280 ? 38.188 1.235 1.341 1 44.38 280 GLU B CA 1
ATOM 6434 C C . GLU B 1 280 ? 37.906 2.734 1.428 1 44.38 280 GLU B C 1
ATOM 6436 O O . GLU B 1 280 ? 38.094 3.342 2.486 1 44.38 280 GLU B O 1
ATOM 6441 N N . GLU B 1 281 ? 37.719 3.492 0.323 1 42.78 281 GLU B N 1
ATOM 6442 C CA . GLU B 1 281 ? 37.781 4.949 0.214 1 42.78 281 GLU B CA 1
ATOM 6443 C C . GLU B 1 281 ? 36.531 5.594 0.843 1 42.78 281 GLU B C 1
ATOM 6445 O O . GLU B 1 281 ? 36.625 6.723 1.335 1 42.78 281 GLU B O 1
ATOM 6450 N N . GLU B 1 282 ? 35.375 5.113 0.746 1 42.22 282 GLU B N 1
ATOM 6451 C CA . GLU B 1 282 ? 34.25 5.754 1.394 1 42.22 282 GLU B CA 1
ATOM 6452 C C . GLU B 1 282 ? 34.281 5.566 2.908 1 42.22 282 GLU B C 1
ATOM 6454 O O . GLU B 1 282 ? 33.438 6.113 3.633 1 42.22 282 GLU B O 1
ATOM 6459 N N . GLU B 1 283 ? 35.062 4.695 3.477 1 41.94 283 GLU B N 1
ATOM 6460 C CA . GLU B 1 283 ? 35.469 4.68 4.883 1 41.94 283 GLU B CA 1
ATOM 6461 C C . GLU B 1 283 ? 36 6.039 5.316 1 41.94 283 GLU B C 1
ATOM 6463 O O . GLU B 1 283 ? 35.969 6.375 6.5 1 41.94 283 GLU B O 1
ATOM 6468 N N . GLU B 1 284 ? 36.844 6.676 4.547 1 40.56 284 GLU B N 1
ATOM 6469 C CA . GLU B 1 284 ? 37.562 7.875 4.996 1 40.56 284 GLU B CA 1
ATOM 6470 C C . GLU B 1 284 ? 36.562 8.977 5.383 1 40.56 284 GLU B C 1
ATOM 6472 O O . GLU B 1 284 ? 36.844 9.797 6.254 1 40.56 284 GLU B O 1
ATOM 6477 N N . GLU B 1 285 ? 35.594 9.375 4.574 1 39.75 285 GLU B N 1
ATOM 6478 C CA . GLU B 1 285 ? 34.875 10.586 4.977 1 39.75 285 GLU B CA 1
ATOM 6479 C C . GLU B 1 285 ? 34.094 10.367 6.262 1 39.75 285 GLU B C 1
ATOM 6481 O O . GLU B 1 285 ? 33.719 11.328 6.945 1 39.75 285 GLU B O 1
ATOM 6486 N N . GLU B 1 286 ? 33.281 9.242 6.477 1 39.75 286 GLU B N 1
ATOM 6487 C CA . GLU B 1 286 ? 32.75 9.242 7.84 1 39.75 286 GLU B CA 1
ATOM 6488 C C . GLU B 1 286 ? 33.812 8.797 8.844 1 39.75 286 GLU B C 1
ATOM 6490 O O . GLU B 1 286 ? 34.625 7.914 8.547 1 39.75 286 GLU B O 1
ATOM 6495 N N . GLY B 1 287 ? 34.562 9.688 9.438 1 35.59 287 GLY B N 1
ATOM 6496 C CA . GLY B 1 287 ? 35.562 9.625 10.508 1 35.59 287 GLY B CA 1
ATOM 6497 C C . GLY B 1 287 ? 35.562 8.281 11.219 1 35.59 287 GLY B C 1
ATOM 6498 O O . GLY B 1 287 ? 36.469 8.016 12.023 1 35.59 287 GLY B O 1
ATOM 6499 N N . ASP B 1 288 ? 34.531 7.934 11.875 1 34.66 288 ASP B N 1
ATOM 6500 C CA . ASP B 1 288 ? 34.781 6.883 12.859 1 34.66 288 ASP B CA 1
ATOM 6501 C C . ASP B 1 288 ? 35.312 5.621 12.188 1 34.66 288 ASP B C 1
ATOM 6503 O O . ASP B 1 288 ? 35.094 5.414 10.992 1 34.66 288 ASP B O 1
ATOM 6507 N N . GLY B 1 289 ? 36.438 4.949 12.539 1 35.03 289 GLY B N 1
ATOM 6508 C CA . GLY B 1 289 ? 37.156 3.684 12.383 1 35.03 289 GLY B CA 1
ATOM 6509 C C . GLY B 1 289 ? 36.281 2.584 11.82 1 35.03 289 GLY B C 1
ATOM 6510 O O . GLY B 1 289 ? 36.594 1.4 11.93 1 35.03 289 GLY B O 1
ATOM 6511 N N . GLY B 1 290 ? 35 2.73 11.797 1 35.47 290 GLY B N 1
ATOM 6512 C CA . GLY B 1 290 ? 34.375 1.421 11.719 1 35.47 290 GLY B CA 1
ATOM 6513 C C . GLY B 1 290 ? 34.781 0.634 10.484 1 35.47 290 GLY B C 1
ATOM 6514 O O . GLY B 1 290 ? 35.281 1.204 9.523 1 35.47 290 GLY B O 1
ATOM 6515 N N . GLY B 1 291 ? 35.031 -0.697 10.523 1 38.03 291 GLY B N 1
ATOM 6516 C CA . GLY B 1 291 ? 35.281 -1.902 9.75 1 38.03 291 GLY B CA 1
ATOM 6517 C C . GLY B 1 291 ? 34.625 -1.893 8.391 1 38.03 291 GLY B C 1
ATOM 6518 O O . GLY B 1 291 ? 33.719 -1.073 8.141 1 38.03 291 GLY B O 1
ATOM 6519 N N . SER B 1 292 ? 35.125 -2.391 7.316 1 45.53 292 SER B N 1
ATOM 6520 C CA . SER B 1 292 ? 34.75 -2.812 5.977 1 45.53 292 SER B CA 1
ATOM 6521 C C . SER B 1 292 ? 33.281 -3.215 5.934 1 45.53 292 SER B C 1
ATOM 6523 O O . SER B 1 292 ? 32.906 -4.312 6.359 1 45.53 292 SER B O 1
ATOM 6525 N N . SER B 1 293 ? 32.219 -2.57 6.438 1 59.91 293 SER B N 1
ATOM 6526 C CA . SER B 1 293 ? 30.953 -3.162 6.871 1 59.91 293 SER B CA 1
ATOM 6527 C C . SER B 1 293 ? 30.141 -3.668 5.68 1 59.91 293 SER B C 1
ATOM 6529 O O . SER B 1 293 ? 29.766 -2.891 4.801 1 59.91 293 SER B O 1
ATOM 6531 N N . GLU B 1 294 ? 30.469 -4.859 4.98 1 81.56 294 GLU B N 1
ATOM 6532 C CA . GLU B 1 294 ? 29.703 -5.668 4.035 1 81.56 294 GLU B CA 1
ATOM 6533 C C . GLU B 1 294 ? 28.219 -5.676 4.387 1 81.56 294 GLU B C 1
ATOM 6535 O O . GLU B 1 294 ? 27.859 -5.793 5.559 1 81.56 294 GLU B O 1
ATOM 6540 N N . LEU B 1 295 ? 27.547 -5.18 3.299 1 88.19 295 LEU B N 1
ATOM 6541 C CA . LEU B 1 295 ? 26.109 -5.207 3.5 1 88.19 295 LEU B CA 1
ATOM 6542 C C . LEU B 1 295 ? 25.562 -6.609 3.275 1 88.19 295 LEU B C 1
ATOM 6544 O O . LEU B 1 295 ? 26.141 -7.406 2.539 1 88.19 295 LEU B O 1
ATOM 6548 N N . PHE B 1 296 ? 24.531 -6.941 3.947 1 90.44 296 PHE B N 1
ATOM 6549 C CA . PHE B 1 296 ? 23.859 -8.234 3.814 1 90.44 296 PHE B CA 1
ATOM 6550 C C . PHE B 1 296 ? 24.812 -9.375 4.16 1 90.44 296 PHE B C 1
ATOM 6552 O O . PHE B 1 296 ? 24.984 -10.297 3.367 1 90.44 296 PHE B O 1
ATOM 6559 N N . ILE B 1 297 ? 25.328 -9.414 5.316 1 86.38 297 ILE B N 1
ATOM 6560 C CA . ILE B 1 297 ? 26.328 -10.383 5.742 1 86.38 297 ILE B CA 1
ATOM 6561 C C . ILE B 1 297 ? 25.703 -11.773 5.824 1 86.38 297 ILE B C 1
ATOM 6563 O O . ILE B 1 297 ? 24.641 -11.953 6.414 1 86.38 297 ILE B O 1
ATOM 6567 N N . LEU B 1 298 ? 26.359 -12.703 5.199 1 88.88 298 LEU B N 1
ATOM 6568 C CA . LEU B 1 298 ? 25.859 -14.07 5.133 1 88.88 298 LEU B CA 1
ATOM 6569 C C . LEU B 1 298 ? 26.156 -14.82 6.434 1 88.88 298 LEU B C 1
ATOM 6571 O O . LEU B 1 298 ? 27.156 -14.531 7.102 1 88.88 298 LEU B O 1
ATOM 6575 N N . ARG B 1 299 ? 25.281 -15.719 6.656 1 83.38 299 ARG B N 1
ATOM 6576 C CA . ARG B 1 299 ? 25.531 -16.594 7.805 1 83.38 299 ARG B CA 1
ATOM 6577 C C . ARG B 1 299 ? 26.719 -17.516 7.551 1 83.38 299 ARG B C 1
ATOM 6579 O O . ARG B 1 299 ? 26.922 -17.984 6.43 1 83.38 299 ARG B O 1
ATOM 6586 N N . GLN B 1 300 ? 27.469 -17.75 8.57 1 79.06 300 GLN B N 1
ATOM 6587 C CA . GLN B 1 300 ? 28.672 -18.578 8.438 1 79.06 300 GLN B CA 1
ATOM 6588 C C . GLN B 1 300 ? 28.391 -20.016 8.859 1 79.06 300 GLN B C 1
ATOM 6590 O O . GLN B 1 300 ? 29.031 -20.938 8.352 1 79.06 300 GLN B O 1
ATOM 6595 N N . SER B 1 301 ? 27.484 -20.219 9.836 1 80.31 301 SER B N 1
ATOM 6596 C CA . SER B 1 301 ? 27.188 -21.547 10.328 1 80.31 301 SER B CA 1
ATOM 6597 C C . SER B 1 301 ? 25.672 -21.766 10.484 1 80.31 301 SER B C 1
ATOM 6599 O O . SER B 1 301 ? 24.906 -20.797 10.477 1 80.31 301 SER B O 1
ATOM 6601 N N . ALA B 1 302 ? 25.281 -22.984 10.516 1 78.88 302 ALA B N 1
ATOM 6602 C CA . ALA B 1 302 ? 23.875 -23.344 10.68 1 78.88 302 ALA B CA 1
ATOM 6603 C C . ALA B 1 302 ? 23.344 -22.875 12.031 1 78.88 302 ALA B C 1
ATOM 6605 O O . ALA B 1 302 ? 22.141 -22.641 12.188 1 78.88 302 ALA B O 1
ATOM 6606 N N . ASP B 1 303 ? 24.266 -22.641 12.984 1 76.81 303 ASP B N 1
ATOM 6607 C CA . ASP B 1 303 ? 23.875 -22.219 14.336 1 76.81 303 ASP B CA 1
ATOM 6608 C C . ASP B 1 303 ? 23.438 -20.766 14.359 1 76.81 303 ASP B C 1
ATOM 6610 O O . ASP B 1 303 ? 22.781 -20.328 15.305 1 76.81 303 ASP B O 1
ATOM 6614 N N . GLU B 1 304 ? 23.688 -20.125 13.312 1 81.56 304 GLU B N 1
ATOM 6615 C CA . GLU B 1 304 ? 23.359 -18.703 13.258 1 81.56 304 GLU B CA 1
ATOM 6616 C C . GLU B 1 304 ? 21.969 -18.484 12.664 1 81.56 304 GLU B C 1
ATOM 6618 O O . GLU B 1 304 ? 21.516 -17.344 12.547 1 81.56 304 GLU B O 1
ATOM 6623 N N . LYS B 1 305 ? 21.297 -19.609 12.422 1 85.25 305 LYS B N 1
ATOM 6624 C CA . LYS B 1 305 ? 19.953 -19.469 11.867 1 85.25 305 LYS B CA 1
ATOM 6625 C C . LYS B 1 305 ? 19 -18.859 12.883 1 85.25 305 LYS B C 1
ATOM 6627 O O . LYS B 1 305 ? 19.047 -19.203 14.07 1 85.25 305 LYS B O 1
ATOM 6632 N N . GLN B 1 306 ? 18.25 -17.969 12.422 1 83.94 306 GLN B N 1
ATOM 6633 C CA . GLN B 1 306 ? 17.312 -17.25 13.289 1 83.94 306 GLN B CA 1
ATOM 6634 C C . GLN B 1 306 ? 16 -18.016 13.422 1 83.94 306 GLN B C 1
ATOM 6636 O O . GLN B 1 306 ? 15.156 -17.672 14.258 1 83.94 306 GLN B O 1
ATOM 6641 N N . LEU B 1 307 ? 15.875 -19.078 12.594 1 89.69 307 LEU B N 1
ATOM 6642 C CA . LEU B 1 307 ? 14.641 -19.844 12.531 1 89.69 307 LEU B CA 1
ATOM 6643 C C . LEU B 1 307 ? 14.898 -21.328 12.812 1 89.69 307 LEU B C 1
ATOM 6645 O O . LEU B 1 307 ? 15.883 -21.891 12.328 1 89.69 307 LEU B O 1
ATOM 6649 N N . THR B 1 308 ? 14.117 -21.906 13.68 1 91.31 308 THR B N 1
ATOM 6650 C CA . THR B 1 308 ? 14.195 -23.344 13.883 1 91.31 308 THR B CA 1
ATOM 6651 C C . THR B 1 308 ? 13.273 -24.094 12.922 1 91.31 308 THR B C 1
ATOM 6653 O O . THR B 1 308 ? 12.375 -23.484 12.328 1 91.31 308 THR B O 1
ATOM 6656 N N . GLY B 1 309 ? 13.523 -25.328 12.734 1 93.25 309 GLY B N 1
ATOM 6657 C CA . GLY B 1 309 ? 12.688 -26.141 11.859 1 93.25 309 GLY B CA 1
ATOM 6658 C C . GLY B 1 309 ? 11.234 -26.156 12.281 1 93.25 309 GLY B C 1
ATOM 6659 O O . GLY B 1 309 ? 10.336 -26.094 11.438 1 93.25 309 GLY B O 1
ATOM 6660 N N . GLU B 1 310 ? 11.047 -26.266 13.547 1 92.69 310 GLU B N 1
ATOM 6661 C CA . GLU B 1 310 ? 9.688 -26.266 14.086 1 92.69 310 GLU B CA 1
ATOM 6662 C C . GLU B 1 310 ? 8.969 -24.953 13.797 1 92.69 310 GLU B C 1
ATOM 6664 O O . GLU B 1 310 ? 7.793 -24.953 13.43 1 92.69 310 GLU B O 1
ATOM 6669 N N . GLU B 1 311 ? 9.695 -23.875 13.992 1 92.38 311 GLU B N 1
ATOM 6670 C CA . GLU B 1 311 ? 9.133 -22.562 13.719 1 92.38 311 GLU B CA 1
ATOM 6671 C C . GLU B 1 311 ? 8.789 -22.406 12.234 1 92.38 311 GLU B C 1
ATOM 6673 O O . GLU B 1 311 ? 7.773 -21.797 11.891 1 92.38 311 GLU B O 1
ATOM 6678 N N . PHE B 1 312 ? 9.664 -22.984 11.453 1 96 312 PHE B N 1
ATOM 6679 C CA . PHE B 1 312 ? 9.438 -22.906 10.016 1 96 312 PHE B CA 1
ATOM 6680 C C . PHE B 1 312 ? 8.109 -23.547 9.641 1 96 312 PHE B C 1
ATOM 6682 O O . PHE B 1 312 ? 7.32 -22.953 8.891 1 96 312 PHE B O 1
ATOM 6689 N N . VAL B 1 313 ? 7.84 -24.641 10.164 1 96.44 313 VAL B N 1
ATOM 6690 C CA . VAL B 1 313 ? 6.59 -25.328 9.883 1 96.44 313 VAL B CA 1
ATOM 6691 C C . VAL B 1 313 ? 5.418 -24.547 10.453 1 96.44 313 VAL B C 1
ATOM 6693 O O . VAL B 1 313 ? 4.34 -24.5 9.852 1 96.44 313 VAL B O 1
ATOM 6696 N N . SER B 1 314 ? 5.633 -23.906 11.57 1 94.69 314 SER B N 1
ATOM 6697 C CA . SER B 1 314 ? 4.594 -23.078 12.18 1 94.69 314 SER B CA 1
ATOM 6698 C C . SER B 1 314 ? 4.254 -21.875 11.297 1 94.69 314 SER B C 1
ATOM 6700 O O . SER B 1 314 ? 3.107 -21.422 11.273 1 94.69 314 SER B O 1
ATOM 6702 N N . LEU B 1 315 ? 5.281 -21.344 10.617 1 96.69 315 LEU B N 1
ATOM 6703 C CA . LEU B 1 315 ? 5.035 -20.234 9.695 1 96.69 315 LEU B CA 1
ATOM 6704 C C . LEU B 1 315 ? 4.035 -20.641 8.617 1 96.69 315 LEU B C 1
ATOM 6706 O O . LEU B 1 315 ? 3.111 -19.891 8.305 1 96.69 315 LEU B O 1
ATOM 6710 N N . ILE B 1 316 ? 4.227 -21.812 8.094 1 97.12 316 ILE B N 1
ATOM 6711 C CA . ILE B 1 316 ? 3.357 -22.328 7.039 1 97.12 316 ILE B CA 1
ATOM 6712 C C . ILE B 1 316 ? 1.93 -22.453 7.566 1 97.12 316 ILE B C 1
ATOM 6714 O O . ILE B 1 316 ? 0.98 -22.016 6.914 1 97.12 316 ILE B O 1
ATOM 6718 N N . SER B 1 317 ? 1.822 -22.984 8.734 1 95.31 317 SER B N 1
ATOM 6719 C CA . SER B 1 317 ? 0.507 -23.188 9.344 1 95.31 317 SER B CA 1
ATOM 6720 C C . SER B 1 317 ? -0.192 -21.844 9.578 1 95.31 317 SER B C 1
ATOM 6722 O O . SER B 1 317 ? -1.399 -21.719 9.367 1 95.31 317 SER B O 1
ATOM 6724 N N . ASP B 1 318 ? 0.559 -20.906 10.047 1 95.69 318 ASP B N 1
ATOM 6725 C CA . ASP B 1 318 ? -0.005 -19.594 10.344 1 95.69 318 ASP B CA 1
ATOM 6726 C C . ASP B 1 318 ? -0.532 -18.922 9.078 1 95.69 318 ASP B C 1
ATOM 6728 O O . ASP B 1 318 ? -1.613 -18.328 9.086 1 95.69 318 ASP B O 1
ATOM 6732 N N . VAL B 1 319 ? 0.218 -19 7.984 1 97.06 319 VAL B N 1
ATOM 6733 C CA . VAL B 1 319 ? -0.191 -18.375 6.727 1 97.06 319 VAL B CA 1
ATOM 6734 C C . VAL B 1 319 ? -1.489 -19.016 6.234 1 97.06 319 VAL B C 1
ATOM 6736 O O . VAL B 1 319 ? -2.385 -18.312 5.754 1 97.06 319 VAL B O 1
ATOM 6739 N N . LEU B 1 320 ? -1.601 -20.297 6.352 1 95.88 320 LEU B N 1
ATOM 6740 C CA . LEU B 1 320 ? -2.816 -21 5.945 1 95.88 320 LEU B CA 1
ATOM 6741 C C . LEU B 1 320 ? -4 -20.562 6.809 1 95.88 320 LEU B C 1
ATOM 6743 O O . LEU B 1 320 ? -5.117 -20.422 6.305 1 95.88 320 LEU B O 1
ATOM 6747 N N . ARG B 1 321 ? -3.697 -20.375 8.086 1 93.69 321 ARG B N 1
ATOM 6748 C CA . ARG B 1 321 ? -4.738 -19.891 8.992 1 93.69 321 ARG B CA 1
ATOM 6749 C C . ARG B 1 321 ? -5.203 -18.5 8.609 1 93.69 321 ARG B C 1
ATOM 6751 O O . ARG B 1 321 ? -6.363 -18.141 8.828 1 93.69 321 ARG B O 1
ATOM 6758 N N . MET B 1 322 ? -4.32 -17.719 8.062 1 95.25 322 MET B N 1
ATOM 6759 C CA . MET B 1 322 ? -4.645 -16.375 7.613 1 95.25 322 MET B CA 1
ATOM 6760 C C . MET B 1 322 ? -5.34 -16.391 6.254 1 95.25 322 MET B C 1
ATOM 6762 O O . MET B 1 322 ? -5.613 -15.352 5.668 1 95.25 322 MET B O 1
ATOM 6766 N N . LYS B 1 323 ? -5.598 -17.578 5.703 1 94.88 323 LYS B N 1
ATOM 6767 C CA . LYS B 1 323 ? -6.328 -17.812 4.465 1 94.88 323 LYS B CA 1
ATOM 6768 C C . LYS B 1 323 ? -5.578 -17.25 3.264 1 94.88 323 LYS B C 1
ATOM 6770 O O . LYS B 1 323 ? -6.168 -16.578 2.418 1 94.88 323 LYS B O 1
ATOM 6775 N N . LYS B 1 324 ? -4.281 -17.484 3.281 1 97.06 324 LYS B N 1
ATOM 6776 C CA . LYS B 1 324 ? -3.418 -17.141 2.152 1 97.06 324 LYS B CA 1
ATOM 6777 C C . LYS B 1 324 ? -2.77 -18.406 1.566 1 97.06 324 LYS B C 1
ATOM 6779 O O . LYS B 1 324 ? -2.578 -19.391 2.271 1 97.06 324 LYS B O 1
ATOM 6784 N N . ASN B 1 325 ? -2.486 -18.391 0.242 1 98 325 ASN B N 1
ATOM 6785 C CA . ASN B 1 325 ? -1.746 -19.484 -0.378 1 98 325 ASN B CA 1
ATOM 6786 C C . ASN B 1 325 ? -0.285 -19.484 0.063 1 98 325 ASN B C 1
ATOM 6788 O O . ASN B 1 325 ? 0.266 -18.438 0.419 1 98 325 ASN B O 1
ATOM 6792 N N . VAL B 1 326 ? 0.277 -20.672 0.051 1 98.38 326 VAL B N 1
ATOM 6793 C CA . VAL B 1 326 ? 1.667 -20.781 0.476 1 98.38 326 VAL B CA 1
ATOM 6794 C C . VAL B 1 326 ? 2.48 -21.484 -0.61 1 98.38 326 VAL B C 1
ATOM 6796 O O . VAL B 1 326 ? 2.008 -22.453 -1.224 1 98.38 326 VAL B O 1
ATOM 6799 N N . CYS B 1 327 ? 3.609 -20.984 -0.866 1 98.69 327 CYS B N 1
ATOM 6800 C CA . CYS B 1 327 ? 4.594 -21.625 -1.734 1 98.69 327 CYS B CA 1
ATOM 6801 C C . CYS B 1 327 ? 5.938 -21.766 -1.028 1 98.69 327 CYS B C 1
ATOM 6803 O O . CYS B 1 327 ? 6.402 -20.812 -0.384 1 98.69 327 CYS B O 1
ATOM 6805 N N . VAL B 1 328 ? 6.531 -22.906 -1.082 1 98.69 328 VAL B N 1
ATOM 6806 C CA . VAL B 1 328 ? 7.863 -23.141 -0.542 1 98.69 328 VAL B CA 1
ATOM 6807 C C . VAL B 1 328 ? 8.82 -23.531 -1.672 1 98.69 328 VAL B C 1
ATOM 6809 O O . VAL B 1 328 ? 8.57 -24.5 -2.396 1 98.69 328 VAL B O 1
ATOM 6812 N N . CYS B 1 329 ? 9.859 -22.797 -1.815 1 98.19 329 CYS B N 1
ATOM 6813 C CA . CYS B 1 329 ? 10.805 -22.984 -2.906 1 98.19 329 CYS B CA 1
ATOM 6814 C C . CYS B 1 329 ? 12.055 -23.719 -2.422 1 98.19 329 CYS B C 1
ATOM 6816 O O . CYS B 1 329 ? 12.695 -23.297 -1.465 1 98.19 329 CYS B O 1
ATOM 6818 N N . ARG B 1 330 ? 12.375 -24.766 -3.125 1 97.19 330 ARG B N 1
ATOM 6819 C CA . ARG B 1 330 ? 13.562 -25.531 -2.77 1 97.19 330 ARG B CA 1
ATOM 6820 C C . ARG B 1 330 ? 14.477 -25.703 -3.977 1 97.19 330 ARG B C 1
ATOM 6822 O O . ARG B 1 330 ? 14.008 -25.891 -5.098 1 97.19 330 ARG B O 1
ATOM 6829 N N . HIS B 1 331 ? 15.797 -25.656 -3.844 1 95.38 331 HIS B N 1
ATOM 6830 C CA . HIS B 1 331 ? 16.859 -25.938 -4.805 1 95.38 331 HIS B CA 1
ATOM 6831 C C . HIS B 1 331 ? 16.922 -24.859 -5.883 1 95.38 331 HIS B C 1
ATOM 6833 O O . HIS B 1 331 ? 17.203 -25.156 -7.047 1 95.38 331 HIS B O 1
ATOM 6839 N N . PHE B 1 332 ? 16.625 -23.688 -5.562 1 94.06 332 PHE B N 1
ATOM 6840 C CA . PHE B 1 332 ? 16.625 -22.609 -6.551 1 94.06 332 PHE B CA 1
ATOM 6841 C C . PHE B 1 332 ? 18.031 -22.047 -6.738 1 94.06 332 PHE B C 1
ATOM 6843 O O . PHE B 1 332 ? 18.266 -21.219 -7.617 1 94.06 332 PHE B O 1
ATOM 6850 N N . HIS B 1 333 ? 18.953 -22.5 -5.914 1 88.94 333 HIS B N 1
ATOM 6851 C CA . HIS B 1 333 ? 20.344 -22.156 -6.137 1 88.94 333 HIS B CA 1
ATOM 6852 C C . HIS B 1 333 ? 20.891 -22.859 -7.375 1 88.94 333 HIS B C 1
ATOM 6854 O O . HIS B 1 333 ? 21.891 -22.422 -7.953 1 88.94 333 HIS B O 1
ATOM 6860 N N . THR B 1 334 ? 20.172 -23.938 -7.781 1 87.56 334 THR B N 1
ATOM 6861 C CA . THR B 1 334 ? 20.609 -24.688 -8.953 1 87.56 334 THR B CA 1
ATOM 6862 C C . THR B 1 334 ? 19.922 -24.172 -10.219 1 87.56 334 THR B C 1
ATOM 6864 O O . THR B 1 334 ? 20.328 -24.516 -11.328 1 87.56 334 THR B O 1
ATOM 6867 N N . LEU B 1 335 ? 18.969 -23.312 -10.031 1 88.38 335 LEU B N 1
ATOM 6868 C CA . LEU B 1 335 ? 18.219 -22.812 -11.18 1 88.38 335 LEU B CA 1
ATOM 6869 C C . LEU B 1 335 ? 18.969 -21.641 -11.836 1 88.38 335 LEU B C 1
ATOM 6871 O O . LEU B 1 335 ? 19.266 -20.641 -11.18 1 88.38 335 LEU B O 1
ATOM 6875 N N . ASP B 1 336 ? 19.359 -21.828 -13.055 1 85.19 336 ASP B N 1
ATOM 6876 C CA . ASP B 1 336 ? 19.969 -20.766 -13.859 1 85.19 336 ASP B CA 1
ATOM 6877 C C . ASP B 1 336 ? 18.969 -20.203 -14.875 1 85.19 336 ASP B C 1
ATOM 6879 O O . ASP B 1 336 ? 18.625 -20.891 -15.844 1 85.19 336 ASP B O 1
ATOM 6883 N N . LYS B 1 337 ? 18.594 -19.016 -14.656 1 87.69 337 LYS B N 1
ATOM 6884 C CA . LYS B 1 337 ? 17.594 -18.375 -15.5 1 87.69 337 LYS B CA 1
ATOM 6885 C C . LYS B 1 337 ? 18.094 -18.234 -16.938 1 87.69 337 LYS B C 1
ATOM 6887 O O . LYS B 1 337 ? 17.328 -18.375 -17.891 1 87.69 337 LYS B O 1
ATOM 6892 N N . ALA B 1 338 ? 19.344 -17.984 -17.031 1 88.06 338 ALA B N 1
ATOM 6893 C CA . ALA B 1 338 ? 19.938 -17.859 -18.359 1 88.06 338 ALA B CA 1
ATOM 6894 C C . ALA B 1 338 ? 19.875 -19.188 -19.109 1 88.06 338 ALA B C 1
ATOM 6896 O O . ALA B 1 338 ? 19.656 -19.203 -20.328 1 88.06 338 ALA B O 1
ATOM 6897 N N . ALA B 1 339 ? 20.078 -20.234 -18.391 1 89.69 339 ALA B N 1
ATOM 6898 C CA . ALA B 1 339 ? 20.016 -21.562 -19 1 89.69 339 ALA B CA 1
ATOM 6899 C C . ALA B 1 339 ? 18.594 -21.906 -19.422 1 89.69 339 ALA B C 1
ATOM 6901 O O . ALA B 1 339 ? 18.391 -22.609 -20.422 1 89.69 339 ALA B O 1
ATOM 6902 N N . VAL B 1 340 ? 17.641 -21.438 -18.734 1 92.25 340 VAL B N 1
ATOM 6903 C CA . VAL B 1 340 ? 16.234 -21.656 -19.094 1 92.25 340 VAL B CA 1
ATOM 6904 C C . VAL B 1 340 ? 15.93 -20.969 -20.422 1 92.25 340 VAL B C 1
ATOM 6906 O O . VAL B 1 340 ? 15.289 -21.562 -21.297 1 92.25 340 VAL B O 1
ATOM 6909 N N . LYS B 1 341 ? 16.453 -19.766 -20.562 1 90.69 341 LYS B N 1
ATOM 6910 C CA . LYS B 1 341 ? 16.219 -18.969 -21.766 1 90.69 341 LYS B CA 1
ATOM 6911 C C . LYS B 1 341 ? 16.906 -19.578 -22.969 1 90.69 341 LYS B C 1
ATOM 6913 O O . LYS B 1 341 ? 16.391 -19.531 -24.094 1 90.69 341 LYS B O 1
ATOM 6918 N N . SER B 1 342 ? 18.078 -20.188 -22.719 1 90.44 342 SER B N 1
ATOM 6919 C CA . SER B 1 342 ? 18.891 -20.719 -23.797 1 90.44 342 SER B CA 1
ATOM 6920 C C . SER B 1 342 ? 18.391 -22.062 -24.281 1 90.44 342 SER B C 1
ATOM 6922 O O . SER B 1 342 ? 18.859 -22.609 -25.281 1 90.44 342 SER B O 1
ATOM 6924 N N . GLY B 1 343 ? 17.5 -22.703 -23.641 1 88.25 343 GLY B N 1
ATOM 6925 C CA . GLY B 1 343 ? 16.891 -23.953 -24.109 1 88.25 343 GLY B CA 1
ATOM 6926 C C . GLY B 1 343 ? 17.547 -25.188 -23.516 1 88.25 343 GLY B C 1
ATOM 6927 O O . GLY B 1 343 ? 17.406 -26.281 -24.062 1 88.25 343 GLY B O 1
ATOM 6928 N N . LYS B 1 344 ? 18.266 -24.984 -22.484 1 90.12 344 LYS B N 1
ATOM 6929 C CA . LYS B 1 344 ? 18.859 -26.141 -21.812 1 90.12 344 LYS B CA 1
ATOM 6930 C C . LYS B 1 344 ? 17.781 -27.062 -21.25 1 90.12 344 LYS B C 1
ATOM 6932 O O . LYS B 1 344 ? 17.922 -28.281 -21.281 1 90.12 344 LYS B O 1
ATOM 6937 N N . TYR B 1 345 ? 16.844 -26.5 -20.781 1 94.62 345 TYR B N 1
ATOM 6938 C CA . TYR B 1 345 ? 15.734 -27.234 -20.188 1 94.62 345 TYR B CA 1
ATOM 6939 C C . TYR B 1 345 ? 14.594 -27.406 -21.188 1 94.62 345 TYR B C 1
ATOM 6941 O O . TYR B 1 345 ? 14.461 -26.609 -22.125 1 94.62 345 TYR B O 1
ATOM 6949 N N . LYS B 1 346 ? 13.719 -28.422 -20.891 1 95.44 346 LYS B N 1
ATOM 6950 C CA . LYS B 1 346 ? 12.664 -28.703 -21.859 1 95.44 346 LYS B CA 1
ATOM 6951 C C . LYS B 1 346 ? 11.289 -28.688 -21.203 1 95.44 346 LYS B C 1
ATOM 6953 O O . LYS B 1 346 ? 10.281 -28.422 -21.844 1 95.44 346 LYS B O 1
ATOM 6958 N N . TYR B 1 347 ? 11.289 -28.922 -19.891 1 97.25 347 TYR B N 1
ATOM 6959 C CA . TYR B 1 347 ? 9.977 -29.234 -19.344 1 97.25 347 TYR B CA 1
ATOM 6960 C C . TYR B 1 347 ? 9.711 -28.422 -18.078 1 97.25 347 TYR B C 1
ATOM 6962 O O . TYR B 1 347 ? 10.641 -28 -17.391 1 97.25 347 TYR B O 1
ATOM 6970 N N . ILE B 1 348 ? 8.477 -28.125 -17.812 1 97.94 348 ILE B N 1
ATOM 6971 C CA . ILE B 1 348 ? 7.887 -27.797 -16.516 1 97.94 348 ILE B CA 1
ATOM 6972 C C . ILE B 1 348 ? 6.938 -28.906 -16.078 1 97.94 348 ILE B C 1
ATOM 6974 O O . ILE B 1 348 ? 5.949 -29.188 -16.766 1 97.94 348 ILE B O 1
ATOM 6978 N N . ASP B 1 349 ? 7.219 -29.516 -14.977 1 98.5 349 ASP B N 1
ATOM 6979 C CA . ASP B 1 349 ? 6.465 -30.703 -14.562 1 98.5 349 ASP B CA 1
ATOM 6980 C C . ASP B 1 349 ? 5.59 -30.391 -13.352 1 98.5 349 ASP B C 1
ATOM 6982 O O . ASP B 1 349 ? 6.02 -29.688 -12.43 1 98.5 349 ASP B O 1
ATOM 6986 N N . VAL B 1 350 ? 4.367 -30.891 -13.375 1 98.25 350 VAL B N 1
ATOM 6987 C CA . VAL B 1 350 ? 3.416 -30.703 -12.281 1 98.25 350 VAL B CA 1
ATOM 6988 C C . VAL B 1 350 ? 2.953 -32.062 -11.766 1 98.25 350 VAL B C 1
ATOM 6990 O O . VAL B 1 350 ? 2.533 -32.938 -12.547 1 98.25 350 VAL B O 1
ATOM 6993 N N . TRP B 1 351 ? 3.07 -32.281 -10.477 1 97.69 351 TRP B N 1
ATOM 6994 C CA . TRP B 1 351 ? 2.596 -33.5 -9.82 1 97.69 351 TRP B CA 1
ATOM 6995 C C . TRP B 1 351 ? 1.433 -33.188 -8.883 1 97.69 351 TRP B C 1
ATOM 6997 O O . TRP B 1 351 ? 1.637 -32.938 -7.699 1 97.69 351 TRP B O 1
ATOM 7007 N N . PRO B 1 352 ? 0.176 -33.25 -9.398 1 96.12 352 PRO B N 1
ATOM 7008 C CA . PRO B 1 352 ? -0.986 -32.844 -8.594 1 96.12 352 PRO B CA 1
ATOM 7009 C C . PRO B 1 352 ? -1.455 -33.969 -7.668 1 96.12 352 PRO B C 1
ATOM 7011 O O . PRO B 1 352 ? -2.586 -34.438 -7.793 1 96.12 352 PRO B O 1
ATOM 7014 N N . VAL B 1 353 ? -0.634 -34.406 -6.73 1 94.75 353 VAL B N 1
ATOM 7015 C CA . VAL B 1 353 ? -0.966 -35.469 -5.773 1 94.75 353 VAL B CA 1
ATOM 7016 C C . VAL B 1 353 ? -0.404 -35.094 -4.398 1 94.75 353 VAL B C 1
ATOM 7018 O O . VAL B 1 353 ? 0.723 -34.594 -4.289 1 94.75 353 VAL B O 1
ATOM 7021 N N . ASN B 1 354 ? -1.247 -35.25 -3.4 1 94.94 354 ASN B N 1
ATOM 7022 C CA . ASN B 1 354 ? -0.762 -35.156 -2.027 1 94.94 354 ASN B CA 1
ATOM 7023 C C . ASN B 1 354 ? -0.064 -36.438 -1.588 1 94.94 354 ASN B C 1
ATOM 7025 O O . ASN B 1 354 ? -0.722 -37.406 -1.19 1 94.94 354 ASN B O 1
ATOM 7029 N N . PHE B 1 355 ? 1.206 -36.438 -1.522 1 93.75 355 PHE B N 1
ATOM 7030 C CA . PHE B 1 355 ? 1.985 -37.625 -1.277 1 93.75 355 PHE B CA 1
ATOM 7031 C C . PHE B 1 355 ? 1.863 -38.062 0.178 1 93.75 355 PHE B C 1
ATOM 7033 O O . PHE B 1 355 ? 2.166 -39.219 0.516 1 93.75 355 PHE B O 1
ATOM 7040 N N . PHE B 1 356 ? 1.485 -37.125 1.058 1 92.38 356 PHE B N 1
ATOM 7041 C CA . PHE B 1 356 ? 1.354 -37.5 2.465 1 92.38 356 PHE B CA 1
ATOM 7042 C C . PHE B 1 356 ? 0.018 -38.188 2.725 1 92.38 356 PHE B C 1
ATOM 7044 O O . PHE B 1 356 ? -0.094 -39.031 3.625 1 92.38 356 PHE B O 1
ATOM 7051 N N . GLN B 1 357 ? -0.986 -37.781 1.992 1 90.44 357 GLN B N 1
ATOM 7052 C CA . GLN B 1 357 ? -2.322 -38.344 2.068 1 90.44 357 GLN B CA 1
ATOM 7053 C C . GLN B 1 357 ? -2.984 -38.406 0.695 1 90.44 357 GLN B C 1
ATOM 7055 O O . GLN B 1 357 ? -3.924 -37.656 0.431 1 90.44 357 GLN B O 1
ATOM 7060 N N . PRO B 1 358 ? -2.615 -39.406 -0.074 1 90.75 358 PRO B N 1
ATOM 7061 C CA . PRO B 1 358 ? -3.111 -39.469 -1.451 1 90.75 358 PRO B CA 1
ATOM 7062 C C . PRO B 1 358 ? -4.598 -39.812 -1.531 1 90.75 358 PRO B C 1
ATOM 7064 O O . PRO B 1 358 ? -5.07 -40.688 -0.8 1 90.75 358 PRO B O 1
ATOM 7067 N N . THR B 1 359 ? -5.32 -39.062 -2.223 1 88.62 359 THR B N 1
ATOM 7068 C CA . THR B 1 359 ? -6.73 -39.312 -2.496 1 88.62 359 THR B CA 1
ATOM 7069 C C . THR B 1 359 ? -7.016 -39.219 -3.994 1 88.62 359 THR B C 1
ATOM 7071 O O . THR B 1 359 ? -6.246 -38.625 -4.742 1 88.62 359 THR B O 1
ATOM 7074 N N . ALA B 1 360 ? -8.078 -39.844 -4.488 1 86.25 360 ALA B N 1
ATOM 7075 C CA . ALA B 1 360 ? -8.438 -39.906 -5.902 1 86.25 360 ALA B CA 1
ATOM 7076 C C . ALA B 1 360 ? -8.836 -38.5 -6.402 1 86.25 360 ALA B C 1
ATOM 7078 O O . ALA B 1 360 ? -8.695 -38.219 -7.59 1 86.25 360 ALA B O 1
ATOM 7079 N N . GLU B 1 361 ? -9.203 -37.594 -5.535 1 90.75 361 GLU B N 1
ATOM 7080 C CA . GLU B 1 361 ? -9.711 -36.312 -5.938 1 90.75 361 GLU B CA 1
ATOM 7081 C C . GLU B 1 361 ? -8.609 -35.25 -5.895 1 90.75 361 GLU B C 1
ATOM 7083 O O . GLU B 1 361 ? -8.859 -34.062 -6.195 1 90.75 361 GLU B O 1
ATOM 7088 N N . ASP B 1 362 ? -7.336 -35.625 -5.652 1 92.5 362 ASP B N 1
ATOM 7089 C CA . ASP B 1 362 ? -6.223 -34.688 -5.48 1 92.5 362 ASP B CA 1
ATOM 7090 C C . ASP B 1 362 ? -6.016 -33.844 -6.73 1 92.5 362 ASP B C 1
ATOM 7092 O O . ASP B 1 362 ? -5.84 -32.625 -6.641 1 92.5 362 ASP B O 1
ATOM 7096 N N . PRO B 1 363 ? -6.137 -34.438 -7.91 1 92.62 363 PRO B N 1
ATOM 7097 C CA . PRO B 1 363 ? -5.879 -33.625 -9.102 1 92.62 363 PRO B CA 1
ATOM 7098 C C . PRO B 1 363 ? -6.926 -32.562 -9.32 1 92.62 363 PRO B C 1
ATOM 7100 O O . PRO B 1 363 ? -6.691 -31.609 -10.078 1 92.62 363 PRO B O 1
ATOM 7103 N N . PHE B 1 364 ? -8.062 -32.656 -8.656 1 92.44 364 PHE B N 1
ATOM 7104 C CA . PHE B 1 364 ? -9.164 -31.75 -8.93 1 92.44 364 PHE B CA 1
ATOM 7105 C C . PHE B 1 364 ? -9.367 -30.781 -7.773 1 92.44 364 PHE B C 1
ATOM 7107 O O . PHE B 1 364 ? -10.227 -29.891 -7.836 1 92.44 364 PHE B O 1
ATOM 7114 N N . ASN B 1 365 ? -8.555 -30.906 -6.801 1 93.62 365 ASN B N 1
ATOM 7115 C CA . ASN B 1 365 ? -8.781 -30.047 -5.637 1 93.62 365 ASN B CA 1
ATOM 7116 C C . ASN B 1 365 ? -8.188 -28.656 -5.828 1 93.62 365 ASN B C 1
ATOM 7118 O O . ASN B 1 365 ? -7.562 -28.391 -6.859 1 93.62 365 ASN B O 1
ATOM 7122 N N . THR B 1 366 ? -8.367 -27.734 -4.91 1 94.62 366 THR B N 1
ATOM 7123 C CA . THR B 1 366 ? -8.008 -26.328 -5 1 94.62 366 THR B CA 1
ATOM 7124 C C . THR B 1 366 ? -6.492 -26.156 -5.102 1 94.62 366 THR B C 1
ATOM 7126 O O . THR B 1 366 ? -6.008 -25.328 -5.875 1 94.62 366 THR B O 1
ATOM 7129 N N . THR B 1 367 ? -5.777 -26.922 -4.387 1 96.94 367 THR B N 1
ATOM 7130 C CA . THR B 1 367 ? -4.324 -26.828 -4.398 1 96.94 367 THR B CA 1
ATOM 7131 C C . THR B 1 367 ? -3.766 -27.219 -5.766 1 96.94 367 THR B C 1
ATOM 7133 O O . THR B 1 367 ? -2.893 -26.531 -6.301 1 96.94 367 THR B O 1
ATOM 7136 N N . SER B 1 368 ? -4.242 -28.297 -6.328 1 96.31 368 SER B N 1
ATOM 7137 C CA . SER B 1 368 ? -3.779 -28.734 -7.641 1 96.31 368 SER B CA 1
ATOM 7138 C C . SER B 1 368 ? -4.137 -27.734 -8.719 1 96.31 368 SER B C 1
ATOM 7140 O O . SER B 1 368 ? -3.338 -27.469 -9.625 1 96.31 368 SER B O 1
ATOM 7142 N N . LEU B 1 369 ? -5.324 -27.203 -8.609 1 95.12 369 LEU B N 1
ATOM 7143 C CA . LEU B 1 369 ? -5.715 -26.172 -9.57 1 95.12 369 LEU B CA 1
ATOM 7144 C C . LEU B 1 369 ? -4.832 -24.938 -9.438 1 95.12 369 LEU B C 1
ATOM 7146 O O . LEU B 1 369 ? -4.48 -24.312 -10.438 1 95.12 369 LEU B O 1
ATOM 7150 N N . PHE B 1 370 ? -4.559 -24.594 -8.227 1 96.75 370 PHE B N 1
ATOM 7151 C CA . PHE B 1 370 ? -3.652 -23.469 -8 1 96.75 370 PHE B CA 1
ATOM 7152 C C . PHE B 1 370 ? -2.271 -23.766 -8.578 1 96.75 370 PHE B C 1
ATOM 7154 O O . PHE B 1 370 ? -1.65 -22.906 -9.195 1 96.75 370 PHE B O 1
ATOM 7161 N N . MET B 1 371 ? -1.797 -24.969 -8.445 1 97.06 371 MET B N 1
ATOM 7162 C CA . MET B 1 371 ? -0.511 -25.391 -8.992 1 97.06 371 MET B CA 1
ATOM 7163 C C . MET B 1 371 ? -0.502 -25.266 -10.516 1 97.06 371 MET B C 1
ATOM 7165 O O . MET B 1 371 ? 0.46 -24.766 -11.102 1 97.06 371 MET B O 1
ATOM 7169 N N . LEU B 1 372 ? -1.551 -25.766 -11.078 1 95.81 372 LEU B N 1
ATOM 7170 C CA . LEU B 1 372 ? -1.668 -25.688 -12.531 1 95.81 372 LEU B CA 1
ATOM 7171 C C . LEU B 1 372 ? -1.684 -24.234 -12.992 1 95.81 372 LEU B C 1
ATOM 7173 O O . LEU B 1 372 ? -1.072 -23.906 -14.016 1 95.81 372 LEU B O 1
ATOM 7177 N N . GLN B 1 373 ? -2.375 -23.453 -12.203 1 94.81 373 GLN B N 1
ATOM 7178 C CA . GLN B 1 373 ? -2.434 -22.031 -12.531 1 94.81 373 GLN B CA 1
ATOM 7179 C C . GLN B 1 373 ? -1.043 -21.406 -12.508 1 94.81 373 GLN B C 1
ATOM 7181 O O . GLN B 1 373 ? -0.677 -20.656 -13.422 1 94.81 373 GLN B O 1
ATOM 7186 N N . LEU B 1 374 ? -0.294 -21.641 -11.469 1 97.19 374 LEU B N 1
ATOM 7187 C CA . LEU B 1 374 ? 1.053 -21.094 -11.359 1 97.19 374 LEU B CA 1
ATOM 7188 C C . LEU B 1 374 ? 1.943 -21.609 -12.484 1 97.19 374 LEU B C 1
ATOM 7190 O O . LEU B 1 374 ? 2.752 -20.844 -13.031 1 97.19 374 LEU B O 1
ATOM 7194 N N . ALA B 1 375 ? 1.826 -22.875 -12.805 1 97 375 ALA B N 1
ATOM 7195 C CA . ALA B 1 375 ? 2.602 -23.453 -13.898 1 97 375 ALA B CA 1
ATOM 7196 C C . ALA B 1 375 ? 2.289 -22.766 -15.227 1 97 375 ALA B C 1
ATOM 7198 O O . ALA B 1 375 ? 3.193 -22.484 -16.016 1 97 375 ALA B O 1
ATOM 7199 N N . CYS B 1 376 ? 1.068 -22.5 -15.414 1 94 376 CYS B N 1
ATOM 7200 C CA . CYS B 1 376 ? 0.651 -21.812 -16.625 1 94 376 CYS B CA 1
ATOM 7201 C C . CYS B 1 376 ? 1.193 -20.391 -16.672 1 94 376 CYS B C 1
ATOM 7203 O O . CYS B 1 376 ? 1.651 -19.938 -17.719 1 94 376 CYS B O 1
ATOM 7205 N N . ILE B 1 377 ? 1.112 -19.719 -15.602 1 94.5 377 ILE B N 1
ATOM 7206 C CA . ILE B 1 377 ? 1.558 -18.328 -15.523 1 94.5 377 ILE B CA 1
ATOM 7207 C C . ILE B 1 377 ? 3.045 -18.25 -15.859 1 94.5 377 ILE B C 1
ATOM 7209 O O . ILE B 1 377 ? 3.461 -17.422 -16.672 1 94.5 377 ILE B O 1
ATOM 7213 N N . ILE B 1 378 ? 3.836 -19.094 -15.242 1 95.94 378 ILE B N 1
ATOM 7214 C CA . ILE B 1 378 ? 5.273 -19.047 -15.484 1 95.94 378 ILE B CA 1
ATOM 7215 C C . ILE B 1 378 ? 5.562 -19.406 -16.938 1 95.94 378 ILE B C 1
ATOM 7217 O O . ILE B 1 378 ? 6.496 -18.875 -17.547 1 95.94 378 ILE B O 1
ATOM 7221 N N . ASN B 1 379 ? 4.75 -20.25 -17.469 1 94.69 379 ASN B N 1
ATOM 7222 C CA . ASN B 1 379 ? 4.926 -20.688 -18.859 1 94.69 379 ASN B CA 1
ATOM 7223 C C . ASN B 1 379 ? 4.566 -19.578 -19.844 1 94.69 379 ASN B C 1
ATOM 7225 O O . ASN B 1 379 ? 4.922 -19.656 -21.016 1 94.69 379 ASN B O 1
ATOM 7229 N N . MET B 1 380 ? 3.902 -18.578 -19.406 1 89.69 380 MET B N 1
ATOM 7230 C CA . MET B 1 380 ? 3.52 -17.453 -20.266 1 89.69 380 MET B CA 1
ATOM 7231 C C . MET B 1 380 ? 4.605 -16.391 -20.266 1 89.69 380 MET B C 1
ATOM 7233 O O . MET B 1 380 ? 4.605 -15.508 -21.125 1 89.69 380 MET B O 1
ATOM 7237 N N . VAL B 1 381 ? 5.477 -16.422 -19.375 1 91.62 381 VAL B N 1
ATOM 7238 C CA . VAL B 1 381 ? 6.508 -15.398 -19.234 1 91.62 381 VAL B CA 1
ATOM 7239 C C . VAL B 1 381 ? 7.598 -15.609 -20.281 1 91.62 381 VAL B C 1
ATOM 7241 O O . VAL B 1 381 ? 7.91 -16.75 -20.641 1 91.62 381 VAL B O 1
ATOM 7244 N N . ARG B 1 382 ? 8.219 -14.445 -20.609 1 89.25 382 ARG B N 1
ATOM 7245 C CA . ARG B 1 382 ? 9.281 -14.508 -21.609 1 89.25 382 ARG B CA 1
ATOM 7246 C C . ARG B 1 382 ? 10.453 -15.344 -21.094 1 89.25 382 ARG B C 1
ATOM 7248 O O . ARG B 1 382 ? 10.883 -15.195 -19.953 1 89.25 382 ARG B O 1
ATOM 7255 N N . GLY B 1 383 ? 10.984 -16.234 -21.75 1 91.31 383 GLY B N 1
ATOM 7256 C CA . GLY B 1 383 ? 12.07 -17.125 -21.375 1 91.31 383 GLY B CA 1
ATOM 7257 C C . GLY B 1 383 ? 11.609 -18.531 -21.031 1 91.31 383 GLY B C 1
ATOM 7258 O O . GLY B 1 383 ? 12.375 -19.484 -21.141 1 91.31 383 GLY B O 1
ATOM 7259 N N . TRP B 1 384 ? 10.344 -18.594 -20.516 1 95.19 384 TRP B N 1
ATOM 7260 C CA . TRP B 1 384 ? 9.797 -19.875 -20.109 1 95.19 384 TRP B CA 1
ATOM 7261 C C . TRP B 1 384 ? 8.805 -20.406 -21.141 1 95.19 384 TRP B C 1
ATOM 7263 O O . TRP B 1 384 ? 8.328 -21.547 -21.016 1 95.19 384 TRP B O 1
ATOM 7273 N N . LYS B 1 385 ? 8.5 -19.672 -22.188 1 91.62 385 LYS B N 1
ATOM 7274 C CA . LYS B 1 385 ? 7.41 -19.938 -23.109 1 91.62 385 LYS B CA 1
ATOM 7275 C C . LYS B 1 385 ? 7.68 -21.188 -23.938 1 91.62 385 LYS B C 1
ATOM 7277 O O . LYS B 1 385 ? 6.746 -21.922 -24.281 1 91.62 385 LYS B O 1
ATOM 7282 N N . HIS B 1 386 ? 8.906 -21.5 -24.234 1 93.94 386 HIS B N 1
ATOM 7283 C CA . HIS B 1 386 ? 9.258 -22.609 -25.109 1 93.94 386 HIS B CA 1
ATOM 7284 C C . HIS B 1 386 ? 9.195 -23.938 -24.375 1 93.94 386 HIS B C 1
ATOM 7286 O O . HIS B 1 386 ? 9.211 -25 -25 1 93.94 386 HIS B O 1
ATOM 7292 N N . LEU B 1 387 ? 9.109 -23.922 -23.109 1 96.56 387 LEU B N 1
ATOM 7293 C CA . LEU B 1 387 ? 9.094 -25.141 -22.312 1 96.56 387 LEU B CA 1
ATOM 7294 C C . LEU B 1 387 ? 7.746 -25.844 -22.406 1 96.56 387 LEU B C 1
ATOM 7296 O O . LEU B 1 387 ? 6.707 -25.188 -22.484 1 96.56 387 LEU B O 1
ATOM 7300 N N . GLN B 1 388 ? 7.777 -27.188 -22.375 1 97.19 388 GLN B N 1
ATOM 7301 C CA . GLN B 1 388 ? 6.555 -27.984 -22.422 1 97.19 388 GLN B CA 1
ATOM 7302 C C . GLN B 1 388 ? 6.031 -28.281 -21.016 1 97.19 388 GLN B C 1
ATOM 7304 O O . GLN B 1 388 ? 6.785 -28.719 -20.141 1 97.19 388 GLN B O 1
ATOM 7309 N N . LEU B 1 389 ? 4.785 -28.016 -20.828 1 97.62 389 LEU B N 1
ATOM 7310 C CA . LEU B 1 389 ? 4.141 -28.312 -19.562 1 97.62 389 LEU B CA 1
ATOM 7311 C C . LEU B 1 389 ? 3.635 -29.75 -19.516 1 97.62 389 LEU B C 1
ATOM 7313 O O . LEU B 1 389 ? 2.852 -30.156 -20.375 1 97.62 389 LEU B O 1
ATOM 7317 N N . ARG B 1 390 ? 4.117 -30.516 -18.531 1 98.06 390 ARG B N 1
ATOM 7318 C CA . ARG B 1 390 ? 3.703 -31.906 -18.359 1 98.06 390 ARG B CA 1
ATOM 7319 C C . ARG B 1 390 ? 3.031 -32.125 -17 1 98.06 390 ARG B C 1
ATOM 7321 O O . ARG B 1 390 ? 3.477 -31.562 -15.992 1 98.06 390 ARG B O 1
ATOM 7328 N N . VAL B 1 391 ? 1.963 -32.844 -17.031 1 97.62 391 VAL B N 1
ATOM 7329 C CA . VAL B 1 391 ? 1.267 -33.188 -15.797 1 97.62 391 VAL B CA 1
ATOM 7330 C C . VAL B 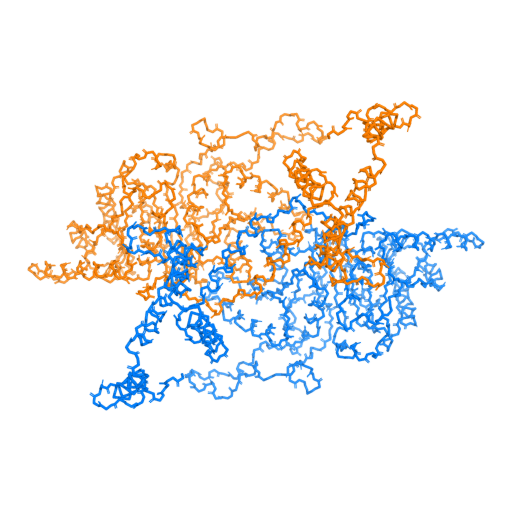1 391 ? 1.338 -34.688 -15.562 1 97.62 391 VAL B C 1
ATOM 7332 O O . VAL B 1 391 ? 0.945 -35.469 -16.422 1 97.62 391 VAL B O 1
ATOM 7335 N N . PHE B 1 392 ? 1.846 -35.031 -14.43 1 96.5 392 PHE B N 1
ATOM 7336 C CA . PHE B 1 392 ? 1.948 -36.438 -14.07 1 96.5 392 PHE B CA 1
ATOM 7337 C C . PHE B 1 392 ? 0.783 -36.875 -13.188 1 96.5 392 PHE B C 1
ATOM 7339 O O . PHE B 1 392 ? 0.717 -36.5 -12.016 1 96.5 392 PHE B O 1
ATOM 7346 N N . LEU B 1 393 ? -0.132 -37.625 -13.734 1 93.25 393 LEU B N 1
ATOM 7347 C CA . LEU B 1 393 ? -1.346 -38.031 -13.039 1 93.25 393 LEU B CA 1
ATOM 7348 C C . LEU B 1 393 ? -1.126 -39.344 -12.297 1 93.25 393 LEU B C 1
ATOM 7350 O O . LEU B 1 393 ? -0.716 -40.344 -12.891 1 93.25 393 LEU B O 1
ATOM 7354 N N . CYS B 1 394 ? -1.313 -39.219 -10.977 1 87.62 394 CYS B N 1
ATOM 7355 C CA . CYS B 1 394 ? -1.233 -40.375 -10.117 1 87.62 394 CYS B CA 1
ATOM 7356 C C . CYS B 1 394 ? -2.623 -40.875 -9.719 1 87.62 394 CYS B C 1
ATOM 7358 O O . CYS B 1 394 ? -3.363 -40.125 -9.047 1 87.62 394 CYS B O 1
ATOM 7360 N N . ASP B 1 395 ? -3.07 -42 -10.195 1 80.06 395 ASP B N 1
ATOM 7361 C CA . ASP B 1 395 ? -4.387 -42.562 -9.883 1 80.06 395 ASP B CA 1
ATOM 7362 C C . ASP B 1 395 ? -4.379 -43.25 -8.531 1 80.06 395 ASP B C 1
ATOM 7364 O O . ASP B 1 395 ? -3.764 -44.312 -8.391 1 80.06 395 ASP B O 1
ATOM 7368 N N . SER B 1 396 ? -4.953 -42.656 -7.547 1 73.38 396 SER B N 1
ATOM 7369 C CA . SER B 1 396 ? -4.977 -43.188 -6.195 1 73.38 396 SER B CA 1
ATOM 7370 C C . SER B 1 396 ? -6.227 -44.031 -5.961 1 73.38 396 SER B C 1
ATOM 7372 O O . SER B 1 396 ? -6.598 -44.312 -4.816 1 73.38 396 SER B O 1
ATOM 7374 N N . ASN B 1 397 ? -6.973 -44.438 -7.012 1 65.62 397 ASN B N 1
ATOM 7375 C CA . ASN B 1 397 ? -8.141 -45.312 -6.816 1 65.62 397 ASN B CA 1
ATOM 7376 C C . ASN B 1 397 ? -7.734 -46.719 -6.445 1 65.62 397 ASN B C 1
ATOM 7378 O O . ASN B 1 397 ? -7.078 -47.406 -7.23 1 65.62 397 ASN B O 1
ATOM 7382 N N . THR B 1 398 ? -7.488 -47.062 -5.031 1 58.69 398 THR B N 1
ATOM 7383 C CA . THR B 1 398 ? -7.02 -48.312 -4.484 1 58.69 398 THR B CA 1
ATOM 7384 C C . THR B 1 398 ? -7.977 -49.438 -4.848 1 58.69 398 THR B C 1
ATOM 7386 O O . THR B 1 398 ? -7.648 -50.625 -4.672 1 58.69 398 THR B O 1
ATOM 7389 N N . THR B 1 399 ? -9.234 -49.156 -4.855 1 52.09 399 THR B N 1
ATOM 7390 C CA . THR B 1 399 ? -10.156 -50.281 -4.75 1 52.09 399 THR B CA 1
ATOM 7391 C C . THR B 1 399 ? -10.125 -51.125 -6.02 1 52.09 399 THR B C 1
ATOM 7393 O O . THR B 1 399 ? -10.758 -52.188 -6.086 1 52.09 399 THR B O 1
ATOM 7396 N N . VAL B 1 400 ? -9.703 -50.594 -7.121 1 51.34 400 VAL B N 1
ATOM 7397 C CA . VAL B 1 400 ? -10.273 -51.344 -8.242 1 51.34 400 VAL B CA 1
ATOM 7398 C C . VAL B 1 400 ? -9.227 -52.312 -8.82 1 51.34 400 VAL B C 1
ATOM 7400 O O . VAL B 1 400 ? -8.086 -51.906 -9.078 1 51.34 400 VAL B O 1
ATOM 7403 N N . THR B 1 401 ? -9.266 -53.469 -8.539 1 51.97 401 THR B N 1
ATOM 7404 C CA . THR B 1 401 ? -8.5 -54.562 -9.094 1 51.97 401 THR B CA 1
ATOM 7405 C C . THR B 1 401 ? -8.75 -54.688 -10.594 1 51.97 401 THR B C 1
ATOM 7407 O O . THR B 1 401 ? -9.875 -54.531 -11.062 1 51.97 401 THR B O 1
ATOM 7410 N N . GLY B 1 402 ? -7.758 -55.156 -11.367 1 53.59 402 GLY B N 1
ATOM 7411 C CA . GLY B 1 402 ? -7.664 -55.656 -12.734 1 53.59 402 GLY B CA 1
ATOM 7412 C C . GLY B 1 402 ? -8.195 -54.656 -13.758 1 53.59 402 GLY B C 1
ATOM 7413 O O . GLY B 1 402 ? -7.824 -53.5 -13.758 1 53.59 402 GLY B O 1
ATOM 7414 N N . LEU B 1 403 ? -9.195 -55.094 -14.594 1 52.75 403 LEU B N 1
ATOM 7415 C CA . LEU B 1 403 ? -9.867 -54.438 -15.711 1 52.75 403 LEU B CA 1
ATOM 7416 C C . LEU B 1 403 ? -10.555 -53.156 -15.258 1 52.75 403 LEU B C 1
ATOM 7418 O O . LEU B 1 403 ? -10.578 -52.156 -15.992 1 52.75 403 LEU B O 1
ATOM 7422 N N . THR B 1 404 ? -10.945 -53.094 -14.047 1 57.16 404 THR B N 1
ATOM 7423 C CA . THR B 1 404 ? -11.672 -51.969 -13.5 1 57.16 404 THR B CA 1
ATOM 7424 C C . THR B 1 404 ? -10.719 -50.812 -13.211 1 57.16 404 THR B C 1
ATOM 7426 O O . THR B 1 404 ? -11.109 -49.625 -13.305 1 57.16 404 THR B O 1
ATOM 7429 N N . GLU B 1 405 ? -9.438 -51.25 -13.016 1 60.03 405 GLU B N 1
ATOM 7430 C CA . GLU B 1 405 ? -8.43 -50.219 -12.773 1 60.03 405 GLU B CA 1
ATOM 7431 C C . GLU B 1 405 ? -8.141 -49.406 -14.039 1 60.03 405 GLU B C 1
ATOM 7433 O O . GLU B 1 405 ? -8.008 -48.188 -13.984 1 60.03 405 GLU B O 1
ATOM 7438 N N . PHE B 1 406 ? -8.094 -50.156 -15.07 1 63.22 406 PHE B N 1
ATOM 7439 C CA . PHE B 1 406 ? -7.82 -49.531 -16.359 1 63.22 406 PHE B CA 1
ATOM 7440 C C . PHE B 1 406 ? -8.945 -48.594 -16.734 1 63.22 406 PHE B C 1
ATOM 7442 O O . PHE B 1 406 ? -8.703 -47.469 -17.234 1 63.22 406 PHE B O 1
ATOM 7449 N N . HIS B 1 407 ? -10.133 -49.031 -16.5 1 65.44 407 HIS B N 1
ATOM 7450 C CA . HIS B 1 407 ? -11.281 -48.188 -16.844 1 65.44 407 HIS B CA 1
ATOM 7451 C C . HIS B 1 407 ? -11.352 -46.938 -15.938 1 65.44 407 HIS B C 1
ATOM 7453 O O . HIS B 1 407 ? -11.68 -45.844 -16.406 1 65.44 407 HIS B O 1
ATOM 7459 N N . ALA B 1 408 ? -10.938 -47.219 -14.727 1 69.25 408 ALA B N 1
ATOM 7460 C CA . ALA B 1 408 ? -10.969 -46.094 -13.781 1 69.25 408 ALA B CA 1
ATOM 7461 C C . ALA B 1 408 ? -9.898 -45.062 -14.117 1 69.25 408 ALA B C 1
ATOM 7463 O O . ALA B 1 408 ? -10.148 -43.844 -14.062 1 69.25 408 ALA B O 1
ATOM 7464 N N . GLN B 1 409 ? -8.766 -45.531 -14.453 1 72.75 409 GLN B N 1
ATOM 7465 C CA . GLN B 1 409 ? -7.676 -44.656 -14.836 1 72.75 409 GLN B CA 1
ATOM 7466 C C . GLN B 1 409 ? -8.031 -43.844 -16.078 1 72.75 409 GLN B C 1
ATOM 7468 O O . GLN B 1 409 ? -7.742 -42.656 -16.156 1 72.75 409 GLN B O 1
ATOM 7473 N N . ARG B 1 410 ? -8.617 -44.5 -17.016 1 76.44 410 ARG B N 1
ATOM 7474 C CA . ARG B 1 410 ? -9.008 -43.812 -18.25 1 76.44 410 ARG B CA 1
ATOM 7475 C C . ARG B 1 410 ? -10.086 -42.781 -17.984 1 76.44 410 ARG B C 1
ATOM 7477 O O . ARG B 1 410 ? -10.086 -41.719 -18.609 1 76.44 410 ARG B O 1
ATOM 7484 N N . SER B 1 411 ? -10.828 -43.125 -17 1 81.69 411 SER B N 1
ATOM 7485 C CA . SER B 1 411 ? -11.891 -42.188 -16.672 1 81.69 411 SER B CA 1
ATOM 7486 C C . SER B 1 411 ? -11.336 -40.906 -16.016 1 81.69 411 SER B C 1
ATOM 7488 O O . SER B 1 411 ? -11.75 -39.812 -16.359 1 81.69 411 SER B O 1
ATOM 7490 N N . THR B 1 412 ? -10.328 -41.156 -15.133 1 86.56 412 THR B N 1
ATOM 7491 C CA . THR B 1 412 ? -9.727 -40 -14.461 1 86.56 412 THR B CA 1
ATOM 7492 C C . THR B 1 412 ? -8.953 -39.125 -15.461 1 86.56 412 THR B C 1
ATOM 7494 O O . THR B 1 412 ? -8.992 -37.906 -15.391 1 86.56 412 THR B O 1
ATOM 7497 N N . GLU B 1 413 ? -8.258 -39.812 -16.359 1 90.44 413 GLU B N 1
ATOM 7498 C CA . GLU B 1 413 ? -7.496 -39.094 -17.391 1 90.44 413 GLU B CA 1
ATOM 7499 C C . GLU B 1 413 ? -8.414 -38.281 -18.297 1 90.44 413 GLU B C 1
ATOM 7501 O O . GLU B 1 413 ? -8.094 -37.156 -18.656 1 90.44 413 GLU B O 1
ATOM 7506 N N . GLN B 1 414 ? -9.531 -38.844 -18.656 1 91.69 414 GLN B N 1
ATOM 7507 C CA . GLN B 1 414 ? -10.477 -38.125 -19.516 1 91.69 414 GLN B CA 1
ATOM 7508 C C . GLN B 1 414 ? -11.078 -36.906 -18.781 1 91.69 414 GLN B C 1
ATOM 7510 O O . GLN B 1 414 ? -11.234 -35.844 -19.359 1 91.69 414 GLN B O 1
ATOM 7515 N N . ARG B 1 415 ? -11.391 -37.219 -17.594 1 91.88 415 ARG B N 1
ATOM 7516 C CA . ARG B 1 415 ? -11.914 -36.094 -16.797 1 91.88 415 ARG B CA 1
ATOM 7517 C C . ARG B 1 415 ? -10.906 -34.969 -16.688 1 91.88 415 ARG B C 1
ATOM 7519 O O . ARG B 1 415 ? -11.266 -33.781 -16.797 1 91.88 415 ARG B O 1
ATOM 7526 N N . PHE B 1 416 ? -9.695 -35.375 -16.5 1 93.62 416 PHE B N 1
ATOM 7527 C CA . PHE B 1 416 ? -8.641 -34.375 -16.344 1 93.62 416 PHE B CA 1
ATOM 7528 C C . PHE B 1 416 ? -8.391 -33.625 -17.672 1 93.62 416 PHE B C 1
ATOM 7530 O O . PHE B 1 416 ? -8.164 -32.438 -17.688 1 93.62 416 PHE B O 1
ATOM 7537 N N . ARG B 1 417 ? -8.438 -34.344 -18.75 1 94.06 417 ARG B N 1
ATOM 7538 C CA . ARG B 1 417 ? -8.297 -33.719 -20.062 1 94.06 417 ARG B CA 1
ATOM 7539 C C . ARG B 1 417 ? -9.398 -32.688 -20.312 1 94.06 417 ARG B C 1
ATOM 7541 O O . ARG B 1 417 ? -9.156 -31.641 -20.891 1 94.06 417 ARG B O 1
ATOM 7548 N N . HIS B 1 418 ? -10.547 -33.031 -19.875 1 92.69 418 HIS B N 1
ATOM 7549 C CA . HIS B 1 418 ? -11.672 -32.094 -20.016 1 92.69 418 HIS B CA 1
ATOM 7550 C C . HIS B 1 418 ? -11.461 -30.844 -19.172 1 92.69 418 HIS B C 1
ATOM 7552 O O . HIS B 1 418 ? -11.797 -29.75 -19.594 1 92.69 418 HIS B O 1
ATOM 7558 N N . LEU B 1 419 ? -10.938 -31.109 -18.031 1 92 419 LEU B N 1
ATOM 7559 C CA . LEU B 1 419 ? -10.656 -29.984 -17.141 1 92 419 LEU B CA 1
ATOM 7560 C C . LEU B 1 419 ? -9.625 -29.047 -17.766 1 92 419 LEU B C 1
ATOM 7562 O O . LEU B 1 419 ? -9.828 -27.828 -17.797 1 92 419 LEU B O 1
ATOM 7566 N N . LEU B 1 420 ? -8.523 -29.578 -18.266 1 92.75 420 LEU B N 1
ATOM 7567 C CA . LEU B 1 420 ? -7.48 -28.766 -18.891 1 92.75 420 LEU B CA 1
ATOM 7568 C C . LEU B 1 420 ? -8.039 -28 -20.078 1 92.75 420 LEU B C 1
ATOM 7570 O O . LEU B 1 420 ? -7.711 -26.828 -20.281 1 92.75 420 LEU B O 1
ATOM 7574 N N . HIS B 1 421 ? -8.914 -28.641 -20.812 1 89.94 421 HIS B N 1
ATOM 7575 C CA . HIS B 1 421 ? -9.531 -27.984 -21.953 1 89.94 421 HIS B CA 1
ATOM 7576 C C . HIS B 1 421 ? -10.438 -26.844 -21.531 1 89.94 421 HIS B C 1
ATOM 7578 O O . HIS B 1 421 ? -10.43 -25.766 -22.141 1 89.94 421 HIS B O 1
ATOM 7584 N N . SER B 1 422 ? -11.148 -27.109 -20.484 1 87.94 422 SER B N 1
ATOM 7585 C CA . SER B 1 422 ? -12.055 -26.078 -19.969 1 87.94 422 SER B CA 1
ATOM 7586 C C . SER B 1 422 ? -11.289 -24.875 -19.453 1 87.94 422 SER B C 1
ATOM 7588 O O . SER B 1 422 ? -11.781 -23.75 -19.5 1 87.94 422 SER B O 1
ATOM 7590 N N . LEU B 1 423 ? -10.133 -25.125 -18.953 1 88.44 423 LEU B N 1
ATOM 7591 C CA . LEU B 1 423 ? -9.305 -24.062 -18.406 1 88.44 423 LEU B CA 1
ATOM 7592 C C . LEU B 1 423 ? -8.375 -23.484 -19.469 1 88.44 423 LEU B C 1
ATOM 7594 O O . LEU B 1 423 ? -7.648 -22.531 -19.219 1 88.44 423 LEU B O 1
ATOM 7598 N N . ARG B 1 424 ? -8.359 -24.109 -20.609 1 86.69 424 ARG B N 1
ATOM 7599 C CA . ARG B 1 424 ? -7.535 -23.703 -21.734 1 86.69 424 ARG B CA 1
ATOM 7600 C C . ARG B 1 424 ? -6.051 -23.766 -21.391 1 86.69 424 ARG B C 1
ATOM 7602 O O . ARG B 1 424 ? -5.301 -22.828 -21.672 1 86.69 424 ARG B O 1
ATOM 7609 N N . ILE B 1 425 ? -5.719 -24.828 -20.734 1 90.06 425 ILE B N 1
ATOM 7610 C CA . ILE B 1 425 ? -4.324 -25.094 -20.391 1 90.06 425 ILE B CA 1
ATOM 7611 C C . ILE B 1 425 ? -3.74 -26.141 -21.328 1 90.06 425 ILE B C 1
ATOM 7613 O O . ILE B 1 425 ? -4.266 -27.25 -21.438 1 90.06 425 ILE B O 1
ATOM 7617 N N . LYS B 1 426 ? -2.744 -25.719 -22.031 1 90.81 426 LYS B N 1
ATOM 7618 C CA . LYS B 1 426 ? -2.055 -26.656 -22.922 1 90.81 426 LYS B CA 1
ATOM 7619 C C . LYS B 1 426 ? -0.988 -27.453 -22.156 1 90.81 426 LYS B C 1
ATOM 7621 O O . LYS B 1 426 ? 0.106 -26.938 -21.906 1 90.81 426 LYS B O 1
ATOM 7626 N N . ALA B 1 427 ? -1.309 -28.656 -21.781 1 94.81 427 ALA B N 1
ATOM 7627 C CA . ALA B 1 427 ? -0.379 -29.516 -21.047 1 94.81 427 ALA B CA 1
ATOM 7628 C C . ALA B 1 427 ? -0.512 -30.969 -21.5 1 94.81 427 ALA B C 1
ATOM 7630 O O . ALA B 1 427 ? -1.597 -31.406 -21.891 1 94.81 427 ALA B O 1
ATOM 7631 N N . SER B 1 428 ? 0.582 -31.688 -21.531 1 96.25 428 SER B N 1
ATOM 7632 C CA . SER B 1 428 ? 0.556 -33.125 -21.812 1 96.25 428 SER B CA 1
ATOM 7633 C C . SER B 1 428 ? 0.34 -33.906 -20.531 1 96.25 428 SER B C 1
ATOM 7635 O O . SER B 1 428 ? 0.871 -33.562 -19.484 1 96.25 428 SER B O 1
ATOM 7637 N N . ILE B 1 429 ? -0.48 -34.906 -20.641 1 96 429 ILE B N 1
ATOM 7638 C CA . ILE B 1 429 ? -0.799 -35.75 -19.484 1 96 429 ILE B CA 1
ATOM 7639 C C . ILE B 1 429 ? 0.025 -37.031 -19.531 1 96 429 ILE B C 1
ATOM 7641 O O . ILE B 1 429 ? 0.027 -37.719 -20.547 1 96 429 ILE B O 1
ATOM 7645 N N . HIS B 1 430 ? 0.71 -37.312 -18.453 1 94.81 430 HIS B N 1
ATOM 7646 C CA . HIS B 1 430 ? 1.523 -38.531 -18.344 1 94.81 430 HIS B CA 1
ATOM 7647 C C . HIS B 1 430 ? 1.107 -39.344 -17.141 1 94.81 430 HIS B C 1
ATOM 7649 O O . HIS B 1 430 ? 1.424 -39 -16 1 94.81 430 HIS B O 1
ATOM 7655 N N . PRO B 1 431 ? 0.417 -40.469 -17.375 1 92.12 431 PRO B N 1
ATOM 7656 C CA . PRO B 1 431 ? 0.08 -41.344 -16.25 1 92.12 431 PRO B CA 1
ATOM 7657 C C . PRO B 1 431 ? 1.3 -42.062 -15.68 1 92.12 431 PRO B C 1
ATOM 7659 O O . PRO B 1 431 ? 2.189 -42.469 -16.422 1 92.12 431 PRO B O 1
ATOM 7662 N N . VAL B 1 432 ? 1.417 -42.094 -14.398 1 91.75 432 VAL B N 1
ATOM 7663 C CA . VAL B 1 432 ? 2.525 -42.781 -13.719 1 91.75 432 VAL B CA 1
ATOM 7664 C C . VAL B 1 432 ? 2.121 -44.188 -13.336 1 91.75 432 VAL B C 1
ATOM 7666 O O . VAL B 1 432 ? 1.417 -44.406 -12.344 1 91.75 432 VAL B O 1
ATOM 7669 N N . ALA B 1 433 ? 2.623 -45.156 -13.969 1 83.69 433 ALA B N 1
ATOM 7670 C CA . ALA B 1 433 ? 2.254 -46.562 -13.789 1 83.69 433 ALA B CA 1
ATOM 7671 C C . ALA B 1 433 ? 2.748 -47.094 -12.445 1 83.69 433 ALA B C 1
ATOM 7673 O O . ALA B 1 433 ? 2.08 -47.906 -11.812 1 83.69 433 ALA B O 1
ATOM 7674 N N . GLU B 1 434 ? 3.855 -46.625 -12.008 1 85.88 434 GLU B N 1
ATOM 7675 C CA . GLU B 1 434 ? 4.496 -47.094 -10.789 1 85.88 434 GLU B CA 1
ATOM 7676 C C . GLU B 1 434 ? 3.742 -46.656 -9.547 1 85.88 434 GLU B C 1
ATOM 7678 O O . GLU B 1 434 ? 3.994 -47.156 -8.445 1 85.88 434 GLU B O 1
ATOM 7683 N N . TRP B 1 435 ? 2.838 -45.781 -9.711 1 86.75 435 TRP B N 1
ATOM 7684 C CA . TRP B 1 435 ? 2.186 -45.125 -8.57 1 86.75 435 TRP B CA 1
ATOM 7685 C C . TRP B 1 435 ? 1.321 -46.125 -7.812 1 86.75 435 TRP B C 1
ATOM 7687 O O . TRP B 1 435 ? 1.284 -46.125 -6.578 1 86.75 435 TRP B O 1
ATOM 7697 N N . SER B 1 436 ? 0.657 -47.031 -8.461 1 81.38 436 SER B N 1
ATOM 7698 C CA . SER B 1 436 ? -0.212 -48 -7.816 1 81.38 436 SER B CA 1
ATOM 7699 C C . SER B 1 436 ? 0.574 -48.906 -6.867 1 81.38 436 SER B C 1
ATOM 7701 O O . SER B 1 436 ? 0.104 -49.219 -5.773 1 81.38 436 SER B O 1
ATOM 7703 N N . THR B 1 437 ? 1.748 -49.25 -7.297 1 82.25 437 THR B N 1
ATOM 7704 C CA . THR B 1 437 ? 2.602 -50.094 -6.465 1 82.25 437 THR B CA 1
ATOM 7705 C C . THR B 1 437 ? 3.057 -49.344 -5.219 1 82.25 437 THR B C 1
ATOM 7707 O O . THR B 1 437 ? 3.117 -49.906 -4.129 1 82.25 437 THR B O 1
ATOM 7710 N N . GLN B 1 438 ? 3.422 -48.094 -5.422 1 84.5 438 GLN B N 1
ATOM 7711 C CA . GLN B 1 438 ? 3.873 -47.281 -4.297 1 84.5 438 GLN B CA 1
ATOM 7712 C C . GLN B 1 438 ? 2.738 -47.031 -3.303 1 84.5 438 GLN B C 1
ATOM 7714 O O . GLN B 1 438 ? 2.951 -47.062 -2.09 1 84.5 438 GLN B O 1
ATOM 7719 N N . LEU B 1 439 ? 1.586 -46.875 -3.793 1 84.81 439 LEU B N 1
ATOM 7720 C CA . LEU B 1 439 ? 0.431 -46.625 -2.934 1 84.81 439 LEU B CA 1
ATOM 7721 C C . LEU B 1 439 ? 0.109 -47.875 -2.107 1 84.81 439 LEU B C 1
ATOM 7723 O O . LEU B 1 439 ? -0.276 -47.781 -0.942 1 84.81 439 LEU B O 1
ATOM 7727 N N . ALA B 1 440 ? 0.223 -48.969 -2.697 1 80.81 440 ALA B N 1
ATOM 7728 C CA . ALA B 1 440 ? -0.04 -50.25 -2.01 1 80.81 440 ALA B CA 1
ATOM 7729 C C . ALA B 1 440 ? 0.916 -50.438 -0.836 1 80.81 440 ALA B C 1
ATOM 7731 O O . ALA B 1 440 ? 0.549 -51.031 0.178 1 80.81 440 ALA B O 1
ATOM 7732 N N . SER B 1 441 ? 2.078 -49.906 -1.021 1 81.31 441 SER B N 1
ATOM 7733 C CA . SER B 1 441 ? 3.066 -50.031 0.045 1 81.31 441 SER B CA 1
ATOM 7734 C C . SER B 1 441 ? 2.646 -49.25 1.282 1 81.31 441 SER B C 1
ATOM 7736 O O . SER B 1 441 ? 3.098 -49.531 2.393 1 81.31 441 SER B O 1
ATOM 7738 N N . LEU B 1 442 ? 1.856 -48.219 1.134 1 80.81 442 LEU B N 1
ATOM 7739 C CA . LEU B 1 442 ? 1.377 -47.406 2.252 1 80.81 442 LEU B CA 1
ATOM 7740 C C . LEU B 1 442 ? 0.203 -48.094 2.947 1 80.81 442 LEU B C 1
ATOM 7742 O O . LEU B 1 442 ? -0.166 -47.719 4.062 1 80.81 442 LEU B O 1
ATOM 7746 N N . ARG B 1 443 ? -0.244 -49.312 2.561 1 70 443 ARG B N 1
ATOM 7747 C CA . ARG B 1 443 ? -1.306 -50.125 3.127 1 70 443 ARG B CA 1
ATOM 7748 C C . ARG B 1 443 ? -2.533 -49.312 3.461 1 70 443 ARG B C 1
ATOM 7750 O O . ARG B 1 443 ? -3.068 -49.375 4.566 1 70 443 ARG B O 1
ATOM 7757 N N . GLY B 1 444 ? -2.939 -48.438 2.449 1 65.5 444 GLY B N 1
ATOM 7758 C CA . GLY B 1 444 ? -4.156 -47.656 2.596 1 65.5 444 GLY B CA 1
ATOM 7759 C C . GLY B 1 444 ? -4.027 -46.562 3.615 1 65.5 444 GLY B C 1
ATOM 7760 O O . GLY B 1 444 ? -4.996 -45.844 3.895 1 65.5 444 GLY B O 1
ATOM 7761 N N . GLY B 1 445 ? -2.85 -46.344 4.172 1 70.62 445 GLY B N 1
ATOM 7762 C CA . GLY B 1 445 ? -2.736 -45.344 5.234 1 70.62 445 GLY B CA 1
ATOM 7763 C C . GLY B 1 445 ? -2.158 -44.031 4.762 1 70.62 445 GLY B C 1
ATOM 7764 O O . GLY B 1 445 ? -2.238 -43.688 3.578 1 70.62 445 GLY B O 1
ATOM 7765 N N . SER B 1 446 ? -1.993 -43.094 5.723 1 79.12 446 SER B N 1
ATOM 7766 C CA . SER B 1 446 ? -1.345 -41.781 5.531 1 79.12 446 SER B CA 1
ATOM 7767 C C . SER B 1 446 ? 0.045 -41.781 6.156 1 79.12 446 SER B C 1
ATOM 7769 O O . SER B 1 446 ? 0.419 -42.688 6.879 1 79.12 446 SER B O 1
ATOM 7771 N N . VAL B 1 447 ? 0.876 -40.969 5.605 1 82.38 447 VAL B N 1
ATOM 7772 C CA . VAL B 1 447 ? 2.236 -40.844 6.121 1 82.38 447 VAL B CA 1
ATOM 7773 C C . VAL B 1 447 ? 2.193 -40.5 7.605 1 82.38 447 VAL B C 1
ATOM 7775 O O . VAL B 1 447 ? 3.006 -41 8.391 1 82.38 447 VAL B O 1
ATOM 7778 N N . PHE B 1 448 ? 1.191 -39.594 8 1 76.75 448 PHE B N 1
ATOM 7779 C CA . PHE B 1 448 ? 1.056 -39.25 9.406 1 76.75 448 PHE B CA 1
ATOM 7780 C C . PHE B 1 448 ? -0.029 -40.094 10.07 1 76.75 448 PHE B C 1
ATOM 7782 O O . PHE B 1 448 ? -1.175 -40.094 9.617 1 76.75 448 PHE B O 1
ATOM 7789 N N . ARG B 1 449 ? 0.323 -41.438 10.398 1 60.78 449 ARG B N 1
ATOM 7790 C CA . ARG B 1 449 ? -0.657 -42.312 11.039 1 60.78 449 ARG B CA 1
ATOM 7791 C C . ARG B 1 449 ? -0.85 -41.938 12.5 1 60.78 449 ARG B C 1
ATOM 7793 O O . ARG B 1 449 ? 0.103 -41.562 13.18 1 60.78 449 ARG B O 1
ATOM 7800 N N . PRO B 1 450 ? -2.129 -41.781 12.93 1 50.62 450 PRO B N 1
ATOM 7801 C CA . PRO B 1 450 ? -2.416 -41.531 14.344 1 50.62 450 PRO B CA 1
ATOM 7802 C C . PRO B 1 45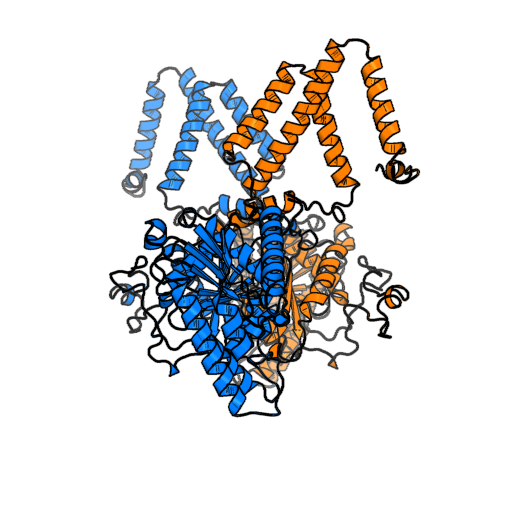0 ? -1.677 -42.531 15.258 1 50.62 450 PRO B C 1
ATOM 7804 O O . PRO B 1 450 ? -1.229 -43.562 14.805 1 50.62 450 PRO B O 1
ATOM 7807 N N . LYS B 1 451 ? -1.589 -42.375 16.688 1 48.62 451 LYS B N 1
ATOM 7808 C CA . LYS B 1 451 ? -0.894 -42.844 17.875 1 48.62 451 LYS B CA 1
ATOM 7809 C C . LYS B 1 451 ? -0.784 -44.344 17.891 1 48.62 451 LYS B C 1
ATOM 7811 O O . LYS B 1 451 ? -0.139 -44.938 18.766 1 48.62 451 LYS B O 1
ATOM 7816 N N . ASP B 1 452 ? -1.682 -45.062 17.547 1 45 452 ASP B N 1
ATOM 7817 C CA . ASP B 1 452 ? -1.552 -46.344 18.234 1 45 452 ASP B CA 1
ATOM 7818 C C . ASP B 1 452 ? -0.306 -47.094 17.766 1 45 452 ASP B C 1
ATOM 7820 O O . ASP B 1 452 ? 0.296 -47.844 18.531 1 45 452 ASP B O 1
ATOM 7824 N N . ASP B 1 453 ? 0.074 -47.531 16.547 1 46.81 453 ASP B N 1
ATOM 7825 C CA . ASP B 1 453 ? 1.114 -48.531 16.234 1 46.81 453 ASP B CA 1
ATOM 7826 C C . ASP B 1 453 ? 2.389 -47.812 15.758 1 46.81 453 ASP B C 1
ATOM 7828 O O . ASP B 1 453 ? 2.529 -47.531 14.57 1 46.81 453 ASP B O 1
ATOM 7832 N N . GLU B 1 454 ? 3.244 -47.188 16.5 1 49.41 454 GLU B N 1
ATOM 7833 C CA . GLU B 1 454 ? 4.316 -46.219 16.531 1 49.41 454 GLU B CA 1
ATOM 7834 C C . GLU B 1 454 ? 5.395 -46.531 15.492 1 49.41 454 GLU B C 1
ATOM 7836 O O . GLU B 1 454 ? 5.828 -45.656 14.742 1 49.41 454 GLU B O 1
ATOM 7841 N N . VAL B 1 455 ? 6.293 -47.625 15.852 1 49.5 455 VAL B N 1
ATOM 7842 C CA . VAL B 1 455 ? 7.629 -47.906 15.336 1 49.5 455 VAL B CA 1
ATOM 7843 C C . VAL B 1 455 ? 7.547 -48.281 13.859 1 49.5 455 VAL B C 1
ATOM 7845 O O . VAL B 1 455 ? 8.289 -47.75 13.039 1 49.5 455 VAL B O 1
ATOM 7848 N N . PRO B 1 456 ? 6.715 -49.219 13.562 1 51.47 456 PRO B N 1
ATOM 7849 C CA . PRO B 1 456 ? 6.691 -49.75 12.203 1 51.47 456 PRO B CA 1
ATOM 7850 C C . PRO B 1 456 ? 6.172 -48.75 11.18 1 51.47 456 PRO B C 1
ATOM 7852 O O . PRO B 1 456 ? 6.605 -48.781 10.023 1 51.47 456 PRO B O 1
ATOM 7855 N N . ALA B 1 457 ? 5.547 -47.719 11.664 1 60.16 457 ALA B N 1
ATOM 7856 C CA . ALA B 1 457 ? 4.855 -46.781 10.789 1 60.16 457 ALA B CA 1
ATOM 7857 C C . ALA B 1 457 ? 5.82 -45.719 10.234 1 60.16 457 ALA B C 1
ATOM 7859 O O . ALA B 1 457 ? 5.734 -45.344 9.07 1 60.16 457 ALA B O 1
ATOM 7860 N N . SER B 1 458 ? 6.844 -45.531 11.023 1 76.25 458 SER B N 1
ATOM 7861 C CA . SER B 1 458 ? 7.816 -44.531 10.578 1 76.25 458 SER B CA 1
ATOM 7862 C C . SER B 1 458 ? 8.719 -45.094 9.484 1 76.25 458 SER B C 1
ATOM 7864 O O . SER B 1 458 ? 9.055 -44.406 8.531 1 76.25 458 SER B O 1
ATOM 7866 N N . HIS B 1 459 ? 8.961 -46.375 9.625 1 82 459 HIS B N 1
ATOM 7867 C CA . HIS B 1 459 ? 9.828 -47 8.617 1 82 459 HIS B CA 1
ATOM 7868 C C . HIS B 1 459 ? 9.102 -47.156 7.289 1 82 459 HIS B C 1
ATOM 7870 O O . HIS B 1 459 ? 9.688 -46.938 6.227 1 82 459 HIS B O 1
ATOM 7876 N N . VAL B 1 460 ? 7.887 -47.438 7.359 1 84.12 460 VAL B N 1
ATOM 7877 C CA . VAL B 1 460 ? 7.07 -47.594 6.16 1 84.12 460 VAL B CA 1
ATOM 7878 C C . VAL B 1 460 ? 6.941 -46.25 5.449 1 84.12 460 VAL B C 1
ATOM 7880 O O . VAL B 1 460 ? 7.07 -46.188 4.227 1 84.12 460 VAL B O 1
ATOM 7883 N N . ALA B 1 461 ? 6.789 -45.312 6.223 1 88.12 461 ALA B N 1
ATOM 7884 C CA . ALA B 1 461 ? 6.648 -43.969 5.664 1 88.12 461 ALA B CA 1
ATOM 7885 C C . ALA B 1 461 ? 7.938 -43.5 4.988 1 88.12 461 ALA B C 1
ATOM 7887 O O . ALA B 1 461 ? 7.91 -42.969 3.887 1 88.12 461 ALA B O 1
ATOM 7888 N N . LYS B 1 462 ? 9.023 -43.781 5.621 1 90.44 462 LYS B N 1
ATOM 7889 C CA . LYS B 1 462 ? 10.312 -43.375 5.078 1 90.44 462 LYS B CA 1
ATOM 7890 C C . LYS B 1 462 ? 10.617 -44.094 3.773 1 90.44 462 LYS B C 1
ATOM 7892 O O . LYS B 1 462 ? 11.094 -43.5 2.812 1 90.44 462 LYS B O 1
ATOM 7897 N N . THR B 1 463 ? 10.312 -45.375 3.76 1 90.5 463 THR B N 1
ATOM 7898 C CA . THR B 1 463 ? 10.539 -46.156 2.553 1 90.5 463 THR B CA 1
ATOM 7899 C C . THR B 1 463 ? 9.625 -45.688 1.425 1 90.5 463 THR B C 1
ATOM 7901 O O . THR B 1 463 ? 10.055 -45.562 0.277 1 90.5 463 THR B O 1
ATOM 7904 N N . TYR B 1 464 ? 8.438 -45.438 1.733 1 92.38 464 TYR B N 1
ATOM 7905 C CA . TYR B 1 464 ? 7.461 -44.969 0.767 1 92.38 464 TYR B CA 1
ATOM 7906 C C . TYR B 1 464 ? 7.918 -43.625 0.162 1 92.38 464 TYR B C 1
ATOM 7908 O O . TYR B 1 464 ? 7.898 -43.469 -1.06 1 92.38 464 TYR B O 1
ATOM 7916 N N . LEU B 1 465 ? 8.367 -42.75 0.97 1 94 465 LEU B N 1
ATOM 7917 C CA . LEU B 1 465 ? 8.773 -41.406 0.516 1 94 465 LEU B CA 1
ATOM 7918 C C . LEU B 1 465 ? 10.047 -41.5 -0.328 1 94 465 LEU B C 1
ATOM 7920 O O . LEU B 1 465 ? 10.18 -40.781 -1.318 1 94 465 LEU B O 1
ATOM 7924 N N . SER B 1 466 ? 10.922 -42.344 0.1 1 93.81 466 SER B N 1
ATOM 7925 C CA . SER B 1 466 ? 12.148 -42.531 -0.674 1 93.81 466 SER B CA 1
ATOM 7926 C C . SER B 1 466 ? 11.844 -43.094 -2.053 1 93.81 466 SER B C 1
ATOM 7928 O O . SER B 1 466 ? 12.438 -42.688 -3.049 1 93.81 466 SER B O 1
ATOM 7930 N N . ASN B 1 467 ? 10.914 -44.062 -2.092 1 93.75 467 ASN B N 1
ATOM 7931 C CA . ASN B 1 467 ? 10.531 -44.656 -3.365 1 93.75 467 ASN B CA 1
ATOM 7932 C C . ASN B 1 467 ? 9.82 -43.656 -4.266 1 93.75 467 ASN B C 1
ATOM 7934 O O . ASN B 1 467 ? 10.062 -43.594 -5.477 1 93.75 467 ASN B O 1
ATOM 7938 N N . THR B 1 468 ? 8.977 -42.938 -3.697 1 93.88 468 THR B N 1
ATOM 7939 C CA . THR B 1 468 ? 8.266 -41.906 -4.449 1 93.88 468 THR B CA 1
ATOM 7940 C C . THR B 1 468 ? 9.242 -40.875 -5.008 1 93.88 468 THR B C 1
ATOM 7942 O O . THR B 1 468 ? 9.094 -40.406 -6.145 1 93.88 468 THR B O 1
ATOM 7945 N N . ASN B 1 469 ? 10.164 -40.438 -4.199 1 96.44 469 ASN B N 1
ATOM 7946 C CA . ASN B 1 469 ? 11.203 -39.5 -4.648 1 96.44 469 ASN B CA 1
ATOM 7947 C C . ASN B 1 469 ? 11.969 -40.062 -5.852 1 96.44 469 ASN B C 1
ATOM 7949 O O . ASN B 1 469 ? 12.234 -39.344 -6.809 1 96.44 469 ASN B O 1
ATOM 7953 N N . GLN B 1 470 ? 12.25 -41.375 -5.801 1 95 470 GLN B N 1
ATOM 7954 C CA . GLN B 1 470 ? 12.961 -42 -6.898 1 95 470 GLN B CA 1
ATOM 7955 C C . GLN B 1 470 ? 12.133 -42 -8.172 1 95 470 GLN B C 1
ATOM 7957 O O . GLN B 1 470 ? 12.656 -41.781 -9.266 1 95 470 GLN B O 1
ATOM 7962 N N . VAL B 1 471 ? 10.875 -42.25 -8 1 95.19 471 VAL B N 1
ATOM 7963 C CA . VAL B 1 471 ? 9.969 -42.25 -9.148 1 95.19 471 VAL B CA 1
ATOM 7964 C C . VAL B 1 471 ? 9.945 -40.844 -9.773 1 95.19 471 VAL B C 1
ATOM 7966 O O . VAL B 1 471 ? 10.008 -40.719 -10.992 1 95.19 471 VAL B O 1
ATOM 7969 N N . MET B 1 472 ? 9.867 -39.812 -9.008 1 96.19 472 MET B N 1
ATOM 7970 C CA . MET B 1 472 ? 9.844 -38.438 -9.508 1 96.19 472 MET B CA 1
ATOM 7971 C C . MET B 1 472 ? 11.148 -38.094 -10.211 1 96.19 472 MET B C 1
ATOM 7973 O O . MET B 1 472 ? 11.141 -37.406 -11.242 1 96.19 472 MET B O 1
ATOM 7977 N N . ARG B 1 473 ? 12.273 -38.531 -9.641 1 96.19 473 ARG B N 1
ATOM 7978 C CA . ARG B 1 473 ? 13.578 -38.281 -10.234 1 96.19 473 ARG B CA 1
ATOM 7979 C C . ARG B 1 473 ? 13.703 -38.938 -11.602 1 96.19 473 ARG B C 1
ATOM 7981 O O . ARG B 1 473 ? 14.359 -38.375 -12.5 1 96.19 473 ARG B O 1
ATOM 7988 N N . GLN B 1 474 ? 13.078 -40.062 -11.734 1 94.75 474 GLN B N 1
ATOM 7989 C CA . GLN B 1 474 ? 13.125 -40.812 -13 1 94.75 474 GLN B CA 1
ATOM 7990 C C . GLN B 1 474 ? 12.273 -40.094 -14.062 1 94.75 474 GLN B C 1
ATOM 7992 O O . GLN B 1 474 ? 12.695 -40 -15.219 1 94.75 474 GLN B O 1
ATOM 7997 N N . HIS B 1 475 ? 11.133 -39.625 -13.688 1 95.12 475 HIS B N 1
ATOM 7998 C CA . HIS B 1 475 ? 10.203 -39.031 -14.641 1 95.12 475 HIS B CA 1
ATOM 7999 C C . HIS B 1 475 ? 10.523 -37.562 -14.883 1 95.12 475 HIS B C 1
ATOM 8001 O O . HIS B 1 475 ? 10.227 -37 -15.953 1 95.12 475 HIS B O 1
ATOM 8007 N N . SER B 1 476 ? 11.07 -36.875 -13.906 1 95.19 476 SER B N 1
ATOM 8008 C CA . SER B 1 476 ? 11.438 -35.469 -13.984 1 95.19 476 SER B CA 1
ATOM 8009 C C . SER B 1 476 ? 12.922 -35.281 -13.703 1 95.19 476 SER B C 1
ATOM 8011 O O . SER B 1 476 ? 13.297 -34.719 -12.672 1 95.19 476 SER B O 1
ATOM 8013 N N . PRO B 1 477 ? 13.711 -35.594 -14.68 1 91.44 477 PRO B N 1
ATOM 8014 C CA . PRO B 1 477 ? 15.148 -35.469 -14.453 1 91.44 477 PRO B CA 1
ATOM 8015 C C . PRO B 1 477 ? 15.625 -34.031 -14.375 1 91.44 477 PRO B C 1
ATOM 8017 O O . PRO B 1 477 ? 15.062 -33.156 -15.031 1 91.44 477 PRO B O 1
ATOM 8020 N N . ASP B 1 478 ? 16.719 -33.812 -13.672 1 88.25 478 ASP B N 1
ATOM 8021 C CA . ASP B 1 478 ? 17.266 -32.469 -13.398 1 88.25 478 ASP B CA 1
ATOM 8022 C C . ASP B 1 478 ? 17.828 -31.844 -14.664 1 88.25 478 ASP B C 1
ATOM 8024 O O . ASP B 1 4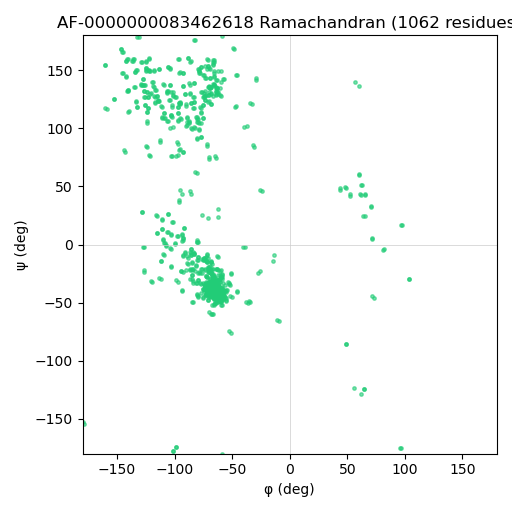78 ? 17.891 -30.609 -14.781 1 88.25 478 ASP B O 1
ATOM 8028 N N . LYS B 1 479 ? 18.172 -32.594 -15.602 1 89.31 479 LYS B N 1
ATOM 8029 C CA . LYS B 1 479 ? 18.781 -32.062 -16.828 1 89.31 479 LYS B CA 1
ATOM 8030 C C . LYS B 1 479 ? 17.719 -31.594 -17.812 1 89.31 479 LYS B C 1
ATOM 8032 O O . LYS B 1 479 ? 18 -30.719 -18.641 1 89.31 479 LYS B O 1
ATOM 8037 N N . ALA B 1 480 ? 16.531 -32.094 -17.641 1 93.75 480 ALA B N 1
ATOM 8038 C CA . ALA B 1 480 ? 15.516 -31.766 -18.625 1 93.75 480 ALA B CA 1
ATOM 8039 C C . ALA B 1 480 ? 14.414 -30.906 -18.016 1 93.75 480 ALA B C 1
ATOM 8041 O O . ALA B 1 480 ? 13.766 -30.125 -18.719 1 93.75 480 ALA B O 1
ATOM 8042 N N . THR B 1 481 ? 14.203 -31.062 -16.812 1 96.31 481 THR B N 1
ATOM 8043 C CA . THR B 1 481 ? 13.109 -30.359 -16.141 1 96.31 481 THR B CA 1
ATOM 8044 C C . THR B 1 481 ? 13.625 -29.078 -15.477 1 96.31 481 THR B C 1
ATOM 8046 O O . THR B 1 481 ? 14.508 -29.141 -14.625 1 96.31 481 THR B O 1
ATOM 8049 N N . ALA B 1 482 ? 13.086 -27.938 -15.852 1 96.44 482 ALA B N 1
ATOM 8050 C CA . ALA B 1 482 ? 13.5 -26.641 -15.297 1 96.44 482 ALA B CA 1
ATOM 8051 C C . ALA B 1 482 ? 12.844 -26.406 -13.938 1 96.44 482 ALA B C 1
ATOM 8053 O O . ALA B 1 482 ? 13.484 -25.906 -13.016 1 96.44 482 ALA B O 1
ATOM 8054 N N . LEU B 1 483 ? 11.617 -26.719 -13.867 1 97.69 483 LEU B N 1
ATOM 8055 C CA . LEU B 1 483 ? 10.828 -26.453 -12.664 1 97.69 483 LEU B CA 1
ATOM 8056 C C . LEU B 1 483 ? 9.875 -27.594 -12.367 1 97.69 483 LEU B C 1
ATOM 8058 O O . LEU B 1 483 ? 9.25 -28.141 -13.273 1 97.69 483 LEU B O 1
ATOM 8062 N N . LEU B 1 484 ? 9.875 -27.984 -11.141 1 98.12 484 LEU B N 1
ATOM 8063 C CA . LEU B 1 484 ? 8.977 -29.016 -10.648 1 98.12 484 LEU B CA 1
ATOM 8064 C C . LEU B 1 484 ? 7.984 -28.438 -9.641 1 98.12 484 LEU B C 1
ATOM 8066 O O . LEU B 1 484 ? 8.375 -27.734 -8.711 1 98.12 484 LEU B O 1
ATOM 8070 N N . LEU B 1 485 ? 6.672 -28.594 -9.859 1 98.62 485 LEU B N 1
ATOM 8071 C CA . LEU B 1 485 ? 5.641 -28.156 -8.922 1 98.62 485 LEU B CA 1
ATOM 8072 C C . LEU B 1 485 ? 5.039 -29.359 -8.188 1 98.62 485 LEU B C 1
ATOM 8074 O O . LEU B 1 485 ? 4.586 -30.312 -8.82 1 98.62 485 LEU B O 1
ATOM 8078 N N . LEU B 1 486 ? 5.082 -29.297 -6.875 1 98.44 486 LEU B N 1
ATOM 8079 C CA . LEU B 1 486 ? 4.598 -30.375 -6.035 1 98.44 486 LEU B CA 1
ATOM 8080 C C . LEU B 1 486 ? 3.547 -29.875 -5.047 1 98.44 486 LEU B C 1
ATOM 8082 O O . LEU B 1 486 ? 3.525 -28.703 -4.703 1 98.44 486 LEU B O 1
ATOM 8086 N N . TYR B 1 487 ? 2.758 -30.797 -4.621 1 97.56 487 TYR B N 1
ATOM 8087 C CA . TYR B 1 487 ? 1.713 -30.562 -3.631 1 97.56 487 TYR B CA 1
ATOM 8088 C C . TYR B 1 487 ? 2.307 -30.422 -2.236 1 97.56 487 TYR B C 1
ATOM 8090 O O . TYR B 1 487 ? 3.029 -31.297 -1.764 1 97.56 487 TYR B O 1
ATOM 8098 N N . LEU B 1 488 ? 2.07 -29.25 -1.604 1 98.19 488 LEU B N 1
ATOM 8099 C CA . LEU B 1 488 ? 2.479 -29.047 -0.218 1 98.19 488 LEU B CA 1
ATOM 8100 C C . LEU B 1 488 ? 1.376 -29.484 0.741 1 98.19 488 LEU B C 1
ATOM 8102 O O . LEU B 1 488 ? 0.346 -28.828 0.855 1 98.19 488 LEU B O 1
ATOM 8106 N N . PRO B 1 489 ? 1.599 -30.547 1.415 1 95.88 489 PRO B N 1
ATOM 8107 C CA . PRO B 1 489 ? 0.576 -31.016 2.357 1 95.88 489 PRO B CA 1
ATOM 8108 C C . PRO B 1 489 ? 0.382 -30.062 3.533 1 95.88 489 PRO B C 1
ATOM 8110 O O . PRO B 1 489 ? 1.305 -29.312 3.893 1 95.88 489 PRO B O 1
ATOM 8113 N N . GLN B 1 490 ? -0.739 -30.094 4.117 1 94 490 GLN B N 1
ATOM 8114 C CA . GLN B 1 490 ? -1.031 -29.25 5.277 1 94 490 GLN B CA 1
ATOM 8115 C C . GLN B 1 490 ? -0.239 -29.719 6.5 1 94 490 GLN B C 1
ATOM 8117 O O . GLN B 1 490 ? -0.189 -30.906 6.797 1 94 490 GLN B O 1
ATOM 8122 N N . PRO B 1 491 ? 0.397 -28.766 7.133 1 93.44 491 PRO B N 1
ATOM 8123 C CA . PRO B 1 491 ? 1.116 -29.141 8.352 1 93.44 491 PRO B CA 1
ATOM 8124 C C . PRO B 1 491 ? 0.182 -29.578 9.477 1 93.44 491 PRO B C 1
ATOM 8126 O O . PRO B 1 491 ? -1.012 -29.281 9.445 1 93.44 491 PRO B O 1
ATOM 8129 N N . PRO B 1 492 ? 0.747 -30.328 10.352 1 87.19 492 PRO B N 1
ATOM 8130 C CA . PRO B 1 492 ? -0.082 -30.812 11.461 1 87.19 492 PRO B CA 1
ATOM 8131 C C . PRO B 1 492 ? -0.562 -29.703 12.375 1 87.19 492 PRO B C 1
ATOM 8133 O O . PRO B 1 492 ? 0.096 -28.656 12.484 1 87.19 492 PRO B O 1
ATOM 8136 N N . SER B 1 493 ? -1.788 -29.875 12.953 1 75.69 493 SER B N 1
ATOM 8137 C CA . SER B 1 493 ? -2.434 -28.859 13.766 1 75.69 493 SER B CA 1
ATOM 8138 C C . SER B 1 493 ? -1.732 -28.688 15.109 1 75.69 493 SER B C 1
ATOM 8140 O O . SER B 1 493 ? -0.954 -29.562 15.516 1 75.69 493 SER B O 1
ATOM 8142 N N . ALA B 1 494 ? -1.866 -27.469 15.906 1 62.69 494 ALA B N 1
ATOM 8143 C CA . ALA B 1 494 ? -1.219 -26.953 17.109 1 62.69 494 ALA B CA 1
ATOM 8144 C C . ALA B 1 494 ? -1.479 -27.859 18.297 1 62.69 494 ALA B C 1
ATOM 8146 O O . ALA B 1 494 ? -1.261 -27.469 19.453 1 62.69 494 ALA B O 1
ATOM 8147 N N . SER B 1 495 ? -1.676 -29.25 18.234 1 55.44 495 SER B N 1
ATOM 8148 C CA . SER B 1 495 ? -1.866 -29.969 19.484 1 55.44 495 SER B CA 1
ATOM 8149 C C . SER B 1 495 ? -0.554 -30.109 20.266 1 55.44 495 SER B C 1
ATOM 8151 O O . SER B 1 495 ? 0.52 -29.844 19.719 1 55.44 495 SER B O 1
ATOM 8153 N N . GLN B 1 496 ? -0.496 -30.25 21.656 1 50.28 496 GLN B N 1
ATOM 8154 C CA . GLN B 1 496 ? 0.565 -30.406 22.641 1 50.28 496 GLN B CA 1
ATOM 8155 C C . GLN B 1 496 ? 1.708 -31.25 22.094 1 50.28 496 GLN B C 1
ATOM 8157 O O . GLN B 1 496 ? 2.881 -30.938 22.312 1 50.28 496 GLN B O 1
ATOM 8162 N N . SER B 1 497 ? 1.456 -32.406 21.5 1 58.03 497 SER B N 1
ATOM 8163 C CA . SER B 1 497 ? 2.422 -33.312 20.938 1 58.03 497 SER B CA 1
ATOM 8164 C C . SER B 1 497 ? 2.949 -32.812 19.594 1 58.03 497 SER B C 1
ATOM 8166 O O . SER B 1 497 ? 3.713 -33.531 18.922 1 58.03 497 SER B O 1
ATOM 8168 N N . ALA B 1 498 ? 2.877 -31.422 19.422 1 73.19 498 ALA B N 1
ATOM 8169 C CA . ALA B 1 498 ? 2.832 -30.719 18.141 1 73.19 498 ALA B CA 1
ATOM 8170 C C . ALA B 1 498 ? 4.238 -30.391 17.656 1 73.19 498 ALA B C 1
ATOM 8172 O O . ALA B 1 498 ? 4.527 -30.484 16.453 1 73.19 498 ALA B O 1
ATOM 8173 N N . ALA B 1 499 ? 5.148 -30.359 18.594 1 82.56 499 ALA B N 1
ATOM 8174 C CA . ALA B 1 499 ? 6.48 -29.953 18.141 1 82.56 499 ALA B CA 1
ATOM 8175 C C . ALA B 1 499 ? 7.176 -31.109 17.422 1 82.56 499 ALA B C 1
ATOM 8177 O O . ALA B 1 499 ? 7.805 -30.906 16.375 1 82.56 499 ALA B O 1
ATOM 8178 N N . GLN B 1 500 ? 7.066 -32.312 17.922 1 85.25 500 GLN B N 1
ATOM 8179 C CA . GLN B 1 500 ? 7.691 -33.469 17.312 1 85.25 500 GLN B CA 1
ATOM 8180 C C . GLN B 1 500 ? 7.07 -33.781 15.953 1 85.25 500 GLN B C 1
ATOM 8182 O O . GLN B 1 500 ? 7.773 -34.156 15.008 1 85.25 500 GLN B O 1
ATOM 8187 N N . GLU B 1 501 ? 5.863 -33.625 15.898 1 88.69 501 GLU B N 1
ATOM 8188 C CA . GLU B 1 501 ? 5.168 -33.844 14.641 1 88.69 501 GLU B CA 1
ATOM 8189 C C . GLU B 1 501 ? 5.617 -32.844 13.57 1 88.69 501 GLU B C 1
ATOM 8191 O O . GLU B 1 501 ? 5.734 -33.219 12.398 1 88.69 501 GLU B O 1
ATOM 8196 N N . ARG B 1 502 ? 5.898 -31.672 14.039 1 92.5 502 ARG B N 1
ATOM 8197 C CA . ARG B 1 502 ? 6.332 -30.641 13.102 1 92.5 502 ARG B CA 1
ATOM 8198 C C . ARG B 1 502 ? 7.738 -30.938 12.586 1 92.5 502 ARG B C 1
ATOM 8200 O O . ARG B 1 502 ? 8.023 -30.75 11.406 1 92.5 502 ARG B O 1
ATOM 8207 N N . THR B 1 503 ? 8.531 -31.375 13.453 1 91.62 503 THR B N 1
ATOM 8208 C CA . THR B 1 503 ? 9.883 -31.734 13.039 1 91.62 503 THR B CA 1
ATOM 8209 C C . THR B 1 503 ? 9.852 -32.938 12.086 1 91.62 503 THR B C 1
ATOM 8211 O O . THR B 1 503 ? 10.617 -32.969 11.117 1 91.62 503 THR B O 1
ATOM 8214 N N . GLN B 1 504 ? 8.992 -33.875 12.406 1 91.94 504 GLN B N 1
ATOM 8215 C CA . GLN B 1 504 ? 8.852 -35.031 11.531 1 91.94 504 GLN B CA 1
ATOM 8216 C C . GLN B 1 504 ? 8.312 -34.625 10.164 1 91.94 504 GLN B C 1
ATOM 8218 O O . GLN B 1 504 ? 8.734 -35.156 9.141 1 91.94 504 GLN B O 1
ATOM 8223 N N . TYR B 1 505 ? 7.402 -33.75 10.195 1 94.56 505 TYR B N 1
ATOM 8224 C CA . TYR B 1 505 ? 6.844 -33.219 8.953 1 94.56 505 TYR B CA 1
ATOM 8225 C C . TYR B 1 505 ? 7.941 -32.656 8.055 1 94.56 505 TYR B C 1
ATOM 8227 O O . TYR B 1 505 ? 7.992 -32.938 6.863 1 94.56 505 TYR B O 1
ATOM 8235 N N . LEU B 1 506 ? 8.805 -31.844 8.641 1 95.5 506 LEU B N 1
ATOM 8236 C CA . LEU B 1 506 ? 9.898 -31.25 7.887 1 95.5 506 LEU B CA 1
ATOM 8237 C C . LEU B 1 506 ? 10.859 -32.312 7.367 1 95.5 506 LEU B C 1
ATOM 8239 O O . LEU B 1 506 ? 11.344 -32.219 6.238 1 95.5 506 LEU B O 1
ATOM 8243 N N . HIS B 1 507 ? 11.062 -33.312 8.188 1 94.19 507 HIS B N 1
ATOM 8244 C CA . HIS B 1 507 ? 11.938 -34.406 7.773 1 94.19 507 HIS B CA 1
ATOM 8245 C C . HIS B 1 507 ? 11.352 -35.156 6.59 1 94.19 507 HIS B C 1
ATOM 8247 O O . HIS B 1 507 ? 12.07 -35.5 5.645 1 94.19 507 HIS B O 1
ATOM 8253 N N . TYR B 1 508 ? 10.102 -35.406 6.656 1 94.81 508 TYR B N 1
ATOM 8254 C CA . TYR B 1 508 ? 9.43 -36.094 5.562 1 94.81 508 TYR B CA 1
ATOM 8255 C C . TYR B 1 508 ? 9.469 -35.281 4.285 1 94.81 508 TYR B C 1
ATOM 8257 O O . TYR B 1 508 ? 9.68 -35.812 3.195 1 94.81 508 TYR B O 1
ATOM 8265 N N . LEU B 1 509 ? 9.289 -33.969 4.402 1 96.38 509 LEU B N 1
ATOM 8266 C CA . LEU B 1 509 ? 9.359 -33.094 3.236 1 96.38 509 LEU B CA 1
ATOM 8267 C C . LEU B 1 509 ? 10.766 -33.094 2.643 1 96.38 509 LEU B C 1
ATOM 8269 O O . LEU B 1 509 ? 10.93 -33.094 1.419 1 96.38 509 LEU B O 1
ATOM 8273 N N . ASN B 1 510 ? 11.727 -33.062 3.533 1 96.19 510 ASN B N 1
ATOM 8274 C CA . ASN B 1 510 ? 13.117 -33.125 3.094 1 96.19 510 ASN B CA 1
ATOM 8275 C C . ASN B 1 510 ? 13.414 -34.406 2.32 1 96.19 510 ASN B C 1
ATOM 8277 O O . ASN B 1 510 ? 14.07 -34.344 1.275 1 96.19 510 ASN B O 1
ATOM 8281 N N . GLN B 1 511 ? 12.891 -35.5 2.787 1 95.31 511 GLN B N 1
ATOM 8282 C CA . GLN B 1 511 ? 13.109 -36.781 2.135 1 95.31 511 GLN B CA 1
ATOM 8283 C C . GLN B 1 511 ? 12.398 -36.844 0.789 1 95.31 511 GLN B C 1
ATOM 8285 O O . GLN B 1 511 ? 12.953 -37.344 -0.192 1 95.31 511 GLN B O 1
ATOM 8290 N N . LEU B 1 512 ? 11.242 -36.344 0.765 1 96.19 512 LEU B N 1
ATOM 8291 C CA . LEU B 1 512 ? 10.422 -36.375 -0.44 1 96.19 512 LEU B CA 1
ATOM 8292 C C . LEU B 1 512 ? 11.055 -35.562 -1.554 1 96.19 512 LEU B C 1
ATOM 8294 O O . LEU B 1 512 ? 10.945 -35.906 -2.73 1 96.19 512 LEU B O 1
ATOM 8298 N N . THR B 1 513 ? 11.727 -34.469 -1.207 1 97 513 THR B N 1
ATOM 8299 C CA . THR B 1 513 ? 12.156 -33.5 -2.221 1 97 513 THR B CA 1
ATOM 8300 C C . THR B 1 513 ? 13.68 -33.531 -2.371 1 97 513 THR B C 1
ATOM 8302 O O . THR B 1 513 ? 14.258 -32.625 -2.99 1 97 513 THR B O 1
ATOM 8305 N N . ALA B 1 514 ? 14.328 -34.5 -1.848 1 95.38 514 ALA B N 1
ATOM 8306 C CA . ALA B 1 514 ? 15.789 -34.562 -1.899 1 95.38 514 ALA B CA 1
ATOM 8307 C C . ALA B 1 514 ? 16.281 -34.75 -3.336 1 95.38 514 ALA B C 1
ATOM 8309 O O . ALA B 1 514 ? 15.742 -35.562 -4.09 1 95.38 514 ALA B O 1
ATOM 8310 N N . ASP B 1 515 ? 17.172 -33.906 -3.748 1 93.56 515 ASP B N 1
ATOM 8311 C CA . ASP B 1 515 ? 17.906 -34 -5.004 1 93.56 515 ASP B CA 1
ATOM 8312 C C . ASP B 1 515 ? 16.984 -33.844 -6.203 1 93.56 515 ASP B C 1
ATOM 8314 O O . ASP B 1 515 ? 17.172 -34.469 -7.234 1 93.56 515 ASP B O 1
ATOM 8318 N N . LEU B 1 516 ? 15.922 -33.219 -6.051 1 96.31 516 LEU B N 1
ATOM 8319 C CA . LEU B 1 516 ? 15.023 -32.875 -7.148 1 96.31 516 LEU B CA 1
ATOM 8320 C C . LEU B 1 516 ? 15.445 -31.562 -7.793 1 96.31 516 LEU B C 1
ATOM 8322 O O . LEU B 1 516 ? 16.25 -30.828 -7.234 1 96.31 516 LEU B O 1
ATOM 8326 N N . PRO B 1 517 ? 15.07 -31.312 -9.047 1 95.88 517 PRO B N 1
ATOM 8327 C CA . PRO B 1 517 ? 15.328 -30 -9.617 1 95.88 517 PRO B CA 1
ATOM 8328 C C . PRO B 1 517 ? 14.664 -28.875 -8.828 1 95.88 517 PRO B C 1
ATOM 8330 O O . PRO B 1 517 ? 14.109 -29.109 -7.75 1 95.88 517 PRO B O 1
ATOM 8333 N N . ALA B 1 518 ? 14.883 -27.594 -9.32 1 96.62 518 ALA B N 1
ATOM 8334 C CA . ALA B 1 518 ? 14.172 -26.5 -8.656 1 96.62 518 ALA B CA 1
ATOM 8335 C C . ALA B 1 518 ? 12.703 -26.844 -8.453 1 96.62 518 ALA B C 1
ATOM 8337 O O . ALA B 1 518 ? 11.984 -27.094 -9.422 1 96.62 518 ALA B O 1
ATOM 8338 N N . THR B 1 519 ? 12.281 -26.875 -7.191 1 98.12 519 THR B N 1
ATOM 8339 C CA . THR B 1 519 ? 10.969 -27.391 -6.848 1 98.12 519 THR B CA 1
ATOM 8340 C C . THR B 1 519 ? 10.133 -26.344 -6.133 1 98.12 519 THR B C 1
ATOM 8342 O O . THR B 1 519 ? 10.602 -25.703 -5.188 1 98.12 519 THR B O 1
ATOM 8345 N N . LEU B 1 520 ? 8.953 -26.141 -6.582 1 98.44 520 LEU B N 1
ATOM 8346 C CA . LEU B 1 520 ? 7.969 -25.266 -5.957 1 98.44 520 LEU B CA 1
ATOM 8347 C C . LEU B 1 520 ? 6.883 -26.078 -5.262 1 98.44 520 LEU B C 1
ATOM 8349 O O . LEU B 1 520 ? 6.078 -26.734 -5.926 1 98.44 520 LEU B O 1
ATOM 8353 N N . LEU B 1 521 ? 6.914 -26.109 -3.93 1 98.69 521 LEU B N 1
ATOM 8354 C CA . LEU B 1 521 ? 5.848 -26.734 -3.156 1 98.69 521 LEU B CA 1
ATOM 8355 C C . LEU B 1 521 ? 4.688 -25.781 -2.951 1 98.69 521 LEU B C 1
ATOM 8357 O O . LEU B 1 521 ? 4.875 -24.672 -2.438 1 98.69 521 LEU B O 1
ATOM 8361 N N . VAL B 1 522 ? 3.496 -26.203 -3.297 1 98.44 522 VAL B N 1
ATOM 8362 C CA . VAL B 1 522 ? 2.391 -25.266 -3.381 1 98.44 522 VAL B CA 1
ATOM 8363 C C . VAL B 1 522 ? 1.208 -25.766 -2.561 1 98.44 522 VAL B C 1
ATOM 8365 O O . VAL B 1 522 ? 0.887 -26.969 -2.596 1 98.44 522 VAL B O 1
ATOM 8368 N N . HIS B 1 523 ? 0.562 -24.922 -1.832 1 98.25 523 HIS B N 1
ATOM 8369 C CA . HIS B 1 523 ? -0.699 -25.172 -1.142 1 98.25 523 HIS B CA 1
ATOM 8370 C C . HIS B 1 523 ? -1.688 -24.031 -1.376 1 98.25 523 HIS B C 1
ATOM 8372 O O . HIS B 1 523 ? -1.413 -22.875 -1.021 1 98.25 523 HIS B O 1
ATOM 8378 N N . GLY B 1 524 ? -2.805 -24.344 -1.996 1 96.88 524 GLY B N 1
ATOM 8379 C CA . GLY B 1 524 ? -3.822 -23.344 -2.299 1 96.88 524 GLY B CA 1
ATOM 8380 C C . GLY B 1 524 ? -5.023 -23.422 -1.376 1 96.88 524 GLY B C 1
ATOM 8381 O O . GLY B 1 524 ? -5.395 -24.5 -0.917 1 96.88 524 GLY B O 1
ATOM 8382 N N . ILE B 1 525 ? -5.66 -22.266 -1.181 1 93.12 525 ILE B N 1
ATOM 8383 C CA . ILE B 1 525 ? -6.797 -22.219 -0.271 1 93.12 525 ILE B CA 1
ATOM 8384 C C . ILE B 1 525 ? -8.047 -21.781 -1.025 1 93.12 525 ILE B C 1
ATOM 8386 O O . ILE B 1 525 ? -9.164 -22.172 -0.683 1 93.12 525 ILE B O 1
ATOM 8390 N N . SER B 1 526 ? -7.883 -20.938 -2.027 1 88.56 526 SER B N 1
ATOM 8391 C CA . SER B 1 526 ? -9.047 -20.391 -2.721 1 88.56 526 SER B CA 1
ATOM 8392 C C . SER B 1 526 ? -9.008 -20.719 -4.211 1 88.56 526 SER B C 1
ATOM 8394 O O . SER B 1 526 ? -7.957 -21.094 -4.742 1 88.56 526 SER B O 1
ATOM 8396 N N . THR B 1 527 ? -10.18 -20.625 -4.766 1 85.25 527 THR B N 1
ATOM 8397 C CA . THR B 1 527 ? -10.297 -20.875 -6.199 1 85.25 527 THR B CA 1
ATOM 8398 C C . THR B 1 527 ? -9.648 -19.734 -6.992 1 85.25 527 THR B C 1
ATOM 8400 O O . THR B 1 527 ? -9.836 -18.562 -6.672 1 85.25 527 THR B O 1
ATOM 8403 N N . VAL B 1 528 ? -8.906 -20.156 -7.969 1 84.19 528 VAL B N 1
ATOM 8404 C CA . VAL B 1 528 ? -8.141 -19.156 -8.703 1 84.19 528 VAL B CA 1
ATOM 8405 C C . VAL B 1 528 ? -8.43 -19.281 -10.195 1 84.19 528 VAL B C 1
ATOM 8407 O O . VAL B 1 528 ? -7.957 -18.453 -10.992 1 84.19 528 VAL B O 1
ATOM 8410 N N . THR B 1 529 ? -9.242 -20.25 -10.586 1 79.69 529 THR B N 1
ATOM 8411 C CA . THR B 1 529 ? -9.516 -20.469 -12 1 79.69 529 THR B CA 1
ATOM 8412 C C . THR B 1 529 ? -11.016 -20.375 -12.281 1 79.69 529 THR B C 1
ATOM 8414 O O . THR B 1 529 ? -11.836 -20.531 -11.375 1 79.69 529 THR B O 1
ATOM 8417 N N . SER B 1 530 ? -11.273 -19.938 -13.453 1 76.38 530 SER B N 1
ATOM 8418 C CA . SER B 1 530 ? -12.664 -19.891 -13.898 1 76.38 530 SER B CA 1
ATOM 8419 C C . SER B 1 530 ? -12.828 -20.562 -15.266 1 76.38 530 SER B C 1
ATOM 8421 O O . SER B 1 530 ? -11.953 -20.453 -16.125 1 76.38 530 SER B O 1
ATOM 8423 N N . THR B 1 531 ? -13.875 -21.328 -15.414 1 72.19 531 THR B N 1
ATOM 8424 C CA . THR B 1 531 ? -14.141 -22.016 -16.672 1 72.19 531 THR B CA 1
ATOM 8425 C C . THR B 1 531 ? -14.977 -21.125 -17.594 1 72.19 531 THR B C 1
ATOM 8427 O O . THR B 1 531 ? -15.195 -21.469 -18.766 1 72.19 531 THR B O 1
ATOM 8430 N N . THR B 1 532 ? -15.508 -20.016 -17.125 1 65.69 532 THR B N 1
ATOM 8431 C CA . THR B 1 532 ? -16.375 -19.156 -17.938 1 65.69 532 THR B CA 1
ATOM 8432 C C . THR B 1 532 ? -15.57 -18.031 -18.578 1 65.69 532 THR B C 1
ATOM 8434 O O . THR B 1 532 ? -15.664 -16.875 -18.156 1 65.69 532 THR B O 1
ATOM 8437 N N . LEU B 1 533 ? -14.445 -18.484 -19.141 1 61.44 533 LEU B N 1
ATOM 8438 C CA . LEU B 1 533 ? -13.625 -17.453 -19.766 1 61.44 533 LEU B CA 1
ATOM 8439 C C . LEU B 1 533 ? -13.984 -17.281 -21.234 1 61.44 533 LEU B C 1
ATOM 8441 O O . LEU B 1 533 ? -14.328 -18.25 -21.906 1 61.44 533 LEU B O 1
#

InterPro domains:
  IPR004841 Amino acid permease/SLC12A domain [PF00324] (12-157)
  IPR004842 SLC12A transporter family [PTHR11827] (3-531)
  IPR018491 SLC12A transporter, C-terminal [PF03522] (168-256)

Sequence (1066 aa):
MLMFISKGVWKSNPLAAVFLSWALVQLILLIGSLNLIAQINSVLFLLSYLATNLACLGLDLASAPNFRPSFKYFSWYTALIGLIGTLVMMFVINSVYAASSIVLCLLLVLLLHLFSPSRSAHWGSISQALIFHQVRKYLLMLDSRKDHVKFWRPQMLLMVANPRSCCPLIAFVNDLKKSGLYVVGHVKVGAEFSSMDHDPTLADYSHWLALVDHVKVKAFIELTVAKSVREGLHHLVHLSGLGAMKPNTIVFGFYDDEVPQDYFLDADSAYRTVRFQRSEEEEEEEGDGGGSSELFILRQSADEKQLTGEEFVSLISDVLRMKKNVCVCRHFHTLDKAAVKSGKYKYIDVWPVNFFQPTAEDPFNTTSLFMLQLACIINMVRGWKHLQLRVFLCDSNTTVTGLTEFHAQRSTEQRFRHLLHSLRIKASIHPVAEWSTQLASLRGGSVFRPKDDEVPASHVAKTYLSNTNQVMRQHSPDKATALLLLYLPQPPSASQSAAQERTQYLHYLNQLTADLPATLLVHGISTVTSTTLMLMFISKGVWKSNPLAAVFLSWALVQLILLIGSLNLIAQINSVLFLLSYLATNLACLGLDLASAPNFRPSFKYFSWYTALIGLIGTLVMMFVINSVYAASSIVLCLLLVLLLHLFSPSRSAHWGSISQALIFHQVRKYLLMLDSRKDHVKFWRPQMLLMVANPRSCCPLIAFVNDLKKSGLYVVGHVKVGAEFSSMDHDPTLADYSHWLALVDHVKVKAFIELTVAKSVREGLHHLVHLSGLGAMKPNTIVFGFYDDEVPQDYFLDADSAYRTVRFQRSEEEEEEEGDGGGSSELFILRQSADEKQLTGEEFVSLISDVLRMKKNVCVCRHFHTLDKAAVKSGKYKYIDVWPVNFFQPTAEDPFNTTSLFMLQLACIINMVRGWKHLQLRVFLCDSNTTVTGLTEFHAQRSTEQRFRHLLHSLRIKASIHPVAEWSTQLASLRGGSVFRPKDDEVPASHVAKTYLSNTNQVMRQHSPDKATALLLLYLPQPPSASQSAAQERTQYLHYLNQLTADLPATLLVHGISTVTSTTL